Protein 7MC0 (pdb70)

Secondary structure (DSSP, 8-state):
-HHHHHHIIIIIHHHHHHHHHHHHHHHHHHHHHHHHHHHHHHHHHHHTBSSSS-B-HHHHHHHHHHHHHHHHS-HHHHHHHSHHHHHHHHS-SSSHHHHHHHHHHHHHHHHHHHHHHHHHTS-HHHHHHHHHTT--HHHHIIIIIHHHTHHHHHHHHHHHHHHHHHHHHHHHHHS--TTHHHHHHHTTSS--TTHHHHHHHHHHHHHHHHHHHHHHHHHHH-/-HHHHHHHHHHTHHHHHHHHHHHHHHHHHHHHHHHHHHHHHHHHHHHTTTTBSB--SHHHHHHHHHHHHHHHS-HHHHHHHTHHHHHHHHS-SSSHHHHHHHHHHHHHHHHHHHHHHHHTTS-HHHHHHHHHTT--HHHIIIIIHHHHHHHHHHHHHHHHHHHHHHHHHHHHHHH--THHHHHHTTTTSS--HHHHHHHHHHHHHHHHHHHHHHHHHHHHH-/-EEEEEEE-PPTTS--S---EEEEEEE--TT--EEEE-STTS-HHHHHHHHTTSSPPSEEEEEETTEEGGG--HHHHHHHHHTEEEE-SS----SSS-HHHHHHHHHHHTT--HHHHHHHHHHHHHHTT-STTSSS-TTSS-HHHHHHHHHHHHHTT--SEEEEE-GGGGS-HHHHHHHHHHHHHHHHHH----EEEES-HHHHHHH-SEEEEEETTEEEEEE--TTSS---SSHHHHHHH-/--EEEEEEE---TT--SSPPPEEEE--B--TT---EEE--SSSSHHHHHHHHHTSS--SEEEEEETTEEHHHH-STTHHHHTTSEEEE-SS----SSS-HHHHHHHHHHHHT--HHHHHHHHHHHHHTTT-GGGTT--GGG--HHHHHHHHHHHHHTT--SEEEEESTTSSS-HHHHHHHHHHHHHHTTSS-B---EEESSSHHHHHH-SEEEEEETTEEEEEEE--TT-----SHHHHHHHTT-

Organism: Neisseria meningitidis serogroup B (strain ATCC BAA-335 / MC58) (NCBI:txid122586)

Solvent-accessible surface area: 43498 Å² total; per-residue (Å²): 142,151,143,76,47,52,43,29,103,106,40,15,98,110,64,17,144,172,8,34,43,49,8,112,52,0,22,36,79,0,25,67,103,0,42,99,108,0,39,104,32,0,29,88,5,19,26,14,61,14,178,69,12,119,99,70,151,120,56,41,121,98,36,46,68,84,1,56,64,54,104,19,25,2,12,10,8,39,13,4,26,42,18,51,46,5,102,83,124,52,60,53,30,93,19,30,83,4,10,6,42,3,0,13,41,17,0,41,33,40,5,0,44,37,1,12,87,22,2,154,127,13,80,106,15,8,5,33,4,2,7,5,30,3,6,45,47,145,18,6,27,81,83,0,0,74,37,35,4,81,21,18,37,30,51,7,70,16,66,0,26,34,20,0,14,36,49,1,11,6,1,0,29,8,27,6,6,4,11,0,46,2,0,21,87,28,1,94,121,153,86,53,76,49,6,4,99,72,1,44,48,34,6,35,121,33,5,84,111,50,72,62,75,7,69,57,81,15,187,153,63,124,133,154,119,109,30,65,71,44,30,106,69,27,120,108,48,12,126,145,5,34,30,41,5,112,65,0,21,48,72,0,22,64,93,0,37,94,108,0,44,118,40,0,36,88,3,16,12,8,52,15,190,12,93,112,103,70,143,130,61,25,119,100,28,48,70,83,0,60,70,50,129,24,27,3,14,7,2,27,14,1,27,42,23,63,53,8,119,83,125,51,65,44,31,130,15,28,78,1,6,2,50,4,0,9,37,18,0,40,29,48,5,0,24,29,0,10,90,32,3,145,146,26,88,111,14,11,10,41,4,2,35,7,31,5,6,46,40,106,29,8,22,48,121,2,0,86,30,36,8,79,20,29,31,27,62,6,68,19,63,0,18,20,25,2,14,34,80,2,8,6,1,0,32,24,8,23,1,3,8,4,44,6,5,20,102,30,0,78,168,134,78,45,72,48,0,16,114,72,3,49,51,32,5,34,101,31,2,78,113,57,61,64,87,6,90,45,92,20,168,175,70,120,40,74,1,64,134,2,6,39,108,41,143,108,216,86,184,38,209,40,35,43,1,80,87,3,59,4,111,4,121,134,17,8,7,1,0,0,3,0,45,96,47,5,6,12,23,1,0,0,11,0,1,1,0,27,44,122,21,88,72,37,96,0,42,7,72,73,87,42,3,26,90,48,95,66,57,30,14,70,104,8,42,46,48,6,5,20,7,12,62,122,44,26,26,3,52,39,44,25,1,18,60,0,0,9,2,9,0,64,33,46,66,69,68,81,142,99,17,133,52,71,7,102,82,1,0,124,42,6,47,3,72,140,70,22,54,76,102,5,87,111,10,71,24,8,33,51,4,56,2,9,7,1,16,6,7,0,37,82,13,105,2,1,0,0,13,31,12,17,47,75,26,21,48,40,48,21,119,64,4,10,109,15,6,52,51,1,13,159,142,86,96,2,6,0,1,15,0,8,64,65,13,58,28,2,121,104,22,12,38,29,0,0,0,3,32,165,1,99,32,50,37,78,4,90,5,124,68,98,146,22,130,4,126,38,100,78,0,126,87,12,39,154,77,0,72,5,46,125,0,7,27,105,54,122,141,161,92,180,53,187,35,33,35,0,66,71,8,67,17,87,2,119,89,70,15,18,2,0,9,1,0,55,96,49,12,2,19,23,1,4,0,7,0,4,0,8,46,32,118,22,101,51,36,106,0,37,4,59,80,89,42,3,37,77,52,113,61,71,52,22,81,124,15,24,59,62,5,10,16,6,9,64,96,53,12,18,4,54,23,47,28,0,27,58,0,0,5,8,9,3,76,44,59,59,64,84,72,119,107,18,134,46,40,16,128,78,0,4,100,55,11,46,1,76,144,63,37,53,67,104,12,97,96,18,68,21,8,40,52,4,48,0,8,3,0,12,6,6,0,42,117,4,80,2,4,0,0,9,11,5,5,35,82,25,38,52,57,41,26,85,59,2,3,98,10,15,84,46,0,66,145,66,202,3,43,0,4,0,1,0,3,66,50,3,72,6,0,50,101,22,6,64,20,0,2,2,14,48,159,0,93,44,55,26,77,8,68,18,161,84,91,100,9,164,17,142,19,106,86,0,117,101,12,18,152,36,100

CATH classification: 1.10.3720.10

B-factor: mean 71.82, std 10.92, range [30.0, 122.57]

Foldseek 3Di:
DVVLVVVCPPPVVVVVVQQVVLLCLLLVVQLVLLVVQLLVLLVVLACCPLVPLHHDVVVNVVSVVVLVVLQPDPLLVVLVVCQVVLCVVVVHSAGSVSSSVSLNVSSNSVLNVQLNVLLVPQDSVQLVVCVVVPQHSVRCCPVPRCLVSVLSVLVSSLVSSVVSSVSSLSCCVVHHGHVNVVCCVCPVPVVDPSVVVVSVVVVVVVNVVSNVVSVVVSVVSD/DVCVLVVVVVVCVVQQVVLVVLQCLQLVVLLVLQQVQLLVLLVVLQCCVDPFPHVDDVVNVVSVVVLVVLQPDDLLVVLVVCQVVLCVVVVHRAASVSVSVSLNVSSSSLLSVQVNVLQVPPDVVQLVVVVVVPDHSVSCVPDVRCLVRVLVSLVSSLVSSVVSSVVLLSCCVPRVRRVNVVCCPCPPVHPDPSVVVVSVVVVVVVNVVSVVVSVVSSVVRD/DKFPWFWACDDPVVPDQAATAHTAIDDQDFLFEEEEEEARLLRSLVVLCCQLPPPPTPDGWHADPHDTQNVDDPVVSVVSNLLEFEQAQPLPFDFPAFLLVRLLVSVVVVVHDVVVSVVLSCVLCVLLVNNVRRGPTVVPDDLLVSRSSSVSSRPRSPHLAYEYHANCPPPDPVSVVSVLVSVVVCSVVRRNSYYYYDHACVVVLVHGQWYFYGDNNYTPDIFGCNVSQTDDPDDVSVVSND/DKWWFQFWDDDDPPPVDLAFTAGGDIDDFDLQFAEEEEDARHWHPVVVLCCLLPVPDTPDTFTADPNRRLVVVPDPVSVVVSLQEFEAEAQGPFDFPAFLLVSLLVSVVVVPDDVVVSVVLSCVLCCLLPNPVRRGDTPVPDDLLVSSSSRVSSRPSSVHQEYEYEQHCVPPDVVSSVSSVVSVVSVSVPNHGHHYHYHHACPSCLPGGQKYWYGDRNHTQDIFGRDPSATPDPGDVVVVSRVSD

Radius of gyration: 33.36 Å; Cα contacts (8 Å, |Δi|>4): 1500; chains: 4; bounding box: 63×76×93 Å

Structure (mmCIF, N/CA/C/O backbone):
data_7MC0
#
_entry.id   7MC0
#
_cell.length_a   1.00
_cell.length_b   1.00
_cell.length_c   1.00
_cell.angle_alpha   90.00
_cell.angle_beta   90.00
_cell.angle_gamma   90.00
#
_symmetry.space_group_name_H-M   'P 1'
#
loop_
_entity.id
_entity.type
_entity.pdbx_description
1 polymer 'ABC transporter, permease protein'
2 polymer 'ABC transporter, ATP-binding protein'
#
loop_
_atom_site.group_PDB
_atom_site.id
_atom_site.type_symbol
_atom_site.label_atom_id
_atom_site.label_alt_id
_atom_site.label_comp_id
_atom_site.label_asym_id
_atom_site.label_entity_id
_atom_site.label_seq_id
_atom_site.pdbx_PDB_ins_code
_atom_site.Cartn_x
_atom_site.Cartn_y
_atom_site.Cartn_z
_atom_site.occupancy
_atom_site.B_iso_or_equiv
_atom_site.auth_seq_id
_atom_site.auth_comp_id
_atom_site.auth_asym_id
_atom_site.auth_atom_id
_atom_site.pdbx_PDB_model_num
ATOM 1 N N . THR A 1 5 ? 186.644 142.827 119.051 1.00 98.83 5 THR A N 1
ATOM 2 C CA . THR A 1 5 ? 186.067 143.939 119.763 1.00 98.83 5 THR A CA 1
ATOM 3 C C . THR A 1 5 ? 186.197 145.242 118.981 1.00 98.83 5 THR A C 1
ATOM 4 O O . THR A 1 5 ? 185.360 146.136 119.117 1.00 98.83 5 THR A O 1
ATOM 8 N N . PHE A 1 6 ? 187.254 145.404 118.184 1.00 99.05 6 PHE A N 1
ATOM 9 C CA . PHE A 1 6 ? 187.523 146.660 117.490 1.00 99.05 6 PHE A CA 1
ATOM 10 C C . PHE A 1 6 ? 186.380 147.067 116.547 1.00 99.05 6 PHE A C 1
ATOM 11 O O . PHE A 1 6 ? 186.079 148.251 116.436 1.00 99.05 6 PHE A O 1
ATOM 19 N N . GLN A 1 7 ? 185.698 146.074 115.968 1.00 96.65 7 GLN A N 1
ATOM 20 C CA . GLN A 1 7 ? 184.470 146.214 115.187 1.00 96.65 7 GLN A CA 1
ATOM 21 C C . GLN A 1 7 ? 183.349 146.965 115.941 1.00 96.65 7 GLN A C 1
ATOM 22 O O . GLN A 1 7 ? 182.716 147.837 115.368 1.00 96.65 7 GLN A O 1
ATOM 28 N N . GLN A 1 8 ? 183.146 146.714 117.238 1.00 90.75 8 GLN A N 1
ATOM 29 C CA . GLN A 1 8 ? 182.210 147.473 118.080 1.00 90.75 8 GLN A CA 1
ATOM 30 C C . GLN A 1 8 ? 182.713 148.898 118.329 1.00 90.75 8 GLN A C 1
ATOM 31 O O . GLN A 1 8 ? 181.965 149.870 118.173 1.00 90.75 8 GLN A O 1
ATOM 37 N N . ALA A 1 9 ? 183.986 149.050 118.692 1.00 92.37 9 ALA A N 1
ATOM 38 C CA . ALA A 1 9 ? 184.524 150.353 119.057 1.00 92.37 9 ALA A CA 1
ATOM 39 C C . ALA A 1 9 ? 184.517 151.319 117.867 1.00 92.37 9 ALA A C 1
ATOM 40 O O . ALA A 1 9 ? 183.830 152.342 117.894 1.00 92.37 9 ALA A O 1
ATOM 42 N N . VAL A 1 10 ? 185.064 150.901 116.733 1.00 90.88 10 VAL A N 1
ATOM 43 C CA . VAL A 1 10 ? 185.138 151.698 115.514 1.00 90.88 10 VAL A CA 1
ATOM 44 C C . VAL A 1 10 ? 183.760 152.104 115.006 1.00 90.88 10 VAL A C 1
ATOM 45 O O . VAL A 1 10 ? 183.472 153.296 114.904 1.00 90.88 10 VAL A O 1
ATOM 49 N N . SER A 1 11 ? 182.848 151.134 114.898 1.00 86.45 11 SER A N 1
ATOM 50 C CA . SER A 1 11 ? 181.449 151.472 114.516 1.00 86.45 11 SER A CA 1
ATOM 51 C C . SER A 1 11 ? 180.887 152.542 115.459 1.00 86.45 11 SER A C 1
ATOM 52 O O . SER A 1 11 ? 180.448 153.588 114.952 1.00 86.45 11 SER A O 1
ATOM 55 N N . THR A 1 12 ? 180.903 152.288 116.774 1.00 84.87 12 THR A N 1
ATOM 56 C CA . THR A 1 12 ? 180.334 153.268 117.729 1.00 84.87 12 THR A CA 1
ATOM 57 C C . THR A 1 12 ? 180.986 154.627 117.562 1.00 84.87 12 THR A C 1
ATOM 58 O O . THR A 1 12 ? 180.282 155.540 117.171 1.00 84.87 12 THR A O 1
ATOM 62 N N . ILE A 1 13 ? 182.301 154.789 117.727 1.00 88.83 13 ILE A N 1
ATOM 63 C CA . ILE A 1 13 ? 182.901 156.118 117.745 1.00 88.83 13 ILE A CA 1
ATOM 64 C C . ILE A 1 13 ? 182.669 156.921 116.476 1.00 88.83 13 ILE A C 1
ATOM 65 O O . ILE A 1 13 ? 182.235 158.056 116.602 1.00 88.83 13 ILE A O 1
ATOM 70 N N . VAL A 1 14 ? 182.876 156.378 115.272 1.00 89.63 14 VAL A N 1
ATOM 71 C CA . VAL A 1 14 ? 182.884 157.297 114.129 1.00 89.63 14 VAL A CA 1
ATOM 72 C C . VAL A 1 14 ? 181.488 157.815 113.779 1.00 89.63 14 VAL A C 1
ATOM 73 O O . VAL A 1 14 ? 181.208 159.014 113.884 1.00 89.63 14 VAL A O 1
ATOM 77 N N . GLY A 1 15 ? 180.554 156.905 113.499 1.00 84.18 15 GLY A N 1
ATOM 78 C CA . GLY A 1 15 ? 179.242 157.349 113.035 1.00 84.18 15 GLY A CA 1
ATOM 79 C C . GLY A 1 15 ? 178.417 157.949 114.150 1.00 84.18 15 GLY A C 1
ATOM 80 O O . GLY A 1 15 ? 177.800 159.010 114.061 1.00 84.18 15 GLY A O 1
ATOM 81 N N . MET A 1 16 ? 178.423 157.229 115.265 1.00 77.66 16 MET A N 1
ATOM 82 C CA . MET A 1 16 ? 177.555 157.537 116.380 1.00 77.66 16 MET A CA 1
ATOM 83 C C . MET A 1 16 ? 178.067 158.721 117.203 1.00 77.66 16 MET A C 1
ATOM 84 O O . MET A 1 16 ? 177.241 159.334 117.855 1.00 77.66 16 MET A O 1
ATOM 89 N N . LYS A 1 17 ? 179.334 159.166 117.140 1.00 79.42 17 LYS A N 1
ATOM 90 C CA . LYS A 1 17 ? 179.691 160.470 117.730 1.00 79.42 17 LYS A CA 1
ATOM 91 C C . LYS A 1 17 ? 178.935 161.639 117.110 1.00 79.42 17 LYS A C 1
ATOM 92 O O . LYS A 1 17 ? 178.621 162.589 117.820 1.00 79.42 17 LYS A O 1
ATOM 98 N N . ASP A 1 18 ? 178.599 161.590 115.822 1.00 78.29 18 ASP A N 1
ATOM 99 C CA . ASP A 1 18 ? 177.707 162.627 115.276 1.00 78.29 18 ASP A CA 1
ATOM 100 C C . ASP A 1 18 ? 176.273 162.531 115.820 1.00 78.29 18 ASP A C 1
ATOM 101 O O . ASP A 1 18 ? 175.692 163.536 116.219 1.00 78.29 18 ASP A O 1
ATOM 106 N N . GLU A 1 19 ? 175.678 161.338 115.950 1.00 74.28 19 GLU A N 1
ATOM 107 C CA . GLU A 1 19 ? 174.273 161.200 116.406 1.00 74.28 19 GLU A CA 1
ATOM 108 C C . GLU A 1 19 ? 174.058 161.165 117.932 1.00 74.28 19 GLU A C 1
ATOM 109 O O . GLU A 1 19 ? 173.113 161.771 118.430 1.00 74.28 19 GLU A O 1
ATOM 115 N N . ILE A 1 20 ? 174.917 160.496 118.700 1.00 72.06 20 ILE A N 1
ATOM 116 C CA . ILE A 1 20 ? 174.820 160.374 120.166 1.00 72.06 20 ILE A CA 1
ATOM 117 C C . ILE A 1 20 ? 174.865 161.751 120.821 1.00 72.06 20 ILE A C 1
ATOM 118 O O . ILE A 1 20 ? 174.081 162.018 121.726 1.00 72.06 20 ILE A O 1
ATOM 123 N N . PHE A 1 21 ? 175.726 162.661 120.368 1.00 73.18 21 PHE A N 1
ATOM 124 C CA . PHE A 1 21 ? 175.815 163.974 121.008 1.00 73.18 21 PHE A CA 1
ATOM 125 C C . PHE A 1 21 ? 174.549 164.807 120.771 1.00 73.18 21 PHE A C 1
ATOM 126 O O . PHE A 1 21 ? 174.166 165.576 121.647 1.00 73.18 21 PHE A O 1
ATOM 134 N N . ARG A 1 22 ? 173.833 164.610 119.657 1.00 70.48 22 ARG A N 1
ATOM 135 C CA . ARG A 1 22 ? 172.508 165.198 119.447 1.00 70.48 22 ARG A CA 1
ATOM 136 C C . ARG A 1 22 ? 171.454 164.540 120.337 1.00 70.48 22 ARG A C 1
ATOM 137 O O . ARG A 1 22 ? 170.718 165.248 121.008 1.00 70.48 22 ARG A O 1
ATOM 145 N N . ALA A 1 23 ? 171.421 163.210 120.431 1.00 65.32 23 ALA A N 1
ATOM 146 C CA . ALA A 1 23 ? 170.444 162.463 121.235 1.00 65.32 23 ALA A CA 1
ATOM 147 C C . ALA A 1 23 ? 170.539 162.720 122.748 1.00 65.32 23 ALA A C 1
ATOM 148 O O . ALA A 1 23 ? 169.522 162.806 123.430 1.00 65.32 23 ALA A O 1
ATOM 150 N N . LEU A 1 24 ? 171.741 162.881 123.302 1.00 65.86 24 LEU A N 1
ATOM 151 C CA . LEU A 1 24 ? 171.917 163.287 124.702 1.00 65.86 24 LEU A CA 1
ATOM 152 C C . LEU A 1 24 ? 171.555 164.761 124.932 1.00 65.86 24 LEU A C 1
ATOM 153 O O . LEU A 1 24 ? 170.896 165.080 125.912 1.00 65.86 24 LEU A O 1
ATOM 158 N N . GLY A 1 25 ? 171.877 165.650 123.996 1.00 65.24 25 GLY A N 1
ATOM 159 C CA . GLY A 1 25 ? 171.431 167.039 124.023 1.00 65.24 25 GLY A CA 1
ATOM 160 C C . GLY A 1 25 ? 169.911 167.205 124.028 1.00 65.24 25 GLY A C 1
ATOM 161 O O . GLY A 1 25 ? 169.385 168.016 124.779 1.00 65.24 25 GLY A O 1
ATOM 162 N N . GLU A 1 26 ? 169.180 166.391 123.271 1.00 61.69 26 GLU A N 1
ATOM 163 C CA . GLU A 1 26 ? 167.710 166.360 123.283 1.00 61.69 26 GLU A CA 1
ATOM 164 C C . GLU A 1 26 ? 167.104 165.707 124.527 1.00 61.69 26 GLU A C 1
ATOM 165 O O . GLU A 1 26 ? 166.019 166.091 124.941 1.00 61.69 26 GLU A O 1
ATOM 171 N N . THR A 1 27 ? 167.761 164.737 125.156 1.00 60.30 27 THR A N 1
ATOM 172 C CA . THR A 1 27 ? 167.200 164.069 126.344 1.00 60.30 27 THR A CA 1
ATOM 173 C C . THR A 1 27 ? 167.348 164.929 127.600 1.00 60.30 27 THR A C 1
ATOM 174 O O . THR A 1 27 ? 166.407 165.045 128.373 1.00 60.30 27 THR A O 1
ATOM 178 N N . PHE A 1 28 ? 168.473 165.612 127.797 1.00 62.82 28 PHE A N 1
ATOM 179 C CA . PHE A 1 28 ? 168.656 166.494 128.951 1.00 62.82 28 PHE A CA 1
ATOM 180 C C . PHE A 1 28 ? 167.761 167.742 128.917 1.00 62.82 28 PHE A C 1
ATOM 181 O O . PHE A 1 28 ? 167.241 168.125 129.960 1.00 62.82 28 PHE A O 1
ATOM 189 N N . VAL A 1 29 ? 167.492 168.355 127.763 1.00 58.78 29 VAL A N 1
ATOM 190 C CA . VAL A 1 29 ? 166.535 169.475 127.690 1.00 58.78 29 VAL A CA 1
ATOM 191 C C . VAL A 1 29 ? 165.088 169.022 127.914 1.00 58.78 29 VAL A C 1
ATOM 192 O O . VAL A 1 29 ? 164.362 169.723 128.596 1.00 58.78 29 VAL A O 1
ATOM 196 N N . MET A 1 30 ? 164.737 167.840 127.397 1.00 59.12 30 MET A N 1
ATOM 197 C CA . MET A 1 30 ? 163.363 167.294 127.553 1.00 59.12 30 MET A CA 1
ATOM 198 C C . MET A 1 30 ? 163.089 167.040 129.038 1.00 59.12 30 MET A C 1
ATOM 199 O O . MET A 1 30 ? 161.942 167.263 129.469 1.00 59.12 30 MET A O 1
ATOM 204 N N . VAL A 1 31 ? 164.104 166.598 129.789 1.00 59.03 31 VAL A N 1
ATOM 205 C CA . VAL A 1 31 ? 163.887 166.250 131.226 1.00 59.03 31 VAL A CA 1
ATOM 206 C C . VAL A 1 31 ? 164.107 167.495 132.096 1.00 59.03 31 VAL A C 1
ATOM 207 O O . VAL A 1 31 ? 163.210 167.814 132.899 1.00 59.03 31 VAL A O 1
ATOM 211 N N . GLY A 1 32 ? 165.253 168.167 131.943 1.00 55.41 32 GLY A N 1
ATOM 212 C CA . GLY A 1 32 ? 165.531 169.369 132.750 1.00 55.41 32 GLY A CA 1
ATOM 213 C C . GLY A 1 32 ? 164.452 170.434 132.741 1.00 55.41 32 GLY A C 1
ATOM 214 O O . GLY A 1 32 ? 164.133 170.921 133.827 1.00 55.41 32 GLY A O 1
ATOM 215 N N . LEU A 1 33 ? 163.894 170.786 131.583 1.00 57.78 33 LEU A N 1
ATOM 216 C CA . LEU A 1 33 ? 162.923 171.916 131.520 1.00 57.78 33 LEU A CA 1
ATOM 217 C C . LEU A 1 33 ? 161.590 171.462 132.099 1.00 57.78 33 LEU A C 1
ATOM 218 O O . LEU A 1 33 ? 160.829 172.322 132.555 1.00 57.78 33 LEU A O 1
ATOM 223 N N . SER A 1 34 ? 161.315 170.156 132.065 1.00 57.83 34 SER A N 1
ATOM 224 C CA . SER A 1 34 ? 160.014 169.637 132.565 1.00 57.83 34 SER A CA 1
ATOM 225 C C . SER A 1 34 ? 160.061 169.502 134.091 1.00 57.83 34 SER A C 1
ATOM 226 O O . SER A 1 34 ? 159.085 169.915 134.742 1.00 57.83 34 SER A O 1
ATOM 229 N N . THR A 1 35 ? 161.156 168.956 134.630 1.00 59.20 35 THR A N 1
ATOM 230 C CA . THR A 1 35 ? 161.286 168.758 136.100 1.00 59.20 35 THR A CA 1
ATOM 231 C C . THR A 1 35 ? 161.142 170.104 136.814 1.00 59.20 35 THR A C 1
ATOM 232 O O . THR A 1 35 ? 160.413 170.150 137.820 1.00 59.20 35 THR A O 1
ATOM 236 N N . THR A 1 36 ? 161.793 171.168 136.336 1.00 60.57 36 THR A N 1
ATOM 237 C CA . THR A 1 36 ? 161.726 172.467 137.064 1.00 60.57 36 THR A CA 1
ATOM 238 C C . THR A 1 36 ? 160.259 172.867 137.235 1.00 60.57 36 THR A C 1
ATOM 239 O O . THR A 1 36 ? 159.859 173.128 138.379 1.00 60.57 36 THR A O 1
ATOM 243 N N . PHE A 1 37 ? 159.476 172.911 136.152 1.00 60.13 37 PHE A N 1
ATOM 244 C CA . PHE A 1 37 ? 158.054 173.343 136.251 1.00 60.13 37 PHE A CA 1
ATOM 245 C C . PHE A 1 37 ? 157.302 172.337 137.121 1.00 60.13 37 PHE A C 1
ATOM 246 O O . PHE A 1 37 ? 156.475 172.773 137.944 1.00 60.13 37 PHE A O 1
ATOM 254 N N . ALA A 1 38 ? 157.608 171.045 137.066 1.00 60.41 38 ALA A N 1
ATOM 255 C CA . ALA A 1 38 ? 156.842 170.127 137.940 1.00 60.41 38 ALA A CA 1
ATOM 256 C C . ALA A 1 38 ? 157.137 170.381 139.424 1.00 60.41 38 ALA A C 1
ATOM 257 O O . ALA A 1 38 ? 156.187 170.333 140.207 1.00 60.41 38 ALA A O 1
ATOM 259 N N . VAL A 1 39 ? 158.398 170.612 139.808 1.00 60.98 39 VAL A N 1
ATOM 260 C CA . VAL A 1 39 ? 158.745 170.932 141.230 1.00 60.98 39 VAL A CA 1
ATOM 261 C C . VAL A 1 39 ? 158.123 172.269 141.655 1.00 60.98 39 VAL A C 1
ATOM 262 O O . VAL A 1 39 ? 157.736 172.371 142.822 1.00 60.98 39 VAL A O 1
ATOM 266 N N . ILE A 1 40 ? 158.058 173.258 140.761 1.00 60.20 40 ILE A N 1
ATOM 267 C CA . ILE A 1 40 ? 157.513 174.605 141.102 1.00 60.20 40 ILE A CA 1
ATOM 268 C C . ILE A 1 40 ? 155.986 174.554 141.208 1.00 60.20 40 ILE A C 1
ATOM 269 O O . ILE A 1 40 ? 155.465 175.242 142.097 1.00 60.20 40 ILE A O 1
ATOM 274 N N . PHE A 1 41 ? 155.279 173.771 140.380 1.00 62.33 41 PHE A N 1
ATOM 275 C CA . PHE A 1 41 ? 153.822 173.810 140.532 1.00 62.33 41 PHE A CA 1
ATOM 276 C C . PHE A 1 41 ? 153.299 172.668 141.394 1.00 62.33 41 PHE A C 1
ATOM 277 O O . PHE A 1 41 ? 152.253 172.811 142.048 1.00 62.33 41 PHE A O 1
ATOM 285 N N . GLY A 1 42 ? 153.997 171.535 141.421 1.00 63.17 42 GLY A N 1
ATOM 286 C CA . GLY A 1 42 ? 153.583 170.452 142.282 1.00 63.17 42 GLY A CA 1
ATOM 287 C C . GLY A 1 42 ? 153.674 170.810 143.744 1.00 63.17 42 GLY A C 1
ATOM 288 O O . GLY A 1 42 ? 152.854 170.358 144.541 1.00 63.17 42 GLY A O 1
ATOM 289 N N . THR A 1 43 ? 154.661 171.622 144.124 1.00 63.91 43 THR A N 1
ATOM 290 C CA . THR A 1 43 ? 154.727 172.061 145.513 1.00 63.91 43 THR A CA 1
ATOM 291 C C . THR A 1 43 ? 153.452 172.794 145.911 1.00 63.91 43 THR A C 1
ATOM 292 O O . THR A 1 43 ? 152.824 172.471 146.929 1.00 63.91 43 THR A O 1
ATOM 296 N N . LEU A 1 44 ? 153.045 173.778 145.108 1.00 64.18 44 LEU A N 1
ATOM 297 C CA . LEU A 1 44 ? 151.846 174.541 145.427 1.00 64.18 44 LEU A CA 1
ATOM 298 C C . LEU A 1 44 ? 150.621 173.643 145.486 1.00 64.18 44 LEU A C 1
ATOM 299 O O . LEU A 1 44 ? 149.816 173.747 146.415 1.00 64.18 44 LEU A O 1
ATOM 304 N N . LEU A 1 45 ? 150.454 172.754 144.507 1.00 66.76 45 LEU A N 1
ATOM 305 C CA . LEU A 1 45 ? 149.260 171.912 144.524 1.00 66.76 45 LEU A CA 1
ATOM 306 C C . LEU A 1 45 ? 149.268 170.958 145.716 1.00 66.76 45 LEU A C 1
ATOM 307 O O . LEU A 1 45 ? 148.230 170.742 146.356 1.00 66.76 45 LEU A O 1
ATOM 312 N N . GLY A 1 46 ? 150.426 170.376 146.032 1.00 65.69 46 GLY A N 1
ATOM 313 C CA . GLY A 1 46 ? 150.502 169.456 147.149 1.00 65.69 46 GLY A CA 1
ATOM 314 C C . GLY A 1 46 ? 150.228 170.124 148.476 1.00 65.69 46 GLY A C 1
ATOM 315 O O . GLY A 1 46 ? 149.685 169.498 149.388 1.00 65.69 46 GLY A O 1
ATOM 316 N N . VAL A 1 47 ? 150.606 171.393 148.614 1.00 67.55 47 VAL A N 1
ATOM 317 C CA . VAL A 1 47 ? 150.268 172.110 149.839 1.00 67.55 47 VAL A CA 1
ATOM 318 C C . VAL A 1 47 ? 148.755 172.242 149.984 1.00 67.55 47 VAL A C 1
ATOM 319 O O . VAL A 1 47 ? 148.201 171.953 151.049 1.00 67.55 47 VAL A O 1
ATOM 323 N N . LEU A 1 48 ? 148.055 172.659 148.924 1.00 68.96 48 LEU A N 1
ATOM 324 C CA . LEU A 1 48 ? 146.600 172.772 149.010 1.00 68.96 48 LEU A CA 1
ATOM 325 C C . LEU A 1 48 ? 145.953 171.428 149.297 1.00 68.96 48 LEU A C 1
ATOM 326 O O . LEU A 1 48 ? 144.929 171.362 149.984 1.00 68.96 48 LEU A O 1
ATOM 331 N N . LEU A 1 49 ? 146.508 170.345 148.760 1.00 68.78 49 LEU A N 1
ATOM 332 C CA . LEU A 1 49 ? 145.965 169.034 149.097 1.00 68.78 49 LEU A CA 1
ATOM 333 C C . LEU A 1 49 ? 146.030 168.770 150.593 1.00 68.78 49 LEU A C 1
ATOM 334 O O . LEU A 1 49 ? 145.258 167.957 151.110 1.00 68.78 49 LEU A O 1
ATOM 339 N N . PHE A 1 50 ? 146.943 169.437 151.301 1.00 68.87 50 PHE A N 1
ATOM 340 C CA . PHE A 1 50 ? 147.200 169.112 152.700 1.00 68.87 50 PHE A CA 1
ATOM 341 C C . PHE A 1 50 ? 146.437 170.030 153.647 1.00 68.87 50 PHE A C 1
ATOM 342 O O . PHE A 1 50 ? 145.717 169.560 154.533 1.00 68.87 50 PHE A O 1
ATOM 350 N N . VAL A 1 51 ? 146.575 171.346 153.475 1.00 71.34 51 VAL A N 1
ATOM 351 C CA . VAL A 1 51 ? 145.966 172.271 154.426 1.00 71.34 51 VAL A CA 1
ATOM 352 C C . VAL A 1 51 ? 144.465 172.038 154.507 1.00 71.34 51 VAL A C 1
ATOM 353 O O . VAL A 1 51 ? 143.883 172.047 155.595 1.00 71.34 51 VAL A O 1
ATOM 357 N N . THR A 1 52 ? 143.816 171.792 153.369 1.00 74.20 52 THR A N 1
ATOM 358 C CA . THR A 1 52 ? 142.377 171.557 153.378 1.00 74.20 52 THR A CA 1
ATOM 359 C C . THR A 1 52 ? 142.006 170.198 153.955 1.00 74.20 52 THR A C 1
ATOM 360 O O . THR A 1 52 ? 140.851 169.785 153.819 1.00 74.20 52 THR A O 1
ATOM 364 N N . SER A 1 53 ? 142.952 169.486 154.565 1.00 76.30 53 SER A N 1
ATOM 365 C CA . SER A 1 53 ? 142.670 168.252 155.278 1.00 76.30 53 SER A CA 1
ATOM 366 C C . SER A 1 53 ? 143.181 168.258 156.708 1.00 76.30 53 SER A C 1
ATOM 367 O O . SER A 1 53 ? 143.113 167.221 157.373 1.00 76.30 53 SER A O 1
ATOM 370 N N . SER A 1 54 ? 143.650 169.412 157.194 1.00 76.06 54 SER A N 1
ATOM 371 C CA . SER A 1 54 ? 144.335 169.455 158.515 1.00 76.06 54 SER A CA 1
ATOM 372 C C . SER A 1 54 ? 143.425 169.723 159.717 1.00 76.06 54 SER A C 1
ATOM 373 O O . SER A 1 54 ? 143.835 169.289 160.807 1.00 76.06 54 SER A O 1
ATOM 376 N N . ARG A 1 55 ? 142.323 170.457 159.536 1.00 80.57 55 ARG A N 1
ATOM 377 C CA . ARG A 1 55 ? 141.446 170.883 160.666 1.00 80.57 55 ARG A CA 1
ATOM 378 C C . ARG A 1 55 ? 142.094 172.102 161.333 1.00 80.57 55 ARG A C 1
ATOM 379 O O . ARG A 1 55 ? 141.384 172.838 162.042 1.00 80.57 55 ARG A O 1
ATOM 387 N N . GLN A 1 56 ? 143.385 172.341 161.075 1.00 75.63 56 GLN A N 1
ATOM 388 C CA . GLN A 1 56 ? 144.033 173.474 161.799 1.00 75.63 56 GLN A CA 1
ATOM 389 C C . GLN A 1 56 ? 144.321 174.621 160.835 1.00 75.63 56 GLN A C 1
ATOM 390 O O . GLN A 1 56 ? 143.684 175.676 160.977 1.00 75.63 56 GLN A O 1
ATOM 396 N N . LEU A 1 57 ? 145.236 174.411 159.889 1.00 74.74 57 LEU A N 1
ATOM 397 C CA . LEU A 1 57 ? 145.620 175.515 158.980 1.00 74.74 57 LEU A CA 1
ATOM 398 C C . LEU A 1 57 ? 144.369 175.939 158.208 1.00 74.74 57 LEU A C 1
ATOM 399 O O . LEU A 1 57 ? 144.128 177.156 158.117 1.00 74.74 57 LEU A O 1
ATOM 404 N N . HIS A 1 58 ? 143.594 174.982 157.695 1.00 80.06 58 HIS A N 1
ATOM 405 C CA . HIS A 1 58 ? 142.306 175.306 157.028 1.00 80.06 58 HIS A CA 1
ATOM 406 C C . HIS A 1 58 ? 141.495 174.019 156.930 1.00 80.06 58 HIS A C 1
ATOM 407 O O . HIS A 1 58 ? 142.059 172.965 157.225 1.00 80.06 58 HIS A O 1
ATOM 414 N N . TYR A 1 59 ? 140.197 174.105 156.657 1.00 81.81 59 TYR A N 1
ATOM 415 C CA . TYR A 1 59 ? 139.433 172.857 156.421 1.00 81.81 59 TYR A CA 1
ATOM 416 C C . TYR A 1 59 ? 138.347 173.128 155.384 1.00 81.81 59 TYR A C 1
ATOM 417 O O . TYR A 1 59 ? 137.732 174.207 155.454 1.00 81.81 59 TYR A O 1
ATOM 426 N N . ASN A 1 60 ? 138.116 172.181 154.474 1.00 78.55 60 ASN A N 1
ATOM 427 C CA . ASN A 1 60 ? 137.073 172.304 153.425 1.00 78.55 60 ASN A CA 1
ATOM 428 C C . ASN A 1 60 ? 137.006 170.915 152.814 1.00 78.55 60 ASN A C 1
ATOM 429 O O . ASN A 1 60 ? 137.889 170.590 152.016 1.00 78.55 60 ASN A O 1
ATOM 434 N N . LYS A 1 61 ? 136.025 170.116 153.211 1.00 79.03 61 LYS A N 1
ATOM 435 C CA . LYS A 1 61 ? 135.980 168.725 152.769 1.00 79.03 61 LYS A CA 1
ATOM 436 C C . LYS A 1 61 ? 135.750 168.618 151.268 1.00 79.03 61 LYS A C 1
ATOM 437 O O . LYS A 1 61 ? 136.342 167.758 150.607 1.00 79.03 61 LYS A O 1
ATOM 443 N N . LEU A 1 62 ? 134.883 169.463 150.713 1.00 77.31 62 LEU A N 1
ATOM 444 C CA . LEU A 1 62 ? 134.549 169.347 149.298 1.00 77.31 62 LEU A CA 1
ATOM 445 C C . LEU A 1 62 ? 135.779 169.562 148.424 1.00 77.31 62 LEU A C 1
ATOM 446 O O . LEU A 1 62 ? 136.040 168.788 147.493 1.00 77.31 62 LEU A O 1
ATOM 451 N N . VAL A 1 63 ? 136.548 170.615 148.707 1.00 74.15 63 VAL A N 1
ATOM 452 C CA . VAL A 1 63 ? 137.736 170.900 147.910 1.00 74.15 63 VAL A CA 1
ATOM 453 C C . VAL A 1 63 ? 138.748 169.775 148.049 1.00 74.15 63 VAL A C 1
ATOM 454 O O . VAL A 1 63 ? 139.392 169.373 147.072 1.00 74.15 63 VAL A O 1
ATOM 458 N N . ASN A 1 64 ? 138.920 169.260 149.263 1.00 74.84 64 ASN A N 1
ATOM 459 C CA . ASN A 1 64 ? 139.847 168.155 149.461 1.00 74.84 64 ASN A CA 1
ATOM 460 C C . ASN A 1 64 ? 139.439 166.951 148.626 1.00 74.84 64 ASN A C 1
ATOM 461 O O . ASN A 1 64 ? 140.272 166.338 147.951 1.00 74.84 64 ASN A O 1
ATOM 466 N N . PHE A 1 65 ? 138.152 166.607 148.648 1.00 73.64 65 PHE A N 1
ATOM 467 C CA . PHE A 1 65 ? 137.669 165.466 147.876 1.00 73.64 65 PHE A CA 1
ATOM 468 C C . PHE A 1 65 ? 137.914 165.664 146.385 1.00 73.64 65 PHE A C 1
ATOM 469 O O . PHE A 1 65 ? 138.456 164.775 145.709 1.00 73.64 65 PHE A O 1
ATOM 477 N N . LEU A 1 66 ? 137.543 166.831 145.858 1.00 73.41 66 LEU A N 1
ATOM 478 C CA . LEU A 1 66 ? 137.720 167.084 144.433 1.00 73.41 66 LEU A CA 1
ATOM 479 C C . LEU A 1 66 ? 139.187 166.995 144.035 1.00 73.41 66 LEU A C 1
ATOM 480 O O . LEU A 1 66 ? 139.539 166.298 143.075 1.00 73.41 66 LEU A O 1
ATOM 485 N N . LEU A 1 67 ? 140.062 167.701 144.756 1.00 70.99 67 LEU A N 1
ATOM 486 C CA . LEU A 1 67 ? 141.474 167.715 144.390 1.00 70.99 67 LEU A CA 1
ATOM 487 C C . LEU A 1 67 ? 142.080 166.324 144.494 1.00 70.99 67 LEU A C 1
ATOM 488 O O . LEU A 1 67 ? 142.849 165.902 143.622 1.00 70.99 67 LEU A O 1
ATOM 493 N N . ASP A 1 68 ? 141.751 165.593 145.559 1.00 70.08 68 ASP A N 1
ATOM 494 C CA . ASP A 1 68 ? 142.324 164.268 145.735 1.00 70.08 68 ASP A CA 1
ATOM 495 C C . ASP A 1 68 ? 141.923 163.343 144.598 1.00 70.08 68 ASP A C 1
ATOM 496 O O . ASP A 1 68 ? 142.765 162.622 144.047 1.00 70.08 68 ASP A O 1
ATOM 501 N N . ASN A 1 69 ? 140.646 163.353 144.216 1.00 71.94 69 ASN A N 1
ATOM 502 C CA . ASN A 1 69 ? 140.234 162.461 143.140 1.00 71.94 69 ASN A CA 1
ATOM 503 C C . ASN A 1 69 ? 140.811 162.880 141.795 1.00 71.94 69 ASN A C 1
ATOM 504 O O . ASN A 1 69 ? 141.186 162.016 140.994 1.00 71.94 69 ASN A O 1
ATOM 509 N N . LEU A 1 70 ? 140.906 164.182 141.525 1.00 67.29 70 LEU A N 1
ATOM 510 C CA . LEU A 1 70 ? 141.521 164.618 140.276 1.00 67.29 70 LEU A CA 1
ATOM 511 C C . LEU A 1 70 ? 142.972 164.166 140.200 1.00 67.29 70 LEU A C 1
ATOM 512 O O . LEU A 1 70 ? 143.433 163.691 139.155 1.00 67.29 70 LEU A O 1
ATOM 517 N N . VAL A 1 71 ? 143.713 164.317 141.299 1.00 67.07 71 VAL A N 1
ATOM 518 C CA . VAL A 1 71 ? 145.113 163.902 141.308 1.00 67.07 71 VAL A CA 1
ATOM 519 C C . VAL A 1 71 ? 145.225 162.400 141.093 1.00 67.07 71 VAL A C 1
ATOM 520 O O . VAL A 1 71 ? 146.076 161.932 140.327 1.00 67.07 71 VAL A O 1
ATOM 524 N N . ASN A 1 72 ? 144.374 161.616 141.758 1.00 69.27 72 ASN A N 1
ATOM 525 C CA . ASN A 1 72 ? 144.417 160.173 141.541 1.00 69.27 72 ASN A CA 1
ATOM 526 C C . ASN A 1 72 ? 144.164 159.825 140.082 1.00 69.27 72 ASN A C 1
ATOM 527 O O . ASN A 1 72 ? 144.903 159.021 139.497 1.00 69.27 72 ASN A O 1
ATOM 532 N N . LEU A 1 73 ? 143.141 160.425 139.473 1.00 66.45 73 LEU A N 1
ATOM 533 C CA . LEU A 1 73 ? 142.847 160.135 138.075 1.00 66.45 73 LEU A CA 1
ATOM 534 C C . LEU A 1 73 ? 144.031 160.470 137.182 1.00 66.45 73 LEU A C 1
ATOM 535 O O . LEU A 1 73 ? 144.498 159.625 136.412 1.00 66.45 73 LEU A O 1
ATOM 540 N N . MET A 1 74 ? 144.543 161.695 137.279 1.00 65.57 74 MET A N 1
ATOM 541 C CA . MET A 1 74 ? 145.632 162.093 136.399 1.00 65.57 74 MET A CA 1
ATOM 542 C C . MET A 1 74 ? 146.910 161.318 136.671 1.00 65.57 74 MET A C 1
ATOM 543 O O . MET A 1 74 ? 147.786 161.278 135.804 1.00 65.57 74 MET A O 1
ATOM 548 N N . ARG A 1 75 ? 147.046 160.709 137.848 1.00 67.46 75 ARG A N 1
ATOM 549 C CA . ARG A 1 75 ? 148.212 159.871 138.097 1.00 67.46 75 ARG A CA 1
ATOM 550 C C . ARG A 1 75 ? 148.028 158.458 137.558 1.00 67.46 75 ARG A C 1
ATOM 551 O O . ARG A 1 75 ? 149.019 157.793 137.241 1.00 67.46 75 ARG A O 1
ATOM 559 N N . ALA A 1 76 ? 146.789 157.977 137.446 1.00 64.33 76 ALA A N 1
ATOM 560 C CA . ALA A 1 76 ? 146.564 156.607 136.996 1.00 64.33 76 ALA A CA 1
ATOM 561 C C . ALA A 1 76 ? 146.379 156.477 135.490 1.00 64.33 76 ALA A C 1
ATOM 562 O O . ALA A 1 76 ? 146.294 155.354 134.985 1.00 64.33 76 ALA A O 1
ATOM 564 N N . PHE A 1 77 ? 146.314 157.584 134.759 1.00 64.81 77 PHE A N 1
ATOM 565 C CA . PHE A 1 77 ? 146.002 157.522 133.336 1.00 64.81 77 PHE A CA 1
ATOM 566 C C . PHE A 1 77 ? 147.246 157.158 132.524 1.00 64.81 77 PHE A C 1
ATOM 567 O O . PHE A 1 77 ? 148.349 157.605 132.850 1.00 64.81 77 PHE A O 1
ATOM 575 N N . PRO A 1 78 ? 147.171 156.310 131.460 1.00 63.85 78 PRO A N 1
ATOM 576 C CA . PRO A 1 78 ? 148.351 156.048 130.620 1.00 63.85 78 PRO A CA 1
ATOM 577 C C . PRO A 1 78 ? 148.916 157.357 130.049 1.00 63.85 78 PRO A C 1
ATOM 578 O O . PRO A 1 78 ? 148.193 158.045 129.350 1.00 63.85 78 PRO A O 1
ATOM 582 N N . PHE A 1 79 ? 150.183 157.658 130.347 1.00 60.92 79 PHE A N 1
ATOM 583 C CA . PHE A 1 79 ? 150.813 158.921 129.875 1.00 60.92 79 PHE A CA 1
ATOM 584 C C . PHE A 1 79 ? 150.856 158.941 128.344 1.00 60.92 79 PHE A C 1
ATOM 585 O O . PHE A 1 79 ? 150.597 160.009 127.753 1.00 60.92 79 PHE A O 1
ATOM 593 N N . VAL A 1 80 ? 151.162 157.798 127.722 1.00 63.34 80 VAL A N 1
ATOM 594 C CA . VAL A 1 80 ? 151.307 157.752 126.236 1.00 63.34 80 VAL A CA 1
ATOM 595 C C . VAL A 1 80 ? 149.971 158.136 125.589 1.00 63.34 80 VAL A C 1
ATOM 596 O O . VAL A 1 80 ? 149.986 158.976 124.668 1.00 63.34 80 VAL A O 1
ATOM 600 N N . ILE A 1 81 ? 148.859 157.595 126.096 1.00 65.06 81 ILE A N 1
ATOM 601 C CA . ILE A 1 81 ? 147.524 157.872 125.486 1.00 65.06 81 ILE A CA 1
ATOM 602 C C . ILE A 1 81 ? 147.227 159.369 125.616 1.00 65.06 81 ILE A C 1
ATOM 603 O O . ILE A 1 81 ? 146.762 159.966 124.623 1.00 65.06 81 ILE A O 1
ATOM 608 N N . LEU A 1 82 ? 147.530 159.957 126.777 1.00 64.13 82 LEU A N 1
ATOM 609 C CA . LEU A 1 82 ? 147.225 161.393 127.013 1.00 64.13 82 LEU A CA 1
ATOM 610 C C . LEU A 1 82 ? 148.014 162.256 126.023 1.00 64.13 82 LEU A C 1
ATOM 611 O O . LEU A 1 82 ? 147.416 163.190 125.463 1.00 64.13 82 LEU A O 1
ATOM 616 N N . MET A 1 83 ? 149.292 161.938 125.799 1.00 63.15 83 MET A N 1
ATOM 617 C CA . MET A 1 83 ? 150.153 162.762 124.906 1.00 63.15 83 MET A CA 1
ATOM 618 C C . MET A 1 83 ? 149.613 162.730 123.470 1.00 63.15 83 MET A C 1
ATOM 619 O O . MET A 1 83 ? 149.586 163.799 122.829 1.00 63.15 83 MET A O 1
ATOM 624 N N . ILE A 1 84 ? 149.180 161.558 122.997 1.00 64.08 84 ILE A N 1
ATOM 625 C CA . ILE A 1 84 ? 148.688 161.409 121.592 1.00 64.08 84 ILE A CA 1
ATOM 626 C C . ILE A 1 84 ? 147.297 162.041 121.470 1.00 64.08 84 ILE A C 1
ATOM 627 O O . ILE A 1 84 ? 146.950 162.481 120.354 1.00 64.08 84 ILE A O 1
ATOM 632 N N . ALA A 1 85 ? 146.551 162.149 122.573 1.00 63.59 85 ALA A N 1
ATOM 633 C CA . ALA A 1 85 ? 145.271 162.842 122.505 1.00 63.59 85 ALA A CA 1
ATOM 634 C C . ALA A 1 85 ? 145.439 164.341 122.684 1.00 63.59 85 ALA A C 1
ATOM 635 O O . ALA A 1 85 ? 144.522 165.113 122.391 1.00 63.59 85 ALA A O 1
ATOM 637 N N . MET A 1 86 ? 146.604 164.755 123.196 1.00 62.58 86 MET A N 1
ATOM 638 C CA . MET A 1 86 ? 146.828 166.193 123.508 1.00 62.58 86 MET A CA 1
ATOM 639 C C . MET A 1 86 ? 147.663 166.848 122.403 1.00 62.58 86 MET A C 1
ATOM 640 O O . MET A 1 86 ? 148.118 167.985 122.613 1.00 62.58 86 MET A O 1
ATOM 645 N N . ILE A 1 87 ? 147.879 166.168 121.274 1.00 65.42 87 ILE A N 1
ATOM 646 C CA . ILE A 1 87 ? 148.769 166.763 120.229 1.00 65.42 87 ILE A CA 1
ATOM 647 C C . ILE A 1 87 ? 148.218 168.122 119.736 1.00 65.42 87 ILE A C 1
ATOM 648 O O . ILE A 1 87 ? 149.052 169.034 119.618 1.00 65.42 87 ILE A O 1
ATOM 653 N N . PRO A 1 88 ? 146.905 168.363 119.456 1.00 67.89 88 PRO A N 1
ATOM 654 C CA . PRO A 1 88 ? 146.451 169.697 119.036 1.00 67.89 88 PRO A CA 1
ATOM 655 C C . PRO A 1 88 ? 146.681 170.769 120.111 1.00 67.89 88 PRO A C 1
ATOM 656 O O . PRO A 1 88 ? 147.102 171.855 119.762 1.00 67.89 88 PRO A O 1
ATOM 660 N N . ALA A 1 89 ? 146.393 170.446 121.377 1.00 63.80 89 ALA A N 1
ATOM 661 C CA . ALA A 1 89 ? 146.614 171.410 122.481 1.00 63.80 89 ALA A CA 1
ATOM 662 C C . ALA A 1 89 ? 148.110 171.710 122.608 1.00 63.80 89 ALA A C 1
ATOM 663 O O . ALA A 1 89 ? 148.466 172.896 122.765 1.00 63.80 89 ALA A O 1
ATOM 665 N N . THR A 1 90 ? 148.951 170.674 122.516 1.00 64.45 90 THR A N 1
ATOM 666 C CA . THR A 1 90 ? 150.423 170.870 122.584 1.00 64.45 90 THR A CA 1
ATOM 667 C C . THR A 1 90 ? 150.850 171.722 121.387 1.00 64.45 90 THR A C 1
ATOM 668 O O . THR A 1 90 ? 151.660 172.649 121.579 1.00 64.45 90 THR A O 1
ATOM 672 N N . ARG A 1 91 ? 150.270 171.467 120.210 1.00 66.67 91 ARG A N 1
ATOM 673 C CA . ARG A 1 91 ? 150.662 172.203 118.977 1.00 66.67 91 ARG A CA 1
ATOM 674 C C . ARG A 1 91 ? 150.180 173.658 119.037 1.00 66.67 91 ARG A C 1
ATOM 675 O O . ARG A 1 91 ? 150.801 174.498 118.364 1.00 66.67 91 ARG A O 1
ATOM 683 N N . ALA A 1 92 ? 149.123 173.958 119.800 1.00 65.88 92 ALA A N 1
ATOM 684 C CA . ALA A 1 92 ? 148.719 175.375 119.928 1.00 65.88 92 ALA A CA 1
ATOM 685 C C . ALA A 1 92 ? 149.703 176.135 120.826 1.00 65.88 92 ALA A C 1
ATOM 686 O O . ALA A 1 92 ? 150.135 177.232 120.421 1.00 65.88 92 ALA A O 1
ATOM 688 N N . ILE A 1 93 ? 150.047 175.580 121.995 1.00 62.66 93 ILE A N 1
ATOM 689 C CA . ILE A 1 93 ? 150.927 176.332 122.943 1.00 62.66 93 ILE A CA 1
ATOM 690 C C . ILE A 1 93 ? 152.367 176.400 122.419 1.00 62.66 93 ILE A C 1
ATOM 691 O O . ILE A 1 93 ? 152.922 177.516 122.367 1.00 62.66 93 ILE A O 1
ATOM 696 N N . VAL A 1 94 ? 152.939 175.263 122.013 1.00 63.84 94 VAL A N 1
ATOM 697 C CA . VAL A 1 94 ? 154.355 175.237 121.534 1.00 63.84 94 VAL A CA 1
ATOM 698 C C . VAL A 1 94 ? 154.427 175.860 120.134 1.00 63.84 94 VAL A C 1
ATOM 699 O O . VAL A 1 94 ? 155.426 176.555 119.853 1.00 63.84 94 VAL A O 1
ATOM 703 N N . GLY A 1 95 ? 153.401 175.656 119.302 1.00 65.48 95 GLY A N 1
ATOM 704 C CA . GLY A 1 95 ? 153.444 176.147 117.910 1.00 65.48 95 GLY A CA 1
ATOM 705 C C . GLY A 1 95 ? 153.867 175.015 116.990 1.00 65.48 95 GLY A C 1
ATOM 706 O O . GLY A 1 95 ? 153.680 175.152 115.766 1.00 65.48 95 GLY A O 1
ATOM 707 N N . SER A 1 96 ? 154.387 173.918 117.559 1.00 64.57 96 SER A N 1
ATOM 708 C CA . SER A 1 96 ? 154.780 172.733 116.748 1.00 64.57 96 SER A CA 1
ATOM 709 C C . SER A 1 96 ? 154.592 171.400 117.481 1.00 64.57 96 SER A C 1
ATOM 710 O O . SER A 1 96 ? 154.895 171.346 118.685 1.00 64.57 96 SER A O 1
ATOM 713 N N . THR A 1 97 ? 154.099 170.373 116.782 1.00 64.93 97 THR A N 1
ATOM 714 C CA . THR A 1 97 ? 153.844 169.047 117.412 1.00 64.93 97 THR A CA 1
ATOM 715 C C . THR A 1 97 ? 155.137 168.253 117.718 1.00 64.93 97 THR A C 1
ATOM 716 O O . THR A 1 97 ? 155.123 167.374 118.603 1.00 64.93 97 THR A O 1
ATOM 720 N N . ILE A 1 98 ? 156.218 168.579 117.006 1.00 64.10 98 ILE A N 1
ATOM 721 C CA . ILE A 1 98 ? 157.489 167.807 117.160 1.00 64.10 98 ILE A CA 1
ATOM 722 C C . ILE A 1 98 ? 158.619 168.578 117.847 1.00 64.10 98 ILE A C 1
ATOM 723 O O . ILE A 1 98 ? 158.713 169.801 117.622 1.00 64.10 98 ILE A O 1
ATOM 728 N N . GLY A 1 99 ? 159.452 167.890 118.633 1.00 61.68 99 GLY A N 1
ATOM 729 C CA . GLY A 1 99 ? 160.612 168.549 119.263 1.00 61.68 99 GLY A CA 1
ATOM 730 C C . GLY A 1 99 ? 160.710 168.229 120.742 1.00 61.68 99 GLY A C 1
ATOM 731 O O . GLY A 1 99 ? 159.700 167.787 121.323 1.00 61.68 99 GLY A O 1
ATOM 732 N N . PRO A 1 100 ? 161.883 168.434 121.379 1.00 57.89 100 PRO A N 1
ATOM 733 C CA . PRO A 1 100 ? 162.041 168.190 122.813 1.00 57.89 100 PRO A CA 1
ATOM 734 C C . PRO A 1 100 ? 161.127 169.109 123.635 1.00 57.89 100 PRO A C 1
ATOM 735 O O . PRO A 1 100 ? 160.559 168.641 124.598 1.00 57.89 100 PRO A O 1
ATOM 739 N N . VAL A 1 101 ? 161.009 170.378 123.234 1.00 59.00 101 VAL A N 1
ATOM 740 C CA . VAL A 1 101 ? 160.167 171.356 123.985 1.00 59.00 101 VAL A CA 1
ATOM 741 C C . VAL A 1 101 ? 158.706 170.889 123.950 1.00 59.00 101 VAL A C 1
ATOM 742 O O . VAL A 1 101 ? 158.037 170.957 125.000 1.00 59.00 101 VAL A O 1
ATOM 746 N N . ALA A 1 102 ? 158.239 170.417 122.790 1.00 60.93 102 ALA A N 1
ATOM 747 C CA . ALA A 1 102 ? 156.838 169.951 122.669 1.00 60.93 102 ALA A CA 1
ATOM 748 C C . ALA A 1 102 ? 156.619 168.744 123.587 1.00 60.93 102 ALA A C 1
ATOM 749 O O . ALA A 1 102 ? 155.594 168.720 124.296 1.00 60.93 102 ALA A O 1
ATOM 751 N N . ALA A 1 103 ? 157.562 167.797 123.592 1.00 59.21 103 ALA A N 1
ATOM 752 C CA . ALA A 1 103 ? 157.456 166.613 124.475 1.00 59.21 103 ALA A CA 1
ATOM 753 C C . ALA A 1 103 ? 157.582 167.138 125.909 1.00 59.21 103 ALA A C 1
ATOM 754 O O . ALA A 1 103 ? 156.845 166.643 126.779 1.00 59.21 103 ALA A O 1
ATOM 756 N N . SER A 1 104 ? 158.301 168.256 126.079 1.00 58.54 104 SER A N 1
ATOM 757 C CA . SER A 1 104 ? 158.498 168.869 127.421 1.00 58.54 104 SER A CA 1
ATOM 758 C C . SER A 1 104 ? 157.190 169.425 128.009 1.00 58.54 104 SER A C 1
ATOM 759 O O . SER A 1 104 ? 156.992 169.298 129.220 1.00 58.54 104 SER A O 1
ATOM 762 N N . LEU A 1 105 ? 156.323 170.013 127.187 1.00 59.72 105 LEU A N 1
ATOM 763 C CA . LEU A 1 105 ? 155.020 170.449 127.748 1.00 59.72 105 LEU A CA 1
ATOM 764 C C . LEU A 1 105 ? 154.156 169.325 128.327 1.00 59.72 105 LEU A C 1
ATOM 765 O O . LEU A 1 105 ? 153.665 169.488 129.450 1.00 59.72 105 LEU A O 1
ATOM 770 N N . VAL A 1 106 ? 154.015 168.212 127.606 1.00 59.26 106 VAL A N 1
ATOM 771 C CA . VAL A 1 106 ? 153.176 167.075 128.082 1.00 59.26 106 VAL A CA 1
ATOM 772 C C . VAL A 1 106 ? 153.826 166.460 129.320 1.00 59.26 106 VAL A C 1
ATOM 773 O O . VAL A 1 106 ? 153.089 166.077 130.241 1.00 59.26 106 VAL A O 1
ATOM 777 N N . LEU A 1 107 ? 155.161 166.374 129.337 1.00 57.87 107 LEU A N 1
ATOM 778 C CA . LEU A 1 107 ? 155.893 165.754 130.476 1.00 57.87 107 LEU A CA 1
ATOM 779 C C . LEU A 1 107 ? 155.655 166.582 131.742 1.00 57.87 107 LEU A C 1
ATOM 780 O O . LEU A 1 107 ? 155.464 165.974 132.810 1.00 57.87 107 LEU A O 1
ATOM 785 N N . SER A 1 108 ? 155.683 167.912 131.623 1.00 57.43 108 SER A N 1
ATOM 786 C CA . SER A 1 108 ? 155.460 168.805 132.789 1.00 57.43 108 SER A CA 1
ATOM 787 C C . SER A 1 108 ? 154.043 168.639 133.341 1.00 57.43 108 SER A C 1
ATOM 788 O O . SER A 1 108 ? 153.911 168.612 134.561 1.00 57.43 108 SER A O 1
ATOM 791 N N . VAL A 1 109 ? 153.029 168.521 132.480 1.00 58.90 109 VAL A N 1
ATOM 792 C CA . VAL A 1 109 ? 151.617 168.318 132.930 1.00 58.90 109 VAL A CA 1
ATOM 793 C C . VAL A 1 109 ? 151.507 166.988 133.681 1.00 58.90 109 VAL A C 1
ATOM 794 O O . VAL A 1 109 ? 150.788 166.942 134.686 1.00 58.90 109 VAL A O 1
ATOM 798 N N . SER A 1 110 ? 152.200 165.947 133.215 1.00 59.09 110 SER A N 1
ATOM 799 C CA . SER A 1 110 ? 152.168 164.626 133.892 1.00 59.09 110 SER A CA 1
ATOM 800 C C . SER A 1 110 ? 153.020 164.659 135.160 1.00 59.09 110 SER A C 1
ATOM 801 O O . SER A 1 110 ? 152.627 163.983 136.117 1.00 59.09 110 SER A O 1
ATOM 804 N N . GLY A 1 111 ? 154.133 165.404 135.170 1.00 60.31 111 GLY A N 1
ATOM 805 C CA . GLY A 1 111 ? 154.908 165.483 136.397 1.00 60.31 111 GLY A CA 1
ATOM 806 C C . GLY A 1 111 ? 154.244 166.355 137.443 1.00 60.31 111 GLY A C 1
ATOM 807 O O . GLY A 1 111 ? 154.352 166.096 138.642 1.00 60.31 111 GLY A O 1
ATOM 808 N N . LEU A 1 112 ? 153.541 167.396 137.001 1.00 62.27 112 LEU A N 1
ATOM 809 C CA . LEU A 1 112 ? 152.856 168.296 137.919 1.00 62.27 112 LEU A CA 1
ATOM 810 C C . LEU A 1 112 ? 151.948 167.525 138.866 1.00 62.27 112 LEU A C 1
ATOM 811 O O . LEU A 1 112 ? 151.999 167.711 140.085 1.00 62.27 112 LEU A O 1
ATOM 816 N N . PHE A 1 113 ? 151.098 166.656 138.321 1.00 63.96 113 PHE A N 1
ATOM 817 C CA . PHE A 1 113 ? 150.251 165.830 139.173 1.00 63.96 113 PHE A CA 1
ATOM 818 C C . PHE A 1 113 ? 151.037 164.699 139.814 1.00 63.96 113 PHE A C 1
ATOM 819 O O . PHE A 1 113 ? 150.621 164.171 140.848 1.00 63.96 113 PHE A O 1
ATOM 827 N N . TYR A 1 114 ? 152.159 164.298 139.215 1.00 65.33 114 TYR A N 1
ATOM 828 C CA . TYR A 1 114 ? 152.949 163.225 139.810 1.00 65.33 114 TYR A CA 1
ATOM 829 C C . TYR A 1 114 ? 153.640 163.691 141.086 1.00 65.33 114 TYR A C 1
ATOM 830 O O . TYR A 1 114 ? 153.691 162.957 142.077 1.00 65.33 114 TYR A O 1
ATOM 839 N N . PHE A 1 115 ? 154.192 164.907 141.074 1.00 62.86 115 PHE A N 1
ATOM 840 C CA . PHE A 1 115 ? 154.912 165.414 142.240 1.00 62.86 115 PHE A CA 1
ATOM 841 C C . PHE A 1 115 ? 153.974 165.971 143.300 1.00 62.86 115 PHE A C 1
ATOM 842 O O . PHE A 1 115 ? 154.381 166.139 144.451 1.00 62.86 115 PHE A O 1
ATOM 850 N N . ALA A 1 116 ? 152.731 166.283 142.939 1.00 65.35 116 ALA A N 1
ATOM 851 C CA . ALA A 1 116 ? 151.795 166.812 143.924 1.00 65.35 116 ALA A CA 1
ATOM 852 C C . ALA A 1 116 ? 151.356 165.733 144.901 1.00 65.35 116 ALA A C 1
ATOM 853 O O . ALA A 1 116 ? 150.809 166.036 145.964 1.00 65.35 116 ALA A O 1
ATOM 855 N N . ARG A 1 117 ? 151.559 164.465 144.546 1.00 65.61 117 ARG A N 1
ATOM 856 C CA . ARG A 1 117 ? 151.224 163.380 145.460 1.00 65.61 117 ARG A CA 1
ATOM 857 C C . ARG A 1 117 ? 152.380 163.065 146.396 1.00 65.61 117 ARG A C 1
ATOM 858 O O . ARG A 1 117 ? 152.161 162.658 147.540 1.00 65.61 117 ARG A O 1
ATOM 866 N N . LEU A 1 118 ? 153.616 163.222 145.928 1.00 64.63 118 LEU A N 1
ATOM 867 C CA . LEU A 1 118 ? 154.762 162.904 146.770 1.00 64.63 118 LEU A CA 1
ATOM 868 C C . LEU A 1 118 ? 154.945 163.940 147.870 1.00 64.63 118 LEU A C 1
ATOM 869 O O . LEU A 1 118 ? 155.237 163.589 149.018 1.00 64.63 118 LEU A O 1
ATOM 874 N N . VAL A 1 119 ? 154.780 165.221 147.543 1.00 66.17 119 VAL A N 1
ATOM 875 C CA . VAL A 1 119 ? 154.935 166.273 148.545 1.00 66.17 119 VAL A CA 1
ATOM 876 C C . VAL A 1 119 ? 153.894 166.115 149.644 1.00 66.17 119 VAL A C 1
ATOM 877 O O . VAL A 1 119 ? 154.186 166.280 150.833 1.00 66.17 119 VAL A O 1
ATOM 881 N N . GLU A 1 120 ? 152.656 165.813 149.262 1.00 67.79 120 GLU A N 1
ATOM 882 C CA . GLU A 1 120 ? 151.610 165.612 150.256 1.00 67.79 120 GLU A CA 1
ATOM 883 C C . GLU A 1 120 ? 151.928 164.421 151.148 1.00 67.79 120 GLU A C 1
ATOM 884 O O . GLU A 1 120 ? 151.713 164.472 152.363 1.00 67.79 120 GLU A O 1
ATOM 890 N N . GLN A 1 121 ? 152.443 163.338 150.567 1.00 69.16 121 GLN A N 1
ATOM 891 C CA . GLN A 1 121 ? 152.829 162.188 151.375 1.00 69.16 121 GLN A CA 1
ATOM 892 C C . GLN A 1 121 ? 153.945 162.540 152.346 1.00 69.16 121 GLN A C 1
ATOM 893 O O . GLN A 1 121 ? 153.939 162.074 153.489 1.00 69.16 121 GLN A O 1
ATOM 899 N N . ASN A 1 122 ? 154.918 163.340 151.909 1.00 68.52 122 ASN A N 1
ATOM 900 C CA . ASN A 1 122 ? 155.988 163.758 152.810 1.00 68.52 122 ASN A CA 1
ATOM 901 C C . ASN A 1 122 ? 155.454 164.626 153.940 1.00 68.52 122 ASN A C 1
ATOM 902 O O . ASN A 1 122 ? 155.889 164.494 155.087 1.00 68.52 122 ASN A O 1
ATOM 907 N N . LEU A 1 123 ? 154.529 165.534 153.635 1.00 67.65 123 LEU A N 1
ATOM 908 C CA . LEU A 1 123 ? 153.969 166.381 154.683 1.00 67.65 123 LEU A CA 1
ATOM 909 C C . LEU A 1 123 ? 153.085 165.588 155.634 1.00 67.65 123 LEU A C 1
ATOM 910 O O . LEU A 1 123 ? 152.923 165.979 156.794 1.00 67.65 123 LEU A O 1
ATOM 915 N N . ARG A 1 124 ? 152.546 164.452 155.202 1.00 70.76 124 ARG A N 1
ATOM 916 C CA . ARG A 1 124 ? 151.604 163.716 156.086 1.00 70.76 124 ARG A CA 1
ATOM 917 C C . ARG A 1 124 ? 152.394 162.991 157.179 1.00 70.76 124 ARG A C 1
ATOM 918 O O . ARG A 1 124 ? 151.785 162.640 158.198 1.00 70.76 124 ARG A O 1
ATOM 926 N N . GLU A 1 125 ? 153.697 162.784 156.984 1.00 72.51 125 GLU A N 1
ATOM 927 C CA . GLU A 1 125 ? 154.511 162.015 157.966 1.00 72.51 125 GLU A CA 1
ATOM 928 C C . GLU A 1 125 ? 155.085 162.926 159.060 1.00 72.51 125 GLU A C 1
ATOM 929 O O . GLU A 1 125 ? 155.620 162.379 160.039 1.00 72.51 125 GLU A O 1
ATOM 935 N N . VAL A 1 126 ? 154.980 164.252 158.918 1.00 70.17 126 VAL A N 1
ATOM 936 C CA . VAL A 1 126 ? 155.438 165.176 159.999 1.00 70.17 126 VAL A CA 1
ATOM 937 C C . VAL A 1 126 ? 154.553 164.891 161.216 1.00 70.17 126 VAL A C 1
ATOM 938 O O . VAL A 1 126 ? 153.325 164.825 161.031 1.00 70.17 126 VAL A O 1
ATOM 942 N N . PRO A 1 127 ? 155.090 164.738 162.448 1.00 72.31 127 PRO A N 1
ATOM 943 C CA . PRO A 1 127 ? 154.264 164.358 163.597 1.00 72.31 127 PRO A CA 1
ATOM 944 C C . PRO A 1 127 ? 153.159 165.387 163.860 1.00 72.31 127 PRO A C 1
ATOM 945 O O . PRO A 1 127 ? 153.444 166.556 163.787 1.00 72.31 127 PRO A O 1
ATOM 949 N N . LYS A 1 128 ? 151.948 164.932 164.188 1.00 72.07 128 LYS A N 1
ATOM 950 C CA . LYS A 1 128 ? 150.792 165.847 164.389 1.00 72.07 128 LYS A CA 1
ATOM 951 C C . LYS A 1 128 ? 151.086 166.792 165.552 1.00 72.07 128 LYS A C 1
ATOM 952 O O . LYS A 1 128 ? 150.665 167.953 165.487 1.00 72.07 128 LYS A O 1
ATOM 958 N N . GLY A 1 129 ? 151.792 166.312 166.570 1.00 69.94 129 GLY A N 1
ATOM 959 C CA . GLY A 1 129 ? 152.051 167.139 167.758 1.00 69.94 129 GLY A CA 1
ATOM 960 C C . GLY A 1 129 ? 152.791 168.412 167.398 1.00 69.94 129 GLY A C 1
ATOM 961 O O . GLY A 1 129 ? 152.487 169.437 168.017 1.00 69.94 129 GLY A O 1
ATOM 962 N N . VAL A 1 130 ? 153.742 168.361 166.462 1.00 68.95 130 VAL A N 1
ATOM 963 C CA . VAL A 1 130 ? 154.556 169.570 166.145 1.00 68.95 130 VAL A CA 1
ATOM 964 C C . VAL A 1 130 ? 153.633 170.652 165.568 1.00 68.95 130 VAL A C 1
ATOM 965 O O . VAL A 1 130 ? 153.966 171.836 165.731 1.00 68.95 130 VAL A O 1
ATOM 969 N N . ILE A 1 131 ? 152.508 170.276 164.944 1.00 68.71 131 ILE A N 1
ATOM 970 C CA . ILE A 1 131 ? 151.507 171.265 164.437 1.00 68.71 131 ILE A CA 1
ATOM 971 C C . ILE A 1 131 ? 150.676 171.823 165.599 1.00 68.71 131 ILE A C 1
ATOM 972 O O . ILE A 1 131 ? 150.445 173.039 165.609 1.00 68.71 131 ILE A O 1
ATOM 977 N N . GLU A 1 132 ? 150.247 170.976 166.541 1.00 67.65 132 GLU A N 1
ATOM 978 C CA . GLU A 1 132 ? 149.479 171.430 167.736 1.00 67.65 132 GLU A CA 1
ATOM 979 C C . GLU A 1 132 ? 150.345 172.329 168.616 1.00 67.65 132 GLU A C 1
ATOM 980 O O . GLU A 1 132 ? 149.807 173.298 169.157 1.00 67.65 132 GLU A O 1
ATOM 986 N N . ALA A 1 133 ? 151.624 171.996 168.783 1.00 64.93 133 ALA A N 1
ATOM 987 C CA . ALA A 1 133 ? 152.558 172.810 169.595 1.00 64.93 133 ALA A CA 1
ATOM 988 C C . ALA A 1 133 ? 152.742 174.189 168.966 1.00 64.93 133 ALA A C 1
ATOM 989 O O . ALA A 1 133 ? 152.908 175.156 169.719 1.00 64.93 133 ALA A O 1
ATOM 991 N N . ALA A 1 134 ? 152.786 174.259 167.635 1.00 64.87 134 ALA A N 1
ATOM 992 C CA . ALA A 1 134 ? 152.942 175.551 166.932 1.00 64.87 134 ALA A CA 1
ATOM 993 C C . ALA A 1 134 ? 151.627 176.328 166.962 1.00 64.87 134 ALA A C 1
ATOM 994 O O . ALA A 1 134 ? 151.685 177.554 166.930 1.00 64.87 134 ALA A O 1
ATOM 996 N N . ALA A 1 135 ? 150.486 175.641 167.033 1.00 64.60 135 ALA A N 1
ATOM 997 C CA . ALA A 1 135 ? 149.207 176.384 167.147 1.00 64.60 135 ALA A CA 1
ATOM 998 C C . ALA A 1 135 ? 149.012 176.854 168.592 1.00 64.60 135 ALA A C 1
ATOM 999 O O . ALA A 1 135 ? 148.243 177.812 168.800 1.00 64.60 135 ALA A O 1
ATOM 1001 N N . ALA A 1 136 ? 149.691 176.209 169.545 1.00 63.13 136 ALA A N 1
ATOM 1002 C CA . ALA A 1 136 ? 149.582 176.581 170.977 1.00 63.13 136 ALA A CA 1
ATOM 1003 C C . ALA A 1 136 ? 150.106 178.003 171.196 1.00 63.13 136 ALA A C 1
ATOM 1004 O O . ALA A 1 136 ? 149.570 178.690 172.083 1.00 63.13 136 ALA A O 1
ATOM 1006 N N . MET A 1 137 ? 151.126 178.418 170.439 1.00 63.30 137 MET A N 1
ATOM 1007 C CA . MET A 1 137 ? 151.765 179.746 170.656 1.00 63.30 137 MET A CA 1
ATOM 1008 C C . MET A 1 137 ? 151.266 180.784 169.642 1.00 63.30 137 MET A C 1
ATOM 1009 O O . MET A 1 137 ? 152.032 181.724 169.352 1.00 63.30 137 MET A O 1
ATOM 1014 N N . GLY A 1 138 ? 150.050 180.615 169.108 1.00 63.72 138 GLY A N 1
ATOM 1015 C CA . GLY A 1 138 ? 149.488 181.623 168.185 1.00 63.72 138 GLY A CA 1
ATOM 1016 C C . GLY A 1 138 ? 150.388 181.849 166.989 1.00 63.72 138 GLY A C 1
ATOM 1017 O O . GLY A 1 138 ? 150.702 183.023 166.712 1.00 63.72 138 GLY A O 1
ATOM 1018 N N . ALA A 1 139 ? 150.777 180.779 166.291 1.00 64.49 139 ALA A N 1
ATOM 1019 C CA . ALA A 1 139 ? 151.481 180.911 165.022 1.00 64.49 139 ALA A CA 1
ATOM 1020 C C . ALA A 1 139 ? 150.472 180.988 163.880 1.00 64.49 139 ALA A C 1
ATOM 1021 O O . ALA A 1 139 ? 149.690 180.050 163.693 1.00 64.49 139 ALA A O 1
ATOM 1023 N N . PRO A 1 140 ? 150.459 182.061 163.093 1.00 67.62 140 PRO A N 1
ATOM 1024 C CA . PRO A 1 140 ? 149.468 182.177 162.018 1.00 67.62 140 PRO A CA 1
ATOM 1025 C C . PRO A 1 140 ? 149.610 181.043 161.021 1.00 67.62 140 PRO A C 1
ATOM 1026 O O . PRO A 1 140 ? 150.708 180.496 160.850 1.00 67.62 140 PRO A O 1
ATOM 1030 N N . PRO A 1 141 ? 148.527 180.656 160.339 1.00 69.87 141 PRO A N 1
ATOM 1031 C CA . PRO A 1 141 ? 148.631 179.519 159.411 1.00 69.87 141 PRO A CA 1
ATOM 1032 C C . PRO A 1 141 ? 149.714 179.672 158.360 1.00 69.87 141 PRO A C 1
ATOM 1033 O O . PRO A 1 141 ? 150.390 178.690 158.034 1.00 69.87 141 PRO A O 1
ATOM 1037 N N . ILE A 1 142 ? 149.905 180.871 157.809 1.00 69.50 142 ILE A N 1
ATOM 1038 C CA . ILE A 1 142 ? 150.954 181.046 156.815 1.00 69.50 142 ILE A CA 1
ATOM 1039 C C . ILE A 1 142 ? 152.335 180.972 157.445 1.00 69.50 142 ILE A C 1
ATOM 1040 O O . ILE A 1 142 ? 153.333 180.894 156.724 1.00 69.50 142 ILE A O 1
ATOM 1045 N N . ALA A 1 143 ? 152.425 181.009 158.774 1.00 67.30 143 ALA A N 1
ATOM 1046 C CA . ALA A 1 143 ? 153.699 180.831 159.454 1.00 67.30 143 ALA A CA 1
ATOM 1047 C C . ALA A 1 143 ? 153.885 179.420 159.976 1.00 67.30 143 ALA A C 1
ATOM 1048 O O . ALA A 1 143 ? 155.013 179.032 160.291 1.00 67.30 143 ALA A O 1
ATOM 1050 N N . ILE A 1 144 ? 152.807 178.647 160.096 1.00 69.23 144 ILE A N 1
ATOM 1051 C CA . ILE A 1 144 ? 152.953 177.230 160.414 1.00 69.23 144 ILE A CA 1
ATOM 1052 C C . ILE A 1 144 ? 153.531 176.489 159.219 1.00 69.23 144 ILE A C 1
ATOM 1053 O O . ILE A 1 144 ? 154.558 175.811 159.323 1.00 69.23 144 ILE A O 1
ATOM 1058 N N . VAL A 1 145 ? 152.900 176.638 158.054 1.00 69.98 145 VAL A N 1
ATOM 1059 C CA . VAL A 1 145 ? 153.295 175.856 156.887 1.00 69.98 145 VAL A CA 1
ATOM 1060 C C . VAL A 1 145 ? 154.714 176.202 156.460 1.00 69.98 145 VAL A C 1
ATOM 1061 O O . VAL A 1 145 ? 155.446 175.349 155.948 1.00 69.98 145 VAL A O 1
ATOM 1065 N N . CYS A 1 146 ? 155.131 177.447 156.673 1.00 70.19 146 CYS A N 1
ATOM 1066 C CA . CYS A 1 146 ? 156.412 177.895 156.141 1.00 70.19 146 CYS A CA 1
ATOM 1067 C C . CYS A 1 146 ? 157.566 177.561 157.081 1.00 70.19 146 CYS A C 1
ATOM 1068 O O . CYS A 1 146 ? 158.639 177.151 156.629 1.00 70.19 146 CYS A O 1
ATOM 1071 N N . LYS A 1 147 ? 157.369 177.729 158.389 1.00 69.37 147 LYS A N 1
ATOM 1072 C CA . LYS A 1 147 ? 158.447 177.540 159.353 1.00 69.37 147 LYS A CA 1
ATOM 1073 C C . LYS A 1 147 ? 158.452 176.164 160.001 1.00 69.37 147 LYS A C 1
ATOM 1074 O O . LYS A 1 147 ? 159.453 175.794 160.624 1.00 69.37 147 LYS A O 1
ATOM 1080 N N . VAL A 1 148 ? 157.367 175.401 159.893 1.00 69.87 148 VAL A N 1
ATOM 1081 C CA . VAL A 1 148 ? 157.286 174.105 160.554 1.00 69.87 148 VAL A CA 1
ATOM 1082 C C . VAL A 1 148 ? 157.285 172.989 159.518 1.00 69.87 148 VAL A C 1
ATOM 1083 O O . VAL A 1 148 ? 158.179 172.141 159.512 1.00 69.87 148 VAL A O 1
ATOM 1087 N N . LEU A 1 149 ? 156.284 172.973 158.637 1.00 69.10 149 LEU A N 1
ATOM 1088 C CA . LEU A 1 149 ? 156.120 171.836 157.737 1.00 69.10 149 LEU A CA 1
ATOM 1089 C C . LEU A 1 149 ? 157.231 171.776 156.693 1.00 69.10 149 LEU A C 1
ATOM 1090 O O . LEU A 1 149 ? 157.852 170.724 156.496 1.00 69.10 149 LEU A O 1
ATOM 1095 N N . LEU A 1 150 ? 157.503 172.892 156.015 1.00 70.49 150 LEU A N 1
ATOM 1096 C CA . LEU A 1 150 ? 158.542 172.898 154.990 1.00 70.49 150 LEU A CA 1
ATOM 1097 C C . LEU A 1 150 ? 159.949 172.913 155.563 1.00 70.49 150 LEU A C 1
ATOM 1098 O O . LEU A 1 150 ? 160.908 172.875 154.787 1.00 70.49 150 LEU A O 1
ATOM 1103 N N . ASN A 1 151 ? 160.105 172.984 156.880 1.00 70.44 151 ASN A N 1
ATOM 1104 C CA . ASN A 1 151 ? 161.407 172.807 157.509 1.00 70.44 151 ASN A CA 1
ATOM 1105 C C . ASN A 1 151 ? 161.585 171.414 158.090 1.00 70.44 151 ASN A C 1
ATOM 1106 O O . ASN A 1 151 ? 162.713 170.931 158.189 1.00 70.44 151 ASN A O 1
ATOM 1111 N N . GLU A 1 152 ? 160.494 170.760 158.485 1.00 70.81 152 GLU A N 1
ATOM 1112 C CA . GLU A 1 152 ? 160.573 169.384 158.959 1.00 70.81 152 GLU A CA 1
ATOM 1113 C C . GLU A 1 152 ? 160.653 168.389 157.813 1.00 70.81 152 GLU A C 1
ATOM 1114 O O . GLU A 1 152 ? 161.441 167.441 157.880 1.00 70.81 152 GLU A O 1
ATOM 1120 N N . ALA A 1 153 ? 159.855 168.578 156.763 1.00 67.76 153 ALA A N 1
ATOM 1121 C CA . ALA A 1 153 ? 159.902 167.697 155.605 1.00 67.76 153 ALA A CA 1
ATOM 1122 C C . ALA A 1 153 ? 161.063 168.014 154.675 1.00 67.76 153 ALA A C 1
ATOM 1123 O O . ALA A 1 153 ? 161.082 167.526 153.545 1.00 67.76 153 ALA A O 1
ATOM 1125 N N . ARG A 1 154 ? 162.033 168.802 155.134 1.00 69.85 154 ARG A N 1
ATOM 1126 C CA . ARG A 1 154 ? 163.148 169.221 154.295 1.00 69.85 154 ARG A CA 1
ATOM 1127 C C . ARG A 1 154 ? 163.911 168.035 153.724 1.00 69.85 154 ARG A C 1
ATOM 1128 O O . ARG A 1 154 ? 164.289 168.037 152.550 1.00 69.85 154 ARG A O 1
ATOM 1136 N N . ALA A 1 155 ? 164.166 167.018 154.544 1.00 70.69 155 ALA A N 1
ATOM 1137 C CA . ALA A 1 155 ? 164.933 165.872 154.073 1.00 70.69 155 ALA A CA 1
ATOM 1138 C C . ALA A 1 155 ? 164.089 164.934 153.225 1.00 70.69 155 ALA A C 1
ATOM 1139 O O . ALA A 1 155 ? 164.630 164.032 152.580 1.00 70.69 155 ALA A O 1
ATOM 1141 N N . GLY A 1 156 ? 162.767 165.106 153.236 1.00 66.95 156 GLY A N 1
ATOM 1142 C CA . GLY A 1 156 ? 161.908 164.215 152.479 1.00 66.95 156 GLY A CA 1
ATOM 1143 C C . GLY A 1 156 ? 161.597 164.712 151.084 1.00 66.95 156 GLY A C 1
ATOM 1144 O O . GLY A 1 156 ? 161.107 163.949 150.250 1.00 66.95 156 GLY A O 1
ATOM 1145 N N . MET A 1 157 ? 161.844 165.995 150.813 1.00 66.76 157 MET A N 1
ATOM 1146 C CA . MET A 1 157 ? 161.586 166.522 149.477 1.00 66.76 157 MET A CA 1
ATOM 1147 C C . MET A 1 157 ? 162.670 166.097 148.498 1.00 66.76 157 MET A C 1
ATOM 1148 O O . MET A 1 157 ? 162.385 165.809 147.332 1.00 66.76 157 MET A O 1
ATOM 1153 N N . VAL A 1 158 ? 163.925 166.070 148.944 1.00 66.16 158 VAL A N 1
ATOM 1154 C CA . VAL A 1 158 ? 165.019 165.802 148.016 1.00 66.16 158 VAL A CA 1
ATOM 1155 C C . VAL A 1 158 ? 164.903 164.398 147.439 1.00 66.16 158 VAL A C 1
ATOM 1156 O O . VAL A 1 158 ? 165.081 164.192 146.233 1.00 66.16 158 VAL A O 1
ATOM 1160 N N . SER A 1 159 ? 164.597 163.411 148.277 1.00 65.07 159 SER A N 1
ATOM 1161 C CA . SER A 1 159 ? 164.367 162.072 147.749 1.00 65.07 159 SER A CA 1
ATOM 1162 C C . SER A 1 159 ? 163.169 162.059 146.807 1.00 65.07 159 SER A C 1
ATOM 1163 O O . SER A 1 159 ? 163.143 161.310 145.819 1.00 65.07 159 SER A O 1
ATOM 1166 N N . SER A 1 160 ? 162.170 162.892 147.087 1.00 63.49 160 SER A N 1
ATOM 1167 C CA . SER A 1 160 ? 161.006 162.956 146.216 1.00 63.49 160 SER A CA 1
ATOM 1168 C C . SER A 1 160 ? 161.385 163.453 144.825 1.00 63.49 160 SER A C 1
ATOM 1169 O O . SER A 1 160 ? 160.940 162.896 143.815 1.00 63.49 160 SER A O 1
ATOM 1172 N N . ILE A 1 161 ? 162.209 164.500 144.741 1.00 62.03 161 ILE A N 1
ATOM 1173 C CA . ILE A 1 161 ? 162.611 164.964 143.419 1.00 62.03 161 ILE A CA 1
ATOM 1174 C C . ILE A 1 161 ? 163.560 163.970 142.769 1.00 62.03 161 ILE A C 1
ATOM 1175 O O . ILE A 1 161 ? 163.588 163.860 141.539 1.00 62.03 161 ILE A O 1
ATOM 1180 N N . THR A 1 162 ? 164.244 163.129 143.540 1.00 62.10 162 THR A N 1
ATOM 1181 C CA . THR A 1 162 ? 165.071 162.081 142.878 1.00 62.10 162 THR A CA 1
ATOM 1182 C C . THR A 1 162 ? 164.149 161.108 142.135 1.00 62.10 162 THR A C 1
ATOM 1183 O O . THR A 1 162 ? 164.463 160.790 140.982 1.00 62.10 162 THR A O 1
ATOM 1187 N N . VAL A 1 163 ? 163.053 160.665 142.762 1.00 61.96 163 VAL A N 1
ATOM 1188 C CA . VAL A 1 163 ? 162.086 159.725 142.113 1.00 61.96 163 VAL A CA 1
ATOM 1189 C C . VAL A 1 163 ? 161.343 160.369 140.931 1.00 61.96 163 VAL A C 1
ATOM 1190 O O . VAL A 1 163 ? 161.102 159.653 139.952 1.00 61.96 163 VAL A O 1
ATOM 1194 N N . LEU A 1 164 ? 160.980 161.651 141.010 1.00 59.72 164 LEU A N 1
ATOM 1195 C CA . LEU A 1 164 ? 160.329 162.343 139.864 1.00 59.72 164 LEU A CA 1
ATOM 1196 C C . LEU A 1 164 ? 161.288 162.363 138.675 1.00 59.72 164 LEU A C 1
ATOM 1197 O O . LEU A 1 164 ? 160.827 162.068 137.574 1.00 59.72 164 LEU A O 1
ATOM 1202 N N . ALA A 1 165 ? 162.570 162.672 138.885 1.00 57.66 165 ALA A N 1
ATOM 1203 C CA . ALA A 1 165 ? 163.526 162.779 137.760 1.00 57.66 165 ALA A CA 1
ATOM 1204 C C . ALA A 1 165 ? 163.710 161.423 137.087 1.00 57.66 165 ALA A C 1
ATOM 1205 O O . ALA A 1 165 ? 163.787 161.402 135.860 1.00 57.66 165 ALA A O 1
ATOM 1207 N N . ILE A 1 166 ? 163.799 160.342 137.862 1.00 59.82 166 ILE A N 1
ATOM 1208 C CA . ILE A 1 166 ? 163.891 158.968 137.275 1.00 59.82 166 ILE A CA 1
ATOM 1209 C C . ILE A 1 166 ? 162.588 158.654 136.534 1.00 59.82 166 ILE A C 1
ATOM 1210 O O . ILE A 1 166 ? 162.661 158.018 135.476 1.00 59.82 166 ILE A O 1
ATOM 1215 N N . GLY A 1 167 ? 161.440 159.068 137.067 1.00 57.45 167 GLY A N 1
ATOM 1216 C CA . GLY A 1 167 ? 160.166 158.877 136.349 1.00 57.45 167 GLY A CA 1
ATOM 1217 C C . GLY A 1 167 ? 160.057 159.616 135.030 1.00 57.45 167 GLY A C 1
ATOM 1218 O O . GLY A 1 167 ? 159.628 158.987 134.063 1.00 57.45 167 GLY A O 1
ATOM 1219 N N . LEU A 1 168 ? 160.461 160.888 134.965 1.00 58.05 168 LEU A N 1
ATOM 1220 C CA . LEU A 1 168 ? 160.282 161.700 133.731 1.00 58.05 168 LEU A CA 1
ATOM 1221 C C . LEU A 1 168 ? 161.367 161.342 132.712 1.00 58.05 168 LEU A C 1
ATOM 1222 O O . LEU A 1 168 ? 161.302 161.857 131.598 1.00 58.05 168 LEU A O 1
ATOM 1227 N N . LEU A 1 169 ? 162.336 160.513 133.087 1.00 58.79 169 LEU A N 1
ATOM 1228 C CA . LEU A 1 169 ? 163.351 160.002 132.125 1.00 58.79 169 LEU A CA 1
ATOM 1229 C C . LEU A 1 169 ? 162.706 158.834 131.369 1.00 58.79 169 LEU A C 1
ATOM 1230 O O . LEU A 1 169 ? 162.844 158.784 130.127 1.00 58.79 169 LEU A O 1
ATOM 1235 N N . SER A 1 170 ? 162.007 157.946 132.084 1.00 59.19 170 SER A N 1
ATOM 1236 C CA . SER A 1 170 ? 161.330 156.791 131.437 1.00 59.19 170 SER A CA 1
ATOM 1237 C C . SER A 1 170 ? 160.238 157.294 130.487 1.00 59.19 170 SER A C 1
ATOM 1238 O O . SER A 1 170 ? 160.113 156.733 129.381 1.00 59.19 170 SER A O 1
ATOM 1241 N N . TYR A 1 171 ? 159.483 158.314 130.907 1.00 60.17 171 TYR A N 1
ATOM 1242 C CA . TYR A 1 171 ? 158.408 158.892 130.057 1.00 60.17 171 TYR A CA 1
ATOM 1243 C C . TYR A 1 171 ? 159.021 159.510 128.795 1.00 60.17 171 TYR A C 1
ATOM 1244 O O . TYR A 1 171 ? 158.402 159.403 127.720 1.00 60.17 171 TYR A O 1
ATOM 1253 N N . SER A 1 172 ? 160.191 160.142 128.927 1.00 59.52 172 SER A N 1
ATOM 1254 C CA . SER A 1 172 ? 160.842 160.820 127.774 1.00 59.52 172 SER A CA 1
ATOM 1255 C C . SER A 1 172 ? 161.165 159.803 126.673 1.00 59.52 172 SER A C 1
ATOM 1256 O O . SER A 1 172 ? 161.006 160.151 125.487 1.00 59.52 172 SER A O 1
ATOM 1259 N N . ALA A 1 173 ? 161.611 158.601 127.053 1.00 60.14 173 ALA A N 1
ATOM 1260 C CA . ALA A 1 173 ? 161.964 157.563 126.054 1.00 60.14 173 ALA A CA 1
ATOM 1261 C C . ALA A 1 173 ? 160.724 157.183 125.235 1.00 60.14 173 ALA A C 1
ATOM 1262 O O . ALA A 1 173 ? 160.855 157.034 124.004 1.00 60.14 173 ALA A O 1
ATOM 1264 N N . ALA A 1 174 ? 159.567 157.040 125.891 1.00 60.59 174 ALA A N 1
ATOM 1265 C CA . ALA A 1 174 ? 158.308 156.706 125.182 1.00 60.59 174 ALA A CA 1
ATOM 1266 C C . ALA A 1 174 ? 157.928 157.841 124.224 1.00 60.59 174 ALA A C 1
ATOM 1267 O O . ALA A 1 174 ? 157.458 157.538 123.110 1.00 60.59 174 ALA A O 1
ATOM 1269 N N . ALA A 1 175 ? 158.115 159.095 124.645 1.00 60.17 175 ALA A N 1
ATOM 1270 C CA . ALA A 1 175 ? 157.739 160.262 123.811 1.00 60.17 175 ALA A CA 1
ATOM 1271 C C . ALA A 1 175 ? 158.559 160.282 122.517 1.00 60.17 175 ALA A C 1
ATOM 1272 O O . ALA A 1 175 ? 157.983 160.630 121.467 1.00 60.17 175 ALA A O 1
ATOM 1274 N N . GLY A 1 176 ? 159.849 159.941 122.593 1.00 62.83 176 GLY A N 1
ATOM 1275 C CA . GLY A 1 176 ? 160.733 160.001 121.411 1.00 62.83 176 GLY A CA 1
ATOM 1276 C C . GLY A 1 176 ? 160.186 159.263 120.204 1.00 62.83 176 GLY A C 1
ATOM 1277 O O . GLY A 1 176 ? 160.540 159.658 119.077 1.00 62.83 176 GLY A O 1
ATOM 1278 N N . MET A 1 177 ? 159.322 158.264 120.398 1.00 64.06 177 MET A N 1
ATOM 1279 C CA . MET A 1 177 ? 158.857 157.487 119.218 1.00 64.06 177 MET A CA 1
ATOM 1280 C C . MET A 1 177 ? 157.618 158.130 118.592 1.00 64.06 177 MET A C 1
ATOM 1281 O O . MET A 1 177 ? 157.612 158.295 117.365 1.00 64.06 177 MET A O 1
ATOM 1286 N N . ILE A 1 178 ? 156.618 158.487 119.398 1.00 63.82 178 ILE A N 1
ATOM 1287 C CA . ILE A 1 178 ? 155.402 159.170 118.873 1.00 63.82 178 ILE A CA 1
ATOM 1288 C C . ILE A 1 178 ? 155.804 160.517 118.280 1.00 63.82 178 ILE A C 1
ATOM 1289 O O . ILE A 1 178 ? 155.408 160.794 117.148 1.00 63.82 178 ILE A O 1
ATOM 1294 N N . GLY A 1 179 ? 156.617 161.292 118.991 1.00 63.43 179 GLY A N 1
ATOM 1295 C CA . GLY A 1 179 ? 156.960 162.644 118.519 1.00 63.43 179 GLY A CA 1
ATOM 1296 C C . GLY A 1 179 ? 158.419 162.767 118.158 1.00 63.43 179 GLY A C 1
ATOM 1297 O O . GLY A 1 179 ? 158.785 162.344 117.053 1.00 63.43 179 GLY A O 1
ATOM 1298 N N . GLY A 1 180 ? 159.224 163.357 119.043 1.00 62.49 180 GLY A N 1
ATOM 1299 C CA . GLY A 1 180 ? 160.622 163.559 118.637 1.00 62.49 180 GLY A CA 1
ATOM 1300 C C . GLY A 1 180 ? 161.636 163.681 119.752 1.00 62.49 180 GLY A C 1
ATOM 1301 O O . GLY A 1 180 ? 161.245 164.072 120.860 1.00 62.49 180 GLY A O 1
ATOM 1302 N N . GLY A 1 181 ? 162.896 163.348 119.457 1.00 62.92 181 GLY A N 1
ATOM 1303 C CA . GLY A 1 181 ? 163.998 163.562 120.407 1.00 62.92 181 GLY A CA 1
ATOM 1304 C C . GLY A 1 181 ? 164.306 162.402 121.316 1.00 62.92 181 GLY A C 1
ATOM 1305 O O . GLY A 1 181 ? 163.423 161.570 121.525 1.00 62.92 181 GLY A O 1
ATOM 1306 N N . GLY A 1 182 ? 165.528 162.354 121.845 1.00 63.64 182 GLY A N 1
ATOM 1307 C CA . GLY A 1 182 ? 165.854 161.362 122.884 1.00 63.64 182 GLY A CA 1
ATOM 1308 C C . GLY A 1 182 ? 166.549 160.108 122.432 1.00 63.64 182 GLY A C 1
ATOM 1309 O O . GLY A 1 182 ? 166.808 159.974 121.233 1.00 63.64 182 GLY A O 1
ATOM 1310 N N . LEU A 1 183 ? 166.885 159.251 123.395 1.00 61.83 183 LEU A N 1
ATOM 1311 C CA . LEU A 1 183 ? 167.481 157.941 123.064 1.00 61.83 183 LEU A CA 1
ATOM 1312 C C . LEU A 1 183 ? 166.319 157.061 122.623 1.00 61.83 183 LEU A C 1
ATOM 1313 O O . LEU A 1 183 ? 166.574 156.039 121.997 1.00 61.83 183 LEU A O 1
ATOM 1318 N N . GLY A 1 184 ? 165.086 157.449 122.947 1.00 62.21 184 GLY A N 1
ATOM 1319 C CA . GLY A 1 184 ? 163.948 156.689 122.418 1.00 62.21 184 GLY A CA 1
ATOM 1320 C C . GLY A 1 184 ? 163.787 156.783 120.895 1.00 62.21 184 GLY A C 1
ATOM 1321 O O . GLY A 1 184 ? 163.543 155.780 120.239 1.00 62.21 184 GLY A O 1
ATOM 1322 N N . ASP A 1 185 ? 164.010 157.957 120.312 1.00 65.05 185 ASP A N 1
ATOM 1323 C CA . ASP A 1 185 ? 163.998 158.197 118.859 1.00 65.05 185 ASP A CA 1
ATOM 1324 C C . ASP A 1 185 ? 165.227 157.602 118.144 1.00 65.05 185 ASP A C 1
ATOM 1325 O O . ASP A 1 185 ? 165.230 157.413 116.940 1.00 65.05 185 ASP A O 1
ATOM 1330 N N . LEU A 1 186 ? 166.293 157.303 118.886 1.00 64.32 186 LEU A N 1
ATOM 1331 C CA . LEU A 1 186 ? 167.470 156.571 118.424 1.00 64.32 186 LEU A CA 1
ATOM 1332 C C . LEU A 1 186 ? 167.256 155.054 118.504 1.00 64.32 186 LEU A C 1
ATOM 1333 O O . LEU A 1 186 ? 167.575 154.334 117.566 1.00 64.32 186 LEU A O 1
ATOM 1338 N N . ALA A 1 187 ? 166.667 154.547 119.583 1.00 63.29 187 ALA A N 1
ATOM 1339 C CA . ALA A 1 187 ? 166.521 153.116 119.807 1.00 63.29 187 ALA A CA 1
ATOM 1340 C C . ALA A 1 187 ? 165.597 152.447 118.783 1.00 63.29 187 ALA A C 1
ATOM 1341 O O . ALA A 1 187 ? 165.909 151.354 118.335 1.00 63.29 187 ALA A O 1
ATOM 1343 N N . ILE A 1 188 ? 164.527 153.126 118.360 1.00 63.76 188 ILE A N 1
ATOM 1344 C CA . ILE A 1 188 ? 163.607 152.547 117.333 1.00 63.76 188 ILE A CA 1
ATOM 1345 C C . ILE A 1 188 ? 164.356 152.403 116.008 1.00 63.76 188 ILE A C 1
ATOM 1346 O O . ILE A 1 188 ? 164.070 151.439 115.292 1.00 63.76 188 ILE A O 1
ATOM 1351 N N . ARG A 1 189 ? 165.265 153.326 115.697 1.00 66.22 189 ARG A N 1
ATOM 1352 C CA . ARG A 1 189 ? 166.009 153.295 114.410 1.00 66.22 189 ARG A CA 1
ATOM 1353 C C . ARG A 1 189 ? 166.945 152.087 114.332 1.00 66.22 189 ARG A C 1
ATOM 1354 O O . ARG A 1 189 ? 167.074 151.532 113.233 1.00 66.22 189 ARG A O 1
ATOM 1362 N N . TYR A 1 190 ? 167.605 151.728 115.433 1.00 64.67 190 TYR A N 1
ATOM 1363 C CA . TYR A 1 190 ? 168.581 150.605 115.436 1.00 64.67 190 TYR A CA 1
ATOM 1364 C C . TYR A 1 190 ? 168.024 149.363 116.151 1.00 64.67 190 TYR A C 1
ATOM 1365 O O . TYR A 1 190 ? 168.797 148.429 116.378 1.00 64.67 190 TYR A O 1
ATOM 1374 N N . GLY A 1 191 ? 166.743 149.364 116.531 1.00 62.34 191 GLY A N 1
ATOM 1375 C CA . GLY A 1 191 ? 166.118 148.213 117.203 1.00 62.34 191 GLY A CA 1
ATOM 1376 C C . GLY A 1 191 ? 164.876 147.742 116.475 1.00 62.34 191 GLY A C 1
ATOM 1377 O O . GLY A 1 191 ? 164.885 146.601 116.013 1.00 62.34 191 GLY A O 1
ATOM 1378 N N . TYR A 1 192 ? 163.835 148.574 116.385 1.00 64.63 192 TYR A N 1
ATOM 1379 C CA . TYR A 1 192 ? 162.558 148.144 115.750 1.00 64.63 192 TYR A CA 1
ATOM 1380 C C . TYR A 1 192 ? 162.789 147.866 114.265 1.00 64.63 192 TYR A C 1
ATOM 1381 O O . TYR A 1 192 ? 162.249 146.871 113.765 1.00 64.63 192 TYR A O 1
ATOM 1390 N N . TYR A 1 193 ? 163.557 148.707 113.575 1.00 67.56 193 TYR A N 1
ATOM 1391 C CA . TYR A 1 193 ? 163.936 148.403 112.174 1.00 67.56 193 TYR A CA 1
ATOM 1392 C C . TYR A 1 193 ? 165.434 148.129 112.246 1.00 67.56 193 TYR A C 1
ATOM 1393 O O . TYR A 1 193 ? 166.026 148.636 113.203 1.00 67.56 193 TYR A O 1
ATOM 1402 N N . ARG A 1 194 ? 166.019 147.354 111.334 1.00 66.37 194 ARG A N 1
ATOM 1403 C CA . ARG A 1 194 ? 167.497 147.163 111.350 1.00 66.37 194 ARG A CA 1
ATOM 1404 C C . ARG A 1 194 ? 167.930 146.811 112.768 1.00 66.37 194 ARG A C 1
ATOM 1405 O O . ARG A 1 194 ? 168.728 147.580 113.319 1.00 66.37 194 ARG A O 1
ATOM 1413 N N . TYR A 1 195 ? 167.427 145.720 113.348 1.00 62.67 195 TYR A N 1
ATOM 1414 C CA . TYR A 1 195 ? 167.924 145.405 114.715 1.00 62.67 195 TYR A CA 1
ATOM 1415 C C . TYR A 1 195 ? 169.447 145.315 114.703 1.00 62.67 195 TYR A C 1
ATOM 1416 O O . TYR A 1 195 ? 169.986 144.466 113.983 1.00 62.67 195 TYR A O 1
ATOM 1425 N N . GLN A 1 196 ? 170.108 146.154 115.497 1.00 67.53 196 GLN A N 1
ATOM 1426 C CA . GLN A 1 196 ? 171.595 146.131 115.435 1.00 67.53 196 GLN A CA 1
ATOM 1427 C C . GLN A 1 196 ? 172.244 146.140 116.824 1.00 67.53 196 GLN A C 1
ATOM 1428 O O . GLN A 1 196 ? 172.053 147.138 117.546 1.00 67.53 196 GLN A O 1
ATOM 1434 N N . THR A 1 197 ? 172.982 145.083 117.182 1.00 71.68 197 THR A N 1
ATOM 1435 C CA . THR A 1 197 ? 173.768 145.017 118.420 1.00 71.68 197 THR A CA 1
ATOM 1436 C C . THR A 1 197 ? 174.972 145.969 118.326 1.00 71.68 197 THR A C 1
ATOM 1437 O O . THR A 1 197 ? 175.071 146.737 117.381 1.00 71.68 197 THR A O 1
ATOM 1441 N N . GLU A 1 198 ? 175.886 146.016 119.291 1.00 75.59 198 GLU A N 1
ATOM 1442 C CA . GLU A 1 198 ? 176.890 147.090 119.464 1.00 75.59 198 GLU A CA 1
ATOM 1443 C C . GLU A 1 198 ? 176.257 148.412 119.932 1.00 75.59 198 GLU A C 1
ATOM 1444 O O . GLU A 1 198 ? 176.517 148.856 121.047 1.00 75.59 198 GLU A O 1
ATOM 1450 N N . VAL A 1 199 ? 175.390 149.030 119.124 1.00 69.54 199 VAL A N 1
ATOM 1451 C CA . VAL A 1 199 ? 174.712 150.297 119.466 1.00 69.54 199 VAL A CA 1
ATOM 1452 C C . VAL A 1 199 ? 173.683 150.088 120.568 1.00 69.54 199 VAL A C 1
ATOM 1453 O O . VAL A 1 199 ? 173.623 150.870 121.512 1.00 69.54 199 VAL A O 1
ATOM 1457 N N . ILE A 1 200 ? 172.901 149.009 120.512 1.00 65.45 200 ILE A N 1
ATOM 1458 C CA . ILE A 1 200 ? 171.906 148.727 121.557 1.00 65.45 200 ILE A CA 1
ATOM 1459 C C . ILE A 1 200 ? 172.579 148.441 122.902 1.00 65.45 200 ILE A C 1
ATOM 1460 O O . ILE A 1 200 ? 172.130 148.956 123.920 1.00 65.45 200 ILE A O 1
ATOM 1465 N N . ILE A 1 201 ? 173.714 147.741 122.922 1.00 69.74 201 ILE A N 1
ATOM 1466 C CA . ILE A 1 201 ? 174.502 147.535 124.146 1.00 69.74 201 ILE A CA 1
ATOM 1467 C C . ILE A 1 201 ? 175.005 148.869 124.710 1.00 69.74 201 ILE A C 1
ATOM 1468 O O . ILE A 1 201 ? 174.938 149.092 125.909 1.00 69.74 201 ILE A O 1
ATOM 1473 N N . PHE A 1 202 ? 175.469 149.792 123.869 1.00 66.04 202 PHE A N 1
ATOM 1474 C CA . PHE A 1 202 ? 175.880 151.116 124.326 1.00 66.04 202 PHE A CA 1
ATOM 1475 C C . PHE A 1 202 ? 174.719 151.918 124.933 1.00 66.04 202 PHE A C 1
ATOM 1476 O O . PHE A 1 202 ? 174.876 152.490 126.008 1.00 66.04 202 PHE A O 1
ATOM 1484 N N . ILE A 1 203 ? 173.540 151.933 124.301 1.00 62.90 203 ILE A N 1
ATOM 1485 C CA . ILE A 1 203 ? 172.354 152.630 124.829 1.00 62.90 203 ILE A CA 1
ATOM 1486 C C . ILE A 1 203 ? 171.948 152.067 126.191 1.00 62.90 203 ILE A C 1
ATOM 1487 O O . ILE A 1 203 ? 171.711 152.827 127.122 1.00 62.90 203 ILE A O 1
ATOM 1492 N N . VAL A 1 204 ? 171.925 150.740 126.335 1.00 62.58 204 VAL A N 1
ATOM 1493 C CA . VAL A 1 204 ? 171.663 150.065 127.615 1.00 62.58 204 VAL A CA 1
ATOM 1494 C C . VAL A 1 204 ? 172.703 150.423 128.677 1.00 62.58 204 VAL A C 1
ATOM 1495 O O . VAL A 1 204 ? 172.327 150.721 129.804 1.00 62.58 204 VAL A O 1
ATOM 1499 N N . ALA A 1 205 ? 173.996 150.427 128.347 1.00 61.85 205 ALA A N 1
ATOM 1500 C CA . ALA A 1 205 ? 175.058 150.756 129.290 1.00 61.85 205 ALA A CA 1
ATOM 1501 C C . ALA A 1 205 ? 174.972 152.216 129.759 1.00 61.85 205 ALA A C 1
ATOM 1502 O O . ALA A 1 205 ? 175.032 152.479 130.952 1.00 61.85 205 ALA A O 1
ATOM 1504 N N . LEU A 1 206 ? 174.790 153.177 128.856 1.00 61.62 206 LEU A N 1
ATOM 1505 C CA . LEU A 1 206 ? 174.706 154.594 129.216 1.00 61.62 206 LEU A CA 1
ATOM 1506 C C . LEU A 1 206 ? 173.564 154.891 130.200 1.00 61.62 206 LEU A C 1
ATOM 1507 O O . LEU A 1 206 ? 173.763 155.613 131.171 1.00 61.62 206 LEU A O 1
ATOM 1512 N N . LEU A 1 207 ? 172.391 154.311 129.947 1.00 61.04 207 LEU A N 1
ATOM 1513 C CA . LEU A 1 207 ? 171.218 154.533 130.832 1.00 61.04 207 LEU A CA 1
ATOM 1514 C C . LEU A 1 207 ? 171.548 154.040 132.244 1.00 61.04 207 LEU A C 1
ATOM 1515 O O . LEU A 1 207 ? 171.285 154.794 133.185 1.00 61.04 207 LEU A O 1
ATOM 1520 N N . VAL A 1 208 ? 172.093 152.831 132.395 1.00 60.88 208 VAL A N 1
ATOM 1521 C CA . VAL A 1 208 ? 172.349 152.314 133.776 1.00 60.88 208 VAL A CA 1
ATOM 1522 C C . VAL A 1 208 ? 173.246 153.306 134.519 1.00 60.88 208 VAL A C 1
ATOM 1523 O O . VAL A 1 208 ? 172.905 153.654 135.666 1.00 60.88 208 VAL A O 1
ATOM 1527 N N . LEU A 1 209 ? 174.319 153.769 133.872 1.00 61.28 209 LEU A N 1
ATOM 1528 C CA . LEU A 1 209 ? 175.299 154.671 134.534 1.00 61.28 209 LEU A CA 1
ATOM 1529 C C . LEU A 1 209 ? 174.632 155.994 134.895 1.00 61.28 209 LEU A C 1
ATOM 1530 O O . LEU A 1 209 ? 174.946 156.535 135.958 1.00 61.28 209 LEU A O 1
ATOM 1535 N N . LEU A 1 210 ? 173.772 156.508 134.023 1.00 61.51 210 LEU A N 1
ATOM 1536 C CA . LEU A 1 210 ? 173.140 157.824 134.319 1.00 61.51 210 LEU A CA 1
ATOM 1537 C C . LEU A 1 210 ? 172.100 157.667 135.436 1.00 61.51 210 LEU A C 1
ATOM 1538 O O . LEU A 1 210 ? 172.013 158.574 136.288 1.00 61.51 210 LEU A O 1
ATOM 1543 N N . VAL A 1 211 ? 171.376 156.544 135.457 1.00 60.78 211 VAL A N 1
ATOM 1544 C CA . VAL A 1 211 ? 170.380 156.294 136.542 1.00 60.78 211 VAL A CA 1
ATOM 1545 C C . VAL A 1 211 ? 171.122 156.202 137.880 1.00 60.78 211 VAL A C 1
ATOM 1546 O O . VAL A 1 211 ? 170.657 156.812 138.864 1.00 60.78 211 VAL A O 1
ATOM 1550 N N . ILE A 1 212 ? 172.259 155.501 137.898 1.00 60.30 212 ILE A N 1
ATOM 1551 C CA . ILE A 1 212 ? 173.044 155.345 139.157 1.00 60.30 212 ILE A CA 1
ATOM 1552 C C . ILE A 1 212 ? 173.522 156.728 139.609 1.00 60.30 212 ILE A C 1
ATOM 1553 O O . ILE A 1 212 ? 173.403 157.022 140.813 1.00 60.30 212 ILE A O 1
ATOM 1558 N N . LEU A 1 213 ? 173.994 157.559 138.674 1.00 60.38 213 LEU A N 1
ATOM 1559 C CA . LEU A 1 213 ? 174.561 158.877 139.062 1.00 60.38 213 LEU A CA 1
ATOM 1560 C C . LEU A 1 213 ? 173.480 159.744 139.718 1.00 60.38 213 LEU A C 1
ATOM 1561 O O . LEU A 1 213 ? 173.761 160.320 140.788 1.00 60.38 213 LEU A O 1
ATOM 1566 N N . ILE A 1 214 ? 172.286 159.810 139.120 1.00 60.59 214 ILE A N 1
ATOM 1567 C CA . ILE A 1 214 ? 171.218 160.696 139.675 1.00 60.59 214 ILE A CA 1
ATOM 1568 C C . ILE A 1 214 ? 170.779 160.163 141.045 1.00 60.59 214 ILE A C 1
ATOM 1569 O O . ILE A 1 214 ? 170.573 160.987 141.959 1.00 60.59 214 ILE A O 1
ATOM 1574 N N . GLN A 1 215 ? 170.659 158.838 141.181 1.00 64.55 215 GLN A N 1
ATOM 1575 C CA . GLN A 1 215 ? 170.243 158.225 142.471 1.00 64.55 215 GLN A CA 1
ATOM 1576 C C . GLN A 1 215 ? 171.300 158.525 143.539 1.00 64.55 215 GLN A C 1
ATOM 1577 O O . GLN A 1 215 ? 170.911 158.891 144.666 1.00 64.55 215 GLN A O 1
ATOM 1583 N N . SER A 1 216 ? 172.583 158.399 143.185 1.00 63.21 216 SER A N 1
ATOM 1584 C CA . SER A 1 216 ? 173.678 158.642 144.160 1.00 63.21 216 SER A CA 1
ATOM 1585 C C . SER A 1 216 ? 173.654 160.104 144.611 1.00 63.21 216 SER A C 1
ATOM 1586 O O . SER A 1 216 ? 173.817 160.351 145.822 1.00 63.21 216 SER A O 1
ATOM 1589 N N . THR A 1 217 ? 173.446 161.030 143.670 1.00 64.41 217 THR A N 1
ATOM 1590 C CA . THR A 1 217 ? 173.405 162.477 144.009 1.00 64.41 217 THR A CA 1
ATOM 1591 C C . THR A 1 217 ? 172.220 162.741 144.942 1.00 64.41 217 THR A C 1
ATOM 1592 O O . THR A 1 217 ? 172.403 163.464 145.935 1.00 64.41 217 THR A O 1
ATOM 1596 N N . GLY A 1 218 ? 171.064 162.138 144.655 1.00 65.41 218 GLY A N 1
ATOM 1597 C CA . GLY A 1 218 ? 169.860 162.394 145.467 1.00 65.41 218 GLY A CA 1
ATOM 1598 C C . GLY A 1 218 ? 170.025 161.915 146.897 1.00 65.41 218 GLY A C 1
ATOM 1599 O O . GLY A 1 218 ? 169.656 162.675 147.812 1.00 65.41 218 GLY A O 1
ATOM 1600 N N . ASN A 1 219 ? 170.565 160.708 147.087 1.00 68.42 219 ASN A N 1
ATOM 1601 C CA . ASN A 1 219 ? 170.698 160.144 148.425 1.00 68.42 219 ASN A CA 1
ATOM 1602 C C . ASN A 1 219 ? 171.730 160.904 149.244 1.00 68.42 219 ASN A C 1
ATOM 1603 O O . ASN A 1 219 ? 171.515 161.165 150.431 1.00 68.42 219 ASN A O 1
ATOM 1608 N N . ALA A 1 220 ? 172.865 161.255 148.637 1.00 68.69 220 ALA A N 1
ATOM 1609 C CA . ALA A 1 220 ? 173.877 161.990 149.390 1.00 68.69 220 ALA A CA 1
ATOM 1610 C C . ALA A 1 220 ? 173.330 163.317 149.903 1.00 68.69 220 ALA A C 1
ATOM 1611 O O . ALA A 1 220 ? 173.463 163.634 151.094 1.00 68.69 220 ALA A O 1
ATOM 1613 N N . LEU A 1 221 ? 172.696 164.102 149.027 1.00 68.34 221 LEU A N 1
ATOM 1614 C CA . LEU A 1 221 ? 172.152 165.384 149.474 1.00 68.34 221 LEU A CA 1
ATOM 1615 C C . LEU A 1 221 ? 171.060 165.205 150.519 1.00 68.34 221 LEU A C 1
ATOM 1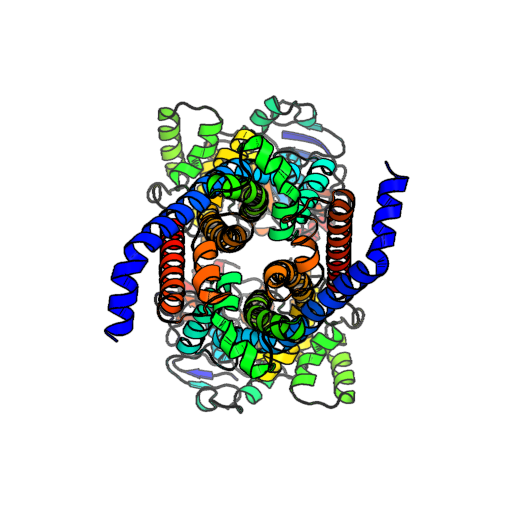616 O O . LEU A 1 221 ? 171.004 165.961 151.492 1.00 68.34 221 LEU A O 1
ATOM 1621 N N . ALA A 1 222 ? 170.173 164.225 150.340 1.00 68.81 222 ALA A N 1
ATOM 1622 C CA . ALA A 1 222 ? 169.125 164.013 151.332 1.00 68.81 222 ALA A CA 1
ATOM 1623 C C . ALA A 1 222 ? 169.720 163.662 152.686 1.00 68.81 222 ALA A C 1
ATOM 1624 O O . ALA A 1 222 ? 169.267 164.161 153.720 1.00 68.81 222 ALA A O 1
ATOM 1626 N N . ARG A 1 223 ? 170.742 162.805 152.700 1.00 75.01 223 ARG A N 1
ATOM 1627 C CA . ARG A 1 223 ? 171.380 162.425 153.955 1.00 75.01 223 ARG A CA 1
ATOM 1628 C C . ARG A 1 223 ? 172.056 163.608 154.630 1.00 75.01 223 ARG A C 1
ATOM 1629 O O . ARG A 1 223 ? 172.030 163.710 155.859 1.00 75.01 223 ARG A O 1
ATOM 1637 N N . LYS A 1 224 ? 172.683 164.497 153.859 1.00 72.43 224 LYS A N 1
ATOM 1638 C CA . LYS A 1 224 ? 173.332 165.650 154.478 1.00 72.43 224 LYS A CA 1
ATOM 1639 C C . LYS A 1 224 ? 172.330 166.507 155.244 1.00 72.43 224 LYS A C 1
ATOM 1640 O O . LYS A 1 224 ? 172.544 166.826 156.418 1.00 72.43 224 LYS A O 1
ATOM 1646 N N . LEU A 1 225 ? 171.228 166.891 154.596 1.00 71.18 225 LEU A N 1
ATOM 1647 C CA . LEU A 1 225 ? 170.267 167.800 155.214 1.00 71.18 225 LEU A CA 1
ATOM 1648 C C . LEU A 1 225 ? 169.562 167.188 156.414 1.00 71.18 225 LEU A C 1
ATOM 1649 O O . LEU A 1 225 ? 169.304 167.896 157.390 1.00 71.18 225 LEU A O 1
ATOM 1654 N N . ASP A 1 226 ? 169.228 165.906 156.354 1.00 72.33 226 ASP A N 1
ATOM 1655 C CA . ASP A 1 226 ? 168.491 165.241 157.418 1.00 72.33 226 ASP A CA 1
ATOM 1656 C C . ASP A 1 226 ? 169.109 165.505 158.780 1.00 72.33 226 ASP A C 1
ATOM 1657 O O . ASP A 1 226 ? 169.584 164.586 159.441 1.00 72.33 226 ASP A O 1
ATOM 1662 N N . THR B 1 5 ? 128.816 166.757 114.306 1.00 98.82 5 THR B N 1
ATOM 1663 C CA . THR B 1 5 ? 127.428 166.525 114.686 1.00 98.82 5 THR B CA 1
ATOM 1664 C C . THR B 1 5 ? 127.320 165.269 115.538 1.00 98.82 5 THR B C 1
ATOM 1665 O O . THR B 1 5 ? 128.135 164.357 115.414 1.00 98.82 5 THR B O 1
ATOM 1669 N N . PHE B 1 6 ? 126.308 165.224 116.405 1.00 99.70 6 PHE B N 1
ATOM 1670 C CA . PHE B 1 6 ? 126.196 164.122 117.355 1.00 99.70 6 PHE B CA 1
ATOM 1671 C C . PHE B 1 6 ? 125.883 162.810 116.648 1.00 99.70 6 PHE B C 1
ATOM 1672 O O . PHE B 1 6 ? 126.521 161.784 116.909 1.00 99.70 6 PHE B O 1
ATOM 1680 N N . GLN B 1 7 ? 124.890 162.817 115.757 1.00 98.78 7 GLN B N 1
ATOM 1681 C CA . GLN B 1 7 ? 124.524 161.589 115.058 1.00 98.78 7 GLN B CA 1
ATOM 1682 C C . GLN B 1 7 ? 125.614 161.160 114.087 1.00 98.78 7 GLN B C 1
ATOM 1683 O O . GLN B 1 7 ? 125.844 159.962 113.891 1.00 98.78 7 GLN B O 1
ATOM 1689 N N . GLN B 1 8 ? 126.289 162.123 113.458 1.00 97.58 8 GLN B N 1
ATOM 1690 C CA . GLN B 1 8 ? 127.417 161.781 112.600 1.00 97.58 8 GLN B CA 1
ATOM 1691 C C . GLN B 1 8 ? 128.535 161.133 113.404 1.00 97.58 8 GLN B C 1
ATOM 1692 O O . GLN B 1 8 ? 129.165 160.175 112.943 1.00 97.58 8 GLN B O 1
ATOM 1698 N N . ALA B 1 9 ? 128.799 161.644 114.607 1.00 92.94 9 ALA B N 1
ATOM 1699 C CA . ALA B 1 9 ? 129.824 161.045 115.454 1.00 92.94 9 ALA B CA 1
ATOM 1700 C C . ALA B 1 9 ? 129.436 159.632 115.877 1.00 92.94 9 ALA B C 1
ATOM 1701 O O . ALA B 1 9 ? 130.206 158.683 115.694 1.00 92.94 9 ALA B O 1
ATOM 1703 N N . VAL B 1 10 ? 128.236 159.467 116.433 1.00 92.93 10 VAL B N 1
ATOM 1704 C CA . VAL B 1 10 ? 127.830 158.154 116.921 1.00 92.93 10 VAL B CA 1
ATOM 1705 C C . VAL B 1 10 ? 127.715 157.167 115.770 1.00 92.93 10 VAL B C 1
ATOM 1706 O O . VAL B 1 10 ? 128.034 155.984 115.918 1.00 92.93 10 VAL B O 1
ATOM 1710 N N . SER B 1 11 ? 127.239 157.625 114.614 1.00 91.92 11 SER B N 1
ATOM 1711 C CA . SER B 1 11 ? 127.167 156.738 113.460 1.00 91.92 11 SER B CA 1
ATOM 1712 C C . SER B 1 11 ? 128.552 156.284 113.021 1.00 91.92 11 SER B C 1
ATOM 1713 O O . SER B 1 11 ? 128.711 155.155 112.545 1.00 91.92 11 SER B O 1
ATOM 1716 N N . THR B 1 12 ? 129.561 157.145 113.167 1.00 86.41 12 THR B N 1
ATOM 1717 C CA . THR B 1 12 ? 130.922 156.752 112.818 1.00 86.41 12 THR B CA 1
ATOM 1718 C C . THR B 1 12 ? 131.405 155.610 113.700 1.00 86.41 12 THR B C 1
ATOM 1719 O O . THR B 1 12 ? 131.972 154.628 113.210 1.00 86.41 12 THR B O 1
ATOM 1723 N N . ILE B 1 13 ? 131.170 155.714 115.008 1.00 82.52 13 ILE B N 1
ATOM 1724 C CA . ILE B 1 13 ? 131.716 154.734 115.942 1.00 82.52 13 ILE B CA 1
ATOM 1725 C C . ILE B 1 13 ? 131.189 153.345 115.618 1.00 82.52 13 ILE B C 1
ATOM 1726 O O . ILE B 1 13 ? 131.938 152.363 115.612 1.00 82.52 13 ILE B O 1
ATOM 1731 N N . VAL B 1 14 ? 129.889 153.240 115.338 1.00 86.04 14 VAL B N 1
ATOM 1732 C CA . VAL B 1 14 ? 129.309 151.935 115.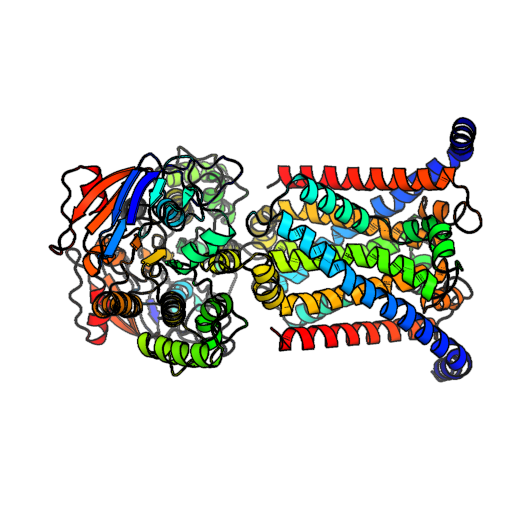041 1.00 86.04 14 VAL B CA 1
ATOM 1733 C C . VAL B 1 14 ? 129.876 151.383 113.742 1.00 86.04 14 VAL B C 1
ATOM 1734 O O . VAL B 1 14 ? 129.739 150.188 113.454 1.00 86.04 14 VAL B O 1
ATOM 1738 N N . GLY B 1 15 ? 130.513 152.234 112.935 1.00 84.43 15 GLY B N 1
ATOM 1739 C CA . GLY B 1 15 ? 131.225 151.749 111.766 1.00 84.43 15 GLY B CA 1
ATOM 1740 C C . GLY B 1 15 ? 132.492 150.991 112.098 1.00 84.43 15 GLY B C 1
ATOM 1741 O O . GLY B 1 15 ? 132.938 150.168 111.294 1.00 84.43 15 GLY B O 1
ATOM 1742 N N . MET B 1 16 ? 133.080 151.250 113.265 1.00 80.44 16 MET B N 1
ATOM 1743 C CA . MET B 1 16 ? 134.281 150.566 113.724 1.00 80.44 16 MET B CA 1
ATOM 1744 C C . MET B 1 16 ? 133.957 149.421 114.672 1.00 80.44 16 MET B C 1
ATOM 1745 O O . MET B 1 16 ? 134.843 148.954 115.390 1.00 80.44 16 MET B O 1
ATOM 1750 N N . LYS B 1 17 ? 132.709 148.959 114.689 1.00 79.92 17 LYS B N 1
ATOM 1751 C CA . LYS B 1 17 ? 132.269 148.035 115.725 1.00 79.92 17 LYS B CA 1
ATOM 1752 C C . LYS B 1 17 ? 133.211 146.849 115.856 1.00 79.92 17 LYS B C 1
ATOM 1753 O O . LYS B 1 17 ? 133.536 146.422 116.968 1.00 79.92 17 LYS B O 1
ATOM 1759 N N . ASP B 1 18 ? 133.660 146.299 114.730 1.00 80.27 18 ASP B N 1
ATOM 1760 C CA . ASP B 1 18 ? 134.444 145.069 114.786 1.00 80.27 18 ASP B CA 1
ATOM 1761 C C . ASP B 1 18 ? 135.866 145.343 115.264 1.00 80.27 18 ASP B C 1
ATOM 1762 O O . ASP B 1 18 ? 136.448 144.536 115.995 1.00 80.27 18 ASP B O 1
ATOM 1767 N N . GLU B 1 19 ? 136.439 146.478 114.868 1.00 75.79 19 GLU B N 1
ATOM 1768 C CA . GLU B 1 19 ? 1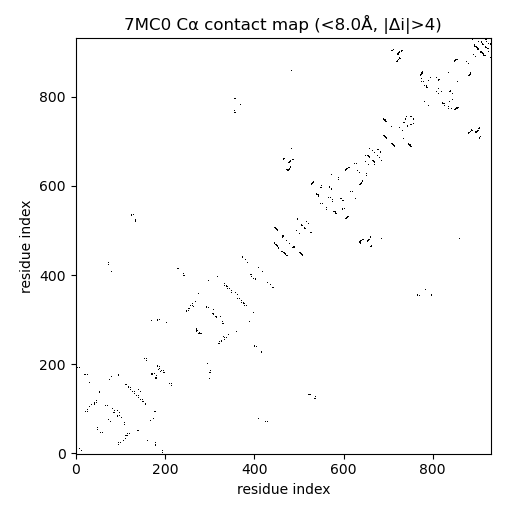37.816 146.777 115.243 1.00 75.79 19 GLU B CA 1
ATOM 1769 C C . GLU B 1 19 ? 137.937 147.109 116.725 1.00 75.79 19 GLU B C 1
ATOM 1770 O O . GLU B 1 19 ? 138.911 146.714 117.373 1.00 75.79 19 GLU B O 1
ATOM 1776 N N . ILE B 1 20 ? 136.967 147.838 117.280 1.00 74.83 20 ILE B N 1
ATOM 1777 C CA . ILE B 1 20 ? 137.021 148.203 118.696 1.00 74.83 20 ILE B CA 1
ATOM 1778 C C . ILE B 1 20 ? 136.955 146.959 119.568 1.00 74.83 20 ILE B C 1
ATOM 1779 O O . ILE B 1 20 ? 137.664 146.843 120.578 1.00 74.83 20 ILE B O 1
ATOM 1784 N N . PHE B 1 21 ? 136.075 146.024 119.216 1.00 74.97 21 PHE B N 1
ATOM 1785 C CA . PHE B 1 21 ? 135.987 144.791 119.982 1.00 74.97 21 PHE B CA 1
ATOM 1786 C C . PHE B 1 21 ? 137.299 144.032 119.940 1.00 74.97 21 PHE B C 1
ATOM 1787 O O . PHE B 1 21 ? 137.726 143.475 120.957 1.00 74.97 21 PHE B O 1
ATOM 1795 N N . ARG B 1 22 ? 137.948 144.015 118.781 1.00 75.36 22 ARG B N 1
ATOM 1796 C CA . ARG B 1 22 ? 139.276 143.356 118.697 1.00 75.36 22 ARG B CA 1
ATOM 1797 C C . ARG B 1 22 ? 140.264 144.090 119.607 1.00 75.36 22 ARG B C 1
ATOM 1798 O O . ARG B 1 22 ? 141.041 143.419 120.308 1.00 75.36 22 ARG B O 1
ATOM 1806 N N . ALA B 1 23 ? 140.224 145.415 119.606 1.00 71.93 23 ALA B N 1
ATOM 1807 C CA . ALA B 1 23 ? 141.196 146.173 120.427 1.00 71.93 23 ALA B CA 1
ATOM 1808 C C . ALA B 1 23 ? 141.002 145.806 121.907 1.00 71.93 23 ALA B C 1
ATOM 1809 O O . ALA B 1 23 ? 142.006 145.572 122.597 1.00 71.93 23 ALA B O 1
ATOM 1811 N N . LEU B 1 24 ? 139.759 145.763 122.378 1.00 70.66 24 LEU B N 1
ATOM 1812 C CA . LEU B 1 24 ? 139.527 145.431 123.808 1.00 70.66 24 LEU B CA 1
ATOM 1813 C C . LEU B 1 24 ? 139.916 143.978 124.091 1.00 70.66 24 LEU B C 1
ATOM 1814 O O . LEU B 1 24 ? 140.673 143.740 125.049 1.00 70.66 24 LEU B O 1
ATOM 1819 N N . GLY B 1 25 ? 139.467 143.053 123.255 1.00 70.18 25 GLY B N 1
ATOM 1820 C CA . GLY B 1 25 ? 139.746 141.622 123.506 1.00 70.18 25 GLY B CA 1
ATOM 1821 C C . GLY B 1 25 ? 141.227 141.340 123.422 1.00 70.18 25 GLY B C 1
ATOM 1822 O O . GLY B 1 25 ? 141.663 140.278 123.886 1.00 70.18 25 GLY B O 1
ATOM 1823 N N . GLU B 1 26 ? 141.964 142.205 122.756 1.00 69.22 26 GLU B N 1
ATOM 1824 C CA . GLU B 1 26 ? 143.431 142.044 122.607 1.00 69.22 26 GLU B CA 1
ATOM 1825 C C . GLU B 1 26 ? 144.163 142.754 123.730 1.00 69.22 26 GLU B C 1
ATOM 1826 O O . GLU B 1 26 ? 145.325 142.376 124.016 1.00 69.22 26 GLU B O 1
ATOM 1832 N N . THR B 1 27 ? 143.592 143.808 124.276 1.00 67.98 27 THR B N 1
ATOM 1833 C CA . THR B 1 27 ? 144.211 144.448 125.465 1.00 67.98 27 THR B CA 1
ATOM 1834 C C . THR B 1 27 ? 144.084 143.512 126.673 1.00 67.98 27 THR B C 1
ATOM 1835 O O . THR B 1 27 ? 145.041 143.408 127.457 1.00 67.98 27 THR B O 1
ATOM 1839 N N . PHE B 1 28 ? 142.935 142.870 126.833 1.00 70.11 28 PHE B N 1
ATOM 1840 C CA . PHE B 1 28 ? 142.734 142.023 128.040 1.00 70.11 28 PHE B CA 1
ATOM 1841 C C . PHE B 1 28 ? 143.719 140.852 128.036 1.00 70.11 28 PHE B C 1
ATOM 1842 O O . PHE B 1 28 ? 144.108 140.388 129.117 1.00 70.11 28 PHE B O 1
ATOM 1850 N N . VAL B 1 29 ? 144.045 140.341 126.859 1.00 66.24 29 VAL B N 1
ATOM 1851 C CA . VAL B 1 29 ? 144.963 139.162 126.769 1.00 66.24 29 VAL B CA 1
ATOM 1852 C C . VAL B 1 29 ? 146.371 139.553 127.239 1.00 66.24 29 VAL B C 1
ATOM 1853 O O . VAL B 1 29 ? 147.163 138.650 127.580 1.00 66.24 29 VAL B O 1
ATOM 1857 N N . MET B 1 30 ? 146.724 140.824 127.174 1.00 65.28 30 MET B N 1
ATOM 1858 C CA . MET B 1 30 ? 148.068 141.269 127.589 1.00 65.28 30 MET B CA 1
ATOM 1859 C C . MET B 1 30 ? 148.120 141.492 129.097 1.00 65.28 30 MET B C 1
ATOM 1860 O O . MET B 1 30 ? 149.149 141.142 129.722 1.00 65.28 30 MET B O 1
ATOM 1865 N N . VAL B 1 31 ? 147.086 142.095 129.662 1.00 63.85 31 VAL B N 1
ATOM 1866 C CA . VAL B 1 31 ? 147.081 142.379 131.092 1.00 63.85 31 VAL B CA 1
ATOM 1867 C C . VAL B 1 31 ? 146.678 141.140 131.880 1.00 63.85 31 VAL B C 1
ATOM 1868 O O . VAL B 1 31 ? 147.330 140.767 132.860 1.00 63.85 31 VAL B O 1
ATOM 1872 N N . GLY B 1 32 ? 145.601 140.478 131.462 1.00 63.97 32 GLY B N 1
ATOM 1873 C CA . GLY B 1 32 ? 145.075 139.375 132.248 1.00 63.97 32 GLY B CA 1
ATOM 1874 C C . GLY B 1 32 ? 146.011 138.184 132.310 1.00 63.97 32 GLY B C 1
ATOM 1875 O O . GLY B 1 32 ? 145.889 137.338 133.198 1.00 63.97 32 GLY B O 1
ATOM 1876 N N . LEU B 1 33 ? 146.946 138.089 131.366 1.00 64.10 33 LEU B N 1
ATOM 1877 C CA . LEU B 1 33 ? 147.788 136.900 131.279 1.00 64.10 33 LEU B CA 1
ATOM 1878 C C . LEU B 1 33 ? 149.135 137.126 131.955 1.00 64.10 33 LEU B C 1
ATOM 1879 O O . LEU B 1 33 ? 149.728 136.193 132.504 1.00 64.10 33 LEU B O 1
ATOM 1884 N N . SER B 1 34 ? 149.643 138.358 131.912 1.00 63.39 34 SER B N 1
ATOM 1885 C CA . SER B 1 34 ? 150.914 138.655 132.563 1.00 63.39 34 SER B CA 1
ATOM 1886 C C . SER B 1 34 ? 150.761 138.814 134.067 1.00 63.39 34 SER B C 1
ATOM 1887 O O . SER B 1 34 ? 151.711 138.557 134.813 1.00 63.39 34 SER B O 1
ATOM 1890 N N . THR B 1 35 ? 149.591 139.259 134.530 1.00 63.60 35 THR B N 1
ATOM 1891 C CA . THR B 1 35 ? 149.404 139.480 135.959 1.00 63.60 35 THR B CA 1
ATOM 1892 C C . THR B 1 35 ? 149.519 138.179 136.741 1.00 63.60 35 THR B C 1
ATOM 1893 O O . THR B 1 35 ? 150.034 138.169 137.863 1.00 63.60 35 THR B O 1
ATOM 1897 N N . THR B 1 36 ? 149.044 137.070 136.175 1.00 64.76 36 THR B N 1
ATOM 1898 C CA . THR B 1 36 ? 149.121 135.801 136.892 1.00 64.76 36 THR B CA 1
ATOM 1899 C C . THR B 1 36 ? 150.570 135.386 137.124 1.00 64.76 36 THR B C 1
ATOM 1900 O O . THR B 1 36 ? 150.951 135.026 138.244 1.00 64.76 36 THR B O 1
ATOM 1904 N N . PHE B 1 37 ? 151.397 135.429 136.078 1.00 65.53 37 PHE B N 1
ATOM 1905 C CA . PHE B 1 37 ? 152.808 135.098 136.251 1.00 65.53 37 PHE B CA 1
ATOM 1906 C C . PHE B 1 37 ? 153.502 136.088 137.173 1.00 65.53 37 PHE B C 1
ATOM 1907 O O . PHE B 1 37 ? 154.345 135.691 137.990 1.00 65.53 37 PHE B O 1
ATOM 1915 N N . ALA B 1 38 ? 153.161 137.372 137.070 1.00 63.19 38 ALA B N 1
ATOM 1916 C CA . ALA B 1 38 ? 153.745 138.351 137.975 1.00 63.19 38 ALA B CA 1
ATOM 1917 C C . ALA B 1 38 ? 153.447 137.996 139.424 1.00 63.19 38 ALA B C 1
ATOM 1918 O O . ALA B 1 38 ? 154.351 137.966 140.261 1.00 63.19 38 ALA B O 1
ATOM 1920 N N . VAL B 1 39 ? 152.186 137.709 139.744 1.00 64.57 39 VAL B N 1
ATOM 1921 C CA . VAL B 1 39 ? 151.852 137.436 141.138 1.00 64.57 39 VAL B CA 1
ATOM 1922 C C . VAL B 1 39 ? 152.416 136.098 141.590 1.00 64.57 39 VAL B C 1
ATOM 1923 O O . VAL B 1 39 ? 152.721 135.925 142.773 1.00 64.57 39 VAL B O 1
ATOM 1927 N N . ILE B 1 40 ? 152.554 135.126 140.690 1.00 64.74 40 ILE B N 1
ATOM 1928 C CA . ILE B 1 40 ? 153.072 133.822 141.095 1.00 64.74 40 ILE B CA 1
ATOM 1929 C C . ILE B 1 40 ? 154.558 133.908 141.424 1.00 64.74 40 ILE B C 1
ATOM 1930 O O . ILE B 1 40 ? 155.033 133.273 142.370 1.00 64.74 40 ILE B O 1
ATOM 1935 N N . PHE B 1 41 ? 155.323 134.675 140.642 1.00 64.46 41 PHE B N 1
ATOM 1936 C CA . PHE B 1 41 ? 156.771 134.677 140.849 1.00 64.46 41 PHE B CA 1
ATOM 1937 C C . PHE B 1 41 ? 157.249 135.816 141.748 1.00 64.46 41 PHE B C 1
ATOM 1938 O O . PHE B 1 41 ? 158.203 135.634 142.520 1.00 64.46 41 PHE B O 1
ATOM 1946 N N . GLY B 1 42 ? 156.626 136.992 141.668 1.00 64.07 42 GLY B N 1
ATOM 1947 C CA . GLY B 1 42 ? 157.016 138.080 142.538 1.00 64.07 42 GLY B CA 1
ATOM 1948 C C . GLY B 1 42 ? 156.779 137.775 143.999 1.00 64.07 42 GLY B C 1
ATOM 1949 O O . GLY B 1 42 ? 157.504 138.271 144.859 1.00 64.07 42 GLY B O 1
ATOM 1950 N N . THR B 1 43 ? 155.772 136.960 144.305 1.00 65.90 43 THR B N 1
ATOM 1951 C CA . THR B 1 43 ? 155.555 136.560 145.690 1.00 65.90 43 THR B CA 1
ATOM 1952 C C . THR B 1 43 ? 156.760 135.804 146.233 1.00 65.90 43 THR B C 1
ATOM 1953 O O . THR B 1 43 ? 157.262 136.110 147.322 1.00 65.90 43 THR B O 1
ATOM 1957 N N . LEU B 1 44 ? 157.240 134.810 145.486 1.00 65.51 44 LEU B N 1
ATOM 1958 C CA . LEU B 1 44 ? 158.412 134.063 145.925 1.00 65.51 44 LEU B CA 1
ATOM 1959 C C . LEU B 1 44 ? 159.622 134.975 146.045 1.00 65.51 44 LEU B C 1
ATOM 1960 O O . LEU B 1 44 ? 160.378 134.891 147.020 1.00 65.51 44 LEU B O 1
ATOM 1965 N N . LEU B 1 45 ? 159.805 135.858 145.059 1.00 64.77 45 LEU B N 1
ATOM 1966 C CA . LEU B 1 45 ? 160.983 136.768 145.058 1.00 64.77 45 LEU B CA 1
ATOM 1967 C C . LEU B 1 45 ? 160.927 137.683 146.288 1.00 64.77 45 LEU B C 1
ATOM 1968 O O . LEU B 1 45 ? 161.986 137.891 146.911 1.00 64.77 45 LEU B O 1
ATOM 1973 N N . GLY B 1 46 ? 159.741 138.204 146.623 1.00 65.00 46 GLY B N 1
ATOM 1974 C CA . GLY B 1 46 ? 159.606 139.098 147.762 1.00 65.00 46 GLY B CA 1
ATOM 1975 C C . GLY B 1 46 ? 159.787 138.389 149.088 1.00 65.00 46 GLY B C 1
ATOM 1976 O O . GLY B 1 46 ? 160.397 138.928 150.016 1.00 65.00 46 GLY B O 1
ATOM 1977 N N . VAL B 1 47 ? 159.260 137.170 149.202 1.00 68.02 47 VAL B N 1
ATOM 1978 C CA . VAL B 1 47 ? 159.499 136.390 150.410 1.00 68.02 47 VAL B CA 1
ATOM 1979 C C . VAL B 1 47 ? 160.989 136.137 150.586 1.00 68.02 47 VAL B C 1
ATOM 1980 O O . VAL B 1 47 ? 161.526 136.256 151.694 1.00 68.02 47 VAL B O 1
ATOM 1984 N N . LEU B 1 48 ? 161.685 135.788 149.503 1.00 66.94 48 LEU B N 1
ATOM 1985 C CA . LEU B 1 48 ? 163.122 135.564 149.601 1.00 66.94 48 LEU B CA 1
ATOM 1986 C C . LEU B 1 48 ? 163.851 136.834 150.013 1.00 66.94 48 LEU B C 1
ATOM 1987 O O . LEU B 1 48 ? 164.822 136.781 150.772 1.00 66.94 48 LEU B O 1
ATOM 1992 N N . LEU B 1 49 ? 163.419 137.986 149.503 1.00 68.26 49 LEU B N 1
ATOM 1993 C CA . LEU B 1 49 ? 164.017 139.239 149.947 1.00 68.26 49 LEU B CA 1
ATOM 1994 C C . LEU B 1 49 ? 163.807 139.447 151.436 1.00 68.26 49 LEU B C 1
ATOM 1995 O O . LEU B 1 49 ? 164.714 139.905 152.137 1.00 68.26 49 LEU B O 1
ATOM 2000 N N . PHE B 1 50 ? 162.597 139.149 151.922 1.00 69.91 50 PHE B N 1
ATOM 2001 C CA . PHE B 1 50 ? 162.250 139.444 153.340 1.00 69.91 50 PHE B CA 1
ATOM 2002 C C . PHE B 1 50 ? 162.964 138.512 154.324 1.00 69.91 50 PHE B C 1
ATOM 2003 O O . PHE B 1 50 ? 163.418 139.009 155.373 1.00 69.91 50 PHE B O 1
ATOM 2011 N N . VAL B 1 51 ? 163.044 137.213 154.026 1.00 71.04 51 VAL B N 1
ATOM 2012 C CA . VAL B 1 51 ? 163.620 136.283 154.995 1.00 71.04 51 VAL B CA 1
ATOM 2013 C C . VAL B 1 51 ? 165.095 136.591 155.210 1.00 71.04 51 VAL B C 1
ATOM 2014 O O . VAL B 1 51 ? 165.582 136.611 156.344 1.00 71.04 51 VAL B O 1
ATOM 2018 N N . THR B 1 52 ? 165.829 136.856 154.131 1.00 73.29 52 THR B N 1
ATOM 2019 C CA . THR B 1 52 ? 167.243 137.174 154.278 1.00 73.29 52 THR B CA 1
ATOM 2020 C C . THR B 1 52 ? 167.469 138.508 154.973 1.00 73.29 52 THR B C 1
ATOM 2021 O O . THR B 1 52 ? 168.614 138.820 155.314 1.00 73.29 52 THR B O 1
ATOM 2025 N N . SER B 1 53 ? 166.423 139.311 155.170 1.00 74.77 53 SER B N 1
ATOM 2026 C CA . SER B 1 53 ? 166.546 140.553 155.920 1.00 74.77 53 SER B CA 1
ATOM 2027 C C . SER B 1 53 ? 166.423 140.352 157.423 1.00 74.77 53 SER B C 1
ATOM 2028 O O . SER B 1 53 ? 166.795 141.254 158.180 1.00 74.77 53 SER B O 1
ATOM 2031 N N . SER B 1 54 ? 165.846 139.226 157.852 1.00 77.85 54 SER B N 1
ATOM 2032 C CA . SER B 1 54 ? 165.589 139.016 159.301 1.00 77.85 54 SER B CA 1
ATOM 2033 C C . SER B 1 54 ? 166.325 137.780 159.814 1.00 77.85 54 SER B C 1
ATOM 2034 O O . SER B 1 54 ? 167.242 137.314 159.127 1.00 77.85 54 SER B O 1
ATOM 2037 N N . ARG B 1 55 ? 165.979 137.339 161.028 1.00 82.08 55 ARG B N 1
ATOM 2038 C CA . ARG B 1 55 ? 166.584 136.113 161.611 1.00 82.08 55 ARG B CA 1
ATOM 2039 C C . ARG B 1 55 ? 165.616 134.951 161.370 1.00 82.08 55 ARG B C 1
ATOM 2040 O O . ARG B 1 55 ? 165.462 134.117 162.280 1.00 82.08 55 ARG B O 1
ATOM 2048 N N . GLN B 1 56 ? 165.012 134.891 160.172 1.00 76.23 56 GLN B N 1
ATOM 2049 C CA . GLN B 1 56 ? 164.045 133.817 159.816 1.00 76.23 56 GLN B CA 1
ATOM 2050 C C . GLN B 1 56 ? 164.581 133.020 158.633 1.00 76.23 56 GLN B C 1
ATOM 2051 O O . GLN B 1 56 ? 164.611 133.606 157.543 1.00 76.23 56 GLN B O 1
ATOM 2057 N N . LEU B 1 57 ? 164.907 131.740 158.840 1.00 76.02 57 LEU B N 1
ATOM 2058 C CA . LEU B 1 57 ? 165.433 130.838 157.773 1.00 76.02 57 LEU B CA 1
ATOM 2059 C C . LEU B 1 57 ? 166.886 131.203 157.498 1.00 76.02 57 LEU B C 1
ATOM 2060 O O . LEU B 1 57 ? 167.699 130.267 157.380 1.00 76.02 57 LEU B O 1
ATOM 2065 N N . HIS B 1 58 ? 167.191 132.497 157.386 1.00 81.18 58 HIS B N 1
ATOM 2066 C CA . HIS B 1 58 ? 168.607 132.899 157.272 1.00 81.18 58 HIS B CA 1
ATOM 2067 C C . HIS B 1 58 ? 168.760 134.399 157.436 1.00 81.18 58 HIS B C 1
ATOM 2068 O O . HIS B 1 58 ? 167.752 135.092 157.319 1.00 81.18 58 HIS B O 1
ATOM 2075 N N . TYR B 1 59 ? 169.969 134.862 157.733 1.00 84.09 59 TYR B N 1
ATOM 2076 C CA . TYR B 1 59 ? 170.229 136.319 157.766 1.00 84.09 59 TYR B CA 1
ATOM 2077 C C . TYR B 1 59 ? 171.372 136.587 156.789 1.00 84.09 59 TYR B C 1
ATOM 2078 O O . TYR B 1 59 ? 172.304 137.336 157.128 1.00 84.09 59 TYR B O 1
ATOM 2087 N N . ASN B 1 60 ? 171.335 135.944 155.617 1.00 77.99 60 ASN B N 1
ATOM 2088 C CA . ASN B 1 60 ? 172.343 136.246 154.609 1.00 77.99 60 ASN B CA 1
ATOM 2089 C C . ASN B 1 60 ? 172.389 137.748 154.381 1.00 77.99 60 ASN B C 1
ATOM 2090 O O . ASN B 1 60 ? 171.345 138.405 154.328 1.00 77.99 60 ASN B O 1
ATOM 2095 N N . LYS B 1 61 ? 173.598 138.294 154.270 1.00 79.43 61 LYS B N 1
ATOM 2096 C CA . LYS B 1 61 ? 173.738 139.710 153.959 1.00 79.43 61 LYS B CA 1
ATOM 2097 C C . LYS B 1 61 ? 174.121 139.910 152.499 1.00 79.43 61 LYS B C 1
ATOM 2098 O O . LYS B 1 61 ? 173.634 140.839 151.844 1.00 79.43 61 LYS B O 1
ATOM 2104 N N . LEU B 1 62 ? 174.986 139.045 151.972 1.00 76.09 62 LEU B N 1
ATOM 2105 C CA . LEU B 1 62 ? 175.394 139.160 150.577 1.00 76.09 62 LEU B CA 1
ATOM 2106 C C . LEU B 1 62 ? 174.216 138.929 149.640 1.00 76.09 62 LEU B C 1
ATOM 2107 O O . LEU B 1 62 ? 173.999 139.697 148.694 1.00 76.09 62 LEU B O 1
ATOM 2112 N N . VAL B 1 63 ? 173.451 137.864 149.881 1.00 72.90 63 VAL B N 1
ATOM 2113 C CA . VAL B 1 63 ? 172.309 137.568 149.025 1.00 72.90 63 VAL B CA 1
ATOM 2114 C C . VAL B 1 63 ? 171.304 138.704 149.076 1.00 72.90 63 VAL B C 1
ATOM 2115 O O . VAL B 1 63 ? 170.735 139.095 148.051 1.00 72.90 63 VAL B O 1
ATOM 2119 N N . ASN B 1 64 ? 171.058 139.248 150.266 1.00 72.89 64 ASN B N 1
ATOM 2120 C CA . ASN B 1 64 ? 170.111 140.350 150.371 1.00 72.89 64 ASN B CA 1
ATOM 2121 C C . ASN B 1 64 ? 170.612 141.578 149.628 1.00 72.89 64 ASN B C 1
ATOM 2122 O O . ASN B 1 64 ? 169.837 142.249 148.940 1.00 72.89 64 ASN B O 1
ATOM 2127 N N . PHE B 1 65 ? 171.902 141.889 149.746 1.00 73.61 65 PHE B N 1
ATOM 2128 C CA . PHE B 1 65 ? 172.450 143.030 149.020 1.00 73.61 65 PHE B CA 1
ATOM 2129 C C . PHE B 1 65 ? 172.260 142.865 147.517 1.00 73.61 65 PHE B C 1
ATOM 2130 O O . PHE B 1 65 ? 171.727 143.759 146.842 1.00 73.61 65 PHE B O 1
ATOM 2138 N N . LEU B 1 66 ? 172.674 141.716 146.978 1.00 71.68 66 LEU B N 1
ATOM 2139 C CA . LEU B 1 66 ? 172.528 141.469 145.547 1.00 71.68 66 LEU B CA 1
ATOM 2140 C C . LEU B 1 66 ? 171.073 141.573 145.110 1.00 71.68 66 LEU B C 1
ATOM 2141 O O . LEU B 1 66 ? 170.757 142.261 144.133 1.00 71.68 66 LEU B O 1
ATOM 2146 N N . LEU B 1 67 ? 170.171 140.883 145.809 1.00 69.45 67 LEU B N 1
ATOM 2147 C CA . LEU B 1 67 ? 168.775 140.875 145.389 1.00 69.45 67 LEU B CA 1
ATOM 2148 C C . LEU B 1 67 ? 168.166 142.266 145.455 1.00 69.45 67 LEU B C 1
ATOM 2149 O O . LEU B 1 67 ? 167.451 142.682 144.535 1.00 69.45 67 LEU B O 1
ATOM 2154 N N . ASP B 1 68 ? 168.429 143.002 146.533 1.00 68.29 68 ASP B N 1
ATOM 2155 C CA . ASP B 1 68 ? 167.844 144.326 146.669 1.00 68.29 68 ASP B CA 1
ATOM 2156 C C . ASP B 1 68 ? 168.322 145.248 145.558 1.00 68.29 68 ASP B C 1
ATOM 2157 O O . ASP B 1 68 ? 167.517 145.968 144.952 1.00 68.29 68 ASP B O 1
ATOM 2162 N N . ASN B 1 69 ? 169.620 145.195 145.251 1.00 69.85 69 ASN B N 1
ATOM 2163 C CA . ASN B 1 69 ? 170.158 146.005 144.124 1.00 69.85 69 ASN B CA 1
ATOM 2164 C C . ASN B 1 69 ? 169.489 145.589 142.810 1.00 69.85 69 ASN B C 1
ATOM 2165 O O . ASN B 1 69 ? 169.144 146.491 142.022 1.00 69.85 69 ASN B O 1
ATOM 2170 N N . LEU B 1 70 ? 169.386 144.275 142.568 1.00 65.45 70 LEU B N 1
ATOM 2171 C CA . LEU B 1 70 ? 168.828 143.731 141.297 1.00 65.45 70 LEU B CA 1
ATOM 2172 C C . LEU B 1 70 ? 167.419 144.261 141.034 1.00 65.45 70 LEU B C 1
ATOM 2173 O O . LEU B 1 70 ? 167.130 144.610 139.874 1.00 65.45 70 LEU B O 1
ATOM 2178 N N . VAL B 1 71 ? 166.587 144.349 142.072 1.00 65.86 71 VAL B N 1
ATOM 2179 C CA . VAL B 1 71 ? 165.162 144.724 141.838 1.00 65.86 71 VAL B CA 1
ATOM 2180 C C . VAL B 1 71 ? 165.087 146.239 141.638 1.00 65.86 71 VAL B C 1
ATOM 2181 O O . VAL B 1 71 ? 164.321 146.673 140.754 1.00 65.86 71 VAL B O 1
ATOM 2185 N N . ASN B 1 72 ? 165.878 147.010 142.390 1.00 66.62 72 ASN B N 1
ATOM 2186 C CA . ASN B 1 72 ? 165.901 148.483 142.188 1.00 66.62 72 ASN B CA 1
ATOM 2187 C C . ASN B 1 72 ? 166.355 148.798 140.761 1.00 66.62 72 ASN B C 1
ATOM 2188 O O . ASN B 1 72 ? 165.734 149.672 140.129 1.00 66.62 72 ASN B O 1
ATOM 2193 N N . LEU B 1 73 ? 167.389 148.103 140.276 1.00 62.59 73 LEU B N 1
ATOM 2194 C CA . LEU B 1 73 ? 167.933 148.389 138.921 1.00 62.59 73 LEU B CA 1
ATOM 2195 C C . LEU B 1 73 ? 166.875 148.073 137.859 1.00 62.59 73 LEU B C 1
ATOM 2196 O O . LEU B 1 73 ? 166.716 148.887 136.929 1.00 62.59 73 LEU B O 1
ATOM 2201 N N . MET B 1 74 ? 166.177 146.937 138.018 1.00 63.94 74 MET B N 1
ATOM 2202 C CA . MET B 1 74 ? 165.231 146.438 136.979 1.00 63.94 74 MET B CA 1
ATOM 2203 C C . MET B 1 74 ? 163.874 147.131 137.092 1.00 63.94 74 MET B C 1
ATOM 2204 O O . MET B 1 74 ? 162.937 146.698 136.394 1.00 63.94 74 MET B O 1
ATOM 2209 N N . ARG B 1 75 ? 163.773 148.163 137.927 1.00 68.31 75 ARG B N 1
ATOM 2210 C CA . ARG B 1 75 ? 162.512 148.943 137.991 1.00 68.31 75 ARG B CA 1
ATOM 2211 C C . ARG B 1 75 ? 162.912 150.335 137.523 1.00 68.31 75 ARG B C 1
ATOM 2212 O O . ARG B 1 75 ? 162.102 151.001 136.846 1.00 68.31 75 ARG B O 1
ATOM 2220 N N . ALA B 1 76 ? 164.140 150.728 137.862 1.00 61.82 76 ALA B N 1
ATOM 2221 C CA . ALA B 1 76 ? 164.684 152.012 137.357 1.00 61.82 76 ALA B CA 1
ATOM 2222 C C . ALA B 1 76 ? 164.842 151.973 135.833 1.00 61.82 76 ALA B C 1
ATOM 2223 O O . ALA B 1 76 ? 164.558 153.003 135.191 1.00 61.82 76 ALA B O 1
ATOM 2225 N N . PHE B 1 77 ? 165.288 150.839 135.279 1.00 60.19 77 PHE B N 1
ATOM 2226 C CA . PHE B 1 77 ? 165.557 150.755 133.818 1.00 60.19 77 PHE B CA 1
ATOM 2227 C C . PHE B 1 77 ? 164.312 151.162 133.005 1.00 60.19 77 PHE B C 1
ATOM 2228 O O . PHE B 1 77 ? 163.215 150.696 133.379 1.00 60.19 77 PHE B O 1
ATOM 2236 N N . PRO B 1 78 ? 164.393 151.980 131.916 1.00 60.31 78 PRO B N 1
ATOM 2237 C CA . PRO B 1 78 ? 163.199 152.285 131.111 1.00 60.31 78 PRO B CA 1
ATOM 2238 C C . PRO B 1 78 ? 162.499 151.039 130.555 1.00 60.31 78 PRO B C 1
ATOM 2239 O O . PRO B 1 78 ? 163.183 150.080 130.246 1.00 60.31 78 PRO B O 1
ATOM 2243 N N . PHE B 1 79 ? 161.178 151.101 130.357 1.00 60.09 79 PHE B N 1
ATOM 2244 C CA . PHE B 1 79 ? 160.414 149.918 129.872 1.00 60.09 79 PHE B CA 1
ATOM 2245 C C . PHE B 1 79 ? 160.517 149.798 128.345 1.00 60.09 79 PHE B C 1
ATOM 2246 O O . PHE B 1 79 ? 160.709 148.667 127.857 1.00 60.09 79 PHE B O 1
ATOM 2254 N N . VAL B 1 80 ? 160.392 150.911 127.615 1.00 59.83 80 VAL B N 1
ATOM 2255 C CA . VAL B 1 80 ? 160.374 150.857 126.125 1.00 59.83 80 VAL B CA 1
ATOM 2256 C C . VAL B 1 80 ? 161.725 150.347 125.612 1.00 59.83 80 VAL B C 1
ATOM 2257 O O . VAL B 1 80 ? 161.718 149.518 124.697 1.00 59.83 80 VAL B O 1
ATOM 2261 N N . ILE B 1 81 ? 162.837 150.791 126.203 1.00 60.80 81 ILE B N 1
ATOM 2262 C CA . ILE B 1 81 ? 164.189 150.337 125.769 1.00 60.80 81 ILE B CA 1
ATOM 2263 C C . ILE B 1 81 ? 164.314 148.831 126.006 1.00 60.80 81 ILE B C 1
ATOM 2264 O O . ILE B 1 81 ? 164.901 148.152 125.154 1.00 60.80 81 ILE B O 1
ATOM 2269 N N . LEU B 1 82 ? 163.829 148.356 127.158 1.00 59.05 82 LEU B N 1
ATOM 2270 C CA . LEU B 1 82 ? 163.962 146.918 127.515 1.00 59.05 82 LEU B CA 1
ATOM 2271 C C . LEU B 1 82 ? 163.286 146.056 126.446 1.00 59.05 82 LEU B C 1
ATOM 2272 O O . LEU B 1 82 ? 163.888 145.043 126.051 1.00 59.05 82 LEU B O 1
ATOM 2277 N N . MET B 1 83 ? 162.098 146.453 125.982 1.00 60.93 83 MET B N 1
ATOM 2278 C CA . MET B 1 83 ? 161.361 145.595 125.017 1.00 60.93 83 MET B CA 1
ATOM 2279 C C . MET B 1 83 ? 162.125 145.560 123.688 1.00 60.93 83 MET B C 1
ATOM 2280 O O . MET B 1 83 ? 162.319 144.450 123.151 1.00 60.93 83 MET B O 1
ATOM 2285 N N . ILE B 1 84 ? 162.543 146.726 123.184 1.00 61.04 84 ILE B N 1
ATOM 2286 C CA . ILE B 1 84 ? 163.307 146.789 121.901 1.00 61.04 84 ILE B CA 1
ATOM 2287 C C . ILE B 1 84 ? 164.554 145.903 122.001 1.00 61.04 84 ILE B C 1
ATOM 2288 O O . ILE B 1 84 ? 164.867 145.225 121.017 1.00 61.04 84 ILE B O 1
ATOM 2293 N N . ALA B 1 85 ? 165.237 145.902 123.146 1.00 59.97 85 ALA B N 1
ATOM 2294 C CA . ALA B 1 85 ? 166.486 145.121 123.300 1.00 59.97 85 ALA B CA 1
ATOM 2295 C C . ALA B 1 85 ? 166.162 143.634 123.457 1.00 59.97 85 ALA B C 1
ATOM 2296 O O . ALA B 1 85 ? 167.004 142.812 123.074 1.00 59.97 85 ALA B O 1
ATOM 2298 N N . MET B 1 86 ? 164.995 143.305 124.013 1.00 59.39 86 MET B N 1
ATOM 2299 C CA . MET B 1 86 ? 164.578 141.897 124.162 1.00 59.39 86 MET B CA 1
ATOM 2300 C C . MET B 1 86 ? 163.950 141.251 122.918 1.00 59.39 86 MET B C 1
ATOM 2301 O O . MET B 1 86 ? 163.470 140.122 122.995 1.00 59.39 86 MET B O 1
ATOM 2306 N N . ILE B 1 87 ? 163.929 141.986 121.800 1.00 60.55 87 ILE B N 1
ATOM 2307 C CA . ILE B 1 87 ? 163.273 141.473 120.556 1.00 60.55 87 ILE B CA 1
ATOM 2308 C C . ILE B 1 87 ? 163.724 140.038 120.241 1.00 60.55 87 ILE B C 1
ATOM 2309 O O . ILE B 1 87 ? 162.840 139.163 120.203 1.00 60.55 87 ILE B O 1
ATOM 2314 N N . PRO B 1 88 ? 165.026 139.718 120.037 1.00 59.43 88 PRO B N 1
ATOM 2315 C CA . PRO B 1 88 ? 165.415 138.358 119.640 1.00 59.43 88 PRO B CA 1
ATOM 2316 C C . PRO B 1 88 ? 165.047 137.300 120.691 1.00 59.43 88 PRO B C 1
ATOM 2317 O O . PRO B 1 88 ? 164.550 136.257 120.309 1.00 59.43 88 PRO B O 1
ATOM 2321 N N . ALA B 1 89 ? 165.289 137.592 121.973 1.00 57.46 89 ALA B N 1
ATOM 2322 C CA . ALA B 1 89 ? 165.000 136.607 123.042 1.00 57.46 89 ALA B CA 1
ATOM 2323 C C . ALA B 1 89 ? 163.495 136.330 123.101 1.00 57.46 89 ALA B C 1
ATOM 2324 O O . ALA B 1 89 ? 163.114 135.144 123.150 1.00 57.46 89 ALA B O 1
ATOM 2326 N N . THR B 1 90 ? 162.675 137.385 123.093 1.00 60.59 90 THR B N 1
ATOM 2327 C CA . THR B 1 90 ? 161.198 137.217 123.100 1.00 60.59 90 THR B CA 1
ATOM 2328 C C . THR B 1 90 ? 160.783 136.427 121.856 1.00 60.59 90 THR B C 1
ATOM 2329 O O . THR B 1 90 ? 159.970 135.493 121.999 1.00 60.59 90 THR B O 1
ATOM 2333 N N . ARG B 1 91 ? 161.339 136.774 120.688 1.00 61.81 91 ARG B N 1
ATOM 2334 C CA . ARG B 1 91 ? 160.933 136.118 119.420 1.00 61.81 91 ARG B CA 1
A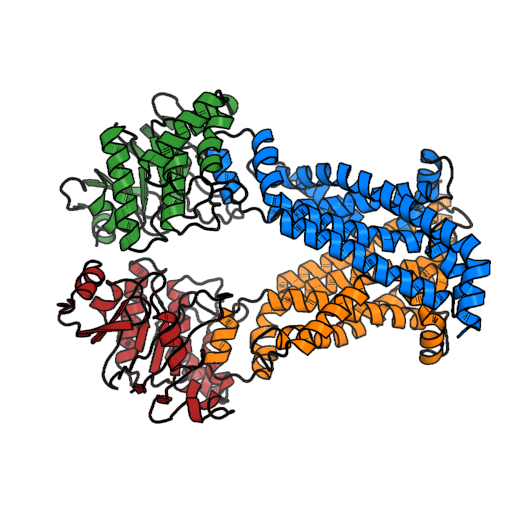TOM 2335 C C . ARG B 1 91 ? 161.210 134.618 119.530 1.00 61.81 91 ARG B C 1
ATOM 2336 O O . ARG B 1 91 ? 160.350 133.835 119.113 1.00 61.81 91 ARG B O 1
ATOM 2344 N N . ALA B 1 92 ? 162.366 134.241 120.081 1.00 62.75 92 ALA B N 1
ATOM 2345 C CA . ALA B 1 92 ? 162.725 132.807 120.161 1.00 62.75 92 ALA B CA 1
ATOM 2346 C C . ALA B 1 92 ? 161.744 132.056 121.069 1.00 62.75 92 ALA B C 1
ATOM 2347 O O . ALA B 1 92 ? 161.308 130.957 120.674 1.00 62.75 92 ALA B O 1
ATOM 2349 N N . ILE B 1 93 ? 161.408 132.623 122.233 1.00 60.43 93 ILE B N 1
ATOM 2350 C CA . ILE B 1 93 ? 160.539 131.891 123.206 1.00 60.43 93 ILE B CA 1
ATOM 2351 C C . ILE B 1 93 ? 159.123 131.692 122.649 1.00 60.43 93 ILE B C 1
ATOM 2352 O O . ILE B 1 93 ? 158.611 130.559 122.751 1.00 60.43 93 ILE B O 1
ATOM 2357 N N . VAL B 1 94 ? 158.519 132.737 122.073 1.00 62.50 94 VAL B N 1
ATOM 2358 C CA . VAL B 1 94 ? 157.100 132.644 121.607 1.00 62.50 94 VAL B CA 1
ATOM 2359 C C . VAL B 1 94 ? 157.056 132.204 120.137 1.00 62.50 94 VAL B C 1
ATOM 2360 O O . VAL B 1 94 ? 155.957 131.853 119.661 1.00 62.50 94 VAL B O 1
ATOM 2364 N N . GLY B 1 95 ? 158.200 132.199 119.447 1.00 62.93 95 GLY B N 1
ATOM 2365 C CA . GLY B 1 95 ? 158.213 131.869 118.007 1.00 62.93 95 GLY B CA 1
ATOM 2366 C C . GLY B 1 95 ? 157.805 133.084 117.193 1.00 62.93 95 GLY B C 1
ATOM 2367 O O . GLY B 1 95 ? 157.791 132.981 115.950 1.00 62.93 95 GLY B O 1
ATOM 2368 N N . SER B 1 96 ? 157.497 134.198 117.868 1.00 63.10 96 SER B N 1
ATOM 2369 C CA . SER B 1 96 ? 157.085 135.453 117.184 1.00 63.10 96 SER B CA 1
ATOM 2370 C C . SER B 1 96 ? 157.409 136.696 118.018 1.00 63.10 96 SER B C 1
ATOM 2371 O O . SER B 1 96 ? 157.482 136.566 119.256 1.00 63.10 96 SER B O 1
ATOM 2374 N N . THR B 1 97 ? 157.593 137.851 117.372 1.00 62.76 97 THR B N 1
ATOM 2375 C CA . THR B 1 97 ? 157.765 139.139 118.079 1.00 62.76 97 THR B CA 1
ATOM 2376 C C . THR B 1 97 ? 156.477 140.009 118.073 1.00 62.76 97 THR B C 1
ATOM 2377 O O . THR B 1 97 ? 156.140 140.648 119.090 1.00 62.76 97 THR B O 1
ATOM 2381 N N . ILE B 1 98 ? 155.774 139.967 116.937 1.00 64.15 98 ILE B N 1
ATOM 2382 C CA . ILE B 1 98 ? 154.522 140.714 116.785 1.00 64.15 98 ILE B CA 1
ATOM 2383 C C . ILE B 1 98 ? 153.234 140.000 117.186 1.00 64.15 98 ILE B C 1
ATOM 2384 O O . ILE B 1 98 ? 152.791 139.058 116.536 1.00 64.15 98 ILE B O 1
ATOM 2389 N N . GLY B 1 99 ? 152.645 140.443 118.302 1.00 62.76 99 GLY B N 1
ATOM 2390 C CA . GLY B 1 99 ? 151.397 139.826 118.794 1.00 62.76 99 GLY B CA 1
ATOM 2391 C C . GLY B 1 99 ? 151.202 140.077 120.279 1.00 62.76 99 GLY B C 1
ATOM 2392 O O . GLY B 1 99 ? 152.201 140.371 120.965 1.00 62.76 99 GLY B O 1
ATOM 2393 N N . PRO B 1 100 ? 149.964 139.976 120.813 1.00 64.47 100 PRO B N 1
ATOM 2394 C CA . PRO B 1 100 ? 149.700 140.261 122.227 1.00 64.47 100 PRO B CA 1
ATOM 2395 C C . PRO B 1 100 ? 150.419 139.294 123.179 1.00 64.47 100 PRO B C 1
ATOM 2396 O O . PRO B 1 100 ? 150.938 139.753 124.177 1.00 64.47 100 PRO B O 1
ATOM 2400 N N . VAL B 1 101 ? 150.433 137.997 122.851 1.00 64.51 101 VAL B N 1
ATOM 2401 C CA . VAL B 1 101 ? 151.060 136.974 123.742 1.00 64.51 101 VAL B CA 1
ATOM 2402 C C . VAL B 1 101 ? 152.568 137.240 123.856 1.00 64.51 101 VAL B C 1
ATOM 2403 O O . VAL B 1 101 ? 153.101 137.150 124.980 1.00 64.51 101 VAL B O 1
ATOM 2407 N N . ALA B 1 102 ? 153.225 137.571 122.740 1.00 62.40 102 ALA B N 1
ATOM 2408 C CA . ALA B 1 102 ? 154.681 137.845 122.762 1.00 62.40 102 ALA B CA 1
ATOM 2409 C C . ALA B 1 102 ? 154.953 139.076 123.630 1.00 62.40 102 ALA B C 1
ATOM 2410 O O . ALA B 1 102 ? 155.903 139.036 124.434 1.00 62.40 102 ALA B O 1
ATOM 2412 N N . ALA B 1 103 ? 154.139 140.123 123.476 1.00 62.73 103 ALA B N 1
ATOM 2413 C CA . ALA B 1 103 ? 154.300 141.354 124.285 1.00 62.73 103 ALA B CA 1
ATOM 2414 C C . ALA B 1 103 ? 154.019 141.063 125.764 1.00 62.73 103 ALA B C 1
ATOM 2415 O O . ALA B 1 103 ? 154.711 141.646 126.617 1.00 62.73 103 ALA B O 1
ATOM 2417 N N . SER B 1 104 ? 153.033 140.205 126.054 1.00 62.93 104 SER B N 1
ATOM 2418 C CA . SER B 1 104 ? 152.658 139.898 127.461 1.00 62.93 104 SER B CA 1
ATOM 2419 C C . SER B 1 104 ? 153.844 139.259 128.192 1.00 62.93 104 SER B C 1
ATOM 2420 O O . SER B 1 104 ? 154.010 139.543 129.389 1.00 62.93 104 SER B O 1
ATOM 2423 N N . LEU B 1 105 ? 154.609 138.398 127.513 1.00 61.57 105 LEU B N 1
ATOM 2424 C CA . LEU B 1 105 ? 155.827 137.810 128.132 1.00 61.57 105 LEU B CA 1
ATOM 2425 C C . LEU B 1 105 ? 156.696 138.943 128.693 1.00 61.57 105 LEU B C 1
ATOM 2426 O O . LEU B 1 105 ? 157.125 138.836 129.856 1.00 61.57 105 LEU B O 1
ATOM 2431 N N . VAL B 1 106 ? 156.940 139.985 127.894 1.00 60.09 106 VAL B N 1
ATOM 2432 C CA . VAL B 1 106 ? 157.771 141.146 128.337 1.00 60.09 106 VAL B CA 1
ATOM 2433 C C . VAL B 1 106 ? 157.088 141.814 129.537 1.00 60.09 106 VAL B C 1
ATOM 2434 O O . VAL B 1 106 ? 157.798 142.166 130.503 1.00 60.09 106 VAL B O 1
ATOM 2438 N N . LEU B 1 107 ? 155.759 141.958 129.486 1.00 61.57 107 LEU B N 1
ATOM 2439 C CA . LEU B 1 107 ? 155.009 142.616 130.590 1.00 61.57 107 LEU B CA 1
ATOM 2440 C C . LEU B 1 107 ? 155.174 141.801 131.877 1.00 61.57 107 LEU B C 1
ATOM 2441 O O . LEU B 1 107 ? 155.353 142.419 132.944 1.00 61.57 107 LEU B O 1
ATOM 2446 N N . SER B 1 108 ? 155.111 140.469 131.774 1.00 60.40 108 SER B N 1
ATOM 2447 C CA . SER B 1 108 ? 155.236 139.599 132.973 1.00 60.40 108 SER B CA 1
ATOM 2448 C C . SER B 1 108 ? 156.626 139.765 133.596 1.00 60.40 108 SER B C 1
ATOM 2449 O O . SER B 1 108 ? 156.705 139.829 134.833 1.00 60.40 108 SER B O 1
ATOM 2452 N N . VAL B 1 109 ? 157.671 139.851 132.765 1.00 59.56 109 VAL B N 1
ATOM 2453 C CA . VAL B 1 109 ? 159.069 140.014 133.273 1.00 59.56 109 VAL B CA 1
ATOM 2454 C C . VAL B 1 109 ? 159.121 141.240 134.190 1.00 59.56 109 VAL B C 1
ATOM 2455 O O . VAL B 1 109 ? 159.593 141.103 135.337 1.00 59.56 109 VAL B O 1
ATOM 2459 N N . SER B 1 110 ? 158.643 142.388 133.701 1.00 60.68 110 SER B N 1
ATOM 2460 C CA . SER B 1 110 ? 158.649 143.642 134.500 1.00 60.68 110 SER B CA 1
ATOM 2461 C C . SER B 1 110 ? 157.774 143.462 135.742 1.00 60.68 110 SER B C 1
ATOM 2462 O O . SER B 1 110 ? 158.149 143.988 136.809 1.00 60.68 110 SER B O 1
ATOM 2465 N N . GLY B 1 111 ? 156.657 142.742 135.606 1.00 62.70 111 GLY B N 1
ATOM 2466 C CA . GLY B 1 111 ? 155.715 142.565 136.728 1.00 62.70 111 GLY B CA 1
ATOM 2467 C C . GLY B 1 111 ? 156.342 141.868 137.923 1.00 62.70 111 GLY B C 1
ATOM 2468 O O . GLY B 1 111 ? 156.019 142.272 139.053 1.00 62.70 111 GLY B O 1
ATOM 2469 N N . LEU B 1 112 ? 157.196 140.860 137.705 1.00 63.09 112 LEU B N 1
ATOM 2470 C CA . LEU B 1 112 ? 157.733 140.093 138.864 1.00 63.09 112 LEU B CA 1
ATOM 2471 C C . LEU B 1 112 ? 158.518 141.043 139.772 1.00 63.09 112 LEU B C 1
ATOM 2472 O O . LEU B 1 112 ? 158.320 140.978 140.997 1.00 63.09 112 LEU B O 1
ATOM 2477 N N . PHE B 1 113 ? 159.369 141.893 139.187 1.00 63.43 113 PHE B N 1
ATOM 2478 C CA . PHE B 1 113 ? 160.210 142.813 139.999 1.00 63.43 113 PHE B CA 1
ATOM 2479 C C . PHE B 1 113 ? 159.327 143.821 140.742 1.00 63.43 113 PHE B C 1
ATOM 2480 O O . PHE B 1 113 ? 159.568 144.059 141.941 1.00 63.43 113 PHE B O 1
ATOM 2488 N N . TYR B 1 114 ? 158.336 144.390 140.049 1.00 64.71 114 TYR B N 1
ATOM 2489 C CA . TYR B 1 114 ? 157.452 145.403 140.681 1.00 64.71 114 TYR B CA 1
ATOM 2490 C C . TYR B 1 114 ? 156.643 144.750 141.807 1.00 64.71 114 TYR B C 1
ATOM 2491 O O . TYR B 1 114 ? 156.551 145.342 142.897 1.00 64.71 114 TYR B O 1
ATOM 2500 N N . PHE B 1 115 ? 156.103 143.553 141.555 1.00 64.21 115 PHE B N 1
ATOM 2501 C CA . PHE B 1 115 ? 155.282 142.851 142.577 1.00 64.21 115 PHE B CA 1
ATOM 2502 C C . PHE B 1 115 ? 156.149 142.494 143.787 1.00 64.21 115 PHE B C 1
ATOM 2503 O O . PHE B 1 115 ? 155.666 142.627 144.923 1.00 64.21 115 PHE B O 1
ATOM 2511 N N . ALA B 1 116 ? 157.388 142.054 143.545 1.00 64.74 116 ALA B N 1
ATOM 2512 C CA . ALA B 1 116 ? 158.299 141.678 144.651 1.00 64.74 116 ALA B CA 1
ATOM 2513 C C . ALA B 1 116 ? 158.576 142.906 145.521 1.00 64.74 116 ALA B C 1
ATOM 2514 O O . ALA B 1 116 ? 158.594 142.760 146.756 1.00 64.74 116 ALA B O 1
ATOM 2516 N N . ARG B 1 117 ? 158.780 144.067 144.892 1.00 67.19 117 ARG B N 1
ATOM 2517 C CA . ARG 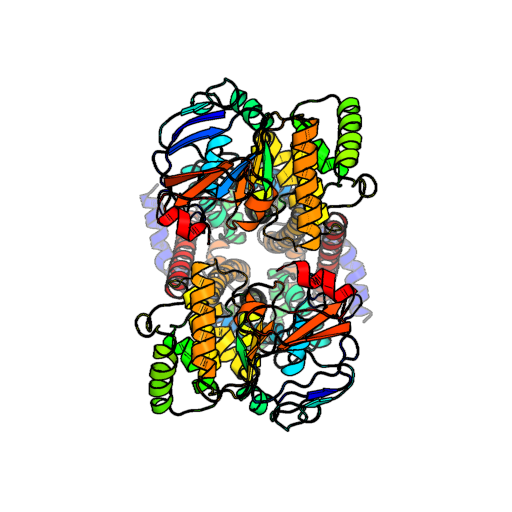B 1 117 ? 159.026 145.321 145.651 1.00 67.19 117 ARG B CA 1
ATOM 2518 C C . ARG B 1 117 ? 157.793 145.620 146.508 1.00 67.19 117 ARG B C 1
ATOM 2519 O O . ARG B 1 117 ? 157.971 146.000 147.682 1.00 67.19 117 ARG B O 1
ATOM 2527 N N . LEU B 1 118 ? 156.595 145.442 145.942 1.00 65.95 118 LEU B N 1
ATOM 2528 C CA . LEU B 1 118 ? 155.365 145.728 146.672 1.00 65.95 118 LEU B CA 1
ATOM 2529 C C . LEU B 1 118 ? 155.159 144.741 147.816 1.00 65.95 118 LEU B C 1
ATOM 2530 O O . LEU B 1 118 ? 154.803 145.138 148.932 1.00 65.95 118 LEU B O 1
ATOM 2535 N N . VAL B 1 119 ? 155.398 143.452 147.570 1.00 65.99 119 VAL B N 1
ATOM 2536 C CA . VAL B 1 119 ? 155.195 142.444 148.603 1.00 65.99 119 VAL B CA 1
ATOM 2537 C C . VAL B 1 119 ? 156.201 142.618 149.728 1.00 65.99 119 VAL B C 1
ATOM 2538 O O . VAL B 1 119 ? 155.873 142.428 150.904 1.00 65.99 119 VAL B O 1
ATOM 2542 N N . GLU B 1 120 ? 157.450 142.938 149.392 1.00 69.84 120 GLU B N 1
ATOM 2543 C CA . GLU B 1 120 ? 158.445 143.133 150.439 1.00 69.84 120 GLU B CA 1
ATOM 2544 C C . GLU B 1 120 ? 158.064 144.303 151.333 1.00 69.84 120 GLU B C 1
ATOM 2545 O O . GLU B 1 120 ? 158.162 144.215 152.562 1.00 69.84 120 GLU B O 1
ATOM 2551 N N . GLN B 1 121 ? 157.608 145.407 150.737 1.00 70.70 121 GLN B N 1
ATOM 2552 C CA . GLN B 1 121 ? 157.167 146.532 151.553 1.00 70.70 121 GLN B CA 1
ATOM 2553 C C . GLN B 1 121 ? 155.934 146.182 152.374 1.00 70.70 121 GLN B C 1
ATOM 2554 O O . GLN B 1 121 ? 155.754 146.720 153.470 1.00 70.70 121 GLN B O 1
ATOM 2560 N N . ASN B 1 122 ? 155.067 145.305 151.865 1.00 70.04 122 ASN B N 1
ATOM 2561 C CA . ASN B 1 122 ? 153.926 144.861 152.664 1.00 70.04 122 ASN B CA 1
ATOM 2562 C C . ASN B 1 122 ? 154.383 144.063 153.879 1.00 70.04 122 ASN B C 1
ATOM 2563 O O . ASN B 1 122 ? 153.962 144.336 155.007 1.00 70.04 122 ASN B O 1
ATOM 2568 N N . LEU B 1 123 ? 155.255 143.073 153.659 1.00 68.95 123 LEU B N 1
ATOM 2569 C CA . LEU B 1 123 ? 155.670 142.192 154.786 1.00 68.95 123 LEU B CA 1
ATOM 2570 C C . LEU B 1 123 ? 156.476 143.005 155.806 1.00 68.95 123 LEU B C 1
ATOM 2571 O O . LEU B 1 123 ? 156.397 142.673 157.004 1.00 68.95 123 LEU B O 1
ATOM 2576 N N . ARG B 1 124 ? 157.224 144.017 155.358 1.00 73.21 124 ARG B N 1
ATOM 2577 C CA . ARG B 1 124 ? 158.050 144.774 156.290 1.00 73.21 124 ARG B CA 1
ATOM 2578 C C . ARG B 1 124 ? 157.238 145.678 157.210 1.00 73.21 124 ARG B C 1
ATOM 2579 O O . ARG B 1 124 ? 157.833 146.420 157.995 1.00 73.21 124 ARG B O 1
ATOM 2587 N N . GLU B 1 125 ? 155.909 145.637 157.143 1.00 74.19 125 GLU B N 1
ATOM 2588 C CA . GLU B 1 125 ? 155.076 146.501 157.969 1.00 74.19 125 GLU B CA 1
ATOM 2589 C C . GLU B 1 125 ? 154.421 145.779 159.140 1.00 74.19 125 GLU B C 1
ATOM 2590 O O . GLU B 1 125 ? 153.890 146.447 160.031 1.00 74.19 125 GLU B O 1
ATOM 2596 N N . VAL B 1 126 ? 154.443 144.443 159.135 1.00 74.45 126 VAL B N 1
ATOM 2597 C CA . VAL B 1 126 ? 153.915 143.691 160.313 1.00 74.45 126 VAL B CA 1
ATOM 2598 C C . VAL B 1 126 ? 154.820 143.966 161.531 1.00 74.45 126 VAL B C 1
ATOM 2599 O O . VAL B 1 126 ? 156.057 143.963 161.346 1.00 74.45 126 VAL B O 1
ATOM 2603 N N . PRO B 1 127 ? 154.298 144.247 162.758 1.00 77.24 127 PRO B N 1
ATOM 2604 C CA . PRO B 1 127 ? 155.155 144.427 163.940 1.00 77.24 127 PRO B CA 1
ATOM 2605 C C . PRO B 1 127 ? 156.064 143.216 164.202 1.00 77.24 127 PRO B C 1
ATOM 2606 O O . PRO B 1 127 ? 155.594 142.096 164.098 1.00 77.24 127 PRO B O 1
ATOM 2610 N N . LYS B 1 128 ? 157.333 143.469 164.538 1.00 75.67 128 LYS B N 1
ATOM 2611 C CA . LYS B 1 128 ? 158.306 142.377 164.822 1.00 75.67 128 LYS B CA 1
ATOM 2612 C C . LYS B 1 128 ? 157.875 141.595 166.068 1.00 75.67 128 LYS B C 1
ATOM 2613 O O . LYS B 1 128 ? 158.173 140.392 166.128 1.00 75.67 128 LYS B O 1
ATOM 2619 N N . GLY B 1 129 ? 157.217 142.250 167.029 1.00 74.52 129 GLY B N 1
ATOM 2620 C CA . GLY B 1 129 ? 156.865 141.587 168.302 1.00 74.52 129 GLY B CA 1
ATOM 2621 C C . GLY B 1 129 ? 155.967 140.372 168.126 1.00 74.52 129 GLY B C 1
ATOM 2622 O O . GLY B 1 129 ? 156.170 139.387 168.862 1.00 74.52 129 GLY B O 1
ATOM 2623 N N . VAL B 1 130 ? 154.998 140.430 167.207 1.00 73.72 130 VAL B N 1
ATOM 2624 C CA . VAL B 1 130 ? 154.128 139.245 166.936 1.00 73.72 130 VAL B CA 1
ATOM 2625 C C . VAL B 1 130 ? 155.010 138.100 166.423 1.00 73.72 130 VAL B C 1
ATOM 2626 O O . VAL B 1 130 ? 154.825 136.958 166.892 1.00 73.72 130 VAL B O 1
ATOM 2630 N N . ILE B 1 131 ? 155.962 138.401 165.537 1.00 72.28 131 ILE B N 1
ATOM 2631 C CA . ILE B 1 131 ? 156.885 137.348 165.019 1.00 72.28 131 ILE B CA 1
ATOM 2632 C C . ILE B 1 131 ? 157.780 136.863 166.167 1.00 72.28 131 ILE B C 1
ATOM 2633 O O . ILE B 1 131 ? 158.118 135.663 166.181 1.00 72.28 131 ILE B O 1
ATOM 2638 N N . GLU B 1 132 ? 158.148 137.757 167.091 1.00 72.64 132 GLU B N 1
ATOM 2639 C CA . GLU B 1 132 ? 159.022 137.380 168.236 1.00 72.64 132 GLU B CA 1
ATOM 2640 C C . GLU B 1 132 ? 158.318 136.333 169.109 1.00 72.64 132 GLU B C 1
ATOM 2641 O O . GLU B 1 132 ? 159.001 135.400 169.571 1.00 72.64 132 GLU B O 1
ATOM 2647 N N . ALA B 1 133 ? 157.003 136.474 169.309 1.00 70.72 133 ALA B N 1
ATOM 2648 C CA . ALA B 1 133 ? 156.253 135.491 170.124 1.00 70.72 133 ALA B CA 1
ATOM 2649 C C . ALA B 1 133 ? 156.194 134.182 169.342 1.00 70.72 133 ALA B C 1
ATOM 2650 O O . ALA B 1 133 ? 156.314 133.121 169.974 1.00 70.72 133 ALA B O 1
ATOM 2652 N N . ALA B 1 134 ? 156.029 134.253 168.022 1.00 69.03 134 ALA B N 1
ATOM 2653 C CA . ALA B 1 134 ? 155.963 133.032 167.187 1.00 69.03 134 ALA B CA 1
ATOM 2654 C C . ALA B 1 134 ? 157.286 132.271 167.262 1.00 69.03 134 ALA B C 1
ATOM 2655 O O . ALA B 1 134 ? 157.266 131.064 167.005 1.00 69.03 134 ALA B O 1
ATOM 2657 N N . ALA B 1 135 ? 158.388 132.946 167.607 1.00 67.22 135 ALA B N 1
ATOM 2658 C CA . ALA B 1 135 ? 159.665 132.217 167.800 1.00 67.22 135 ALA B CA 1
ATOM 2659 C C . ALA B 1 135 ? 159.728 131.617 169.205 1.00 67.22 135 ALA B C 1
ATOM 2660 O O . ALA B 1 135 ? 160.322 130.542 169.347 1.00 67.22 135 ALA B O 1
ATOM 2662 N N . ALA B 1 136 ? 159.144 132.285 170.201 1.00 68.38 136 ALA B N 1
ATOM 2663 C CA . ALA B 1 136 ? 159.130 131.804 171.605 1.00 68.38 136 ALA B CA 1
ATOM 2664 C C . ALA B 1 136 ? 158.271 130.547 171.755 1.00 68.38 136 ALA B C 1
ATOM 2665 O O . ALA B 1 136 ? 158.444 129.856 172.769 1.00 68.38 136 ALA B O 1
ATOM 2667 N N . MET B 1 137 ? 157.351 130.292 170.821 1.00 71.41 137 MET B N 1
ATOM 2668 C CA . MET B 1 137 ? 156.418 129.135 170.904 1.00 71.41 137 MET B CA 1
ATOM 2669 C C . MET B 1 137 ? 156.959 127.961 170.084 1.00 71.41 137 MET B C 1
ATOM 2670 O O . MET B 1 137 ? 156.195 127.013 169.861 1.00 71.41 137 MET B O 1
ATOM 2675 N N . GLY B 1 138 ? 158.231 128.013 169.682 1.00 71.82 138 GLY B N 1
ATOM 2676 C CA . GLY B 1 138 ? 158.860 126.926 168.907 1.00 71.82 138 GLY B CA 1
ATOM 2677 C C . GLY B 1 138 ? 158.227 126.641 167.557 1.00 71.82 138 GLY B C 1
ATOM 2678 O O . GLY B 1 138 ? 157.875 125.473 167.324 1.00 71.82 138 GLY B O 1
ATOM 2679 N N . ALA B 1 139 ? 158.078 127.655 166.698 1.00 70.61 139 ALA B N 1
ATOM 2680 C CA . ALA B 1 139 ? 157.548 127.435 165.331 1.00 70.61 139 ALA B CA 1
ATOM 2681 C C . ALA B 1 139 ? 158.677 127.572 164.307 1.00 70.61 139 ALA B C 1
ATOM 2682 O O . ALA B 1 139 ? 159.334 128.622 164.301 1.00 70.61 139 ALA B O 1
ATOM 2684 N N . PRO B 1 140 ? 158.917 126.572 163.430 1.00 71.18 140 PRO B N 1
ATOM 2685 C CA . PRO B 1 140 ? 160.039 126.620 162.480 1.00 71.18 140 PRO B CA 1
ATOM 2686 C C . PRO B 1 140 ? 159.908 127.714 161.409 1.00 71.18 140 PRO B C 1
ATOM 2687 O O . PRO B 1 140 ? 158.807 128.016 161.046 1.00 71.18 140 PRO B O 1
ATOM 2691 N N . PRO B 1 141 ? 161.003 128.320 160.897 1.00 72.53 141 PRO B N 1
ATOM 2692 C CA . PRO B 1 141 ? 160.922 129.449 159.948 1.00 72.53 141 PRO B CA 1
ATOM 2693 C C . PRO B 1 141 ? 159.907 129.355 158.798 1.00 72.53 141 PRO B C 1
ATOM 2694 O O . PRO B 1 141 ? 159.459 130.390 158.368 1.00 72.53 141 PRO B O 1
ATOM 2698 N N . ILE B 1 142 ? 159.622 128.159 158.291 1.00 72.11 142 ILE B N 1
ATOM 2699 C CA . ILE B 1 142 ? 158.598 127.911 157.232 1.00 72.11 142 ILE B CA 1
ATOM 2700 C C . ILE B 1 142 ? 157.208 128.119 157.849 1.00 72.11 142 ILE B C 1
ATOM 2701 O O . ILE B 1 142 ? 156.357 128.749 157.190 1.00 72.11 142 ILE B O 1
ATOM 2706 N N . ALA B 1 143 ? 156.997 127.656 159.084 1.00 70.46 143 ALA B N 1
ATOM 2707 C CA . ALA B 1 143 ? 155.704 127.888 159.767 1.00 70.46 143 ALA B CA 1
ATOM 2708 C C . ALA B 1 143 ? 155.492 129.392 159.973 1.00 70.46 143 ALA B C 1
ATOM 2709 O O . ALA B 1 143 ? 154.350 129.848 159.798 1.00 70.46 143 ALA B O 1
ATOM 2711 N N . ILE B 1 144 ? 156.577 130.138 160.220 1.00 70.83 144 ILE B N 1
ATOM 2712 C CA . ILE B 1 144 ? 156.526 131.623 160.407 1.00 70.83 144 ILE B CA 1
ATOM 2713 C C . ILE B 1 144 ? 156.039 132.313 159.126 1.00 70.83 144 ILE B C 1
ATOM 2714 O O . ILE B 1 144 ? 155.208 133.231 159.244 1.00 70.83 144 ILE B O 1
ATOM 2719 N N . VAL B 1 145 ? 156.488 131.862 157.949 1.00 70.98 145 VAL B N 1
ATOM 2720 C CA . VAL B 1 145 ? 156.165 132.575 156.671 1.00 70.98 145 VAL B CA 1
ATOM 2721 C C . VAL B 1 145 ? 154.825 132.058 156.135 1.00 70.98 145 VAL B C 1
ATOM 2722 O O . VAL B 1 145 ? 154.306 132.631 155.156 1.00 70.98 145 VAL B O 1
ATOM 2726 N N . CYS B 1 146 ? 154.280 131.035 156.793 1.00 73.31 146 CYS B N 1
ATOM 2727 C CA . CYS B 1 146 ? 152.940 130.521 156.399 1.00 73.31 146 CYS B CA 1
ATOM 2728 C C . CYS B 1 146 ? 151.861 130.998 157.375 1.00 73.31 146 CYS B C 1
ATOM 2729 O O . CYS B 1 146 ? 150.967 131.747 156.930 1.00 73.31 146 CYS B O 1
ATOM 2732 N N . LYS B 1 147 ? 151.952 130.702 158.674 1.00 73.90 147 LYS B N 1
ATOM 2733 C CA . LYS B 1 147 ? 150.751 131.091 159.462 1.00 73.90 147 LYS B CA 1
ATOM 2734 C C . LYS B 1 147 ? 150.928 132.490 160.062 1.00 73.90 147 LYS B C 1
ATOM 2735 O O . LYS B 1 147 ? 150.007 133.311 159.875 1.00 73.90 147 LYS B O 1
ATOM 2741 N N . VAL B 1 148 ? 152.038 132.770 160.744 1.00 73.14 148 VAL B N 1
ATOM 2742 C CA . VAL B 1 148 ? 152.151 134.104 161.407 1.00 73.14 148 VAL B CA 1
ATOM 2743 C C . VAL B 1 148 ? 152.207 135.238 160.372 1.00 73.14 148 VAL B C 1
ATOM 2744 O O . VAL B 1 148 ? 151.451 136.215 160.541 1.00 73.14 148 VAL B O 1
ATOM 2748 N N . LEU B 1 149 ? 153.056 135.120 159.344 1.00 72.37 149 LEU B N 1
ATOM 2749 C CA . LEU B 1 149 ? 153.245 136.238 158.370 1.00 72.37 149 LEU B CA 1
ATOM 2750 C C . LEU B 1 149 ? 152.056 136.451 157.425 1.00 72.37 149 LEU B C 1
ATOM 2751 O O . LEU B 1 149 ? 151.648 137.619 157.264 1.00 72.37 149 LEU B O 1
ATOM 2756 N N . LEU B 1 150 ? 151.519 135.383 156.826 1.00 73.42 150 LEU B N 1
ATOM 2757 C CA . LEU B 1 150 ? 150.460 135.552 155.787 1.00 73.42 150 LEU B CA 1
ATOM 2758 C C . LEU B 1 150 ? 149.161 136.131 156.353 1.00 73.42 150 LEU B C 1
ATOM 2759 O O . LEU B 1 150 ? 148.573 136.999 155.680 1.00 73.42 150 LEU B O 1
ATOM 2764 N N . ASN B 1 151 ? 148.733 135.682 157.534 1.00 75.89 151 ASN B N 1
ATOM 2765 C CA . ASN B 1 151 ? 147.416 136.123 158.067 1.00 75.89 151 ASN B CA 1
ATOM 2766 C C . ASN B 1 151 ? 147.424 137.640 158.276 1.00 75.89 151 ASN B C 1
ATOM 2767 O O . ASN B 1 151 ? 146.433 138.290 157.894 1.00 75.89 151 ASN B O 1
ATOM 2772 N N . GLU B 1 152 ? 148.502 138.177 158.849 1.00 77.16 152 GLU B N 1
ATOM 2773 C CA . GLU B 1 152 ? 148.579 139.632 159.157 1.00 77.16 152 GLU B CA 1
ATOM 2774 C C . GLU B 1 152 ? 148.630 140.502 157.895 1.00 77.16 152 GLU B C 1
ATOM 2775 O O . GLU B 1 152 ? 147.992 141.573 157.911 1.00 77.16 152 GLU B O 1
ATOM 2781 N N . ALA B 1 153 ? 149.348 140.080 156.848 1.00 73.07 153 ALA B N 1
ATOM 2782 C CA . ALA B 1 153 ? 149.548 140.971 155.675 1.00 73.07 153 ALA B CA 1
ATOM 2783 C C . ALA B 1 153 ? 148.608 140.676 154.496 1.00 73.07 153 ALA B C 1
ATOM 2784 O O . ALA B 1 153 ? 148.761 141.363 153.468 1.00 73.07 153 ALA B O 1
ATOM 2786 N N . ARG B 1 154 ? 147.678 139.723 154.615 1.00 75.97 154 ARG B N 1
ATOM 2787 C CA . ARG B 1 154 ? 146.844 139.392 153.464 1.00 75.97 154 ARG B CA 1
ATOM 2788 C C . ARG B 1 154 ? 145.913 140.535 153.095 1.00 75.97 154 ARG B C 1
ATOM 2789 O O . ARG B 1 154 ? 145.499 140.646 151.938 1.00 75.97 154 ARG B O 1
ATOM 2797 N N . ALA B 1 155 ? 145.556 141.384 154.055 1.00 76.56 155 ALA B N 1
ATOM 2798 C CA . ALA B 1 155 ? 144.688 142.512 153.738 1.00 76.56 155 ALA B CA 1
ATOM 2799 C C . ALA B 1 155 ? 145.389 143.531 152.855 1.00 76.56 155 ALA B C 1
ATOM 2800 O O . ALA B 1 155 ? 144.725 144.305 152.161 1.00 76.56 155 ALA B O 1
ATOM 2802 N N . GLY B 1 156 ? 146.722 143.566 152.887 1.00 72.04 156 GLY B N 1
ATOM 2803 C CA . GLY B 1 156 ? 147.463 144.518 152.083 1.00 72.04 156 GLY B CA 1
ATOM 2804 C C . GLY B 1 156 ? 147.944 143.981 150.755 1.00 72.04 156 GLY B C 1
ATOM 2805 O O . GLY B 1 156 ? 148.378 144.765 149.909 1.00 72.04 156 GLY B O 1
ATOM 2806 N N . MET B 1 157 ? 147.896 142.663 150.554 1.00 71.59 157 MET B N 1
ATOM 2807 C CA . MET B 1 157 ? 148.309 142.102 149.272 1.00 71.59 157 MET B CA 1
ATOM 2808 C C . MET B 1 157 ? 147.312 142.448 148.176 1.00 71.59 157 MET B C 1
ATOM 2809 O O . MET B 1 157 ? 147.697 142.658 147.022 1.00 71.59 157 MET B O 1
ATOM 2814 N N . VAL B 1 158 ? 146.023 142.494 148.511 1.00 72.00 158 VAL B N 1
ATOM 2815 C CA . VAL B 1 158 ? 145.023 142.806 147.499 1.00 72.00 158 VAL B CA 1
ATOM 2816 C C . VAL B 1 158 ? 145.210 144.223 146.982 1.00 72.00 158 VAL B C 1
ATOM 2817 O O . VAL B 1 158 ? 145.019 144.486 145.790 1.00 72.00 158 VAL B O 1
ATOM 2821 N N . SER B 1 159 ? 145.583 145.160 147.849 1.00 69.52 159 SER B N 1
ATOM 2822 C CA . SER B 1 159 ? 145.887 146.503 147.373 1.00 69.52 159 SER B CA 1
ATOM 2823 C C . SER B 1 159 ? 147.084 146.490 146.432 1.00 69.52 159 SER B C 1
ATOM 2824 O O . SER B 1 159 ? 147.110 147.221 145.433 1.00 69.52 159 SER B O 1
ATOM 2827 N N . SER B 1 160 ? 148.088 145.669 146.736 1.00 66.15 160 SER B N 1
ATOM 2828 C CA . SER B 1 160 ? 149.239 145.558 145.851 1.00 66.15 160 SER B CA 1
ATOM 2829 C C . SER B 1 160 ? 148.834 145.022 144.485 1.00 66.15 160 SER B C 1
ATOM 2830 O O . SER B 1 160 ? 149.310 145.507 143.456 1.00 66.15 160 SER B O 1
ATOM 2833 N N . ILE B 1 161 ? 147.956 144.019 144.451 1.00 64.70 161 ILE B N 1
ATOM 2834 C CA . ILE B 1 161 ? 147.488 143.509 143.167 1.00 64.70 161 ILE B CA 1
ATOM 2835 C C . ILE B 1 161 ? 146.693 144.571 142.425 1.00 64.70 161 ILE B C 1
ATOM 2836 O O . ILE B 1 161 ? 146.795 144.690 141.197 1.00 64.70 161 ILE B O 1
ATOM 2841 N N . THR B 1 162 ? 145.881 145.348 143.141 1.00 65.90 162 THR B N 1
ATOM 2842 C CA . THR B 1 162 ? 145.109 146.397 142.487 1.00 65.90 162 THR B CA 1
ATOM 2843 C C . THR B 1 162 ? 146.017 147.433 141.842 1.00 65.90 162 THR B C 1
ATOM 2844 O O . THR B 1 162 ? 145.759 147.877 140.720 1.00 65.90 162 THR B O 1
ATOM 2848 N N . VAL B 1 163 ? 147.078 147.846 142.537 1.00 64.37 163 VAL B N 1
ATOM 2849 C CA . VAL B 1 163 ? 147.982 148.823 141.934 1.00 64.37 163 VAL B CA 1
ATOM 2850 C C . VAL B 1 163 ? 148.780 148.196 140.798 1.00 64.37 163 VAL B C 1
ATOM 2851 O O . VAL B 1 163 ? 149.067 148.858 139.793 1.00 64.37 163 VAL B O 1
ATOM 2855 N N . LEU B 1 164 ? 149.155 146.924 140.927 1.00 63.04 164 LEU B N 1
ATOM 2856 C CA . LEU B 1 164 ? 149.913 146.263 139.870 1.00 63.04 164 LEU B CA 1
ATOM 2857 C C . LEU B 1 164 ? 149.105 146.170 138.584 1.00 63.04 164 LEU B C 1
ATOM 2858 O O . LEU B 1 164 ? 149.644 146.341 137.484 1.00 63.04 164 LEU B O 1
ATOM 2863 N N . ALA B 1 165 ? 147.813 145.859 138.693 1.00 61.74 165 ALA B N 1
ATOM 2864 C CA . ALA B 1 165 ? 147.008 145.710 137.487 1.00 61.74 165 ALA B CA 1
ATOM 2865 C C . ALA B 1 165 ? 146.972 147.007 136.695 1.00 61.74 165 ALA B C 1
ATOM 2866 O O . ALA B 1 165 ? 147.122 146.999 135.470 1.00 61.74 165 ALA B O 1
ATOM 2868 N N . ILE B 1 166 ? 146.795 148.139 137.380 1.00 63.21 166 ILE B N 1
ATOM 2869 C CA . ILE B 1 166 ? 146.817 149.429 136.697 1.00 63.21 166 ILE B CA 1
ATOM 2870 C C . ILE B 1 166 ? 148.206 149.727 136.152 1.00 63.21 166 ILE B C 1
ATOM 2871 O O . ILE B 1 166 ? 148.345 150.258 135.042 1.00 63.21 166 ILE B O 1
ATOM 2876 N N . GLY B 1 167 ? 149.254 149.404 136.910 1.00 60.78 167 GLY B N 1
ATOM 2877 C CA . GLY B 1 167 ? 150.599 149.628 136.409 1.00 60.78 167 GLY B CA 1
ATOM 2878 C C . GLY B 1 167 ? 150.839 148.930 135.086 1.00 60.78 167 GLY B C 1
ATOM 2879 O O . GLY B 1 167 ? 151.401 149.511 134.159 1.00 60.78 167 GLY B O 1
ATOM 2880 N N . LEU B 1 168 ? 150.338 147.708 134.929 1.00 62.07 168 LEU B N 1
ATOM 2881 C CA . LEU B 1 168 ? 150.610 146.941 133.683 1.00 62.07 168 LEU B CA 1
ATOM 2882 C C . LEU B 1 168 ? 149.725 147.451 132.536 1.00 62.07 168 LEU B C 1
ATOM 2883 O O . LEU B 1 168 ? 150.095 147.231 131.378 1.00 62.07 168 LEU B O 1
ATOM 2888 N N . LEU B 1 169 ? 148.600 148.101 132.835 1.00 63.23 169 LEU B N 1
ATOM 2889 C CA . LEU B 1 169 ? 147.728 148.681 131.776 1.00 63.23 169 LEU B CA 1
ATOM 2890 C C . LEU B 1 169 ? 148.456 149.813 131.051 1.00 63.23 169 LEU B C 1
ATOM 2891 O O . LEU B 1 169 ? 148.324 149.890 129.827 1.00 63.23 169 LEU B O 1
ATOM 2896 N N . SER B 1 170 ? 149.174 150.666 131.784 1.00 62.87 170 SER B N 1
ATOM 2897 C CA . SER B 1 170 ? 149.912 151.805 131.176 1.00 62.87 170 SER B CA 1
ATOM 2898 C C . SER B 1 170 ? 151.012 151.291 130.252 1.00 62.87 170 SER B C 1
ATOM 2899 O O . SER B 1 170 ? 151.230 151.918 129.209 1.00 62.87 170 SER B O 1
ATOM 2902 N N . TYR B 1 171 ? 151.704 150.226 130.652 1.00 61.03 171 TYR B N 1
ATOM 2903 C CA . TYR B 1 171 ? 152.775 149.609 129.832 1.00 61.03 171 TYR B CA 1
ATOM 2904 C C . TYR B 1 171 ? 152.195 149.019 128.546 1.00 61.03 171 TYR B C 1
ATOM 2905 O O . TYR B 1 171 ? 152.872 149.070 127.522 1.00 61.03 171 TYR B O 1
ATOM 2914 N N . SER B 1 172 ? 150.984 148.468 128.599 1.00 62.34 172 SER B N 1
ATOM 2915 C CA . SER B 1 172 ? 150.364 147.838 127.405 1.00 62.34 172 SER B CA 1
ATOM 2916 C C . SER B 1 172 ? 150.238 148.850 126.263 1.00 62.34 172 SER B C 1
ATOM 2917 O O . SER B 1 172 ? 150.377 148.441 125.103 1.00 62.34 172 SER B O 1
ATOM 2920 N N . ALA B 1 173 ? 149.945 150.111 126.574 1.00 62.88 173 ALA B N 1
ATOM 2921 C CA . ALA B 1 173 ? 149.823 151.161 125.538 1.00 62.88 173 ALA B CA 1
ATOM 2922 C C . ALA B 1 173 ? 151.169 151.385 124.845 1.00 62.88 173 ALA B C 1
ATOM 2923 O O . ALA B 1 173 ? 151.174 151.523 123.616 1.00 62.88 173 ALA B O 1
ATOM 2925 N N . ALA B 1 174 ? 152.269 151.404 125.598 1.00 60.69 174 ALA B N 1
ATOM 2926 C CA . ALA B 1 174 ? 153.613 151.574 125.003 1.00 60.69 174 ALA B CA 1
ATOM 2927 C C . ALA B 1 174 ? 153.932 150.401 124.078 1.00 60.69 174 ALA B C 1
ATOM 2928 O O . ALA B 1 174 ? 154.539 150.643 123.035 1.00 60.69 174 ALA B O 1
ATOM 2930 N N . ALA B 1 175 ? 153.569 149.177 124.464 1.00 61.23 175 ALA B N 1
ATOM 2931 C CA . ALA B 1 175 ? 153.804 147.976 123.627 1.00 61.23 175 ALA B CA 1
ATOM 2932 C C . ALA B 1 175 ? 152.822 147.965 122.461 1.00 61.23 175 ALA B C 1
ATOM 2933 O O . ALA B 1 175 ? 153.019 147.176 121.549 1.00 61.23 175 ALA B O 1
ATOM 2935 N N . GLY B 1 176 ? 151.782 148.786 122.527 1.00 62.26 176 GLY B N 1
ATOM 2936 C CA . GLY B 1 176 ? 150.787 148.859 121.448 1.00 62.26 176 GLY B CA 1
ATOM 2937 C C . GLY B 1 176 ? 151.412 149.334 120.159 1.00 62.26 176 GLY B C 1
ATOM 2938 O O . GLY B 1 176 ? 150.994 148.873 119.095 1.00 62.26 176 GLY B O 1
ATOM 2939 N N . MET B 1 177 ? 152.350 150.268 120.247 1.00 63.31 177 MET B N 1
ATOM 2940 C CA . MET B 1 177 ? 152.970 150.839 119.027 1.00 63.31 177 MET B CA 1
ATOM 2941 C C . MET B 1 177 ? 153.706 149.739 118.267 1.00 63.31 177 MET B C 1
ATOM 2942 O O . MET B 1 177 ? 153.653 149.758 117.028 1.00 63.31 177 MET B O 1
ATOM 2947 N N . ILE B 1 178 ? 154.358 148.821 118.981 1.00 63.59 178 ILE B N 1
ATOM 2948 C CA . ILE B 1 178 ? 155.194 147.764 118.338 1.00 63.59 178 ILE B CA 1
ATOM 2949 C C . ILE B 1 178 ? 154.452 146.418 118.296 1.00 63.59 178 ILE B C 1
ATOM 2950 O O . ILE B 1 178 ? 154.530 145.743 117.257 1.00 63.59 178 ILE B O 1
ATOM 2955 N N . GLY B 1 179 ? 153.730 146.052 119.359 1.00 64.39 179 GLY B N 1
ATOM 2956 C CA . GLY B 1 179 ? 153.088 144.725 119.438 1.00 64.39 179 GLY B CA 1
ATOM 2957 C C . GLY B 1 179 ? 151.655 144.762 118.943 1.00 64.39 179 GLY B C 1
ATOM 2958 O O . GLY B 1 179 ? 150.992 143.707 118.997 1.00 64.39 179 GLY B O 1
ATOM 2959 N N . GLY B 1 180 ? 151.208 145.912 118.426 1.00 64.26 180 GLY B N 1
ATOM 2960 C CA . GLY B 1 180 ? 149.789 146.049 118.045 1.00 64.26 180 GLY B CA 1
ATOM 2961 C C . GLY B 1 180 ? 148.939 145.576 119.204 1.00 64.26 180 GLY B C 1
ATOM 2962 O O . GLY B 1 180 ? 148.111 144.666 119.000 1.00 64.26 180 GLY B O 1
ATOM 2963 N N . GLY B 1 181 ? 149.124 146.187 120.378 1.00 64.50 181 GLY B N 1
ATOM 2964 C CA . GLY B 1 181 ? 148.422 145.718 121.587 1.00 64.50 181 GLY B CA 1
ATOM 2965 C C . GLY B 1 181 ? 147.055 146.335 121.789 1.00 64.50 181 GLY B C 1
ATOM 2966 O O . GLY B 1 181 ? 146.920 147.155 122.719 1.00 64.50 181 GLY B O 1
ATOM 2967 N N . GLY B 1 182 ? 146.071 145.962 120.967 1.00 68.22 182 GLY B N 1
ATOM 2968 C CA . GLY B 1 182 ? 144.699 146.436 121.223 1.00 68.22 182 GLY B CA 1
ATOM 2969 C C . GLY B 1 182 ? 144.565 147.947 121.223 1.00 68.22 182 GLY B C 1
ATOM 2970 O O . GLY B 1 182 ? 144.843 148.560 120.176 1.00 68.22 182 GLY B O 1
ATOM 2971 N N . LEU B 1 183 ? 144.140 148.525 122.351 1.00 67.09 183 LEU B N 1
ATOM 2972 C CA . LEU B 1 183 ? 143.877 149.988 122.437 1.00 67.09 183 LEU B CA 1
ATOM 2973 C C . LEU B 1 183 ? 145.137 150.805 122.117 1.00 67.09 183 LEU B C 1
ATOM 2974 O O . LEU B 1 183 ? 144.982 151.887 121.531 1.00 67.09 183 LEU B O 1
ATOM 2979 N N . GLY B 1 184 ? 146.323 150.336 122.515 1.00 65.59 184 GLY B N 1
ATOM 2980 C CA . GLY B 1 184 ? 147.558 151.067 122.172 1.00 65.59 184 GLY B CA 1
ATOM 2981 C C . GLY B 1 184 ? 147.751 151.175 120.668 1.00 65.59 184 GLY B C 1
ATOM 2982 O O . GLY B 1 184 ? 148.093 152.281 120.201 1.00 65.59 184 GLY B O 1
ATOM 2983 N N . ASP B 1 185 ? 147.526 150.086 119.925 1.00 66.78 185 ASP B N 1
ATOM 2984 C CA . ASP B 1 185 ? 147.599 150.147 118.439 1.00 66.78 185 ASP B CA 1
ATOM 2985 C C . ASP B 1 185 ? 146.483 151.061 117.925 1.00 66.78 185 ASP B C 1
ATOM 2986 O O . ASP B 1 185 ? 146.738 151.840 116.983 1.00 66.78 185 ASP B O 1
ATOM 2991 N N . LEU B 1 186 ? 145.295 150.965 118.528 1.00 67.78 186 LEU B N 1
ATOM 2992 C CA . LEU B 1 186 ? 144.136 151.789 118.094 1.00 67.78 186 LEU B CA 1
ATOM 2993 C C . LEU B 1 186 ? 144.477 153.267 118.296 1.00 67.78 186 LEU B C 1
ATOM 2994 O O . LEU B 1 186 ? 144.056 154.072 117.457 1.00 67.78 186 LEU B O 1
ATOM 2999 N N . ALA B 1 187 ? 145.170 153.606 119.389 1.00 64.75 187 ALA B N 1
ATOM 3000 C CA . ALA B 1 187 ? 145.589 155.005 119.653 1.00 64.75 187 ALA B CA 1
ATOM 3001 C C . ALA B 1 187 ? 146.578 155.486 118.584 1.00 64.75 187 ALA B C 1
ATOM 3002 O O . ALA B 1 187 ? 146.489 156.666 118.193 1.00 64.75 187 ALA B O 1
ATOM 3004 N N . ILE B 1 188 ? 147.500 154.617 118.154 1.00 64.82 188 ILE B N 1
ATOM 3005 C CA . ILE B 1 188 ? 148.536 155.022 117.154 1.00 64.82 188 ILE B CA 1
ATOM 3006 C C . ILE B 1 188 ? 147.832 155.426 115.856 1.00 64.82 188 ILE B C 1
ATOM 3007 O O . ILE B 1 188 ? 148.217 156.462 115.273 1.00 64.82 188 ILE B O 1
ATOM 3012 N N . ARG B 1 189 ? 146.905 154.630 115.329 1.00 69.35 189 ARG B N 1
ATOM 3013 C CA . ARG B 1 189 ? 146.147 155.060 114.123 1.00 69.35 189 ARG B CA 1
ATOM 3014 C C . ARG B 1 189 ? 145.024 155.969 114.616 1.00 69.35 189 ARG B C 1
ATOM 3015 O O . ARG B 1 189 ? 144.869 156.055 115.836 1.00 69.35 189 ARG B O 1
ATOM 3023 N N . TYR B 1 190 ? 144.338 156.697 113.742 1.00 70.08 190 TYR B N 1
ATOM 3024 C CA . TYR B 1 190 ? 143.169 157.490 114.206 1.00 70.08 190 TYR B CA 1
ATOM 3025 C C . TYR B 1 190 ? 143.557 158.403 115.371 1.00 70.08 190 TYR B C 1
ATOM 3026 O O . TYR B 1 190 ? 142.712 158.566 116.254 1.00 70.08 190 TYR B O 1
ATOM 3035 N N . GLY B 1 191 ? 144.752 158.992 115.374 1.00 65.48 191 GLY B N 1
ATOM 3036 C CA . GLY B 1 191 ? 145.201 159.797 116.527 1.00 65.48 191 GLY B CA 1
ATOM 3037 C C . GLY B 1 191 ? 146.542 160.429 116.236 1.00 65.48 191 GLY B C 1
ATOM 3038 O O . GLY B 1 191 ? 146.784 161.530 116.724 1.00 65.48 191 GLY B O 1
ATOM 3039 N N . TYR B 1 192 ? 147.383 159.744 115.470 1.00 65.17 192 TYR B N 1
ATOM 3040 C CA . TYR B 1 192 ? 148.676 160.335 115.031 1.00 65.17 192 TYR B CA 1
ATOM 3041 C C . TYR B 1 192 ? 148.646 160.483 113.511 1.00 65.17 192 TYR B C 1
ATOM 3042 O O . TYR B 1 192 ? 148.504 161.632 113.046 1.00 65.17 192 TYR B O 1
ATOM 3051 N N . TYR B 1 193 ? 148.818 159.389 112.770 1.00 66.53 193 TYR B N 1
ATOM 3052 C CA . TYR B 1 193 ? 148.733 159.444 111.290 1.00 66.53 193 TYR B CA 1
ATOM 3053 C C . TYR B 1 193 ? 147.514 160.281 110.890 1.00 66.53 193 TYR B C 1
ATOM 3054 O O . TYR B 1 193 ? 147.612 161.009 109.892 1.00 66.53 193 TYR B O 1
ATOM 3063 N N . ARG B 1 194 ? 146.417 160.191 111.647 1.00 71.26 194 ARG B N 1
ATOM 3064 C CA . ARG B 1 194 ? 145.193 160.928 111.378 1.00 71.26 194 ARG B CA 1
ATOM 3065 C C . ARG B 1 194 ? 144.709 161.505 112.700 1.00 71.26 194 ARG B C 1
ATOM 3066 O O . ARG B 1 194 ? 145.343 161.316 113.741 1.00 71.26 194 ARG B O 1
ATOM 3074 N N . TYR B 1 195 ? 143.574 162.209 112.671 1.00 67.76 195 TYR B N 1
ATOM 3075 C CA . TYR B 1 195 ? 142.947 162.663 113.916 1.00 67.76 195 TYR B CA 1
ATOM 3076 C C . TYR B 1 195 ? 141.430 162.547 113.772 1.00 67.76 195 TYR B C 1
ATOM 3077 O O . TYR B 1 195 ? 140.738 163.446 113.314 1.00 67.76 195 TYR B O 1
ATOM 3086 N N . GLN B 1 196 ? 140.897 161.405 114.190 1.00 73.14 196 GLN B N 1
ATOM 3087 C CA . GLN B 1 196 ? 139.455 161.188 114.223 1.00 73.14 196 GLN B CA 1
ATOM 3088 C C . GLN B 1 196 ? 138.979 161.536 115.625 1.00 73.14 196 GLN B C 1
ATOM 3089 O O . GLN B 1 196 ? 139.052 160.729 116.550 1.00 73.14 196 GLN B O 1
ATOM 3095 N N . THR B 1 197 ? 138.481 162.761 115.791 1.00 73.88 197 THR B N 1
ATOM 3096 C CA . THR B 1 197 ? 138.141 163.240 117.123 1.00 73.88 197 THR B CA 1
ATOM 3097 C C . THR B 1 197 ? 137.153 162.320 117.821 1.00 73.88 197 THR B C 1
ATOM 3098 O O . THR B 1 197 ? 137.343 161.965 118.986 1.00 73.88 197 THR B O 1
ATOM 3102 N N . GLU B 1 198 ? 136.091 161.913 117.125 1.00 78.92 198 GLU B N 1
ATOM 3103 C CA . GLU B 1 198 ? 135.018 161.197 117.806 1.00 78.92 198 GLU B CA 1
ATOM 3104 C C . GLU B 1 198 ? 135.467 159.836 118.318 1.00 78.92 198 GLU B C 1
ATOM 3105 O O . GLU B 1 198 ? 134.806 159.263 119.189 1.00 78.92 198 GLU B O 1
ATOM 3111 N N . VAL B 1 199 ? 136.569 159.296 117.800 1.00 74.81 199 VAL B N 1
ATOM 3112 C CA . VAL B 1 199 ? 137.051 158.012 118.296 1.00 74.81 199 VAL B CA 1
ATOM 3113 C C . VAL B 1 199 ? 138.198 158.187 119.287 1.00 74.81 199 VAL B C 1
ATOM 3114 O O . VAL B 1 199 ? 138.718 157.196 119.805 1.00 74.81 199 VAL B O 1
ATOM 3118 N N . ILE B 1 200 ? 138.621 159.424 119.547 1.00 69.55 200 ILE B N 1
ATOM 3119 C CA . ILE B 1 200 ? 139.585 159.666 120.616 1.00 69.55 200 ILE B CA 1
ATOM 3120 C C . ILE B 1 200 ? 138.868 159.821 121.948 1.00 69.55 200 ILE B C 1
ATOM 3121 O O . ILE B 1 200 ? 139.264 159.229 122.957 1.00 69.55 200 ILE B O 1
ATOM 3126 N N . ILE B 1 201 ? 137.800 160.618 121.971 1.00 70.78 201 ILE B N 1
ATOM 3127 C CA . ILE B 1 201 ? 137.037 160.794 123.199 1.00 70.78 201 ILE B CA 1
ATOM 3128 C C . ILE B 1 201 ? 136.518 159.454 123.685 1.00 70.78 201 ILE B C 1
ATOM 3129 O O . ILE B 1 201 ? 136.481 159.188 124.894 1.00 70.78 201 ILE B O 1
ATOM 3134 N N . PHE B 1 202 ? 136.124 158.586 122.761 1.00 72.62 202 PHE B N 1
ATOM 3135 C CA . PHE B 1 202 ? 135.636 157.269 123.141 1.00 72.62 202 PHE B CA 1
ATOM 3136 C C . PHE B 1 202 ? 136.712 156.476 123.875 1.00 72.62 202 PHE B C 1
ATOM 3137 O O . PHE B 1 202 ? 136.440 155.848 124.906 1.00 72.62 202 PHE B O 1
ATOM 3145 N N . ILE B 1 203 ? 137.948 156.502 123.369 1.00 69.22 203 ILE B N 1
ATOM 3146 C CA . ILE B 1 203 ? 139.025 155.750 124.009 1.00 69.22 203 ILE B CA 1
ATOM 3147 C C . ILE B 1 203 ? 139.286 156.278 125.410 1.00 69.22 203 ILE B C 1
ATOM 3148 O O . ILE B 1 203 ? 139.478 155.505 126.358 1.00 69.22 203 ILE B O 1
ATOM 3153 N N . VAL B 1 204 ? 139.318 157.602 125.564 1.00 67.21 204 VAL B N 1
ATOM 3154 C CA . VAL B 1 204 ? 139.588 158.193 126.871 1.00 67.21 204 VAL B CA 1
ATOM 3155 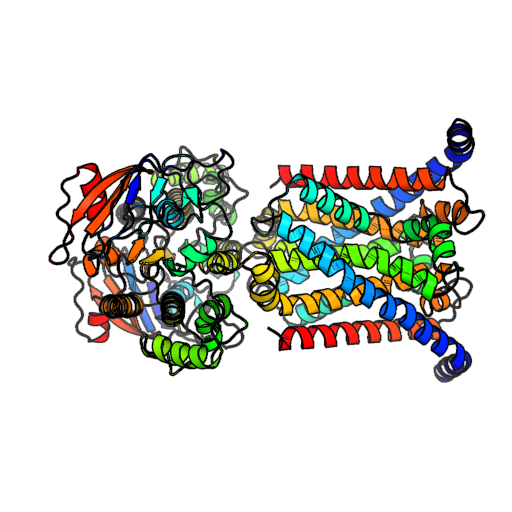C C . VAL B 1 204 ? 138.498 157.808 127.862 1.00 67.21 204 VAL B C 1
ATOM 3156 O O . VAL B 1 204 ? 138.777 157.424 129.006 1.00 67.21 204 VAL B O 1
ATOM 3160 N N . ALA B 1 205 ? 137.236 157.904 127.441 1.00 68.56 205 ALA B N 1
ATOM 3161 C CA . ALA B 1 205 ? 136.149 157.523 128.333 1.00 68.56 205 ALA B CA 1
ATOM 3162 C C . ALA B 1 205 ? 136.260 156.059 128.731 1.00 68.56 205 ALA B C 1
ATOM 3163 O O . ALA B 1 205 ? 136.086 155.709 129.906 1.00 68.56 205 ALA B O 1
ATOM 3165 N N . LEU B 1 206 ? 136.561 155.188 127.770 1.00 67.75 206 LEU B N 1
ATOM 3166 C CA . LEU B 1 206 ? 136.635 153.765 128.073 1.00 67.75 206 LEU B CA 1
ATOM 3167 C C . LEU B 1 206 ? 137.753 153.468 129.066 1.00 67.75 206 LEU B C 1
ATOM 3168 O O . LEU B 1 206 ? 137.577 152.672 130.000 1.00 67.75 206 LEU B O 1
ATOM 3173 N N . LEU B 1 207 ? 138.912 154.100 128.886 1.00 65.43 207 LEU B N 1
ATOM 3174 C CA . LEU B 1 207 ? 140.011 153.881 129.820 1.00 65.43 207 LEU B CA 1
ATOM 3175 C C . LEU B 1 207 ? 139.677 154.402 131.212 1.00 65.43 207 LEU B C 1
ATOM 3176 O O . LEU B 1 207 ? 140.024 153.766 132.216 1.00 65.43 207 LEU B O 1
ATOM 3181 N N . VAL B 1 208 ? 139.011 155.555 131.298 1.00 67.30 208 VAL B N 1
ATOM 3182 C CA . VAL B 1 208 ? 138.608 156.059 132.607 1.00 67.30 208 VAL B CA 1
ATOM 3183 C C . VAL B 1 208 ? 137.685 155.061 133.295 1.00 67.30 208 VAL B C 1
ATOM 3184 O O . VAL B 1 208 ? 137.823 154.784 134.496 1.00 67.30 208 VAL B O 1
ATOM 3188 N N . LEU B 1 209 ? 136.733 154.501 132.549 1.00 67.49 209 LEU B N 1
ATOM 3189 C CA . LEU B 1 209 ? 135.831 153.520 133.142 1.00 67.49 209 LEU B CA 1
ATOM 3190 C C . LEU B 1 209 ? 136.603 152.314 133.661 1.00 67.49 209 LEU B C 1
ATOM 3191 O O . LEU B 1 209 ? 136.343 151.827 134.768 1.00 67.49 209 LEU B O 1
ATOM 3196 N N . LEU B 1 210 ? 137.554 151.809 132.872 1.00 67.65 210 LEU B N 1
ATOM 3197 C CA . LEU B 1 210 ? 138.306 150.637 133.317 1.00 67.65 210 LEU B CA 1
ATOM 3198 C C . LEU B 1 210 ? 139.084 150.931 134.593 1.00 67.65 210 LEU B C 1
ATOM 3199 O O . LEU B 1 210 ? 139.098 150.116 135.529 1.00 67.65 210 LEU B O 1
ATOM 3204 N N . VAL B 1 211 ? 139.742 152.090 134.650 1.00 65.83 211 VAL B N 1
ATOM 3205 C CA . VAL B 1 211 ? 140.518 152.439 135.837 1.00 65.83 211 VAL B CA 1
ATOM 3206 C C . VAL B 1 211 ? 139.612 152.503 137.059 1.00 65.83 211 VAL B C 1
ATOM 3207 O O . VAL B 1 211 ? 139.939 151.976 138.133 1.00 65.83 211 VAL B O 1
ATOM 3211 N N . ILE B 1 212 ? 138.456 153.154 136.914 1.00 67.01 212 ILE B N 1
ATOM 3212 C CA . ILE B 1 212 ? 137.545 153.290 138.045 1.00 67.01 212 ILE B CA 1
ATOM 3213 C C . ILE B 1 212 ? 137.084 151.923 138.526 1.00 67.01 212 ILE B C 1
ATOM 3214 O O . ILE B 1 212 ? 137.045 151.656 139.732 1.00 67.01 212 ILE B O 1
ATOM 3219 N N . LEU B 1 213 ? 136.718 151.036 137.598 1.00 67.11 213 LEU B N 1
ATOM 3220 C CA . LEU B 1 213 ? 136.233 149.723 138.009 1.00 67.11 213 LEU B CA 1
ATOM 3221 C C . LEU B 1 213 ? 137.305 148.947 138.761 1.00 67.11 213 LEU B C 1
ATOM 3222 O O . LEU B 1 213 ? 137.023 148.337 139.802 1.00 67.11 213 LEU B O 1
ATOM 3227 N N . ILE B 1 214 ? 138.542 148.956 138.258 1.00 66.75 214 ILE B N 1
ATOM 3228 C CA . ILE B 1 214 ? 139.595 148.202 138.936 1.00 66.75 214 ILE B CA 1
ATOM 3229 C C . ILE B 1 214 ? 139.836 148.757 140.337 1.00 66.75 214 ILE B C 1
ATOM 3230 O O . ILE B 1 214 ? 139.903 147.999 141.316 1.00 66.75 214 ILE B O 1
ATOM 3235 N N . GLN B 1 215 ? 139.959 150.082 140.465 1.00 70.42 215 GLN B N 1
ATOM 3236 C CA . GLN B 1 215 ? 140.207 150.659 141.784 1.00 70.42 215 GLN B CA 1
ATOM 3237 C C . GLN B 1 215 ? 139.075 150.325 142.748 1.00 70.42 215 GLN B C 1
ATOM 3238 O O . GLN B 1 215 ? 139.315 149.955 143.906 1.00 70.42 215 GLN B O 1
ATOM 3244 N N . SER B 1 216 ? 137.828 150.460 142.291 1.00 71.73 216 SER B N 1
ATOM 3245 C CA . SER B 1 216 ? 136.692 150.249 143.181 1.00 71.73 216 SER B CA 1
ATOM 3246 C C . SER B 1 216 ? 136.607 148.804 143.646 1.00 71.73 216 SER B C 1
ATOM 3247 O O . SER B 1 216 ? 136.334 148.547 144.822 1.00 71.73 216 SER B O 1
ATOM 3250 N N . THR B 1 217 ? 136.821 147.841 142.748 1.00 72.45 217 THR B N 1
ATOM 3251 C CA . THR B 1 217 ? 136.787 146.449 143.186 1.00 72.45 217 THR B CA 1
ATOM 3252 C C . THR B 1 217 ? 137.916 146.150 144.167 1.00 72.45 217 THR B C 1
ATOM 3253 O O . THR B 1 217 ? 137.705 145.470 145.187 1.00 72.45 217 THR B O 1
ATOM 3257 N N . GLY B 1 218 ? 139.122 146.643 143.877 1.00 73.15 218 GLY B N 1
ATOM 3258 C CA . GLY B 1 218 ? 140.240 146.376 144.765 1.00 73.15 218 GLY B CA 1
ATOM 3259 C C . GLY B 1 218 ? 140.016 146.920 146.161 1.00 73.15 218 GLY B C 1
ATOM 3260 O O . GLY B 1 218 ? 140.301 146.245 147.153 1.00 73.15 218 GLY B O 1
ATOM 3261 N N . ASN B 1 219 ? 139.507 148.150 146.259 1.00 77.79 219 ASN B N 1
ATOM 3262 C CA . ASN B 1 219 ? 139.287 148.741 147.575 1.00 77.79 219 ASN B CA 1
ATOM 3263 C C . ASN B 1 219 ? 138.302 147.917 148.392 1.00 77.79 219 ASN B C 1
ATOM 3264 O O . ASN B 1 219 ? 138.526 147.668 149.582 1.00 77.79 219 ASN B O 1
ATOM 3269 N N . ALA B 1 220 ? 137.201 147.489 147.774 1.00 77.22 220 ALA B N 1
ATOM 3270 C CA . ALA B 1 220 ? 136.200 146.720 148.501 1.00 77.22 220 ALA B CA 1
ATOM 3271 C C . ALA B 1 220 ? 136.776 145.401 148.991 1.00 77.22 220 ALA B C 1
ATOM 3272 O O . ALA B 1 220 ? 136.600 145.028 150.159 1.00 77.22 220 ALA B O 1
ATOM 3274 N N . LEU B 1 221 ? 137.481 144.678 148.118 1.00 77.07 221 LEU B N 1
ATOM 3275 C CA . LEU B 1 221 ? 138.051 143.409 148.565 1.00 77.07 221 LEU B CA 1
ATOM 3276 C C . LEU B 1 221 ? 139.063 143.615 149.683 1.00 77.07 221 LEU B C 1
ATOM 3277 O O . LEU B 1 221 ? 139.087 142.846 150.648 1.00 77.07 221 LEU B O 1
ATOM 3282 N N . ALA B 1 222 ? 139.909 144.640 149.579 1.00 77.27 222 ALA B N 1
ATOM 3283 C CA . ALA B 1 222 ? 140.874 144.885 150.644 1.00 77.27 222 ALA B CA 1
ATOM 3284 C C . ALA B 1 222 ? 140.168 145.198 151.954 1.00 77.27 222 ALA B C 1
ATOM 3285 O O . ALA B 1 222 ? 140.580 144.726 153.017 1.00 77.27 222 ALA B O 1
ATOM 3287 N N . ARG B 1 223 ? 139.097 145.990 151.898 1.00 80.98 223 ARG B N 1
ATOM 3288 C CA . ARG B 1 223 ? 138.381 146.344 153.118 1.00 80.98 223 ARG B CA 1
ATOM 3289 C C . ARG B 1 223 ? 137.727 145.132 153.765 1.00 80.98 223 ARG B C 1
ATOM 3290 O O . ARG B 1 223 ? 137.728 145.019 154.995 1.00 80.98 223 ARG B O 1
ATOM 3298 N N . LYS B 1 224 ? 137.153 144.226 152.971 1.00 81.18 224 LYS B N 1
ATOM 3299 C CA . LYS B 1 224 ? 136.424 143.109 153.568 1.00 81.18 224 LYS B CA 1
ATOM 3300 C C . LYS B 1 224 ? 137.346 142.116 154.266 1.00 81.18 224 LYS B C 1
ATOM 3301 O O . LYS B 1 224 ? 136.877 141.317 155.082 1.00 81.18 224 LYS B O 1
ATOM 3307 N N . LEU B 1 225 ? 138.647 142.138 153.969 1.00 77.03 225 LEU B N 1
ATOM 3308 C CA . LEU B 1 225 ? 139.522 141.081 154.470 1.00 77.03 225 LEU B CA 1
ATOM 3309 C C . LEU B 1 225 ? 140.145 141.423 155.819 1.00 77.03 225 LEU B C 1
ATOM 3310 O O . LEU B 1 225 ? 140.385 140.524 156.630 1.00 77.03 225 LEU B O 1
ATOM 3315 N N . ASP B 1 226 ? 140.435 142.692 156.081 1.00 79.64 226 ASP B N 1
ATOM 3316 C CA . ASP B 1 226 ? 141.111 143.044 157.327 1.00 79.64 226 ASP B CA 1
ATOM 3317 C C . ASP B 1 226 ? 140.128 143.097 158.499 1.00 79.64 226 ASP B C 1
ATOM 3318 O O . ASP B 1 226 ? 140.469 142.760 159.636 1.00 79.64 226 ASP B O 1
ATOM 3323 N N . ILE C 2 25 ? 141.355 182.636 186.771 1.00 53.60 2 ILE C N 1
ATOM 3324 C CA . ILE C 2 25 ? 141.190 181.637 185.676 1.00 53.60 2 ILE C CA 1
ATOM 3325 C C . ILE C 2 25 ? 139.931 180.826 185.967 1.00 53.60 2 ILE C C 1
ATOM 3326 O O . ILE C 2 25 ? 139.986 179.976 186.845 1.00 53.60 2 ILE C O 1
ATOM 3331 N N . ILE C 2 26 ? 138.784 181.105 185.342 1.00 59.91 3 ILE C N 1
ATOM 3332 C CA . ILE C 2 26 ? 137.525 180.417 185.678 1.00 59.91 3 ILE C CA 1
ATOM 3333 C C . ILE C 2 26 ? 136.836 179.852 184.449 1.00 59.91 3 ILE C C 1
ATOM 3334 O O . ILE C 2 26 ? 136.824 180.466 183.390 1.00 59.91 3 ILE C O 1
ATOM 3339 N N . LEU C 2 27 ? 136.216 178.694 184.608 1.00 67.83 4 LEU C N 1
ATOM 3340 C CA . LEU C 2 27 ? 135.268 178.138 183.656 1.00 67.83 4 LEU C CA 1
ATOM 3341 C C . LEU C 2 27 ? 133.888 178.369 184.257 1.00 67.83 4 LEU C C 1
ATOM 3342 O O . LEU C 2 27 ? 133.552 177.765 185.271 1.00 67.83 4 LEU C O 1
ATOM 3347 N N . ASP C 2 28 ? 133.081 179.239 183.655 1.00 75.81 5 ASP C N 1
ATOM 3348 C CA . ASP C 2 28 ? 131.722 179.534 184.133 1.00 75.81 5 ASP C CA 1
ATOM 3349 C C . ASP C 2 28 ? 130.867 178.263 184.082 1.00 75.81 5 ASP C C 1
ATOM 3350 O O . ASP C 2 28 ? 130.435 177.749 185.109 1.00 75.81 5 ASP C O 1
ATOM 3355 N N . LYS C 2 29 ? 130.752 177.696 182.881 1.00 79.19 6 LYS C N 1
ATOM 3356 C CA . LYS C 2 29 ? 130.373 176.315 182.563 1.00 79.19 6 LYS C CA 1
ATOM 3357 C C . LYS C 2 29 ? 131.074 175.957 181.250 1.00 79.19 6 LYS C C 1
ATOM 3358 O O . LYS C 2 29 ? 131.387 176.862 180.482 1.00 79.19 6 LYS C O 1
ATOM 3364 N N . VAL C 2 30 ? 131.270 174.678 180.954 1.00 76.93 7 VAL C N 1
ATOM 3365 C CA . VAL C 2 30 ? 131.719 174.170 179.644 1.00 76.93 7 VAL C CA 1
ATOM 3366 C C . VAL C 2 30 ? 131.140 172.782 179.385 1.00 76.93 7 VAL C C 1
ATOM 3367 O O . VAL C 2 30 ? 130.704 172.110 180.311 1.00 76.93 7 VAL C O 1
ATOM 3371 N N . SER C 2 31 ? 131.154 172.311 178.143 1.00 81.10 8 SER C N 1
ATOM 3372 C CA . SER C 2 31 ? 130.989 170.896 177.784 1.00 81.10 8 SER C CA 1
ATOM 3373 C C . SER C 2 31 ? 131.581 170.613 176.417 1.00 81.10 8 SER C C 1
ATOM 3374 O O . SER C 2 31 ? 131.640 171.520 175.595 1.00 81.10 8 SER C O 1
ATOM 3377 N N . LYS C 2 32 ? 131.951 169.369 176.122 1.00 82.56 9 LYS C N 1
ATOM 3378 C CA . LYS C 2 32 ? 132.140 168.919 174.735 1.00 82.56 9 LYS C CA 1
ATOM 3379 C C . LYS C 2 32 ? 131.834 167.439 174.564 1.00 82.56 9 LYS C C 1
ATOM 3380 O O . LYS C 2 32 ? 132.357 166.610 175.300 1.00 82.56 9 LYS C O 1
ATOM 3386 N N . HIS C 2 33 ? 131.038 167.122 173.550 1.00 88.42 10 HIS C N 1
ATOM 3387 C CA . HIS C 2 33 ? 130.716 165.760 173.141 1.00 88.42 10 HIS C CA 1
ATOM 3388 C C . HIS C 2 33 ? 131.294 165.509 171.738 1.00 88.42 10 HIS C C 1
ATOM 3389 O O . HIS C 2 33 ? 130.870 166.128 170.763 1.00 88.42 10 HIS C O 1
ATOM 3396 N N . TYR C 2 34 ? 132.281 164.616 171.623 1.00 94.04 11 TYR C N 1
ATOM 3397 C CA . TYR C 2 34 ? 132.915 164.310 170.345 1.00 94.04 11 TYR C CA 1
ATOM 3398 C C . TYR C 2 34 ? 131.954 163.508 169.488 1.00 94.04 11 TYR C C 1
ATOM 3399 O O . TYR C 2 34 ? 131.476 162.459 169.914 1.00 94.04 11 TYR C O 1
ATOM 3408 N N . GLN C 2 35 ? 131.672 163.971 168.276 1.00 112.51 12 GLN C N 1
ATOM 3409 C CA . GLN C 2 35 ? 130.910 163.182 167.321 1.00 112.51 12 GLN C CA 1
ATOM 3410 C C . GLN C 2 35 ? 131.713 161.930 166.933 1.00 112.51 12 GLN C C 1
ATOM 3411 O O . GLN C 2 35 ? 132.947 161.932 166.906 1.00 112.51 12 GLN C O 1
ATOM 3417 N N . THR C 2 36 ? 130.988 160.853 166.617 1.00 119.06 13 THR C N 1
ATOM 3418 C CA . THR C 2 36 ? 131.659 159.607 166.164 1.00 119.06 13 THR C CA 1
ATOM 3419 C C . THR C 2 36 ? 132.238 159.847 164.769 1.00 119.06 13 THR C C 1
ATOM 3420 O O . THR C 2 36 ? 131.899 160.898 164.185 1.00 119.06 13 THR C O 1
ATOM 3424 N N . ARG C 2 37 ? 133.102 158.946 164.288 1.00 122.51 14 ARG C N 1
ATOM 3425 C CA . ARG C 2 37 ? 133.772 159.082 162.961 1.00 122.51 14 ARG C CA 1
ATOM 3426 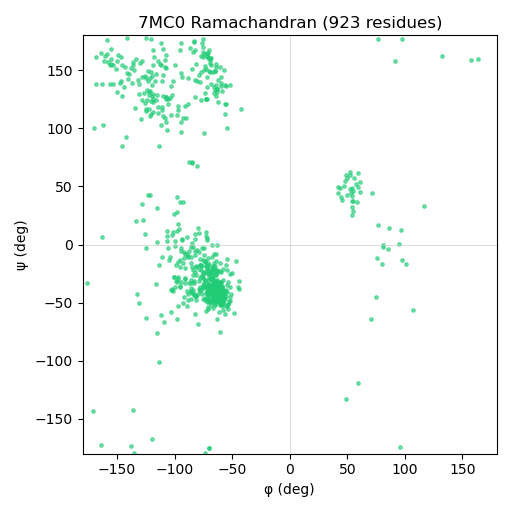C C . ARG C 2 37 ? 134.959 160.031 163.140 1.00 122.51 14 ARG C C 1
ATOM 3427 O O . ARG C 2 37 ? 135.705 160.237 162.164 1.00 122.51 14 ARG C O 1
ATOM 3435 N N . ASP C 2 38 ? 135.139 160.562 164.351 1.00 119.17 15 ASP C N 1
ATOM 3436 C CA . ASP C 2 38 ? 136.329 161.401 164.650 1.00 119.17 15 ASP C CA 1
ATOM 3437 C C . ASP C 2 38 ? 137.294 160.454 165.356 1.00 119.17 15 ASP C C 1
ATOM 3438 O O . ASP C 2 38 ? 138.519 160.639 165.203 1.00 119.17 15 ASP C O 1
ATOM 3443 N N . LYS C 2 39 ? 136.746 159.475 166.088 1.00 118.85 16 LYS C N 1
ATOM 3444 C CA . LYS C 2 39 ? 137.591 158.424 166.734 1.00 118.85 16 LYS C CA 1
ATOM 3445 C C . LYS C 2 39 ? 138.827 159.042 167.405 1.00 118.85 16 LYS C C 1
ATOM 3446 O O . LYS C 2 39 ? 139.912 158.433 167.323 1.00 118.85 16 LYS C O 1
ATOM 3452 N N . THR C 2 40 ? 138.660 160.193 168.064 1.00 107.21 17 THR C N 1
ATOM 3453 C CA . THR C 2 40 ? 139.789 160.841 168.787 1.00 107.21 17 THR C CA 1
ATOM 3454 C C . THR C 2 40 ? 140.111 160.052 170.061 1.00 107.21 17 THR C C 1
ATOM 3455 O O . THR C 2 40 ? 139.186 159.424 170.616 1.00 107.21 17 THR C O 1
ATOM 3459 N N . ARG C 2 41 ? 141.373 160.078 170.501 1.00 100.90 18 ARG C N 1
ATOM 3460 C CA . ARG C 2 41 ? 141.762 159.393 171.763 1.00 100.90 18 ARG C CA 1
ATOM 3461 C C . ARG C 2 41 ? 141.048 160.078 172.930 1.00 100.90 18 ARG C C 1
ATOM 3462 O O . ARG C 2 41 ? 140.881 159.428 173.981 1.00 100.90 18 ARG C O 1
ATOM 3470 N N . PHE C 2 42 ? 140.643 161.339 172.748 1.00 94.15 19 PHE C N 1
ATOM 3471 C CA . PHE C 2 42 ? 139.962 162.086 173.803 1.00 94.15 19 PHE C CA 1
ATOM 3472 C C . PHE C 2 42 ? 138.546 161.574 174.112 1.00 94.15 19 PHE C C 1
ATOM 3473 O O . PHE C 2 42 ? 137.871 161.013 173.251 1.00 94.15 19 PHE C O 1
ATOM 3481 N N . ALA C 2 43 ? 138.076 161.851 175.337 1.00 88.85 20 ALA C N 1
ATOM 3482 C CA . ALA C 2 43 ? 136.709 161.442 175.749 1.00 88.85 20 ALA C CA 1
ATOM 3483 C C . ALA C 2 43 ? 135.842 162.685 175.996 1.00 88.85 20 ALA C C 1
ATOM 3484 O O . ALA C 2 43 ? 136.420 163.753 176.271 1.00 88.85 20 ALA C O 1
ATOM 3486 N N . ALA C 2 44 ? 134.513 162.546 175.928 1.00 85.73 21 ALA C N 1
ATOM 3487 C CA . ALA C 2 44 ? 133.587 163.700 176.078 1.00 85.73 21 ALA C CA 1
ATOM 3488 C C . ALA C 2 44 ? 133.563 164.231 177.519 1.00 85.73 21 ALA C C 1
ATOM 3489 O O . ALA C 2 44 ? 133.758 163.422 178.449 1.00 85.73 21 ALA C O 1
ATOM 3491 N N . VAL C 2 45 ? 133.322 165.539 177.694 1.00 80.24 22 VAL C N 1
ATOM 3492 C CA . VAL C 2 45 ? 133.212 166.125 179.066 1.00 80.24 22 VAL C CA 1
ATOM 3493 C C . VAL C 2 45 ? 131.807 166.713 179.277 1.00 80.24 22 VAL C C 1
ATOM 3494 O O . VAL C 2 45 ? 131.125 166.949 178.257 1.00 80.24 22 VAL C O 1
ATOM 3498 N N . GLU C 2 46 ? 131.374 166.932 180.531 1.00 83.71 23 GLU C N 1
ATOM 3499 C CA . GLU C 2 46 ? 130.000 167.366 180.803 1.00 83.71 23 GLU C CA 1
ATOM 3500 C C . GLU C 2 46 ? 129.973 168.667 181.640 1.00 83.71 23 GLU C C 1
ATOM 3501 O O . GLU C 2 46 ? 131.047 169.161 181.987 1.00 83.71 23 GLU C O 1
ATOM 3507 N N . PRO C 2 47 ? 128.806 169.266 181.963 1.00 81.27 24 PRO C N 1
ATOM 3508 C CA . PRO C 2 47 ? 128.721 170.595 182.569 1.00 81.27 24 PRO C CA 1
ATOM 3509 C C . PRO C 2 47 ? 129.527 170.762 183.860 1.00 81.27 24 PRO C C 1
ATOM 3510 O O . PRO C 2 47 ? 129.128 170.347 184.944 1.00 81.27 24 PRO C O 1
ATOM 3514 N N . THR C 2 48 ? 130.692 171.380 183.722 1.00 76.97 25 THR C N 1
ATOM 3515 C CA . THR C 2 48 ? 131.732 171.519 184.748 1.00 76.97 25 THR C CA 1
ATOM 3516 C C . THR C 2 48 ? 132.098 172.983 184.925 1.00 76.97 25 THR C C 1
ATOM 3517 O O . THR C 2 48 ? 132.102 173.753 183.975 1.00 76.97 25 THR C O 1
ATOM 3521 N N . SER C 2 49 ? 132.407 173.377 186.156 1.00 71.17 26 SER C N 1
ATOM 3522 C CA . SER C 2 49 ? 132.867 174.720 186.500 1.00 71.17 26 SER C CA 1
ATOM 3523 C C . SER C 2 49 ? 134.029 174.634 187.477 1.00 71.17 26 SER C C 1
ATOM 3524 O O . SER C 2 49 ? 134.014 173.796 188.371 1.00 71.17 26 SER C O 1
ATOM 3527 N N . LEU C 2 50 ? 135.047 175.472 187.293 1.00 64.62 27 LEU C N 1
ATOM 3528 C CA . LEU C 2 50 ? 136.326 175.410 188.003 1.00 64.62 27 LEU C CA 1
ATOM 3529 C C . LEU C 2 50 ? 136.877 176.820 188.221 1.00 64.62 27 LEU C C 1
ATOM 3530 O O . LEU C 2 50 ? 136.591 177.720 187.440 1.00 64.62 27 LEU C O 1
ATOM 3535 N N . GLU C 2 51 ? 137.707 176.992 189.245 1.00 59.93 28 GLU C N 1
ATOM 3536 C CA . GLU C 2 51 ? 138.286 178.280 189.631 1.00 59.93 28 GLU C CA 1
ATOM 3537 C C . GLU C 2 51 ? 139.707 178.103 190.175 1.00 59.93 28 GLU C C 1
ATOM 3538 O O . GLU C 2 51 ? 139.918 177.977 191.380 1.00 59.93 28 GLU C O 1
ATOM 3544 N N . ILE C 2 52 ? 140.694 178.054 189.287 1.00 53.81 29 ILE C N 1
ATOM 3545 C CA . ILE C 2 52 ? 142.107 177.969 189.654 1.00 53.81 29 ILE C CA 1
ATOM 3546 C C . ILE C 2 52 ? 142.536 179.338 190.193 1.00 53.81 29 ILE C C 1
ATOM 3547 O O . ILE C 2 52 ? 142.316 180.350 189.535 1.00 53.81 29 ILE C O 1
ATOM 3552 N N . ARG C 2 53 ? 143.091 179.405 191.392 1.00 56.28 30 ARG C N 1
ATOM 3553 C CA . ARG C 2 53 ? 143.368 180.740 191.971 1.00 56.28 30 ARG C CA 1
ATOM 3554 C C . ARG C 2 53 ? 144.691 181.313 191.474 1.00 56.28 30 ARG C C 1
ATOM 3555 O O . ARG C 2 53 ? 145.381 180.615 190.727 1.00 56.28 30 ARG C O 1
ATOM 3563 N N . ASP C 2 54 ? 144.998 182.554 191.842 1.00 56.67 31 ASP C N 1
ATOM 3564 C CA . ASP C 2 54 ? 146.267 183.216 191.528 1.00 56.67 31 ASP C CA 1
ATOM 3565 C C . ASP C 2 54 ? 147.451 182.531 192.245 1.00 56.67 31 ASP C C 1
ATOM 3566 O O . ASP C 2 54 ? 147.378 182.276 193.434 1.00 56.67 31 ASP C O 1
ATOM 3571 N N . GLY C 2 55 ? 148.534 182.200 191.545 1.00 55.51 32 GLY C N 1
ATOM 3572 C CA . GLY C 2 55 ? 149.719 181.527 192.104 1.00 55.51 32 GLY C CA 1
ATOM 3573 C C . GLY C 2 55 ? 149.595 180.023 192.401 1.00 55.51 32 GLY C C 1
ATOM 3574 O O . GLY C 2 55 ? 150.604 179.362 192.625 1.00 55.51 32 GLY C O 1
ATOM 3575 N N . GLU C 2 56 ? 148.398 179.450 192.379 1.00 54.93 33 GLU C N 1
ATOM 3576 C CA . GLU C 2 56 ? 148.121 178.063 192.769 1.00 54.93 33 GLU C CA 1
ATOM 3577 C C . GLU C 2 56 ? 148.623 177.010 191.776 1.00 54.93 33 GLU C C 1
ATOM 3578 O O . GLU C 2 56 ? 148.477 177.219 190.586 1.00 54.93 33 GLU C O 1
ATOM 3584 N N . ILE C 2 57 ? 149.099 175.853 192.246 1.00 54.40 34 ILE C N 1
ATOM 3585 C CA . ILE C 2 57 ? 149.263 174.648 191.416 1.00 54.40 34 ILE C CA 1
ATOM 3586 C C . ILE C 2 57 ? 148.048 173.737 191.604 1.00 54.40 34 ILE C C 1
ATOM 3587 O O . ILE C 2 57 ? 147.848 173.202 192.691 1.00 54.40 34 ILE C O 1
ATOM 3592 N N . PHE C 2 58 ? 147.250 173.507 190.563 1.00 54.32 35 PHE C N 1
ATOM 3593 C CA . PHE C 2 58 ? 145.979 172.774 190.645 1.00 54.32 35 PHE C CA 1
ATOM 3594 C C . PHE C 2 58 ? 146.006 171.513 189.779 1.00 54.32 35 PHE C C 1
ATOM 3595 O O . PHE C 2 58 ? 146.249 171.604 188.584 1.00 54.32 35 PHE C O 1
ATOM 3603 N N . GLY C 2 59 ? 145.785 170.325 190.341 1.00 57.42 36 GLY C N 1
ATOM 3604 C CA . GLY C 2 59 ? 145.942 169.052 189.622 1.00 57.42 36 GLY C CA 1
ATOM 3605 C C . GLY C 2 59 ? 144.630 168.408 189.174 1.00 57.42 36 GLY C C 1
ATOM 3606 O O . GLY C 2 59 ? 143.745 168.179 189.980 1.00 57.42 36 GLY C O 1
ATOM 3607 N N . LEU C 2 60 ? 144.504 168.047 187.907 1.00 62.14 37 LEU C N 1
ATOM 3608 C CA . LEU C 2 60 ? 143.401 167.259 187.361 1.00 62.14 37 LEU C CA 1
ATOM 3609 C C . LEU C 2 60 ? 143.776 165.775 187.425 1.00 62.14 37 LEU C C 1
ATOM 3610 O O . LEU C 2 60 ? 144.784 165.360 186.868 1.00 62.14 37 LEU C O 1
ATOM 3615 N N . MET C 2 61 ? 142.969 165.005 188.165 1.00 71.60 38 MET C N 1
ATOM 3616 C CA . MET C 2 61 ? 143.285 163.570 188.401 1.00 71.60 38 MET C CA 1
ATOM 3617 C C . MET C 2 61 ? 142.121 162.691 187.935 1.00 71.60 38 MET C C 1
ATOM 3618 O O . MET C 2 61 ? 140.972 163.165 187.989 1.00 71.60 38 MET C O 1
ATOM 3623 N N . GLY C 2 62 ? 142.412 161.467 187.487 1.00 72.53 39 GLY C N 1
ATOM 3624 C CA . GLY C 2 62 ? 141.385 160.510 187.031 1.00 72.53 39 GLY C CA 1
ATOM 3625 C C . GLY C 2 62 ? 141.986 159.384 186.213 1.00 72.53 39 GLY C C 1
ATOM 3626 O O . GLY C 2 62 ? 143.106 159.564 185.703 1.00 72.53 39 GLY C O 1
ATOM 3627 N N . TYR C 2 63 ? 141.276 158.258 186.098 1.00 75.45 40 TYR C N 1
ATOM 3628 C CA . TYR C 2 63 ? 141.748 157.130 185.252 1.00 75.45 40 TYR C CA 1
ATOM 3629 C C . TYR C 2 63 ? 141.518 157.491 183.781 1.00 75.45 40 TYR C C 1
ATOM 3630 O O . TYR C 2 63 ? 140.781 158.456 183.517 1.00 75.45 40 TYR C O 1
ATOM 3639 N N . SER C 2 64 ? 142.128 156.751 182.852 1.00 78.91 41 SER C N 1
ATOM 3640 C CA . SER C 2 64 ? 142.019 157.122 181.415 1.00 78.91 41 SER C CA 1
ATOM 3641 C C . SER C 2 64 ? 140.549 157.136 180.982 1.00 78.91 41 SER C C 1
ATOM 3642 O O . SER C 2 64 ? 139.804 156.220 181.386 1.00 78.91 41 SER C O 1
ATOM 3645 N N . GLY C 2 65 ? 140.092 158.196 180.299 1.00 79.84 42 GLY C N 1
ATOM 3646 C CA . GLY C 2 65 ? 138.631 158.289 180.081 1.00 79.84 42 GLY C CA 1
ATOM 3647 C C . GLY C 2 65 ? 137.966 159.251 181.048 1.00 79.84 42 GLY C C 1
ATOM 3648 O O . GLY C 2 65 ? 136.820 159.655 180.766 1.00 79.84 42 GLY C O 1
ATOM 3649 N N . ALA C 2 66 ? 138.639 159.615 182.142 1.00 76.82 43 ALA C N 1
ATOM 3650 C CA . ALA C 2 66 ? 138.090 160.639 183.064 1.00 76.82 43 ALA C CA 1
ATOM 3651 C C . ALA C 2 66 ? 137.853 161.949 182.298 1.00 76.82 43 ALA C C 1
ATOM 3652 O O . ALA C 2 66 ? 136.941 162.697 182.696 1.00 76.82 43 ALA C O 1
ATOM 3654 N N . GLY C 2 67 ? 138.652 162.229 181.260 1.00 78.14 44 GLY C N 1
ATOM 3655 C CA . GLY C 2 67 ? 138.434 163.441 180.444 1.00 78.14 44 GLY C CA 1
ATOM 3656 C C . GLY C 2 67 ? 139.311 164.604 180.872 1.00 78.14 44 GLY C C 1
ATOM 3657 O O . GLY C 2 67 ? 139.039 165.737 180.431 1.00 78.14 44 GLY C O 1
ATOM 3658 N N . LYS C 2 68 ? 140.318 164.340 181.709 1.00 72.02 45 LYS C N 1
ATOM 3659 C CA . LYS C 2 68 ? 141.224 165.409 182.209 1.00 72.02 45 LYS C CA 1
ATOM 3660 C C . LYS C 2 68 ? 141.951 166.077 181.035 1.00 72.02 45 LYS C C 1
ATOM 3661 O O . LYS C 2 68 ? 142.065 167.318 181.048 1.00 72.02 45 LYS C O 1
ATOM 3667 N N . SER C 2 69 ? 142.420 165.288 180.062 1.00 72.95 46 SER C N 1
ATOM 3668 C CA . SER C 2 69 ? 143.145 165.843 178.888 1.00 72.95 46 SER C CA 1
ATOM 3669 C C . SER C 2 69 ? 142.212 166.746 178.072 1.00 72.95 46 SER C C 1
ATOM 3670 O O . SER C 2 69 ? 142.672 167.814 177.624 1.00 72.95 46 SER C O 1
ATOM 3673 N N . THR C 2 70 ? 140.955 166.329 177.892 1.00 77.07 47 THR C N 1
ATOM 3674 C CA . THR C 2 70 ? 139.966 167.152 177.145 1.00 77.07 47 THR C CA 1
ATOM 3675 C C . THR C 2 70 ? 139.739 168.467 177.896 1.00 77.07 47 THR C C 1
ATOM 3676 O O . THR C 2 70 ? 139.714 169.526 177.238 1.00 77.07 47 THR C O 1
ATOM 3680 N N . LEU C 2 71 ? 139.623 168.401 179.226 1.00 69.40 48 LEU C N 1
ATOM 3681 C CA . LEU C 2 71 ? 139.342 169.618 180.032 1.00 69.40 48 LEU C CA 1
ATOM 3682 C C . LEU C 2 71 ? 140.510 170.600 179.886 1.00 69.40 48 LEU C C 1
ATOM 3683 O O . LEU C 2 71 ? 140.249 171.818 179.829 1.00 69.40 48 LEU C O 1
ATOM 3688 N N . LEU C 2 72 ? 141.744 170.087 179.819 1.00 62.49 49 LEU C N 1
ATOM 3689 C CA . LEU C 2 72 ? 142.909 170.957 179.680 1.00 62.49 49 LEU C CA 1
ATOM 3690 C C . LEU C 2 72 ? 142.886 171.736 178.351 1.00 62.49 49 LEU C C 1
ATOM 3691 O O . LEU C 2 72 ? 143.091 172.946 178.347 1.00 62.49 49 LEU C O 1
ATOM 3696 N N . ARG C 2 73 ? 142.569 171.073 177.234 1.00 69.60 50 ARG C N 1
ATOM 3697 C CA . ARG C 2 73 ? 142.544 171.755 175.904 1.00 69.60 50 ARG C CA 1
ATOM 3698 C C . ARG C 2 73 ? 141.527 172.904 175.906 1.00 69.60 50 ARG C C 1
ATOM 3699 O O . ARG C 2 73 ? 141.863 173.973 175.367 1.00 69.60 50 ARG C O 1
ATOM 3707 N N . LEU C 2 74 ? 140.331 172.688 176.459 1.00 71.05 51 LEU C N 1
ATOM 3708 C CA . LEU C 2 74 ? 139.256 173.685 176.523 1.00 71.05 51 LEU C CA 1
ATOM 3709 C C . LEU C 2 74 ? 139.706 175.008 177.146 1.00 71.05 51 LEU C C 1
ATOM 3710 O O . LEU C 2 74 ? 139.224 176.046 176.722 1.00 71.05 51 LEU C O 1
ATOM 3715 N N . ILE C 2 75 ? 140.645 175.013 178.109 1.00 61.26 52 ILE C N 1
ATOM 3716 C CA . ILE C 2 75 ? 141.177 176.233 178.764 1.00 61.26 52 ILE C CA 1
ATOM 3717 C C . ILE C 2 75 ? 141.920 177.120 177.752 1.00 61.26 52 ILE C C 1
ATOM 3718 O O . ILE C 2 75 ? 141.848 178.341 177.791 1.00 61.26 52 ILE C O 1
ATOM 3723 N N . ASN C 2 76 ? 142.766 176.490 176.926 1.00 61.38 53 ASN C N 1
ATOM 3724 C CA . ASN C 2 76 ? 143.565 177.259 175.931 1.00 61.38 53 ASN C CA 1
ATOM 3725 C C . ASN C 2 76 ? 142.550 177.353 174.790 1.00 61.38 53 ASN C C 1
ATOM 3726 O O . ASN C 2 76 ? 142.906 177.907 173.729 1.00 61.38 53 ASN C O 1
ATOM 3731 N N . LEU C 2 77 ? 141.347 176.811 175.000 1.00 65.88 54 LEU C N 1
ATOM 3732 C CA . LEU C 2 77 ? 140.316 176.789 173.916 1.00 65.88 54 LEU C CA 1
ATOM 3733 C C . LEU C 2 77 ? 140.900 176.372 172.507 1.00 65.88 54 LEU C C 1
ATOM 3734 O O . LEU C 2 77 ? 140.875 177.132 171.520 1.00 65.88 54 LEU C O 1
ATOM 3739 N N . LEU C 2 78 ? 141.655 175.265 172.517 1.00 65.10 55 LEU C N 1
ATOM 3740 C CA . LEU C 2 78 ? 142.122 174.674 171.234 1.00 65.10 55 LEU C CA 1
ATOM 3741 C C . LEU C 2 78 ? 140.884 173.883 170.867 1.00 65.10 55 LEU C C 1
ATOM 3742 O O . LEU C 2 78 ? 140.302 174.155 169.808 1.00 65.10 55 LEU C O 1
ATOM 3747 N N . GLU C 2 79 ? 140.491 172.940 171.725 1.00 74.63 56 GLU C N 1
ATOM 3748 C CA . GLU C 2 79 ? 139.190 172.344 171.514 1.00 74.63 56 GLU C CA 1
ATOM 3749 C C . GLU C 2 79 ? 138.181 173.415 171.921 1.00 74.63 56 GLU C C 1
ATOM 3750 O O . GLU C 2 79 ? 138.216 173.878 173.059 1.00 74.63 56 GLU C O 1
ATOM 3756 N N . ARG C 2 80 ? 137.272 173.728 170.998 1.00 75.44 57 ARG C N 1
ATOM 3757 C CA . ARG C 2 80 ? 136.178 174.700 171.246 1.00 75.44 57 ARG C CA 1
ATOM 3758 C C . ARG C 2 80 ? 135.027 173.983 171.972 1.00 75.44 57 ARG C C 1
ATOM 3759 O O . ARG C 2 80 ? 134.595 172.945 171.442 1.00 75.44 57 ARG C O 1
ATOM 3767 N N . PRO C 2 81 ? 134.494 174.441 173.136 1.00 75.64 58 PRO C N 1
ATOM 3768 C CA . PRO C 2 81 ? 133.408 173.727 173.792 1.00 75.64 58 PRO C CA 1
ATOM 3769 C C . PRO C 2 81 ? 132.099 173.813 172.995 1.00 75.64 58 PRO C C 1
ATOM 3770 O O . PRO C 2 81 ? 131.902 174.732 172.208 1.00 75.64 58 PRO C O 1
ATOM 3774 N N . ASP C 2 82 ? 131.163 172.896 173.219 1.00 81.41 59 ASP C N 1
ATOM 3775 C CA . ASP C 2 82 ? 129.816 172.970 172.637 1.00 81.41 59 ASP C CA 1
ATOM 3776 C C . ASP C 2 82 ? 129.024 174.185 173.155 1.00 81.41 59 ASP C C 1
ATOM 3777 O O . ASP C 2 82 ? 128.266 174.795 172.406 1.00 81.41 59 ASP C O 1
ATOM 3782 N N . SER C 2 83 ? 129.198 174.551 174.422 1.00 81.10 60 SER C N 1
ATOM 3783 C CA . SER C 2 83 ? 128.475 175.633 175.096 1.00 81.10 60 SER C CA 1
ATOM 3784 C C . SER C 2 83 ? 129.231 176.133 176.328 1.00 81.10 60 SER C C 1
ATOM 3785 O O . SER C 2 83 ? 130.137 175.460 176.818 1.00 81.10 60 SER C O 1
ATOM 3788 N N . GLY C 2 84 ? 128.868 177.308 176.842 1.00 78.51 61 GLY C N 1
ATOM 3789 C CA . GLY C 2 84 ? 129.462 177.900 178.040 1.00 78.51 61 GLY C CA 1
ATOM 3790 C C . GLY C 2 84 ? 130.587 178.903 177.785 1.00 78.51 61 GLY C C 1
ATOM 3791 O O . GLY C 2 84 ? 130.836 179.275 176.644 1.00 78.51 61 GLY C O 1
ATOM 3792 N N . LYS C 2 85 ? 131.250 179.382 178.840 1.00 74.35 62 LYS C N 1
ATOM 3793 C CA . LYS C 2 85 ? 132.207 180.506 178.796 1.00 74.35 62 LYS C CA 1
ATOM 3794 C C . LYS C 2 85 ? 133.529 180.207 179.505 1.00 74.35 62 LYS C C 1
ATOM 3795 O O . LYS C 2 85 ? 133.546 179.585 180.562 1.00 74.35 62 LYS C O 1
ATOM 3801 N N . VAL C 2 86 ? 134.626 180.681 178.931 1.00 66.36 63 VAL C N 1
ATOM 3802 C CA . VAL C 2 86 ? 135.999 180.487 179.409 1.00 66.36 63 VAL C CA 1
ATOM 3803 C C . VAL C 2 86 ? 136.618 181.856 179.670 1.00 66.36 63 VAL C C 1
ATOM 3804 O O . VAL C 2 86 ? 136.898 182.593 178.731 1.00 66.36 63 VAL C O 1
ATOM 3808 N N . ASN C 2 87 ? 136.861 182.212 180.924 1.00 63.70 64 ASN C N 1
ATOM 3809 C CA . ASN C 2 87 ? 137.429 183.499 181.298 1.00 63.70 64 ASN C CA 1
ATOM 3810 C C . ASN C 2 87 ? 138.871 183.286 181.750 1.00 63.70 64 ASN C C 1
ATOM 3811 O O . ASN C 2 87 ? 139.104 182.810 182.855 1.00 63.70 64 ASN C O 1
ATOM 3816 N N . VAL C 2 88 ? 139.859 183.654 180.942 1.00 57.79 65 VAL C N 1
ATOM 3817 C CA . VAL C 2 88 ? 141.266 183.533 181.329 1.00 57.79 65 VAL C CA 1
ATOM 3818 C C . VAL C 2 88 ? 141.825 184.929 181.517 1.00 57.79 65 VAL C C 1
ATOM 3819 O O . VAL C 2 88 ? 141.856 185.725 180.588 1.00 57.79 65 VAL C O 1
ATOM 3823 N N . CYS C 2 89 ? 142.261 185.232 182.736 1.00 60.34 66 CYS C N 1
ATOM 3824 C CA . CYS C 2 89 ? 142.969 186.456 183.093 1.00 60.34 66 CYS C CA 1
ATOM 3825 C C . CYS C 2 89 ? 142.220 187.752 182.706 1.00 60.34 66 CYS C C 1
ATOM 3826 O O . CYS C 2 89 ? 142.816 188.687 182.172 1.00 60.34 66 CYS C O 1
ATOM 3829 N N . GLY C 2 90 ? 140.894 187.747 182.843 1.00 63.01 67 GLY C N 1
ATOM 3830 C CA . GLY C 2 90 ? 140.088 188.931 182.478 1.00 63.01 67 GLY C CA 1
ATOM 3831 C C . GLY C 2 90 ? 139.292 188.737 181.198 1.00 63.01 67 GLY C C 1
ATOM 3832 O O . GLY C 2 90 ? 138.056 188.873 181.257 1.00 63.01 67 GLY C O 1
ATOM 3833 N N . GLN C 2 91 ? 139.955 188.412 180.085 1.00 63.49 68 GLN C N 1
ATOM 3834 C CA . GLN C 2 91 ? 139.284 188.303 178.762 1.00 63.49 68 GLN C CA 1
ATOM 3835 C C . GLN C 2 91 ? 138.347 187.104 178.697 1.00 63.49 68 GLN C C 1
ATOM 3836 O O . GLN C 2 91 ? 138.654 186.104 179.346 1.00 63.49 68 GLN C O 1
ATOM 3842 N N . GLU C 2 92 ? 137.258 187.201 177.932 1.00 65.55 69 GLU C N 1
ATOM 3843 C CA . GLU C 2 92 ? 136.378 186.023 177.715 1.00 65.55 69 GLU C CA 1
ATOM 3844 C C . GLU C 2 92 ? 136.857 185.392 176.413 1.00 65.55 69 GLU C C 1
ATOM 3845 O O . GLU C 2 92 ? 136.559 185.954 175.357 1.00 65.55 69 GLU C O 1
ATOM 3851 N N . LEU C 2 93 ? 137.564 184.270 176.486 1.00 62.57 70 LEU C N 1
ATOM 3852 C CA . LEU C 2 93 ? 138.185 183.683 175.274 1.00 62.57 70 LEU C CA 1
ATOM 3853 C C . LEU C 2 93 ? 137.160 183.214 174.240 1.00 62.57 70 LEU C C 1
ATOM 3854 O O . LEU C 2 93 ? 137.460 183.365 173.050 1.00 62.57 70 LEU C O 1
ATOM 3859 N N . THR C 2 94 ? 136.003 182.682 174.642 1.00 65.91 71 THR C N 1
ATOM 3860 C CA . THR C 2 94 ? 135.064 182.067 173.656 1.00 65.91 71 THR C CA 1
ATOM 3861 C C . THR C 2 94 ? 134.583 183.059 172.586 1.00 65.91 71 THR C C 1
ATOM 3862 O O . THR C 2 94 ? 134.468 182.628 171.429 1.00 65.91 71 THR C O 1
ATOM 3866 N N . ALA C 2 95 ? 134.334 184.325 172.926 1.00 65.13 72 ALA C N 1
ATOM 3867 C CA . ALA C 2 95 ? 133.762 185.296 171.959 1.00 65.13 72 ALA C CA 1
ATOM 3868 C C . ALA C 2 95 ? 134.834 185.944 171.079 1.00 65.13 72 ALA C C 1
ATOM 3869 O O . ALA C 2 95 ? 134.452 186.786 170.252 1.00 65.13 72 ALA C O 1
ATOM 3871 N N . LEU C 2 96 ? 136.122 185.638 171.275 1.00 64.87 73 LEU C N 1
ATOM 3872 C CA . LEU C 2 96 ? 137.213 186.392 170.580 1.00 64.87 73 LEU C CA 1
ATOM 3873 C C . LEU C 2 96 ? 137.410 186.002 169.113 1.00 64.87 73 LEU C C 1
ATOM 3874 O O . LEU C 2 96 ? 137.171 184.827 168.778 1.00 64.87 73 LEU C O 1
ATOM 3879 N N . ASP C 2 97 ? 137.835 186.963 168.282 1.00 67.12 74 ASP C N 1
ATOM 3880 C CA . ASP C 2 97 ? 138.133 186.695 166.849 1.00 67.12 74 ASP C CA 1
ATOM 3881 C C . ASP C 2 97 ? 139.488 185.996 166.761 1.00 67.12 74 ASP C C 1
ATOM 3882 O O . ASP C 2 97 ? 140.252 186.103 167.732 1.00 67.12 74 ASP C O 1
ATOM 3887 N N . ALA C 2 98 ? 139.794 185.348 165.638 1.00 65.27 75 ALA C N 1
ATOM 3888 C CA . ALA C 2 98 ? 141.035 184.545 165.558 1.00 65.27 75 ALA C CA 1
ATOM 3889 C C . ALA C 2 98 ? 142.281 185.405 165.768 1.00 65.27 75 ALA C C 1
ATOM 3890 O O . ALA C 2 98 ? 143.193 184.915 166.435 1.00 65.27 75 ALA C O 1
ATOM 3892 N N . ALA C 2 99 ? 142.342 186.613 165.215 1.00 67.00 76 ALA C N 1
ATOM 3893 C CA . ALA C 2 99 ? 143.586 187.407 165.343 1.00 67.00 76 ALA C CA 1
ATOM 3894 C C . ALA C 2 99 ? 143.867 187.753 166.806 1.00 67.00 76 ALA C C 1
ATOM 3895 O O . ALA C 2 99 ? 145.041 187.700 167.186 1.00 67.00 76 ALA C O 1
ATOM 3897 N N . ALA C 2 100 ? 142.849 188.146 167.575 1.00 65.31 77 ALA C N 1
ATOM 3898 C CA . ALA C 2 100 ? 143.019 188.433 169.020 1.00 65.31 77 ALA C CA 1
ATOM 3899 C C . ALA C 2 100 ? 143.332 187.160 169.811 1.00 65.31 77 ALA C C 1
ATOM 3900 O O . ALA C 2 100 ? 144.118 187.247 170.760 1.00 65.31 77 ALA C O 1
ATOM 3902 N N . LEU C 2 101 ? 142.723 186.029 169.449 1.00 62.48 78 LEU C N 1
ATOM 3903 C CA . LEU C 2 101 ? 142.946 184.760 170.189 1.00 62.48 78 LEU C CA 1
ATOM 3904 C C . LEU C 2 101 ? 144.427 184.399 170.088 1.00 62.48 78 LEU C C 1
ATOM 3905 O O . LEU C 2 101 ? 144.963 183.883 171.064 1.00 62.48 78 LEU C O 1
ATOM 3910 N N . ARG C 2 102 ? 145.054 184.644 168.943 1.00 64.62 79 ARG C N 1
ATOM 3911 C CA . ARG C 2 102 ? 146.487 184.314 168.767 1.00 64.62 79 ARG C CA 1
ATOM 3912 C C . ARG C 2 102 ? 147.328 184.961 169.865 1.00 64.62 79 ARG C C 1
ATOM 3913 O O . ARG C 2 102 ? 148.400 184.446 170.078 1.00 64.62 79 ARG C O 1
ATOM 3921 N N . GLN C 2 103 ? 146.869 186.022 170.531 1.00 64.00 80 GLN C N 1
ATOM 3922 C CA . GLN C 2 103 ? 147.586 186.638 171.680 1.00 64.00 80 GLN C CA 1
ATOM 3923 C C . GLN C 2 103 ? 147.231 185.883 172.964 1.00 64.00 80 GLN C C 1
ATOM 3924 O O . GLN C 2 103 ? 148.130 185.698 173.805 1.00 64.00 80 GLN C O 1
ATOM 3930 N N . ALA C 2 104 ? 145.965 185.480 173.110 1.00 60.64 81 ALA C N 1
ATOM 3931 C CA . ALA C 2 104 ? 145.534 184.726 174.310 1.00 60.64 81 ALA C CA 1
ATOM 3932 C C . ALA C 2 104 ? 146.291 183.395 174.377 1.00 60.64 81 ALA C C 1
ATOM 3933 O O . ALA C 2 104 ? 146.713 183.016 175.483 1.00 60.64 81 ALA C O 1
ATOM 3935 N N . ARG C 2 105 ? 146.456 182.720 173.235 1.00 58.69 82 ARG C N 1
ATOM 3936 C CA . ARG C 2 105 ? 147.217 181.440 173.194 1.00 58.69 82 ARG C CA 1
ATOM 3937 C C . ARG C 2 105 ? 148.682 181.694 173.573 1.00 58.69 82 ARG C C 1
ATOM 3938 O O . ARG C 2 105 ? 149.249 180.857 174.300 1.00 58.69 82 ARG C O 1
ATOM 3946 N N . GLN C 2 106 ? 149.263 182.803 173.105 1.00 58.35 83 GLN C N 1
ATOM 3947 C CA . GLN C 2 106 ? 150.670 183.161 173.444 1.00 58.35 83 GLN C CA 1
ATOM 3948 C C . GLN C 2 106 ? 150.784 183.379 174.956 1.00 58.35 83 GLN C C 1
ATOM 3949 O O . GLN C 2 106 ? 151.829 183.008 175.525 1.00 58.35 83 GLN C O 1
ATOM 3955 N N . ASN C 2 107 ? 149.751 183.956 175.577 1.00 53.04 84 ASN C N 1
ATOM 3956 C CA . ASN C 2 107 ? 149.772 184.264 177.034 1.00 53.04 84 ASN C CA 1
ATOM 3957 C C . ASN C 2 107 ? 149.847 182.970 177.856 1.00 53.04 84 ASN C C 1
ATOM 3958 O O . ASN C 2 107 ? 150.124 183.067 179.062 1.00 53.04 84 ASN C O 1
ATOM 3963 N N . ILE C 2 108 ? 149.512 181.820 177.263 1.00 50.90 85 ILE C N 1
ATOM 3964 C CA . ILE C 2 108 ? 149.482 180.546 178.043 1.00 50.90 85 ILE C CA 1
ATOM 3965 C C . ILE C 2 108 ? 150.615 179.615 177.592 1.00 50.90 85 ILE C C 1
ATOM 3966 O O . ILE C 2 108 ? 150.574 179.181 176.423 1.00 50.90 85 ILE C O 1
ATOM 3971 N N . GLY C 2 109 ? 151.582 179.309 178.470 1.00 49.78 86 GLY C N 1
ATOM 3972 C CA . GLY C 2 109 ? 152.618 178.315 178.120 1.00 49.78 86 GLY C CA 1
ATOM 3973 C C . GLY C 2 109 ? 152.045 176.907 178.174 1.00 49.78 86 GLY C C 1
ATOM 3974 O O . GLY C 2 109 ? 151.108 176.690 178.963 1.00 49.78 86 GLY C O 1
ATOM 3975 N N . MET C 2 110 ? 152.563 175.983 177.358 1.00 56.64 87 MET C N 1
ATOM 3976 C CA . MET C 2 110 ? 152.086 174.575 177.430 1.00 56.64 87 MET C CA 1
ATOM 3977 C C . MET C 2 110 ? 153.246 173.587 177.254 1.00 56.64 87 MET C C 1
ATOM 3978 O O . MET C 2 110 ? 154.189 173.920 176.509 1.00 56.64 87 MET C O 1
ATOM 3983 N N . VAL C 2 111 ? 153.172 172.419 177.904 1.00 57.59 88 VAL C N 1
ATOM 3984 C CA . VAL C 2 111 ? 154.205 171.349 177.734 1.00 57.59 88 VAL C CA 1
ATOM 3985 C C . VAL C 2 111 ? 153.448 170.051 177.438 1.00 57.59 88 VAL C C 1
ATOM 3986 O O . VAL C 2 111 ? 152.259 169.979 177.811 1.00 57.59 88 VAL C O 1
ATOM 3990 N N . PHE C 2 112 ? 154.085 169.073 176.784 1.00 63.42 89 PHE C N 1
ATOM 3991 C CA . PHE C 2 112 ? 153.318 167.866 176.372 1.00 63.42 89 PHE C CA 1
ATOM 3992 C C . PHE C 2 112 ? 153.965 166.552 176.819 1.00 63.42 89 PHE C C 1
ATOM 3993 O O . PHE C 2 112 ? 155.186 166.541 177.070 1.00 63.42 89 PHE C O 1
ATOM 4001 N N . GLN C 2 113 ? 153.166 165.483 176.908 1.00 66.71 90 GLN C N 1
ATOM 4002 C CA . GLN C 2 113 ? 153.641 164.142 177.266 1.00 66.71 90 GLN C CA 1
ATOM 4003 C C . GLN C 2 113 ? 154.717 163.651 176.288 1.00 66.71 90 GLN C C 1
ATOM 4004 O O . GLN C 2 113 ? 155.827 163.335 176.698 1.00 66.71 90 GLN C O 1
ATOM 4010 N N . GLN C 2 114 ? 154.396 163.615 174.989 1.00 70.33 91 GLN C N 1
ATOM 4011 C CA . GLN C 2 114 ? 155.353 163.491 173.895 1.00 70.33 91 GLN C CA 1
ATOM 4012 C C . GLN C 2 114 ? 156.006 164.849 173.699 1.00 70.33 91 GLN C C 1
ATOM 4013 O O . GLN C 2 114 ? 155.308 165.854 173.688 1.00 70.33 91 GLN C O 1
ATOM 4019 N N . PHE C 2 115 ? 157.334 164.902 173.768 1.00 66.62 92 PHE C N 1
ATOM 4020 C CA . PHE C 2 115 ? 158.058 166.202 173.807 1.00 66.62 92 PHE C CA 1
ATOM 4021 C C . PHE C 2 115 ? 157.552 167.254 172.812 1.00 66.62 92 PHE C C 1
ATOM 4022 O O . PHE C 2 115 ? 157.532 168.430 173.207 1.00 66.62 92 PHE C O 1
ATOM 4030 N N . ASN C 2 116 ? 157.169 166.862 171.594 1.00 67.02 93 ASN C N 1
ATOM 4031 C CA . ASN C 2 116 ? 156.625 167.808 170.580 1.00 67.02 93 ASN C CA 1
ATOM 4032 C C . ASN C 2 116 ? 157.580 168.986 170.358 1.00 67.02 93 ASN C C 1
ATOM 4033 O O . ASN C 2 116 ? 157.105 170.131 170.389 1.00 67.02 93 ASN C O 1
ATOM 4038 N N . LEU C 2 117 ? 158.872 168.715 170.147 1.00 66.63 94 LEU C N 1
ATOM 4039 C CA . LEU C 2 117 ? 159.872 169.786 169.890 1.00 66.63 94 LEU C CA 1
ATOM 4040 C C . LEU C 2 117 ? 160.469 169.611 168.487 1.00 66.63 94 LEU C C 1
ATOM 4041 O O . LEU C 2 117 ? 160.658 168.456 168.081 1.00 66.63 94 LEU C O 1
ATOM 4046 N N . LEU C 2 118 ? 160.696 170.708 167.752 1.00 68.67 95 LEU C N 1
ATOM 4047 C CA . LEU C 2 118 ? 161.180 170.634 166.343 1.00 68.67 95 LEU C CA 1
ATOM 4048 C C . LEU C 2 118 ? 162.565 169.991 166.318 1.00 68.67 95 LEU C C 1
ATOM 4049 O O . LEU C 2 118 ? 163.413 170.427 167.105 1.00 68.67 95 LEU C O 1
ATOM 4054 N N . SER C 2 119 ? 162.799 169.034 165.418 1.00 68.04 96 SER C N 1
ATOM 4055 C CA . SER C 2 119 ? 164.069 168.263 165.444 1.00 68.04 96 SER C CA 1
ATOM 4056 C C . SER C 2 119 ? 165.181 168.873 164.593 1.00 68.04 96 SER C C 1
ATOM 4057 O O . SER C 2 119 ? 166.349 168.544 164.856 1.00 68.04 96 SER C O 1
ATOM 4060 N N . ASN C 2 120 ? 164.853 169.735 163.633 1.00 71.59 97 ASN C N 1
ATOM 4061 C CA . ASN C 2 120 ? 165.891 170.241 162.694 1.00 71.59 97 ASN C CA 1
ATOM 4062 C C . ASN C 2 120 ? 166.500 171.559 163.179 1.00 71.59 97 ASN C C 1
ATOM 4063 O O . ASN C 2 120 ? 167.363 172.089 162.465 1.00 71.59 97 ASN C O 1
ATOM 4068 N N . ARG C 2 121 ? 166.113 172.032 164.370 1.00 70.64 98 ARG C N 1
ATOM 4069 C CA . ARG C 2 121 ? 166.720 173.265 164.943 1.00 70.64 98 ARG C CA 1
ATOM 4070 C C . ARG C 2 121 ? 167.420 172.953 166.269 1.00 70.64 98 ARG C C 1
ATOM 4071 O O . ARG C 2 121 ? 167.011 171.990 166.923 1.00 70.64 98 ARG C O 1
ATOM 4079 N N . THR C 2 122 ? 168.420 173.750 166.656 1.00 71.71 99 THR C N 1
ATOM 4080 C CA . THR C 2 122 ? 169.227 173.484 167.878 1.00 71.71 99 THR C CA 1
ATOM 4081 C C . THR C 2 122 ? 168.508 173.805 169.187 1.00 71.71 99 THR C C 1
ATOM 4082 O O . THR C 2 122 ? 167.438 174.418 169.111 1.00 71.71 99 THR C O 1
ATOM 4086 N N . VAL C 2 123 ? 169.059 173.412 170.339 1.00 69.79 100 VAL C N 1
ATOM 4087 C CA . VAL C 2 123 ? 168.311 173.625 171.614 1.00 69.79 100 VAL C CA 1
ATOM 4088 C C . VAL C 2 123 ? 167.945 175.114 171.765 1.00 69.79 100 VAL C C 1
ATOM 4089 O O . VAL C 2 123 ? 166.775 175.406 172.034 1.00 69.79 100 VAL C O 1
ATOM 4093 N N . ALA C 2 124 ? 168.892 176.012 171.474 1.00 69.40 101 ALA C N 1
ATOM 4094 C CA . ALA C 2 124 ? 168.611 177.467 171.515 1.00 69.40 101 ALA C CA 1
ATOM 4095 C C . ALA C 2 124 ? 167.459 177.924 170.612 1.00 69.40 101 ALA C C 1
ATOM 4096 O O . ALA C 2 124 ? 166.622 178.723 171.083 1.00 69.40 101 ALA C O 1
ATOM 4098 N N . ASP C 2 125 ? 167.407 177.421 169.375 1.00 69.89 102 ASP C N 1
ATOM 4099 C CA . ASP C 2 125 ? 166.364 177.850 168.402 1.00 69.89 102 ASP C CA 1
ATOM 4100 C C . ASP C 2 125 ? 164.966 177.476 168.906 1.00 69.89 102 ASP C C 1
ATOM 4101 O O . ASP C 2 125 ? 164.037 178.275 168.689 1.00 69.89 102 ASP C O 1
ATOM 4106 N N . ASN C 2 126 ? 164.815 176.301 169.524 1.00 66.63 103 ASN C N 1
ATOM 4107 C CA . ASN C 2 126 ? 163.469 175.846 169.966 1.00 66.63 103 ASN C CA 1
ATOM 4108 C C . ASN C 2 126 ? 162.911 176.835 170.995 1.00 66.63 103 ASN C C 1
ATOM 4109 O O . ASN C 2 126 ? 161.726 177.196 170.875 1.00 66.63 103 ASN C O 1
ATOM 4114 N N . VAL C 2 127 ? 163.740 177.274 171.948 1.00 65.38 104 VAL C N 1
ATOM 4115 C CA . VAL C 2 127 ? 163.302 178.277 172.966 1.00 65.38 104 VAL C CA 1
ATOM 4116 C C . VAL C 2 127 ? 162.985 179.597 172.254 1.00 65.38 104 VAL C C 1
ATOM 4117 O O . VAL C 2 127 ? 162.021 180.269 172.665 1.00 65.38 104 VAL C O 1
ATOM 4121 N N . ALA C 2 128 ? 163.781 179.963 171.245 1.00 66.00 105 ALA C N 1
ATOM 4122 C CA . ALA C 2 128 ? 163.598 181.244 170.517 1.00 66.00 105 ALA C CA 1
ATOM 4123 C C . ALA C 2 128 ? 162.341 181.250 169.637 1.00 66.00 105 ALA C C 1
ATOM 4124 O O . ALA C 2 128 ? 161.877 182.358 169.317 1.00 66.00 105 ALA C O 1
ATOM 4126 N N . PHE C 2 129 ? 161.795 180.085 169.271 1.00 65.34 106 PHE C N 1
ATOM 4127 C CA . PHE C 2 129 ? 160.670 180.046 168.291 1.00 65.34 106 PHE C CA 1
ATOM 4128 C C . PHE C 2 129 ? 159.430 180.836 168.746 1.00 65.34 106 PHE C C 1
ATOM 4129 O O . PHE C 2 129 ? 158.914 181.597 167.902 1.00 65.34 106 PHE C O 1
ATOM 4137 N N . PRO C 2 130 ? 158.919 180.747 169.997 1.00 63.19 107 PRO C N 1
ATOM 4138 C CA . PRO C 2 130 ? 157.789 181.590 170.422 1.00 63.19 107 PRO C CA 1
ATOM 4139 C C . PRO C 2 130 ? 158.141 183.084 170.386 1.00 63.19 107 PRO C C 1
ATOM 4140 O O . PRO C 2 130 ? 157.292 183.868 170.002 1.00 63.19 107 PRO C O 1
ATOM 4144 N N . LEU C 2 131 ? 159.376 183.437 170.748 1.00 64.75 108 LEU C N 1
ATOM 4145 C CA . LEU C 2 131 ? 159.774 184.870 170.803 1.00 64.75 108 LEU C CA 1
ATOM 4146 C C . LEU C 2 131 ? 159.792 185.455 169.386 1.00 64.75 108 LEU C C 1
ATOM 4147 O O . LEU C 2 131 ? 159.549 186.669 169.254 1.00 64.75 108 LEU C O 1
ATOM 4152 N N . GLU C 2 132 ? 160.049 184.626 168.367 1.00 68.22 109 GLU C N 1
ATOM 4153 C CA . GLU C 2 132 ? 160.168 185.148 166.978 1.00 68.22 109 GLU C CA 1
ATOM 4154 C C . GLU C 2 132 ? 158.762 185.411 166.434 1.00 68.22 109 GLU C C 1
ATOM 4155 O O . GLU C 2 132 ? 158.599 186.402 165.695 1.00 68.22 109 GLU C O 1
ATOM 4161 N N . ILE C 2 133 ? 157.788 184.568 166.789 1.00 63.35 110 ILE C N 1
ATOM 4162 C CA . ILE C 2 133 ? 156.407 184.802 166.388 1.00 63.35 110 ILE C CA 1
ATOM 4163 C C . ILE C 2 133 ? 155.887 186.096 166.995 1.00 63.35 110 ILE C C 1
ATOM 4164 O O . ILE C 2 133 ? 155.126 186.833 166.362 1.00 63.35 110 ILE C O 1
ATOM 4169 N N . ALA C 2 134 ? 156.321 186.386 168.227 1.00 66.03 111 ALA C N 1
ATOM 4170 C CA . ALA C 2 134 ? 155.843 187.597 168.936 1.00 66.03 111 ALA C CA 1
ATOM 4171 C C . ALA C 2 134 ? 156.473 188.852 168.322 1.00 66.03 111 ALA C C 1
ATOM 4172 O O . ALA C 2 134 ? 156.282 189.943 168.893 1.00 66.03 111 ALA C O 1
ATOM 4174 N N . GLY C 2 135 ? 157.193 188.700 167.206 1.00 66.93 112 GLY C N 1
ATOM 4175 C CA . GLY C 2 135 ? 157.828 189.851 166.531 1.00 66.93 112 GLY C CA 1
ATOM 4176 C C . GLY C 2 135 ? 158.794 190.583 167.445 1.00 66.93 112 GLY C C 1
ATOM 4177 O O . GLY C 2 135 ? 158.868 191.824 167.350 1.00 66.93 112 GLY C O 1
ATOM 4178 N N . TRP C 2 136 ? 159.509 189.847 168.300 1.00 70.63 113 TRP C N 1
ATOM 4179 C CA . TRP C 2 136 ? 160.486 190.460 169.240 1.00 70.63 113 TRP C CA 1
ATOM 4180 C C . TRP C 2 136 ? 161.735 190.919 168.483 1.00 70.63 113 TRP C C 1
ATOM 4181 O O . TRP C 2 136 ? 162.030 190.329 167.424 1.00 70.63 113 TRP C O 1
ATOM 4192 N N . PRO C 2 137 ? 162.490 191.928 168.975 1.00 75.13 114 PRO C N 1
ATOM 4193 C CA . PRO C 2 137 ? 163.759 192.319 168.349 1.00 75.13 114 PRO C CA 1
ATOM 4194 C C . PRO C 2 137 ? 164.697 191.114 168.482 1.00 75.13 114 PRO C C 1
ATOM 4195 O O . PRO C 2 137 ? 164.549 190.374 169.436 1.00 75.13 114 PRO C O 1
ATOM 4199 N N . SER C 2 138 ? 165.667 190.966 167.577 1.00 76.43 115 SER C N 1
ATOM 4200 C CA . SER C 2 138 ? 166.487 189.726 167.603 1.00 76.43 115 SER C CA 1
ATOM 4201 C C . SER C 2 138 ? 167.552 189.812 168.697 1.00 76.43 115 SER C C 1
ATOM 4202 O O . SER C 2 138 ? 167.880 188.748 169.256 1.00 76.43 115 SER C O 1
ATOM 4205 N N . GLU C 2 139 ? 168.059 191.005 169.019 1.00 78.37 116 GLU C N 1
ATOM 4206 C CA . GLU C 2 139 ? 168.986 191.104 170.140 1.00 78.37 116 GLU C CA 1
ATOM 4207 C C . GLU C 2 139 ? 168.299 190.744 171.452 1.00 78.37 116 GLU C C 1
ATOM 4208 O O . GLU C 2 139 ? 168.889 190.074 172.310 1.00 78.37 116 GLU C O 1
ATOM 4214 N N . LYS C 2 140 ? 167.026 191.123 171.600 1.00 74.19 117 LYS C N 1
ATOM 4215 C CA . LYS C 2 140 ? 166.262 190.784 172.829 1.00 74.19 117 LYS C CA 1
ATOM 4216 C C . LYS C 2 140 ? 166.037 189.271 172.882 1.00 74.19 117 LYS C C 1
ATOM 4217 O O . LYS C 2 140 ? 166.180 188.702 173.970 1.00 74.19 117 LYS C O 1
ATOM 4223 N N . ILE C 2 141 ? 165.751 188.642 171.742 1.00 70.66 118 ILE C N 1
ATOM 4224 C CA . ILE C 2 141 ? 165.486 187.176 171.705 1.00 70.66 118 ILE C CA 1
ATOM 4225 C C . ILE C 2 141 ? 166.741 186.460 172.203 1.00 70.66 118 ILE C C 1
ATOM 4226 O O . ILE C 2 141 ? 166.603 185.508 172.982 1.00 70.66 118 ILE C O 1
ATOM 4231 N N . LYS C 2 142 ? 167.921 186.940 171.818 1.00 74.36 119 LYS C N 1
ATOM 4232 C CA . LYS C 2 142 ? 169.196 186.323 172.263 1.00 74.36 119 LYS C CA 1
ATOM 4233 C C . LYS C 2 142 ? 169.330 186.430 173.783 1.00 74.36 119 LYS C C 1
ATOM 4234 O O . LYS C 2 142 ? 169.806 185.465 174.387 1.00 74.36 119 LYS C O 1
ATOM 4240 N N . ALA C 2 143 ? 168.976 187.573 174.371 1.00 72.81 120 ALA C N 1
ATOM 4241 C CA . ALA C 2 143 ? 169.152 187.749 175.830 1.00 72.81 120 ALA C CA 1
ATOM 4242 C C . ALA C 2 143 ? 168.243 186.798 176.604 1.00 72.81 120 ALA C C 1
ATOM 4243 O O . ALA C 2 143 ? 168.734 186.168 177.550 1.00 72.81 120 ALA C O 1
ATOM 4245 N N . ARG C 2 144 ? 166.972 186.696 176.215 1.00 71.92 121 ARG C N 1
ATOM 4246 C CA . ARG C 2 144 ? 166.016 185.867 176.995 1.00 71.92 121 ARG C CA 1
ATOM 4247 C C . ARG C 2 144 ? 166.397 184.389 176.918 1.00 71.92 121 ARG C C 1
ATOM 4248 O O . ARG C 2 144 ? 166.335 183.722 177.951 1.00 71.92 121 ARG C O 1
ATOM 4256 N N . VAL C 2 145 ? 166.795 183.899 175.749 1.00 69.92 122 VAL C N 1
ATOM 4257 C CA . VAL C 2 145 ? 167.047 182.437 175.626 1.00 69.92 122 VAL C CA 1
ATOM 4258 C C . VAL C 2 145 ? 168.196 182.022 176.547 1.00 69.92 122 VAL C C 1
ATOM 4259 O O . VAL C 2 145 ? 168.098 180.932 177.115 1.00 69.92 122 VAL C O 1
ATOM 4263 N N . LYS C 2 146 ? 169.251 182.827 176.683 1.00 72.66 123 LYS C N 1
ATOM 4264 C CA . LYS C 2 146 ? 170.417 182.387 177.497 1.00 72.66 123 LYS C CA 1
ATOM 4265 C C . LYS C 2 146 ? 169.915 182.320 178.931 1.00 72.66 123 LYS C C 1
ATOM 4266 O O . LYS C 2 146 ? 170.351 181.425 179.670 1.00 72.66 123 LYS C O 1
ATOM 4272 N N . GLU C 2 147 ? 169.018 183.231 179.289 1.00 71.62 124 GLU C N 1
ATOM 4273 C CA . GLU C 2 147 ? 168.408 183.268 180.646 1.00 71.62 124 GLU C CA 1
ATOM 4274 C C . GLU C 2 147 ? 167.542 182.014 180.849 1.00 71.62 124 GLU C C 1
ATOM 4275 O O . GLU C 2 147 ? 167.658 181.386 181.916 1.00 71.62 124 GLU C O 1
ATOM 4281 N N . CYS C 2 148 ? 166.729 181.655 179.848 1.00 68.73 125 CYS C N 1
ATOM 4282 C CA . CYS C 2 148 ? 165.851 180.457 179.953 1.00 68.73 125 CYS C CA 1
ATOM 4283 C C . CYS C 2 148 ? 166.662 179.165 180.100 1.00 68.73 125 CYS C C 1
ATOM 4284 O O . CYS C 2 148 ? 166.254 178.304 180.903 1.00 68.73 125 CYS C O 1
ATOM 4287 N N . LEU C 2 149 ? 167.765 179.042 179.355 1.00 69.96 126 LEU C N 1
ATOM 4288 C CA . LEU C 2 149 ? 168.640 177.841 179.454 1.00 69.96 126 LEU C CA 1
ATOM 4289 C C . LEU C 2 149 ? 169.235 177.932 180.862 1.00 69.96 126 LEU C C 1
ATOM 4290 O O . LEU C 2 149 ? 169.410 176.877 181.493 1.00 69.96 126 LEU C O 1
ATOM 4295 N N . GLU C 2 150 ? 169.538 179.149 181.324 1.00 73.24 127 GLU C N 1
ATOM 4296 C CA . GLU C 2 150 ? 170.091 179.345 182.695 1.00 73.24 127 GLU C CA 1
ATOM 4297 C C . GLU C 2 150 ? 169.166 178.683 183.752 1.00 73.24 127 GLU C C 1
ATOM 4298 O O . GLU C 2 150 ? 169.634 177.848 184.550 1.00 73.24 127 GLU C O 1
ATOM 4304 N N . ILE C 2 151 ? 167.871 179.012 183.678 1.00 67.90 128 ILE C N 1
ATOM 4305 C CA . ILE C 2 151 ? 166.862 178.431 184.614 1.00 67.90 128 ILE C CA 1
ATOM 4306 C C . ILE C 2 151 ? 166.725 176.902 184.624 1.00 67.90 128 ILE C C 1
ATOM 4307 O O . ILE C 2 151 ? 166.587 176.333 185.726 1.00 67.90 128 ILE C O 1
ATOM 4312 N N . VAL C 2 152 ? 166.797 176.260 183.453 1.00 65.33 129 VAL C N 1
ATOM 4313 C CA . VAL C 2 152 ? 166.591 174.781 183.385 1.00 65.33 129 VAL C CA 1
ATOM 4314 C C . VAL C 2 152 ? 167.952 174.087 183.360 1.00 65.33 129 VAL C C 1
ATOM 4315 O O . VAL C 2 152 ? 167.972 172.866 183.111 1.00 65.33 129 VAL C O 1
ATOM 4319 N N . GLY C 2 153 ? 169.027 174.826 183.640 1.00 69.13 130 GLY C N 1
ATOM 4320 C CA . GLY C 2 153 ? 170.377 174.233 183.717 1.00 69.13 130 GLY C CA 1
ATOM 4321 C C . GLY C 2 153 ? 170.771 173.454 182.479 1.00 69.13 130 GLY C C 1
ATOM 4322 O O . GLY C 2 153 ? 171.354 172.375 182.643 1.00 69.13 130 GLY C O 1
ATOM 4323 N N . LEU C 2 154 ? 170.469 173.969 181.285 1.00 69.32 131 LEU C N 1
ATOM 4324 C CA . LEU C 2 154 ? 170.933 173.291 180.041 1.00 69.32 131 LEU C CA 1
ATOM 4325 C C . LEU C 2 154 ? 171.660 174.289 179.133 1.00 69.32 131 LEU C C 1
ATOM 4326 O O . LEU C 2 154 ? 171.537 174.156 177.899 1.00 69.32 131 LEU C O 1
ATOM 4331 N N . THR C 2 155 ? 172.389 175.242 179.720 1.00 75.00 132 THR C N 1
ATOM 4332 C CA . THR C 2 155 ? 173.163 176.237 178.928 1.00 75.00 132 THR C CA 1
ATOM 4333 C C . THR C 2 155 ? 174.254 175.522 178.122 1.00 75.00 132 THR C C 1
ATOM 4334 O O . THR C 2 155 ? 174.507 175.943 176.979 1.00 75.00 132 THR C O 1
ATOM 4338 N N . GLU C 2 156 ? 174.875 174.486 178.695 1.00 77.04 133 GLU C N 1
ATOM 4339 C CA . GLU C 2 156 ? 176.001 173.773 178.028 1.00 77.04 133 GLU C CA 1
ATOM 4340 C C . GLU C 2 156 ? 175.555 173.133 176.708 1.00 77.04 133 GLU C C 1
ATOM 4341 O O . GLU C 2 156 ? 176.364 173.141 175.759 1.00 77.04 133 GLU C O 1
ATOM 4347 N N . ARG C 2 157 ? 174.322 172.625 176.660 1.00 74.06 134 ARG C N 1
ATOM 4348 C CA . ARG C 2 157 ? 173.820 171.927 175.452 1.00 74.06 134 ARG C CA 1
ATOM 4349 C C . ARG C 2 157 ? 173.032 172.908 174.592 1.00 74.06 134 ARG C C 1
ATOM 4350 O O . ARG C 2 157 ? 172.049 172.479 173.997 1.00 74.06 134 ARG C O 1
ATOM 4358 N N . ALA C 2 158 ? 173.464 174.167 174.529 1.00 71.25 135 ALA C N 1
ATOM 4359 C CA . ALA C 2 158 ? 172.792 175.176 173.679 1.00 71.25 135 ALA C CA 1
ATOM 4360 C C . ALA C 2 158 ? 172.898 174.813 172.196 1.00 71.25 135 ALA C C 1
ATOM 4361 O O . ALA C 2 158 ? 171.931 175.082 171.473 1.00 71.25 135 ALA C O 1
ATOM 4363 N N . GLY C 2 159 ? 174.039 174.287 171.748 1.00 73.37 136 GLY C N 1
ATOM 4364 C CA . GLY C 2 159 ? 174.242 173.999 170.315 1.00 73.37 136 GLY C CA 1
ATOM 4365 C C . GLY C 2 159 ? 173.910 172.575 169.904 1.00 73.37 136 GLY C C 1
ATOM 4366 O O . GLY C 2 159 ? 173.939 172.297 168.698 1.00 73.37 136 GLY C O 1
ATOM 4367 N N . HIS C 2 160 ? 173.589 171.706 170.858 1.00 74.79 137 HIS C N 1
ATOM 4368 C CA . HIS C 2 160 ? 173.239 170.297 170.545 1.00 74.79 137 HIS C CA 1
ATOM 4369 C C . HIS C 2 160 ? 171.860 170.253 169.888 1.00 74.79 137 HIS C C 1
ATOM 4370 O O . HIS C 2 160 ? 171.135 171.247 169.980 1.00 74.79 137 HIS C O 1
ATOM 4377 N N . TYR C 2 161 ? 171.533 169.157 169.211 1.00 73.37 138 TYR C N 1
ATOM 4378 C CA . TYR C 2 161 ? 170.240 169.055 168.492 1.00 73.37 138 TYR C CA 1
ATOM 4379 C C . TYR C 2 161 ? 169.339 168.100 169.269 1.00 73.37 138 TYR C C 1
ATOM 4380 O O . TYR C 2 161 ? 169.877 167.253 169.991 1.00 73.37 138 TYR C O 1
ATOM 4389 N N . PRO C 2 162 ? 167.984 168.246 169.206 1.00 70.21 139 PRO C N 1
ATOM 4390 C CA . PRO C 2 162 ? 167.066 167.444 170.014 1.00 70.21 139 PRO C CA 1
ATOM 4391 C C . PRO C 2 162 ? 167.059 165.932 169.773 1.00 70.21 139 PRO C C 1
ATOM 4392 O O . PRO C 2 162 ? 166.302 165.264 170.429 1.00 70.21 139 PRO C O 1
ATOM 4396 N N . ALA C 2 163 ? 167.868 165.430 168.849 1.00 73.15 140 ALA C N 1
ATOM 4397 C CA . ALA C 2 163 ? 167.939 163.963 168.677 1.00 73.15 140 ALA C CA 1
ATOM 4398 C C . ALA C 2 163 ? 169.102 163.422 169.501 1.00 73.15 140 ALA C C 1
ATOM 4399 O O . ALA C 2 163 ? 169.292 162.199 169.529 1.00 73.15 140 ALA C O 1
ATOM 4401 N N . GLN C 2 164 ? 169.850 164.315 170.142 1.00 74.54 141 GLN C N 1
ATOM 4402 C CA . GLN C 2 164 ? 171.027 163.887 170.935 1.00 74.54 141 GLN C CA 1
ATOM 4403 C C . GLN C 2 164 ? 170.702 163.984 172.430 1.00 74.54 141 GLN C C 1
ATOM 4404 O O . GLN C 2 164 ? 171.581 163.619 173.230 1.00 74.54 141 GLN C O 1
ATOM 4410 N N . LEU C 2 165 ? 169.508 164.469 172.805 1.00 71.15 142 LEU C N 1
ATOM 4411 C CA . LEU C 2 165 ? 169.258 164.639 174.266 1.00 71.15 142 LEU C CA 1
ATOM 4412 C C . LEU C 2 165 ? 168.440 163.494 174.873 1.00 71.15 142 LEU C C 1
ATOM 4413 O O . LEU C 2 165 ? 167.728 162.810 174.116 1.00 71.15 142 LEU C O 1
ATOM 4418 N N . SER C 2 166 ? 168.604 163.265 176.181 1.00 72.06 143 SER C N 1
ATOM 4419 C CA . SER C 2 166 ? 167.867 162.194 176.899 1.00 72.06 143 SER C CA 1
ATOM 4420 C C . SER C 2 166 ? 166.427 162.644 177.149 1.00 72.06 143 SER C C 1
ATOM 4421 O O . SER C 2 166 ? 166.133 163.818 176.901 1.00 72.06 143 SER C O 1
ATOM 4424 N N . GLY C 2 167 ? 165.571 161.758 177.658 1.00 68.57 144 GLY C N 1
ATOM 4425 C CA . GLY C 2 167 ? 164.156 162.120 177.851 1.00 68.57 144 GLY C CA 1
ATOM 4426 C C . GLY C 2 167 ? 164.012 163.277 178.820 1.00 68.57 144 GLY C C 1
ATOM 4427 O O . GLY C 2 167 ? 163.213 164.182 178.545 1.00 68.57 144 GLY C O 1
ATOM 4428 N N . GLY C 2 168 ? 164.777 163.261 179.907 1.00 68.29 145 GLY C N 1
ATOM 4429 C CA . GLY C 2 168 ? 164.712 164.346 180.897 1.00 68.29 145 GLY C CA 1
ATOM 4430 C C . GLY C 2 168 ? 165.151 165.671 180.315 1.00 68.29 145 GLY C C 1
ATOM 4431 O O . GLY C 2 168 ? 164.475 166.671 180.580 1.00 68.29 145 GLY C O 1
ATOM 4432 N N . GLN C 2 169 ? 166.238 165.684 179.545 1.00 69.43 146 GLN C N 1
ATOM 4433 C CA . GLN C 2 169 ? 166.770 166.949 178.978 1.00 69.43 146 GLN C CA 1
ATOM 4434 C C . GLN C 2 169 ? 165.768 167.524 177.981 1.00 69.43 146 GLN C C 1
ATOM 4435 O O . GLN C 2 169 ? 165.641 168.748 177.929 1.00 69.43 146 GLN C O 1
ATOM 4441 N N . LYS C 2 170 ? 165.098 166.670 177.210 1.00 68.62 147 LYS C N 1
ATOM 4442 C CA . LYS C 2 170 ? 164.073 167.148 176.249 1.00 68.62 147 LYS C CA 1
ATOM 4443 C C . LYS C 2 170 ? 162.921 167.821 176.997 1.00 68.62 147 LYS C C 1
ATOM 4444 O O . LYS C 2 170 ? 162.433 168.837 176.491 1.00 68.62 147 LYS C O 1
ATOM 4450 N N . GLN C 2 171 ? 162.475 167.267 178.128 1.00 65.60 148 GLN C N 1
ATOM 4451 C CA . GLN C 2 171 ? 161.416 167.935 178.937 1.00 65.60 148 GLN C CA 1
ATOM 4452 C C . GLN C 2 171 ? 161.923 169.262 179.505 1.00 65.60 148 GLN C C 1
ATOM 4453 O O . GLN C 2 171 ? 161.123 170.197 179.560 1.00 65.60 148 GLN C O 1
ATOM 4459 N N . ARG C 2 172 ? 163.176 169.331 179.950 1.00 64.33 149 ARG C N 1
ATOM 4460 C CA . ARG C 2 172 ? 163.662 170.585 180.574 1.00 64.33 149 ARG C CA 1
ATOM 4461 C C . ARG C 2 172 ? 163.827 171.651 179.489 1.00 64.33 149 ARG C C 1
ATOM 4462 O O . ARG C 2 172 ? 163.927 172.821 179.854 1.00 64.33 149 ARG C O 1
ATOM 4470 N N . VAL C 2 173 ? 163.909 171.269 178.213 1.00 64.23 150 VAL C N 1
ATOM 4471 C CA . VAL C 2 173 ? 163.873 172.259 177.088 1.00 64.23 150 VAL C CA 1
ATOM 4472 C C . VAL C 2 173 ? 162.423 172.705 176.862 1.00 64.23 150 VAL C C 1
ATOM 4473 O O . VAL C 2 173 ? 162.209 173.901 176.624 1.00 64.23 150 VAL C O 1
ATOM 4477 N N . GLY C 2 174 ? 161.462 171.784 176.964 1.00 59.31 151 GLY C N 1
ATOM 4478 C CA . GLY C 2 174 ? 160.039 172.114 176.775 1.00 59.31 151 GLY C CA 1
ATOM 4479 C C . GLY C 2 174 ? 159.566 173.120 177.800 1.00 59.31 151 GLY C C 1
ATOM 4480 O O . GLY C 2 174 ? 158.790 173.999 177.424 1.00 59.31 151 GLY C O 1
ATOM 4481 N N . ILE C 2 175 ? 159.999 172.988 179.054 1.00 59.11 152 ILE C N 1
ATOM 4482 C CA . ILE C 2 175 ? 159.629 173.962 180.124 1.00 59.11 152 ILE C CA 1
ATOM 4483 C C . ILE C 2 175 ? 160.221 175.332 179.785 1.00 59.11 152 ILE C C 1
ATOM 4484 O O . ILE C 2 175 ? 159.534 176.326 180.009 1.00 59.11 152 ILE C O 1
ATOM 4489 N N . ALA C 2 176 ? 161.453 175.380 179.280 1.00 60.35 153 ALA C N 1
ATOM 4490 C CA . ALA C 2 176 ? 162.113 176.659 178.933 1.00 60.35 153 ALA C CA 1
ATOM 4491 C C . ALA C 2 176 ? 161.406 177.364 177.777 1.00 60.35 153 ALA C C 1
ATOM 4492 O O . ALA C 2 176 ? 161.345 178.591 177.819 1.00 60.35 153 ALA C O 1
ATOM 4494 N N . ARG C 2 177 ? 160.945 176.628 176.762 1.00 61.73 154 ARG C N 1
ATOM 4495 C CA . ARG C 2 177 ? 160.181 177.231 175.635 1.00 61.73 154 ARG C CA 1
ATOM 4496 C C . ARG C 2 177 ? 158.827 177.676 176.173 1.00 61.73 154 ARG C C 1
ATOM 4497 O O . ARG C 2 177 ? 158.349 178.739 175.754 1.00 61.73 154 ARG C O 1
ATOM 4505 N N . ALA C 2 178 ? 158.261 177.037 177.195 1.00 55.36 155 ALA C N 1
ATOM 4506 C CA . ALA C 2 178 ? 156.984 177.521 177.775 1.00 55.36 155 ALA C CA 1
ATOM 4507 C C . ALA C 2 178 ? 157.145 178.823 178.564 1.00 55.36 155 ALA C C 1
ATOM 4508 O O . ALA C 2 178 ? 156.193 179.598 178.568 1.00 55.36 155 ALA C O 1
ATOM 4510 N N . LEU C 2 179 ? 158.271 179.034 179.247 1.00 58.73 156 LEU C N 1
ATOM 4511 C CA . LEU C 2 179 ? 158.474 180.234 180.108 1.00 58.73 156 LEU C CA 1
ATOM 4512 C C . LEU C 2 179 ? 159.077 181.389 179.301 1.00 58.73 156 LEU C C 1
ATOM 4513 O O . LEU C 2 179 ? 159.122 182.507 179.830 1.00 58.73 156 LEU C O 1
ATOM 4518 N N . ALA C 2 180 ? 159.486 181.156 178.054 1.00 59.40 157 ALA C N 1
ATOM 4519 C CA . ALA C 2 180 ? 160.185 182.198 177.263 1.00 59.40 157 ALA C CA 1
ATOM 4520 C C . ALA C 2 180 ? 159.332 183.440 176.990 1.00 59.40 157 ALA C C 1
ATOM 4521 O O . ALA C 2 180 ? 159.874 184.535 177.170 1.00 59.40 157 ALA C O 1
ATOM 4523 N N . PRO C 2 181 ? 158.034 183.377 176.625 1.00 56.43 158 PRO C N 1
ATOM 4524 C CA . PRO C 2 181 ? 157.284 184.587 176.307 1.00 56.43 158 PRO C CA 1
ATOM 4525 C C . PRO C 2 181 ? 156.845 185.292 177.593 1.00 56.43 158 PRO C C 1
ATOM 4526 O O . PRO C 2 181 ? 156.063 186.205 177.478 1.00 56.43 158 PRO C O 1
ATOM 4530 N N . LYS C 2 182 ? 157.349 184.867 178.761 1.00 61.88 159 LYS C N 1
ATOM 4531 C CA . LYS C 2 182 ? 156.923 185.400 180.097 1.00 61.88 159 LYS C CA 1
ATOM 4532 C C . LYS C 2 182 ? 155.420 185.196 180.320 1.00 61.88 159 LYS C C 1
ATOM 4533 O O . LYS C 2 182 ? 154.693 186.194 180.463 1.00 61.88 159 LYS C O 1
ATOM 4539 N N . PRO C 2 183 ? 154.933 183.938 180.347 1.00 53.26 160 PRO C N 1
ATOM 4540 C CA . PRO C 2 183 ? 153.514 183.672 180.459 1.00 53.26 160 PRO C CA 1
ATOM 4541 C C . PRO C 2 183 ? 152.974 183.903 181.873 1.00 53.26 160 PRO C C 1
ATOM 4542 O O . PRO C 2 183 ? 153.769 183.986 182.776 1.00 53.26 160 PRO C O 1
ATOM 4546 N N . GLN C 2 184 ? 151.653 184.061 182.022 1.00 52.34 161 GLN C N 1
ATOM 4547 C CA . GLN C 2 184 ? 151.019 184.207 183.361 1.00 52.34 161 GLN C CA 1
ATOM 4548 C C . GLN C 2 184 ? 150.339 182.888 183.704 1.00 52.34 161 GLN C C 1
ATOM 4549 O O . GLN C 2 184 ? 149.891 182.767 184.841 1.00 52.34 161 GLN C O 1
ATOM 4555 N N . VAL C 2 185 ? 150.215 181.974 182.746 1.00 49.71 162 VAL C N 1
ATOM 4556 C CA . VAL C 2 185 ? 149.715 180.625 183.022 1.00 49.71 162 VAL C CA 1
ATOM 4557 C C . VAL C 2 185 ? 150.589 179.607 182.303 1.00 49.71 162 VAL C C 1
ATOM 4558 O O . VAL C 2 185 ? 151.082 179.885 181.216 1.00 49.71 162 VAL C O 1
ATOM 4562 N N . ILE C 2 186 ? 150.732 178.403 182.844 1.00 49.02 163 ILE C N 1
ATOM 4563 C CA . ILE C 2 186 ? 151.228 177.217 182.134 1.00 49.02 163 ILE C CA 1
ATOM 4564 C C . ILE C 2 186 ? 150.205 176.093 182.270 1.00 49.02 163 ILE C C 1
ATOM 4565 O O . ILE C 2 186 ? 149.614 175.923 183.325 1.00 49.02 163 ILE C O 1
ATOM 4570 N N . LEU C 2 187 ? 150.019 175.290 181.232 1.00 53.26 164 LEU C N 1
ATOM 4571 C CA . LEU C 2 187 ? 149.251 174.047 181.256 1.00 53.26 164 LEU C CA 1
ATOM 4572 C C . LEU C 2 187 ? 150.225 172.873 181.087 1.00 53.26 164 LEU C C 1
ATOM 4573 O O . LEU C 2 187 ? 151.133 172.980 180.284 1.00 53.26 164 LEU C O 1
ATOM 4578 N N . ALA C 2 188 ? 150.073 171.755 181.776 1.00 56.30 165 ALA C N 1
ATOM 4579 C CA . ALA C 2 188 ? 150.991 170.626 181.680 1.00 56.30 165 ALA C CA 1
ATOM 4580 C C . ALA C 2 188 ? 150.261 169.308 181.415 1.00 56.30 165 ALA C C 1
ATOM 4581 O O . ALA C 2 188 ? 149.593 168.748 182.277 1.00 56.30 165 ALA C O 1
ATOM 4583 N N . ASP C 2 189 ? 150.388 168.788 180.207 1.00 62.37 166 ASP C N 1
ATOM 4584 C CA . ASP C 2 189 ? 149.737 167.569 179.739 1.00 62.37 166 ASP C CA 1
ATOM 4585 C C . ASP C 2 189 ? 150.546 166.320 180.132 1.00 62.37 166 ASP C C 1
ATOM 4586 O O . ASP C 2 189 ? 151.209 165.720 179.300 1.00 62.37 166 ASP C O 1
ATOM 4591 N N . GLU C 2 190 ? 150.572 165.978 181.424 1.00 63.22 167 GLU C N 1
ATOM 4592 C CA . GLU C 2 190 ? 151.258 164.818 182.028 1.00 63.22 167 GLU C CA 1
ATOM 4593 C C . GLU C 2 190 ? 152.721 164.610 181.597 1.00 63.22 167 GLU C C 1
ATOM 4594 O O . GLU C 2 190 ? 153.093 163.522 181.159 1.00 63.22 167 GLU C O 1
ATOM 4600 N N . PRO C 2 191 ? 153.601 165.618 181.738 1.00 61.98 168 PRO C N 1
ATOM 4601 C CA . PRO C 2 191 ? 154.938 165.586 181.153 1.00 61.98 168 PRO C CA 1
ATOM 4602 C C . PRO C 2 191 ? 155.813 164.434 181.648 1.00 61.98 168 PRO C C 1
ATOM 4603 O O . PRO C 2 191 ? 156.624 163.901 180.899 1.00 61.98 168 PRO C O 1
ATOM 4607 N N . THR C 2 192 ? 155.653 164.015 182.901 1.00 65.12 169 THR C N 1
ATOM 4608 C CA . THR C 2 192 ? 156.505 162.998 183.534 1.00 65.12 169 THR C CA 1
ATOM 4609 C C . THR C 2 192 ? 156.030 161.562 183.364 1.00 65.12 169 THR C C 1
ATOM 4610 O O . THR C 2 192 ? 156.634 160.663 183.931 1.00 65.12 169 THR C O 1
ATOM 4614 N N . SER C 2 193 ? 154.990 161.300 182.575 1.00 65.67 170 SER C N 1
ATOM 4615 C CA . SER C 2 193 ? 154.458 159.947 182.381 1.00 65.67 170 SER C CA 1
ATOM 4616 C C . SER C 2 193 ? 155.504 158.970 181.823 1.00 65.67 170 SER C C 1
ATOM 4617 O O . SER C 2 193 ? 155.524 157.808 182.212 1.00 65.67 170 SER C O 1
ATOM 4620 N N . ALA C 2 194 ? 156.393 159.438 180.943 1.00 67.08 171 ALA C N 1
ATOM 4621 C CA . ALA C 2 194 ? 157.427 158.639 180.277 1.00 67.08 171 ALA C CA 1
ATOM 4622 C C . ALA C 2 194 ? 158.760 158.522 181.046 1.00 67.08 171 ALA C C 1
ATOM 4623 O O . ALA C 2 194 ? 159.637 157.759 180.644 1.00 67.08 171 ALA C O 1
ATOM 4625 N N . LEU C 2 195 ? 158.955 159.298 182.111 1.00 67.70 172 LEU C N 1
ATOM 4626 C CA . LEU C 2 195 ? 160.226 159.437 182.824 1.00 67.70 172 LEU C CA 1
ATOM 4627 C C . LEU C 2 195 ? 160.337 158.473 184.010 1.00 67.70 172 LEU C C 1
ATOM 4628 O O . LEU C 2 195 ? 159.365 158.207 184.705 1.00 67.70 172 LEU C O 1
ATOM 4633 N N . ASP C 2 196 ? 161.536 157.963 184.276 1.00 72.62 173 ASP C N 1
ATOM 4634 C CA . ASP C 2 196 ? 161.834 157.162 185.466 1.00 72.62 173 ASP C CA 1
ATOM 4635 C C . ASP C 2 196 ? 161.863 158.022 186.751 1.00 72.62 173 ASP C C 1
ATOM 4636 O O . ASP C 2 196 ? 161.982 159.246 186.676 1.00 72.62 173 ASP C O 1
ATOM 4641 N N . PRO C 2 197 ? 161.768 157.438 187.958 1.00 71.14 174 PRO C N 1
ATOM 4642 C CA . PRO C 2 197 ? 161.711 158.213 189.193 1.00 71.14 174 PRO C CA 1
ATOM 4643 C C . PRO C 2 197 ? 162.933 159.090 189.454 1.00 71.14 174 PRO C C 1
ATOM 4644 O O . PRO C 2 197 ? 162.787 160.188 189.972 1.00 71.14 174 PRO C O 1
ATOM 4648 N N . ALA C 2 198 ? 164.127 158.679 189.048 1.00 71.02 175 ALA C N 1
ATOM 4649 C CA . ALA C 2 198 ? 165.338 159.465 189.249 1.00 71.02 175 ALA C CA 1
ATOM 4650 C C . ALA C 2 198 ? 165.367 160.764 188.427 1.00 71.02 175 ALA C C 1
ATOM 4651 O O . ALA C 2 198 ? 165.791 161.787 188.949 1.00 71.02 175 ALA C O 1
ATOM 4653 N N . THR C 2 199 ? 164.888 160.775 187.181 1.00 70.19 176 THR C N 1
ATOM 4654 C CA . THR C 2 199 ? 164.736 162.019 186.406 1.00 70.19 176 THR C CA 1
ATOM 4655 C C . THR C 2 199 ? 163.441 162.756 186.735 1.00 70.19 176 THR C C 1
ATOM 4656 O O . THR C 2 199 ? 163.421 163.981 186.746 1.00 70.19 176 THR C O 1
ATOM 4660 N N . THR C 2 200 ? 162.368 162.054 187.085 1.00 68.04 177 THR C N 1
ATOM 4661 C CA . THR C 2 200 ? 161.098 162.678 187.479 1.00 68.04 177 THR C CA 1
ATOM 4662 C C . THR C 2 200 ? 161.260 163.625 188.656 1.00 68.04 177 THR C C 1
ATOM 4663 O O . THR C 2 200 ? 160.742 164.735 188.616 1.00 68.04 177 THR C O 1
ATOM 4667 N N . ARG C 2 201 ? 162.041 163.261 189.676 1.00 73.52 178 ARG C N 1
ATOM 4668 C CA . ARG C 2 201 ? 162.306 164.140 190.822 1.00 73.52 178 ARG C CA 1
ATOM 4669 C C . ARG C 2 201 ? 163.033 165.424 190.428 1.00 73.52 178 ARG C C 1
ATOM 4670 O O . ARG C 2 201 ? 162.765 166.462 191.021 1.00 73.52 178 ARG C O 1
ATOM 4678 N N . SER C 2 202 ? 163.893 165.409 189.411 1.00 70.01 179 SER C N 1
ATOM 4679 C CA . SER C 2 202 ? 164.641 166.600 188.992 1.00 70.01 179 SER C CA 1
ATOM 4680 C C . SER C 2 202 ? 163.859 167.548 188.079 1.00 70.01 179 SER C C 1
ATOM 4681 O O . SER C 2 202 ? 164.169 168.728 188.080 1.00 70.01 179 SER C O 1
ATOM 4684 N N . VAL C 2 203 ? 162.829 167.106 187.350 1.00 66.07 180 VAL C N 1
ATOM 4685 C CA . VAL C 2 203 ? 161.932 168.016 186.605 1.00 66.07 180 VAL C CA 1
ATOM 4686 C C . VAL C 2 203 ? 160.789 168.568 187.463 1.00 66.07 180 VAL C C 1
ATOM 4687 O O . VAL C 2 203 ? 160.433 169.726 187.308 1.00 66.07 180 VAL C O 1
ATOM 4691 N N . LEU C 2 204 ? 160.242 167.836 188.438 1.00 64.47 181 LEU C N 1
ATOM 4692 C CA . LEU C 2 204 ? 159.221 168.395 189.342 1.00 64.47 181 LEU C CA 1
ATOM 4693 C C . LEU C 2 204 ? 159.771 169.536 190.205 1.00 64.47 181 LEU C C 1
ATOM 4694 O O . LEU C 2 204 ? 159.094 170.533 190.403 1.00 64.47 181 LEU C O 1
ATOM 4699 N N . GLU C 2 205 ? 161.019 169.469 190.647 1.00 68.05 182 GLU C N 1
ATOM 4700 C CA . GLU C 2 205 ? 161.681 170.579 191.345 1.00 68.05 182 GLU C CA 1
ATOM 4701 C C . GLU C 2 205 ? 161.852 171.843 190.477 1.00 68.05 182 GLU C C 1
ATOM 4702 O O . GLU C 2 205 ? 161.910 172.954 191.000 1.00 68.05 182 GLU C O 1
ATOM 4708 N N . CYS C 2 206 ? 161.878 171.716 189.146 1.00 65.08 183 CYS C N 1
ATOM 4709 C CA . CYS C 2 206 ? 161.894 172.860 188.238 1.00 65.08 183 CYS C CA 1
ATOM 4710 C C . CYS C 2 206 ? 160.546 173.596 188.230 1.00 65.08 183 CYS C C 1
ATOM 4711 O O . CYS C 2 206 ? 160.517 174.817 188.323 1.00 65.08 183 CYS C O 1
ATOM 4714 N N . LEU C 2 207 ? 159.418 172.877 188.194 1.00 61.55 184 LEU C N 1
ATOM 4715 C CA . LEU C 2 207 ? 158.088 173.482 188.307 1.00 61.55 184 LEU C CA 1
ATOM 4716 C C . LEU C 2 207 ? 157.868 174.135 189.682 1.00 61.55 184 LEU C C 1
ATOM 4717 O O . LEU C 2 207 ? 157.252 175.194 189.757 1.00 61.55 184 LEU C O 1
ATOM 4722 N N . GLU C 2 208 ? 158.415 173.582 190.766 1.00 63.71 185 GLU C N 1
ATOM 4723 C CA . GLU C 2 208 ? 158.423 174.258 192.068 1.00 63.71 185 GLU C CA 1
ATOM 4724 C C . GLU C 2 208 ? 159.195 175.585 192.048 1.00 63.71 185 GLU C C 1
ATOM 4725 O O . GLU C 2 208 ? 158.676 176.588 192.524 1.00 63.71 185 GLU C O 1
ATOM 4731 N N . ASP C 2 209 ? 160.407 175.632 191.495 1.00 65.08 186 ASP C N 1
ATOM 4732 C CA . ASP C 2 209 ? 161.215 176.852 191.419 1.00 65.08 186 ASP C CA 1
ATOM 4733 C C . ASP C 2 209 ? 160.558 177.945 190.554 1.00 65.08 186 ASP C C 1
ATOM 4734 O O . ASP C 2 209 ? 160.469 179.105 190.954 1.00 65.08 186 ASP C O 1
ATOM 4739 N N . ILE C 2 210 ? 160.021 177.572 189.390 1.00 60.22 187 ILE C N 1
ATOM 4740 C CA . ILE C 2 210 ? 159.277 178.488 188.521 1.00 60.22 187 ILE C CA 1
ATOM 4741 C C . ILE C 2 210 ? 158.061 179.063 189.242 1.00 60.22 187 ILE C C 1
ATOM 4742 O O . ILE C 2 210 ? 157.857 180.271 189.202 1.00 60.22 187 ILE C O 1
ATOM 4747 N N . ASN C 2 211 ? 157.263 178.266 189.953 1.00 56.82 188 ASN C N 1
ATOM 4748 C CA . ASN C 2 211 ? 156.137 178.815 190.703 1.00 56.82 188 ASN C CA 1
ATOM 4749 C C . ASN C 2 211 ? 156.600 179.728 191.846 1.00 56.82 188 ASN C C 1
ATOM 4750 O O . ASN C 2 211 ? 156.093 180.838 191.962 1.00 56.82 188 ASN C O 1
ATOM 4755 N N . LYS C 2 212 ? 157.589 179.325 192.652 1.00 63.04 189 LYS C N 1
ATOM 4756 C CA . LYS C 2 212 ? 158.044 180.127 193.798 1.00 63.04 189 LYS C CA 1
ATOM 4757 C C . LYS C 2 212 ? 158.657 181.462 193.385 1.00 63.04 189 LYS C C 1
ATOM 4758 O O . LYS C 2 212 ? 158.395 182.455 194.061 1.00 63.04 189 LYS C O 1
ATOM 4764 N N . ARG C 2 213 ? 159.442 181.524 192.302 1.00 66.38 190 ARG C N 1
ATOM 4765 C CA . ARG C 2 213 ? 160.082 182.773 191.851 1.00 66.38 190 ARG C CA 1
ATOM 4766 C C . ARG C 2 213 ? 159.203 183.637 190.950 1.00 66.38 190 ARG C C 1
ATOM 4767 O O . ARG C 2 213 ? 159.315 184.853 191.025 1.00 66.38 190 ARG C O 1
ATOM 4775 N N . PHE C 2 214 ? 158.299 183.017 190.168 1.00 63.06 191 PHE C N 1
ATOM 4776 C CA . PHE C 2 214 ? 157.511 183.788 189.160 1.00 63.06 191 PHE C CA 1
ATOM 4777 C C . PHE C 2 214 ? 155.972 183.729 189.191 1.00 63.06 191 PHE C C 1
ATOM 4778 O O . PHE C 2 214 ? 155.378 184.436 188.353 1.00 63.06 191 PHE C O 1
ATOM 4786 N N . ASN C 2 215 ? 155.343 182.941 190.075 1.00 59.89 192 ASN C N 1
ATOM 4787 C CA . ASN C 2 215 ? 153.846 182.930 190.181 1.00 59.89 192 ASN C CA 1
ATOM 4788 C C . ASN C 2 215 ? 153.094 182.540 188.888 1.00 59.89 192 ASN C C 1
ATOM 4789 O O . ASN C 2 215 ? 152.191 183.298 188.483 1.00 59.89 192 ASN C O 1
ATOM 4794 N N . VAL C 2 216 ? 153.475 181.429 188.243 1.00 54.27 193 VAL C N 1
ATOM 4795 C CA . VAL C 2 216 ? 152.919 181.082 186.894 1.00 54.27 193 VAL C CA 1
ATOM 4796 C C . VAL C 2 216 ? 151.586 180.308 186.929 1.00 54.27 193 VAL C C 1
ATOM 4797 O O . VAL C 2 216 ? 151.077 180.001 185.837 1.00 54.27 193 VAL C O 1
ATOM 4801 N N . THR C 2 217 ? 151.043 179.966 188.106 1.00 51.46 194 THR C N 1
ATOM 4802 C CA . THR C 2 217 ? 149.685 179.335 188.196 1.00 51.46 194 THR C CA 1
ATOM 4803 C C . THR C 2 217 ? 149.558 178.065 187.337 1.00 51.46 194 THR C C 1
ATOM 4804 O O . THR C 2 217 ? 148.529 177.928 186.645 1.00 51.46 194 THR C O 1
ATOM 4808 N N . ILE C 2 218 ? 150.532 177.154 187.394 1.00 50.84 195 ILE C N 1
ATOM 4809 C CA . ILE C 2 218 ? 150.530 175.938 186.520 1.00 50.84 195 ILE C CA 1
ATOM 4810 C C . ILE C 2 218 ? 149.354 174.980 186.777 1.00 50.84 195 ILE C C 1
ATOM 4811 O O . ILE C 2 218 ? 149.047 174.742 187.960 1.00 50.84 195 ILE C O 1
ATOM 4816 N N . VAL C 2 219 ? 148.723 174.447 185.717 1.00 52.87 196 VAL C N 1
ATOM 4817 C CA . VAL C 2 219 ? 147.664 173.392 185.858 1.00 52.87 196 VAL C CA 1
ATOM 4818 C C . VAL C 2 219 ? 148.257 172.069 185.363 1.00 52.87 196 VAL C C 1
ATOM 4819 O O . VAL C 2 219 ? 149.155 172.151 184.500 1.00 52.87 196 VAL C O 1
ATOM 4823 N N . ILE C 2 220 ? 147.799 170.900 185.843 1.00 56.96 197 ILE C N 1
ATOM 4824 C CA . ILE C 2 220 ? 148.523 169.649 185.550 1.00 56.96 197 ILE C CA 1
ATOM 4825 C C . ILE C 2 220 ? 147.542 168.499 185.397 1.00 56.96 197 ILE C C 1
ATOM 4826 O O . ILE C 2 220 ? 146.786 168.269 186.326 1.00 56.96 197 ILE C O 1
ATOM 4831 N N . VAL C 2 221 ? 147.584 167.719 184.318 1.00 61.50 198 VAL C N 1
ATOM 4832 C CA . VAL C 2 221 ? 146.846 166.445 184.251 1.00 61.50 198 VAL C CA 1
ATOM 4833 C C . VAL C 2 221 ? 147.748 165.288 184.657 1.00 61.50 198 VAL C C 1
ATOM 4834 O O . VAL C 2 221 ? 148.949 165.326 184.424 1.00 61.50 198 VAL C O 1
ATOM 4838 N N . THR C 2 222 ? 147.182 164.259 185.277 1.00 65.65 199 THR C N 1
ATOM 4839 C CA . THR C 2 222 ? 147.886 163.044 185.704 1.00 65.65 199 THR C CA 1
ATOM 4840 C C . THR C 2 222 ? 146.893 161.905 185.941 1.00 65.65 199 THR C C 1
ATOM 4841 O O . THR C 2 222 ? 145.702 162.151 186.117 1.00 65.65 199 THR C O 1
ATOM 4845 N N . HIS C 2 223 ? 147.406 160.672 185.968 1.00 69.09 200 HIS C N 1
ATOM 4846 C CA . HIS C 2 223 ? 146.554 159.488 186.253 1.00 69.09 200 HIS C CA 1
ATOM 4847 C C . HIS C 2 223 ? 147.022 158.873 187.575 1.00 69.09 200 HIS C C 1
ATOM 4848 O O . HIS C 2 223 ? 146.462 157.830 187.967 1.00 69.09 200 HIS C O 1
ATOM 4855 N N . GLU C 2 224 ? 148.015 159.490 188.227 1.00 65.86 201 GLU C N 1
ATOM 4856 C CA . GLU C 2 224 ? 148.593 158.906 189.470 1.00 65.86 201 GLU C CA 1
ATOM 4857 C C . GLU C 2 224 ? 148.511 159.898 190.636 1.00 65.86 201 GLU C C 1
ATOM 4858 O O . GLU C 2 224 ? 148.855 161.078 190.433 1.00 65.86 201 GLU C O 1
ATOM 4864 N N . MET C 2 225 ? 148.053 159.436 191.804 1.00 69.35 202 MET C N 1
ATOM 4865 C CA . MET C 2 225 ? 147.956 160.292 193.020 1.00 69.35 202 MET C CA 1
ATOM 4866 C C . MET C 2 225 ? 149.353 160.635 193.555 1.00 69.35 202 MET C C 1
ATOM 4867 O O . MET C 2 225 ? 149.480 161.679 194.220 1.00 69.35 202 MET C O 1
ATOM 4872 N N . SER C 2 226 ? 150.367 159.809 193.272 1.00 68.41 203 SER C N 1
ATOM 4873 C CA . SER C 2 226 ? 151.713 160.013 193.878 1.00 68.41 203 SER C CA 1
ATOM 4874 C C . SER C 2 226 ? 152.320 161.376 193.518 1.00 68.41 203 SER C C 1
ATOM 4875 O O . SER C 2 226 ? 152.891 162.016 194.423 1.00 68.41 203 SER C O 1
ATOM 4878 N N . VAL C 2 227 ? 152.204 161.802 192.258 1.00 66.04 204 VAL C N 1
ATOM 4879 C CA . VAL C 2 227 ? 152.766 163.118 191.824 1.00 66.04 204 VAL C CA 1
ATOM 4880 C C . VAL C 2 227 ? 152.042 164.247 192.569 1.00 66.04 204 VAL C C 1
ATOM 4881 O O . VAL C 2 227 ? 152.700 165.254 192.889 1.00 66.04 204 VAL C O 1
ATOM 4885 N N . ILE C 2 228 ? 150.735 164.097 192.800 1.00 66.40 205 ILE C N 1
ATOM 4886 C CA . ILE C 2 228 ? 149.935 165.134 193.519 1.00 66.40 205 ILE C CA 1
ATOM 4887 C C . ILE C 2 228 ? 150.475 165.285 194.947 1.00 66.40 205 ILE C C 1
ATOM 4888 O O . ILE C 2 228 ? 150.581 166.437 195.415 1.00 66.40 205 ILE C O 1
ATOM 4893 N N . ARG C 2 229 ? 150.817 164.173 195.608 1.00 69.08 206 ARG C N 1
ATOM 4894 C CA . ARG C 2 229 ? 151.354 164.223 196.997 1.00 69.08 206 ARG C CA 1
ATOM 4895 C C . ARG C 2 229 ? 152.698 164.957 196.995 1.00 69.08 206 ARG C C 1
ATOM 4896 O O . ARG C 2 229 ? 153.171 165.320 198.088 1.00 69.08 206 ARG C O 1
ATOM 4904 N N . ARG C 2 230 ? 153.288 165.161 195.815 1.00 64.83 207 ARG C N 1
ATOM 4905 C CA . ARG C 2 230 ? 154.617 165.787 195.725 1.00 64.83 207 ARG C CA 1
ATOM 4906 C C . ARG C 2 230 ? 154.552 167.281 195.432 1.00 64.83 207 ARG C C 1
ATOM 4907 O O . ARG C 2 230 ? 155.452 167.995 195.861 1.00 64.83 207 ARG C O 1
ATOM 4915 N N . LEU C 2 231 ? 153.513 167.742 194.731 1.00 60.95 208 LEU C N 1
ATOM 4916 C CA . LEU C 2 231 ? 153.497 169.041 194.050 1.00 60.95 208 LEU C CA 1
ATOM 4917 C C . LEU C 2 231 ? 152.260 169.926 194.311 1.00 60.95 208 LEU C C 1
ATOM 4918 O O . LEU C 2 231 ? 152.434 171.098 194.616 1.00 60.95 208 LEU C O 1
ATOM 4923 N N . CYS C 2 232 ? 151.030 169.429 194.169 1.00 59.20 209 CYS C N 1
ATOM 4924 C CA . CYS C 2 232 ? 149.818 170.253 194.089 1.00 59.20 209 CYS C CA 1
ATOM 4925 C C . CYS C 2 232 ? 149.421 170.982 195.387 1.00 59.20 209 CYS C C 1
ATOM 4926 O O . CYS C 2 232 ? 149.788 170.566 196.478 1.00 59.20 209 CYS C O 1
ATOM 4929 N N . ASP C 2 233 ? 148.597 172.029 195.269 1.00 57.38 210 ASP C N 1
ATOM 4930 C CA . ASP C 2 233 ? 147.918 172.728 196.376 1.00 57.38 210 ASP C CA 1
ATOM 4931 C C . ASP C 2 233 ? 146.451 172.288 196.555 1.00 57.38 210 ASP C C 1
ATOM 4932 O O . ASP C 2 233 ? 145.986 172.129 197.677 1.00 57.38 210 ASP C O 1
ATOM 4937 N N . ARG C 2 234 ? 145.780 172.017 195.437 1.00 59.24 211 ARG C N 1
ATOM 4938 C CA . ARG C 2 234 ? 144.418 171.431 195.493 1.00 59.24 211 ARG C CA 1
ATOM 4939 C C . ARG C 2 234 ? 144.368 170.424 194.352 1.00 59.24 211 ARG C C 1
ATOM 4940 O O . ARG C 2 234 ? 145.366 170.333 193.638 1.00 59.24 211 ARG C O 1
ATOM 4948 N N . ALA C 2 235 ? 143.267 169.702 194.192 1.00 62.33 212 ALA C N 1
ATOM 4949 C CA . ALA C 2 235 ? 143.163 168.785 193.040 1.00 62.33 212 ALA C CA 1
ATOM 4950 C C . ALA C 2 235 ? 141.700 168.549 192.698 1.00 62.33 212 ALA C C 1
ATOM 4951 O O . ALA C 2 235 ? 140.866 168.792 193.563 1.00 62.33 212 ALA C O 1
ATOM 4953 N N . ALA C 2 236 ? 141.416 168.100 191.479 1.00 66.25 213 ALA C N 1
ATOM 4954 C CA . ALA C 2 236 ? 140.028 167.781 191.087 1.00 66.25 213 ALA C CA 1
ATOM 4955 C C . ALA C 2 236 ? 139.980 166.325 190.646 1.00 66.25 213 ALA C C 1
ATOM 4956 O O . ALA C 2 236 ? 140.787 165.955 189.794 1.00 66.25 213 ALA C O 1
ATOM 4958 N N . LEU C 2 237 ? 139.062 165.536 191.195 1.00 72.91 214 LEU C N 1
ATOM 4959 C CA . LEU C 2 237 ? 139.033 164.097 190.850 1.00 72.91 214 LEU C CA 1
ATOM 4960 C C . LEU C 2 237 ? 137.986 163.878 189.762 1.00 72.91 214 LEU C C 1
ATOM 4961 O O . LEU C 2 237 ? 136.815 164.164 190.024 1.00 72.91 214 LEU C O 1
ATOM 4966 N N . LEU C 2 238 ? 138.393 163.378 188.595 1.00 73.04 215 LEU C N 1
ATOM 4967 C CA . LEU C 2 238 ? 137.452 163.263 187.453 1.00 73.04 215 LEU C CA 1
ATOM 4968 C C . LEU C 2 238 ? 136.962 161.846 187.185 1.00 73.04 215 LEU C C 1
ATOM 4969 O O . LEU C 2 238 ? 137.811 160.955 187.063 1.00 73.04 215 LEU C O 1
ATOM 4974 N N . ASP C 2 239 ? 135.645 161.647 187.131 1.00 80.46 216 ASP C N 1
ATOM 4975 C CA . ASP C 2 239 ? 135.071 160.316 186.798 1.00 80.46 216 ASP C CA 1
ATOM 4976 C C . ASP C 2 239 ? 134.084 160.465 185.641 1.00 80.46 216 ASP C C 1
ATOM 4977 O O . ASP C 2 239 ? 133.228 161.363 185.720 1.00 80.46 216 ASP C O 1
ATOM 4982 N N . LYS C 2 240 ? 134.210 159.627 184.612 1.00 82.53 217 LYS C N 1
ATOM 4983 C CA . LYS C 2 240 ? 133.296 159.672 183.441 1.00 82.53 217 LYS C CA 1
ATOM 4984 C C . LYS C 2 240 ? 132.996 161.108 182.997 1.00 82.53 217 LYS C C 1
ATOM 4985 O O . LYS C 2 240 ? 131.813 161.389 182.743 1.00 82.53 217 LYS C O 1
ATOM 4991 N N . GLY C 2 241 ? 133.999 161.988 182.914 1.00 80.44 218 GLY C N 1
ATOM 4992 C CA . GLY C 2 241 ? 133.746 163.318 182.352 1.00 80.44 218 GLY C CA 1
ATOM 4993 C C . GLY C 2 241 ? 133.016 164.318 183.256 1.00 80.44 218 GLY C C 1
ATOM 4994 O O . GLY C 2 241 ? 132.547 165.330 182.749 1.00 80.44 218 GLY C O 1
ATOM 4995 N N . LYS C 2 242 ? 132.939 164.093 184.570 1.00 78.47 219 LYS C N 1
ATOM 4996 C CA . LYS C 2 242 ? 132.438 165.060 185.566 1.00 78.47 219 LYS C CA 1
ATOM 4997 C C . LYS C 2 242 ? 133.306 165.025 186.834 1.00 78.47 219 LYS C C 1
ATOM 4998 O O . LYS C 2 242 ? 133.826 163.973 187.196 1.00 78.47 219 LYS C O 1
ATOM 5004 N N . VAL C 2 243 ? 133.494 166.160 187.516 1.00 75.07 220 VAL C N 1
ATOM 5005 C CA . VAL C 2 243 ? 134.214 166.208 188.804 1.00 75.07 220 VAL C CA 1
ATOM 5006 C C . VAL C 2 243 ? 133.358 165.612 189.923 1.00 75.07 220 VAL C C 1
ATOM 5007 O O . VAL C 2 243 ? 132.225 166.028 190.128 1.00 75.07 220 VAL C O 1
ATOM 5011 N N . VAL C 2 244 ? 133.959 164.705 190.692 1.00 76.22 221 VAL C N 1
ATOM 5012 C CA . VAL C 2 244 ? 133.246 164.144 191.873 1.00 76.22 221 VAL C CA 1
ATOM 5013 C C . VAL C 2 244 ? 133.552 165.035 193.084 1.00 76.22 221 VAL C C 1
ATOM 5014 O O . VAL C 2 244 ? 132.623 165.263 193.873 1.00 76.22 221 VAL C O 1
ATOM 5018 N N . GLU C 2 245 ? 134.795 165.516 193.227 1.00 74.19 222 GLU C N 1
ATOM 5019 C CA . GLU C 2 245 ? 135.154 166.322 194.422 1.00 74.19 222 GLU C CA 1
ATOM 5020 C C . GLU C 2 245 ? 136.419 167.145 194.186 1.00 74.19 222 GLU C C 1
ATOM 5021 O O . GLU C 2 245 ? 137.202 166.756 193.310 1.00 74.19 222 GLU C O 1
ATOM 5027 N N . ILE C 2 246 ? 136.611 168.230 194.948 1.00 68.37 223 ILE C N 1
ATOM 5028 C CA . ILE C 2 246 ? 137.877 169.017 194.880 1.00 68.37 223 ILE C CA 1
ATOM 5029 C C . ILE C 2 246 ? 138.592 168.808 196.217 1.00 68.37 223 ILE C C 1
ATOM 5030 O O . ILE C 2 246 ? 138.189 169.447 197.201 1.00 68.37 223 ILE C O 1
ATOM 5035 N N . VAL C 2 247 ? 139.619 167.959 196.242 1.00 71.10 224 VAL C N 1
ATOM 5036 C CA . VAL C 2 247 ? 140.344 167.603 197.497 1.00 71.10 224 VAL C CA 1
ATOM 5037 C C . VAL C 2 247 ? 141.404 168.659 197.806 1.00 71.10 224 VAL C C 1
ATOM 5038 O O . VAL C 2 247 ? 141.676 169.478 196.915 1.00 71.10 224 VAL C O 1
ATOM 5042 N N . GLU C 2 248 ? 141.947 168.677 199.028 1.00 69.32 225 GLU C N 1
ATOM 5043 C CA . GLU C 2 248 ? 143.083 169.587 199.327 1.00 69.32 225 GLU C CA 1
ATOM 5044 C C . GLU C 2 248 ? 144.301 168.722 199.631 1.00 69.32 225 GLU C C 1
ATOM 5045 O O . GLU C 2 248 ? 144.246 167.980 200.616 1.00 69.32 225 GLU C O 1
ATOM 5051 N N . VAL C 2 249 ? 145.359 168.846 198.833 1.00 69.18 226 VAL C N 1
ATOM 5052 C CA . VAL C 2 249 ? 146.589 168.021 198.991 1.00 69.18 226 VAL C CA 1
ATOM 5053 C C . VAL C 2 249 ? 147.657 168.869 199.682 1.00 69.18 226 VAL C C 1
ATOM 5054 O O . VAL C 2 249 ? 148.822 168.452 199.733 1.00 69.18 226 VAL C O 1
ATOM 5058 N N . ARG C 2 250 ? 147.274 170.053 200.151 1.00 73.28 227 ARG C N 1
ATOM 5059 C CA . ARG C 2 250 ? 148.249 170.966 200.798 1.00 73.28 227 ARG C CA 1
ATOM 5060 C C . ARG C 2 250 ? 148.659 170.315 202.108 1.00 73.28 227 ARG C C 1
ATOM 5061 O O . ARG C 2 250 ? 149.872 170.228 202.368 1.00 73.28 227 ARG C O 1
ATOM 5069 N N . GLY C 2 251 ? 147.671 169.932 202.915 1.00 75.91 228 GLY C N 1
ATOM 5070 C CA . GLY C 2 251 ? 147.993 169.203 204.159 1.00 75.91 228 GLY C CA 1
ATOM 5071 C C . GLY C 2 251 ? 148.984 168.082 203.901 1.00 75.91 228 GLY C C 1
ATOM 5072 O O . GLY C 2 251 ? 149.593 167.632 204.893 1.00 75.91 228 GLY C O 1
ATOM 5073 N N . ASN C 2 252 ? 149.207 167.698 202.638 1.00 77.96 229 ASN C N 1
ATOM 5074 C CA . ASN C 2 252 ? 150.153 166.603 202.251 1.00 77.96 229 ASN C CA 1
ATOM 5075 C C . ASN C 2 252 ? 149.439 165.250 202.336 1.00 77.96 229 ASN C C 1
ATOM 5076 O O . ASN C 2 252 ? 150.059 164.235 201.981 1.00 77.96 229 ASN C O 1
ATOM 5081 N N . GLN C 2 253 ? 148.187 165.242 202.794 1.00 82.00 230 GLN C N 1
ATOM 5082 C CA . GLN C 2 253 ? 147.389 163.990 202.803 1.00 82.00 230 GLN C CA 1
ATOM 5083 C C . GLN C 2 253 ? 146.084 164.258 202.054 1.00 82.00 230 GLN C C 1
ATOM 5084 O O . GLN C 2 253 ? 145.324 165.135 202.499 1.00 82.00 230 GLN C O 1
ATOM 5090 N N . ILE C 2 254 ? 145.814 163.500 200.993 1.00 74.09 231 ILE C N 1
ATOM 5091 C CA . ILE C 2 254 ? 144.524 163.655 200.266 1.00 74.09 231 ILE C CA 1
ATOM 5092 C C . ILE C 2 254 ? 143.436 163.069 201.162 1.00 74.09 231 ILE C C 1
ATOM 5093 O O . ILE C 2 254 ? 143.677 161.996 201.730 1.00 74.09 231 ILE C O 1
ATOM 5098 N N . HIS C 2 255 ? 142.303 163.757 201.310 1.00 78.15 232 HIS C N 1
ATOM 5099 C CA . HIS C 2 255 ? 141.160 163.210 202.090 1.00 78.15 232 HIS C CA 1
ATOM 5100 C C . HIS C 2 255 ? 139.884 163.352 201.257 1.00 78.15 232 HIS C C 1
ATOM 5101 O O . HIS C 2 255 ? 139.629 164.470 200.790 1.00 78.15 232 HIS C O 1
ATOM 5108 N N . ALA C 2 256 ? 139.102 162.280 201.096 1.00 80.59 233 ALA C N 1
ATOM 5109 C CA . ALA C 2 256 ? 137.912 162.354 200.215 1.00 80.59 233 ALA C CA 1
ATOM 5110 C C . ALA C 2 256 ? 136.626 161.966 200.948 1.00 80.59 233 ALA C C 1
ATOM 5111 O O . ALA C 2 256 ? 136.582 160.865 201.516 1.00 80.59 233 ALA C O 1
ATOM 5113 N N . GLN C 2 257 ? 135.626 162.849 200.948 1.00 85.39 234 GLN C N 1
ATOM 5114 C CA . GLN C 2 257 ? 134.303 162.538 201.555 1.00 85.39 234 GLN C CA 1
ATOM 5115 C C . GLN C 2 257 ? 133.518 161.506 200.731 1.00 85.39 234 GLN C C 1
ATOM 5116 O O . GLN C 2 257 ? 132.887 160.634 201.355 1.00 85.39 234 GLN C O 1
ATOM 5122 N N . SER C 2 258 ? 133.544 161.590 199.396 1.00 84.71 235 SER C N 1
ATOM 5123 C CA . SER C 2 258 ? 132.698 160.701 198.548 1.00 84.71 235 SER C CA 1
ATOM 5124 C C . SER C 2 258 ? 133.231 159.266 198.520 1.00 84.71 235 SER C C 1
ATOM 5125 O O . SER C 2 258 ? 134.255 159.006 199.173 1.00 84.71 235 SER C O 1
ATOM 5128 N N . ASP C 2 259 ? 132.566 158.372 197.774 1.00 85.59 236 ASP C N 1
ATOM 5129 C CA . ASP C 2 259 ? 133.089 156.984 197.655 1.00 85.59 236 ASP C CA 1
ATOM 5130 C C . ASP C 2 259 ? 134.007 156.882 196.435 1.00 85.59 236 ASP C C 1
ATOM 5131 O O . ASP C 2 259 ? 135.061 156.242 196.553 1.00 85.59 236 ASP C O 1
ATOM 5136 N N . ILE C 2 260 ? 133.590 157.430 195.296 1.00 81.88 237 ILE C N 1
ATOM 5137 C CA . ILE C 2 260 ? 134.461 157.400 194.087 1.00 81.88 237 ILE C CA 1
ATOM 5138 C C . ILE C 2 260 ? 135.787 158.093 194.428 1.00 81.88 237 ILE C C 1
ATOM 5139 O O . ILE C 2 260 ? 136.839 157.520 194.112 1.00 81.88 237 ILE C O 1
ATOM 5144 N N . GLY C 2 261 ? 135.726 159.268 195.054 1.00 80.74 238 GLY C N 1
ATOM 5145 C CA . GLY C 2 261 ? 136.951 160.004 195.403 1.00 80.74 238 GLY C CA 1
ATOM 5146 C C . GLY C 2 261 ? 137.901 159.115 196.171 1.00 80.74 238 GLY C C 1
ATOM 5147 O O . GLY C 2 261 ? 139.073 159.042 195.784 1.00 80.74 238 GLY C O 1
ATOM 5148 N N . ARG C 2 262 ? 137.409 158.409 197.202 1.00 83.70 239 ARG C N 1
ATOM 5149 C CA . ARG C 2 262 ? 138.258 157.544 198.078 1.00 83.70 239 ARG C CA 1
ATOM 5150 C C . ARG C 2 262 ? 138.798 156.335 197.317 1.00 83.70 239 ARG C C 1
ATOM 5151 O O . ARG C 2 262 ? 139.837 155.802 197.732 1.00 83.70 239 ARG C O 1
ATOM 5159 N N . GLU C 2 263 ? 138.166 155.934 196.211 1.00 83.90 240 GLU C N 1
ATOM 5160 C CA . GLU C 2 263 ? 138.723 154.824 195.388 1.00 83.90 240 GLU C CA 1
ATOM 5161 C C . GLU C 2 263 ? 139.923 155.329 194.582 1.00 83.90 240 GLU C C 1
ATOM 5162 O O . GLU C 2 263 ? 140.952 154.641 194.584 1.00 83.90 240 GLU C O 1
ATOM 5168 N N . LEU C 2 264 ? 139.795 156.485 193.926 1.00 77.53 241 LEU C N 1
ATOM 5169 C CA . LEU C 2 264 ? 140.891 157.042 193.086 1.00 77.53 241 LEU C CA 1
ATOM 5170 C C . LEU C 2 264 ? 142.103 157.332 193.972 1.00 77.53 241 LEU C C 1
ATOM 5171 O O . LEU C 2 264 ? 143.226 157.093 193.514 1.00 77.53 241 LEU C O 1
ATOM 5176 N N . ILE C 2 265 ? 141.878 157.814 195.193 1.00 78.36 242 ILE C N 1
ATOM 5177 C CA . ILE C 2 265 ? 142.993 158.167 196.118 1.00 78.36 242 ILE C CA 1
ATOM 5178 C C . ILE C 2 265 ? 143.826 156.917 196.415 1.00 78.36 242 ILE C C 1
ATOM 5179 O O . ILE C 2 265 ? 145.059 157.049 196.486 1.00 78.36 242 ILE C O 1
ATOM 5184 N N . ARG C 2 266 ? 143.191 155.753 196.576 1.00 82.62 243 ARG C N 1
ATOM 5185 C CA . ARG C 2 266 ? 143.924 154.508 196.938 1.00 82.62 243 ARG C CA 1
ATOM 5186 C C . ARG C 2 266 ? 144.996 154.210 195.888 1.00 82.62 243 ARG C C 1
ATOM 5187 O O . ARG C 2 266 ? 144.625 154.138 194.706 1.00 82.62 243 ARG C O 1
ATOM 5195 N N . MET D 2 24 ? 163.867 125.430 187.526 1.00 64.44 1 MET D N 1
ATOM 5196 C CA . MET D 2 24 ? 164.988 125.928 188.365 1.00 64.44 1 MET D CA 1
ATOM 5197 C C . MET D 2 24 ? 166.108 126.448 187.467 1.00 64.44 1 MET D C 1
ATOM 5198 O O . MET D 2 24 ? 167.143 125.785 187.380 1.00 64.44 1 MET D O 1
ATOM 5203 N N . ILE D 2 25 ? 165.907 127.605 186.850 1.00 65.30 2 ILE D N 1
ATOM 5204 C CA . ILE D 2 25 ? 166.920 128.166 185.919 1.00 65.30 2 ILE D CA 1
ATOM 5205 C C . ILE D 2 25 ? 168.194 128.477 186.693 1.00 65.30 2 ILE D C 1
ATOM 5206 O O . ILE D 2 25 ? 168.097 129.185 187.692 1.00 65.30 2 ILE D O 1
ATOM 5211 N N . ILE D 2 26 ? 169.347 127.993 186.236 1.00 66.71 3 ILE D N 1
ATOM 5212 C CA . ILE D 2 26 ? 170.649 128.362 186.860 1.00 66.71 3 ILE D CA 1
ATOM 5213 C C . ILE D 2 26 ? 171.509 128.921 185.733 1.00 66.71 3 ILE D C 1
ATOM 5214 O O . ILE D 2 26 ? 171.861 128.149 184.839 1.00 66.71 3 ILE D O 1
ATOM 5219 N N . LEU D 2 27 ? 171.863 130.199 185.798 1.00 71.95 4 LEU D N 1
ATOM 5220 C CA . LEU D 2 27 ? 172.761 130.793 184.780 1.00 71.95 4 LEU D CA 1
ATOM 5221 C C . LEU D 2 27 ? 174.175 130.731 185.351 1.00 71.95 4 LEU D C 1
ATOM 5222 O O . LEU D 2 27 ? 174.295 130.473 186.557 1.00 71.95 4 LEU D O 1
ATOM 5227 N N . ASP D 2 28 ? 175.198 130.962 184.534 1.00 78.48 5 ASP D N 1
ATOM 5228 C CA . ASP D 2 28 ? 176.584 130.812 184.989 1.00 78.48 5 ASP D CA 1
ATOM 5229 C C . ASP D 2 28 ? 177.574 131.531 184.051 1.00 78.48 5 ASP D C 1
ATOM 5230 O O . ASP D 2 28 ? 177.849 131.049 182.957 1.00 78.48 5 ASP D O 1
ATOM 5235 N N . LYS D 2 29 ? 178.070 132.713 184.453 1.00 80.45 6 LYS D N 1
ATOM 5236 C CA . LYS D 2 29 ? 178.959 133.631 183.688 1.00 80.45 6 LYS D CA 1
ATOM 5237 C C . LYS D 2 29 ? 178.416 134.033 182.300 1.00 80.45 6 LYS D C 1
ATOM 5238 O O . LYS D 2 29 ? 179.174 134.273 181.360 1.00 80.45 6 LYS D O 1
ATOM 5244 N N . VAL D 2 30 ? 177.099 134.137 182.170 1.00 79.82 7 VAL D N 1
ATOM 5245 C CA . VAL D 2 30 ? 176.394 134.658 180.986 1.00 79.82 7 VAL D CA 1
ATOM 5246 C C . VAL D 2 30 ? 176.799 136.110 180.695 1.00 79.82 7 VAL D C 1
ATOM 5247 O O . VAL D 2 30 ? 177.030 136.875 181.622 1.00 79.82 7 VAL D O 1
ATOM 5251 N N . SER D 2 31 ? 176.895 136.529 179.430 1.00 82.80 8 SER D N 1
ATOM 5252 C CA . SER D 2 31 ? 177.101 137.935 179.035 1.00 82.80 8 SER D CA 1
ATOM 5253 C C . SER D 2 31 ? 176.609 138.262 177.628 1.00 82.80 8 SER D C 1
ATOM 5254 O O . SER D 2 31 ? 176.572 137.393 176.763 1.00 82.80 8 SER D O 1
ATOM 5257 N N . LYS D 2 32 ? 176.288 139.534 177.387 1.00 85.00 9 LYS D N 1
ATOM 5258 C CA . LYS D 2 32 ? 176.005 140.121 176.074 1.00 85.00 9 LYS D CA 1
ATOM 5259 C C . LYS D 2 32 ? 176.622 141.507 175.992 1.00 85.00 9 LYS D C 1
ATOM 5260 O O . LYS D 2 32 ? 176.505 142.299 176.921 1.00 85.00 9 LYS D O 1
ATOM 5266 N N . HIS D 2 33 ? 177.137 141.833 174.823 1.00 92.98 10 HIS D N 1
ATOM 5267 C CA . HIS D 2 33 ? 177.475 143.179 174.389 1.00 92.98 10 HIS D CA 1
ATOM 5268 C C . HIS D 2 33 ? 177.025 143.360 172.938 1.00 92.98 10 HIS D C 1
ATOM 5269 O O . HIS D 2 33 ? 176.890 142.393 172.190 1.00 92.98 10 HIS D O 1
ATOM 5276 N N . TYR D 2 34 ? 176.716 144.602 172.582 1.00 97.75 11 TYR D N 1
ATOM 5277 C CA . TYR D 2 34 ? 176.218 144.865 171.212 1.00 97.75 11 TYR D CA 1
ATOM 5278 C C . TYR D 2 34 ? 177.290 145.635 170.442 1.00 97.75 11 TYR D C 1
ATOM 5279 O O . TYR D 2 34 ? 178.250 146.118 171.069 1.00 97.75 11 TYR D O 1
ATOM 5288 N N . GLN D 2 35 ? 177.119 145.754 169.125 1.00 114.87 12 GLN D N 1
ATOM 5289 C CA . GLN D 2 35 ? 178.101 146.484 168.284 1.00 114.87 12 GLN D CA 1
ATOM 5290 C C . GLN D 2 35 ? 177.976 147.976 168.590 1.00 114.87 12 GLN D C 1
ATOM 5291 O O . GLN D 2 35 ? 176.956 148.372 169.178 1.00 114.87 12 GLN D O 1
ATOM 5297 N N . THR D 2 36 ? 178.965 148.773 168.181 1.00 122.15 13 THR D N 1
ATOM 5298 C CA . THR D 2 36 ? 178.948 150.236 168.445 1.00 122.15 13 THR D CA 1
ATOM 5299 C C . THR D 2 36 ? 177.715 150.838 167.768 1.00 122.15 13 THR D C 1
ATOM 5300 O O . THR D 2 36 ? 177.281 151.923 168.198 1.00 122.15 13 THR D O 1
ATOM 5304 N N . ARG D 2 37 ? 177.178 150.159 166.751 1.00 119.04 14 ARG D N 1
ATOM 5305 C CA . ARG D 2 37 ? 175.946 150.633 166.072 1.00 119.04 14 ARG D CA 1
ATOM 5306 C C . ARG D 2 37 ? 174.833 150.734 167.120 1.00 119.04 14 ARG D C 1
ATOM 5307 O O . ARG D 2 37 ? 174.088 151.734 167.070 1.00 119.04 14 ARG D O 1
ATOM 5315 N N . ASP D 2 38 ? 174.723 149.754 168.028 1.00 122.57 15 ASP D N 1
ATOM 5316 C CA . ASP D 2 38 ? 173.732 149.829 169.141 1.00 122.57 15 ASP D CA 1
ATOM 5317 C C . ASP D 2 38 ? 172.335 150.087 168.573 1.00 122.57 15 ASP D C 1
ATOM 5318 O O . ASP D 2 38 ? 171.618 150.936 169.135 1.00 122.57 15 ASP D O 1
ATOM 5323 N N . LYS D 2 39 ? 171.968 149.381 167.503 1.00 118.72 16 LYS D N 1
ATOM 5324 C CA . LYS D 2 39 ? 170.661 149.613 166.834 1.00 118.72 16 LYS D CA 1
ATOM 5325 C C . LYS D 2 39 ? 169.502 149.301 167.786 1.00 118.72 16 LYS D C 1
ATOM 5326 O O . LYS D 2 39 ? 168.499 150.040 167.739 1.00 118.72 16 LYS D O 1
ATOM 5332 N N . THR D 2 40 ? 169.637 148.245 168.602 1.00 106.86 17 THR D N 1
ATOM 5333 C CA . THR D 2 40 ? 168.521 147.786 169.475 1.00 106.86 17 THR D CA 1
ATOM 5334 C C . THR D 2 40 ? 168.473 148.552 170.796 1.00 106.86 17 THR D C 1
ATOM 5335 O O . THR D 2 40 ? 169.539 149.007 171.254 1.00 106.86 17 THR D O 1
ATOM 5339 N N . ARG D 2 41 ? 167.276 148.691 171.374 1.00 101.83 18 ARG D N 1
ATOM 5340 C CA . ARG D 2 41 ? 167.094 149.383 172.679 1.00 101.83 18 ARG D CA 1
ATOM 5341 C C . ARG D 2 41 ? 167.731 148.585 173.823 1.00 101.83 18 ARG D C 1
ATOM 5342 O O . ARG D 2 41 ? 168.123 149.219 174.819 1.00 101.83 18 ARG D O 1
ATOM 5350 N N . PHE D 2 42 ? 167.816 147.257 173.706 1.00 96.89 19 PHE D N 1
ATOM 5351 C CA . PHE D 2 42 ? 168.298 146.423 174.839 1.00 96.89 19 PHE D CA 1
ATOM 5352 C C . PHE D 2 42 ? 169.723 146.809 175.241 1.00 96.89 19 PHE D C 1
ATOM 5353 O O . PHE D 2 42 ? 170.560 147.010 174.345 1.00 96.89 19 PHE D O 1
ATOM 5361 N N . ALA D 2 43 ? 169.979 146.908 176.550 1.00 92.53 20 ALA D N 1
ATOM 5362 C CA . ALA D 2 43 ? 171.328 147.247 177.067 1.00 92.53 20 ALA D CA 1
ATOM 5363 C C . ALA D 2 43 ? 172.188 145.988 177.217 1.00 92.53 20 ALA D C 1
ATOM 5364 O O . ALA D 2 43 ? 171.647 144.885 177.068 1.00 92.53 20 ALA D O 1
ATOM 5366 N N . ALA D 2 44 ? 173.489 146.157 177.458 1.00 90.04 21 ALA D N 1
ATOM 5367 C CA . ALA D 2 44 ? 174.414 145.011 177.612 1.00 90.04 21 ALA D CA 1
ATOM 5368 C C . ALA D 2 44 ? 174.336 144.428 179.021 1.00 90.04 21 ALA D C 1
ATOM 5369 O O . ALA D 2 44 ? 173.981 145.180 179.938 1.00 90.04 21 ALA D O 1
ATOM 5371 N N . VAL D 2 45 ? 174.688 143.150 179.182 1.00 86.36 22 VAL D N 1
ATOM 5372 C CA . VAL D 2 45 ? 174.721 142.511 180.532 1.00 86.36 22 VAL D CA 1
ATOM 5373 C C . VAL D 2 45 ? 176.156 142.040 180.779 1.00 86.36 22 VAL D C 1
ATOM 5374 O O . VAL D 2 45 ? 176.831 141.678 179.804 1.00 86.36 22 VAL D O 1
ATOM 5378 N N . GLU D 2 46 ? 176.623 142.113 182.025 1.00 88.91 23 GLU D N 1
ATOM 5379 C CA . GLU D 2 46 ? 178.010 141.704 182.357 1.00 88.91 23 GLU D CA 1
ATOM 5380 C C . GLU D 2 46 ? 177.982 140.373 183.136 1.00 88.91 23 GLU D C 1
ATOM 5381 O O . GLU D 2 46 ? 176.893 140.031 183.622 1.00 88.91 23 GLU D O 1
ATOM 5387 N N . PRO D 2 47 ? 179.085 139.588 183.272 1.00 85.59 24 PRO D N 1
ATOM 5388 C CA . PRO D 2 47 ? 179.082 138.282 183.926 1.00 85.59 24 PRO D CA 1
ATOM 5389 C C . PRO D 2 47 ? 178.266 138.245 185.217 1.00 85.59 24 PRO D C 1
ATOM 5390 O O . PRO D 2 47 ? 178.480 139.025 186.138 1.00 85.59 24 PRO D O 1
ATOM 5394 N N . THR D 2 48 ? 177.213 137.420 185.190 1.00 82.77 25 THR D N 1
ATOM 5395 C CA . THR D 2 48 ? 176.273 137.340 186.335 1.00 82.77 25 THR D CA 1
ATOM 5396 C C . THR D 2 48 ? 175.789 135.899 186.507 1.00 82.77 25 THR D C 1
ATOM 5397 O O . THR D 2 48 ? 175.452 135.274 185.491 1.00 82.77 25 THR D O 1
ATOM 5401 N N . SER D 2 49 ? 175.748 135.402 187.745 1.00 76.92 26 SER D N 1
ATOM 5402 C CA . SER D 2 49 ? 175.202 134.049 188.014 1.00 76.92 26 SER D CA 1
ATOM 5403 C C . SER D 2 49 ? 173.957 134.190 188.893 1.00 76.92 26 SER D C 1
ATOM 5404 O O . SER D 2 49 ? 174.079 134.807 189.963 1.00 76.92 26 SER D O 1
ATOM 5407 N N . LEU D 2 50 ? 172.810 133.656 188.458 1.00 73.46 27 LEU D N 1
ATOM 5408 C CA . LEU D 2 50 ? 171.560 133.717 189.265 1.00 73.46 27 LEU D CA 1
ATOM 5409 C C . LEU D 2 50 ? 170.937 132.326 189.330 1.00 73.46 27 LEU D C 1
ATOM 5410 O O . LEU D 2 50 ? 170.940 131.649 188.296 1.00 73.46 27 LEU D O 1
ATOM 5415 N N . GLU D 2 51 ? 170.436 131.910 190.493 1.00 70.24 28 GLU D N 1
ATOM 5416 C CA . GLU D 2 51 ? 169.699 130.624 190.568 1.00 70.24 28 GLU D CA 1
ATOM 5417 C C . GLU D 2 51 ? 168.291 130.928 191.069 1.00 70.24 28 GLU D C 1
ATOM 5418 O O . GLU D 2 51 ? 168.176 131.485 192.165 1.00 70.24 28 GLU D O 1
ATOM 5424 N N . ILE D 2 52 ? 167.270 130.547 190.309 1.00 64.39 29 ILE D N 1
ATOM 5425 C CA . ILE D 2 52 ? 165.865 130.768 190.739 1.00 64.39 29 ILE D CA 1
ATOM 5426 C C . ILE D 2 52 ? 165.313 129.412 191.176 1.00 64.39 29 ILE D C 1
ATOM 5427 O O . ILE D 2 52 ? 165.384 128.482 190.382 1.00 64.39 29 ILE D O 1
ATOM 5432 N N . ARG D 2 53 ? 164.788 129.302 192.394 1.00 71.09 30 ARG D N 1
ATOM 5433 C CA . ARG D 2 53 ? 164.349 127.986 192.931 1.00 71.09 30 ARG D CA 1
ATOM 5434 C C . ARG D 2 53 ? 163.041 127.535 192.285 1.00 71.09 30 ARG D C 1
ATOM 5435 O O . ARG D 2 53 ? 162.381 128.369 191.656 1.00 71.09 30 ARG D O 1
ATOM 5443 N N . ASP D 2 54 ? 162.694 126.255 192.421 1.00 64.93 31 ASP D N 1
ATOM 5444 C CA . ASP D 2 54 ? 161.502 125.706 191.727 1.00 64.93 31 ASP D CA 1
ATOM 5445 C C . ASP D 2 54 ? 160.237 126.001 192.508 1.00 64.93 31 ASP D C 1
ATOM 5446 O O . ASP D 2 54 ? 159.173 125.657 192.039 1.00 64.93 31 ASP D O 1
ATOM 5451 N N . GLY D 2 55 ? 160.376 126.513 193.717 1.00 64.81 32 GLY D N 1
ATOM 5452 C CA . GLY D 2 55 ? 159.190 126.793 194.551 1.00 64.81 32 GLY D CA 1
ATOM 5453 C C . GLY D 2 55 ? 158.832 128.265 194.697 1.00 64.81 32 GLY D C 1
ATOM 5454 O O . GLY D 2 55 ? 157.874 128.543 195.446 1.00 64.81 32 GLY D O 1
ATOM 5455 N N . GLU D 2 56 ? 159.542 129.186 194.035 1.00 66.61 33 GLU D N 1
ATOM 5456 C CA . GLU D 2 56 ? 159.264 130.631 194.290 1.00 66.61 33 GLU D CA 1
ATOM 5457 C C . GLU D 2 56 ? 159.184 131.576 193.084 1.00 66.61 33 GLU D C 1
ATOM 5458 O O . GLU D 2 56 ? 159.749 131.235 192.026 1.00 66.61 33 GLU D O 1
ATOM 5464 N N . ILE D 2 57 ? 158.501 132.717 193.247 1.00 73.04 34 ILE D N 1
ATOM 5465 C CA . ILE D 2 57 ? 158.448 133.763 192.171 1.00 73.04 34 ILE D CA 1
ATOM 5466 C C . ILE D 2 57 ? 159.601 134.764 192.250 1.00 73.04 34 ILE D C 1
ATOM 5467 O O . ILE D 2 57 ? 159.994 135.083 193.391 1.00 73.04 34 ILE D O 1
ATOM 5472 N N . PHE D 2 58 ? 160.139 135.231 191.116 1.00 76.89 35 PHE D N 1
ATOM 5473 C CA . PHE D 2 58 ? 161.357 136.087 191.154 1.00 76.89 35 PHE D CA 1
ATOM 5474 C C . PHE D 2 58 ? 161.011 137.425 190.507 1.00 76.89 35 PHE D C 1
ATOM 5475 O O . PHE D 2 58 ? 159.886 137.546 190.017 1.00 76.89 35 PHE D O 1
ATOM 5483 N N . GLY D 2 59 ? 161.943 138.385 190.496 1.00 81.48 36 GLY D N 1
ATOM 5484 C CA . GLY D 2 59 ? 161.691 139.722 189.924 1.00 81.48 36 GLY D CA 1
ATOM 5485 C C . GLY D 2 59 ? 162.979 140.477 189.660 1.00 81.48 36 GLY D C 1
ATOM 5486 O O . GLY D 2 59 ? 163.923 140.263 190.414 1.00 81.48 36 GLY D O 1
ATOM 5487 N N . LEU D 2 60 ? 163.077 141.161 188.523 1.00 85.81 37 LEU D N 1
ATOM 5488 C CA . LEU D 2 60 ? 164.360 141.804 188.146 1.00 85.81 37 LEU D CA 1
ATOM 5489 C C . LEU D 2 60 ? 164.221 143.321 188.157 1.00 85.81 37 LEU D C 1
ATOM 5490 O O . LEU D 2 60 ? 164.058 143.902 187.080 1.00 85.81 37 LEU D O 1
ATOM 5495 N N . MET D 2 61 ? 164.379 143.947 189.321 1.00 87.56 38 MET D N 1
ATOM 5496 C CA . MET D 2 61 ? 164.270 145.426 189.414 1.00 87.56 38 MET D CA 1
ATOM 5497 C C . MET D 2 61 ? 165.416 146.129 188.698 1.00 87.56 38 MET D C 1
ATOM 5498 O O . MET D 2 61 ? 166.540 145.611 188.763 1.00 87.56 38 MET D O 1
ATOM 5503 N N . GLY D 2 62 ? 165.110 147.207 187.968 1.00 93.33 39 GLY D N 1
ATOM 5504 C CA . GLY D 2 62 ? 166.109 148.221 187.580 1.00 93.33 39 GLY D CA 1
ATOM 5505 C C . GLY D 2 62 ? 165.443 149.428 186.944 1.00 93.33 39 GLY D C 1
ATOM 5506 O O . GLY D 2 62 ? 164.403 149.872 187.470 1.00 93.33 39 GLY D O 1
ATOM 5507 N N . TYR D 2 63 ? 166.081 150.033 185.929 1.00 93.03 40 TYR D N 1
ATOM 5508 C CA . TYR D 2 63 ? 165.831 151.450 185.532 1.00 93.03 40 TYR D CA 1
ATOM 5509 C C . TYR D 2 63 ? 165.721 151.586 184.006 1.00 93.03 40 TYR D C 1
ATOM 5510 O O . TYR D 2 63 ? 165.137 150.693 183.375 1.00 93.03 40 TYR D O 1
ATOM 5519 N N . SER D 2 64 ? 166.238 152.680 183.430 1.00 95.08 41 SER D N 1
ATOM 5520 C CA . SER D 2 64 ? 165.866 153.077 182.047 1.00 95.08 41 SER D CA 1
ATOM 5521 C C . SER D 2 64 ? 166.700 152.278 181.039 1.00 95.08 41 SER D C 1
ATOM 5522 O O . SER D 2 64 ? 166.123 151.791 180.047 1.00 95.08 41 SER D O 1
ATOM 5525 N N . GLY D 2 65 ? 168.006 152.151 181.297 1.00 93.16 42 GLY D N 1
ATOM 5526 C CA . GLY D 2 65 ? 168.874 151.225 180.545 1.00 93.16 42 GLY D CA 1
ATOM 5527 C C . GLY D 2 65 ? 169.061 149.923 181.294 1.00 93.16 42 GLY D C 1
ATOM 5528 O O . GLY D 2 65 ? 168.626 148.880 180.764 1.00 93.16 42 GLY D O 1
ATOM 5529 N N . ALA D 2 66 ? 169.687 149.977 182.470 1.00 93.97 43 ALA D N 1
ATOM 5530 C CA . ALA D 2 66 ? 169.880 148.775 183.313 1.00 93.97 43 ALA D CA 1
ATOM 5531 C C . ALA D 2 66 ? 170.446 147.625 182.485 1.00 93.97 43 ALA D C 1
ATOM 5532 O O . ALA D 2 66 ? 171.427 147.851 181.763 1.00 93.97 43 ALA D O 1
ATOM 5534 N N . GLY D 2 67 ? 169.872 146.427 182.624 1.00 90.68 44 GLY D N 1
ATOM 5535 C CA . GLY D 2 67 ? 170.251 145.267 181.791 1.00 90.68 44 GLY D CA 1
ATOM 5536 C C . GLY D 2 67 ? 169.170 144.209 181.889 1.00 90.68 44 GLY D C 1
ATOM 5537 O O . GLY D 2 67 ? 169.386 143.115 181.364 1.00 90.68 44 GLY D O 1
ATOM 5538 N N . LYS D 2 68 ? 168.049 144.514 182.547 1.00 84.08 45 LYS D N 1
ATOM 5539 C CA . LYS D 2 68 ? 166.997 143.506 182.846 1.00 84.08 45 LYS D CA 1
ATOM 5540 C C . LYS D 2 68 ? 166.327 142.889 181.620 1.00 84.08 45 LYS D C 1
ATOM 5541 O O . LYS D 2 68 ? 166.132 141.672 181.639 1.00 84.08 45 LYS D O 1
ATOM 5547 N N . SER D 2 69 ? 165.962 143.670 180.608 1.00 81.16 46 SER D N 1
ATOM 5548 C CA . SER D 2 69 ? 165.193 143.084 179.478 1.00 81.16 46 SER D CA 1
ATOM 5549 C C . SER D 2 69 ? 166.023 142.045 178.724 1.00 81.16 46 SER D C 1
ATOM 5550 O O . SER D 2 69 ? 165.452 141.015 178.349 1.00 81.16 46 SER D O 1
ATOM 5553 N N . THR D 2 70 ? 167.312 142.316 178.506 1.00 84.47 47 THR D N 1
ATOM 5554 C CA . THR D 2 70 ? 168.197 141.345 177.815 1.00 84.47 47 THR D CA 1
ATOM 5555 C C . THR D 2 70 ? 168.402 140.111 178.698 1.00 84.47 47 THR D C 1
ATOM 5556 O O . THR D 2 70 ? 168.585 139.035 178.127 1.00 84.47 47 THR D O 1
ATOM 5560 N N . LEU D 2 71 ? 168.357 140.249 180.026 1.00 78.17 48 LEU D N 1
ATOM 5561 C CA . LEU D 2 71 ? 168.618 139.095 180.885 1.00 78.17 48 LEU D CA 1
ATOM 5562 C C . LEU D 2 71 ? 167.462 138.088 180.836 1.00 78.17 48 LEU D C 1
ATOM 5563 O O . LEU D 2 71 ? 167.691 136.883 180.775 1.00 78.17 48 LEU D O 1
ATOM 5568 N N . LEU D 2 72 ? 166.224 138.576 180.743 1.00 73.48 49 LEU D N 1
ATOM 5569 C CA . LEU D 2 72 ? 165.050 137.732 180.499 1.00 73.48 49 LEU D CA 1
ATOM 5570 C C . LEU D 2 72 ? 165.124 137.015 179.134 1.00 73.48 49 LEU D C 1
ATOM 5571 O O . LEU D 2 72 ? 164.869 135.818 179.067 1.00 73.48 49 LEU D O 1
ATOM 5576 N N . ARG D 2 73 ? 165.608 137.683 178.084 1.00 76.69 50 ARG D N 1
ATOM 5577 C CA . ARG D 2 73 ? 165.704 137.019 176.754 1.00 76.69 50 ARG D CA 1
ATOM 5578 C C . ARG D 2 73 ? 166.801 135.949 176.780 1.00 76.69 50 ARG D C 1
ATOM 5579 O O . ARG D 2 73 ? 166.624 134.930 176.113 1.00 76.69 50 ARG D O 1
ATOM 5587 N N . LEU D 2 74 ? 167.890 136.175 177.518 1.00 77.36 51 LEU D N 1
ATOM 5588 C CA . LEU D 2 74 ? 168.969 135.196 177.674 1.00 77.36 51 LEU D CA 1
ATOM 5589 C C . LEU D 2 74 ? 168.538 133.898 178.365 1.00 77.36 51 LEU D C 1
ATOM 5590 O O . LEU D 2 74 ? 169.169 132.879 178.141 1.00 77.36 51 LEU D O 1
ATOM 5595 N N . ILE D 2 75 ? 167.456 133.874 179.144 1.00 70.20 52 ILE D N 1
ATOM 5596 C CA . ILE D 2 75 ? 166.903 132.613 179.677 1.00 70.20 52 ILE D CA 1
ATOM 5597 C C . ILE D 2 75 ? 166.341 131.769 178.529 1.00 70.20 52 ILE D C 1
ATOM 5598 O O . ILE D 2 75 ? 166.487 130.556 178.510 1.00 70.20 52 ILE D O 1
ATOM 5603 N N . ASN D 2 76 ? 165.723 132.415 177.541 1.00 70.45 53 ASN D N 1
ATOM 5604 C CA . ASN D 2 76 ? 165.044 131.776 176.415 1.00 70.45 53 ASN D CA 1
ATOM 5605 C C . ASN D 2 76 ? 165.949 131.547 175.187 1.00 70.45 53 ASN D C 1
ATOM 5606 O O . ASN D 2 76 ? 165.523 130.950 174.201 1.00 70.45 53 ASN D O 1
ATOM 5611 N N . LEU D 2 77 ? 167.177 132.082 175.195 1.00 73.91 54 LEU D N 1
ATOM 5612 C CA . LEU D 2 77 ? 168.085 132.191 174.042 1.00 73.91 54 LEU D CA 1
ATOM 5613 C C . LEU D 2 77 ? 167.478 132.918 172.831 1.00 73.91 54 LEU D C 1
ATOM 5614 O O . LEU D 2 77 ? 167.877 132.670 171.704 1.00 73.91 54 LEU D O 1
ATOM 5619 N N . LEU D 2 78 ? 166.546 133.848 173.052 1.00 72.18 55 LEU D N 1
ATOM 5620 C CA . LEU D 2 78 ? 166.149 134.852 172.043 1.00 72.18 55 LEU D CA 1
ATOM 5621 C C . LEU D 2 78 ? 167.214 135.949 171.849 1.00 72.18 55 LEU D C 1
ATOM 5622 O O . LEU D 2 78 ? 167.193 136.673 170.862 1.00 72.18 55 LEU D O 1
ATOM 5627 N N . GLU D 2 79 ? 168.155 136.048 172.777 1.00 80.00 56 GLU D N 1
ATOM 5628 C CA . GLU D 2 79 ? 169.475 136.650 172.616 1.00 80.00 56 GLU D CA 1
ATOM 5629 C C . GLU D 2 79 ? 170.491 135.572 172.989 1.00 80.00 56 GLU D C 1
ATOM 5630 O O . GLU D 2 79 ? 170.255 134.847 173.952 1.00 80.00 56 GLU D O 1
ATOM 5636 N N . ARG D 2 80 ? 171.622 135.441 172.293 1.00 77.94 57 ARG D N 1
ATOM 5637 C CA . ARG D 2 80 ? 172.591 134.361 172.578 1.00 77.94 57 ARG D CA 1
ATOM 5638 C C . ARG D 2 80 ? 173.854 134.892 173.260 1.00 77.94 57 ARG D C 1
ATOM 5639 O O . ARG D 2 80 ? 174.446 135.831 172.733 1.00 77.94 57 ARG D O 1
ATOM 5647 N N . PRO D 2 81 ? 174.279 134.343 174.409 1.00 78.31 58 PRO D N 1
ATOM 5648 C CA . PRO D 2 81 ? 175.393 134.901 175.159 1.00 78.31 58 PRO D CA 1
ATOM 5649 C C . PRO D 2 81 ? 176.744 134.755 174.440 1.00 78.31 58 PRO D C 1
ATOM 5650 O O . PRO D 2 81 ? 176.941 133.815 173.671 1.00 78.31 58 PRO D O 1
ATOM 5654 N N . ASP D 2 82 ? 177.705 135.633 174.739 1.00 81.92 59 ASP D N 1
ATOM 5655 C CA . ASP D 2 82 ? 179.104 135.509 174.313 1.00 81.92 59 ASP D CA 1
ATOM 5656 C C . ASP D 2 82 ? 179.910 134.487 175.140 1.00 81.92 59 ASP D C 1
ATOM 5657 O O . ASP D 2 82 ? 180.987 134.066 174.727 1.00 81.92 59 ASP D O 1
ATOM 5662 N N . SER D 2 83 ? 179.427 134.098 176.320 1.00 81.50 60 SER D N 1
ATOM 5663 C CA . SER D 2 83 ? 180.133 133.279 177.315 1.00 81.50 60 SER D CA 1
ATOM 5664 C C . SER D 2 83 ? 179.164 132.535 178.224 1.00 81.50 60 SER D C 1
ATOM 5665 O O . SER D 2 83 ? 177.989 132.877 178.300 1.00 81.50 60 SER D O 1
ATOM 5668 N N . GLY D 2 84 ? 179.695 131.578 178.991 1.00 80.05 61 GLY D N 1
ATOM 5669 C CA . GLY D 2 84 ? 178.868 130.909 180.014 1.00 80.05 61 GLY D CA 1
ATOM 5670 C C . GLY D 2 84 ? 177.890 129.882 179.486 1.00 80.05 61 GLY D C 1
ATOM 5671 O O . GLY D 2 84 ? 177.810 129.702 178.254 1.00 80.05 61 GLY D O 1
ATOM 5672 N N . LYS D 2 85 ? 177.177 129.224 180.402 1.00 76.80 62 LYS D N 1
ATOM 5673 C CA . LYS D 2 85 ? 176.195 128.182 180.016 1.00 76.80 62 LYS D CA 1
ATOM 5674 C C . LYS D 2 85 ? 174.822 128.576 180.566 1.00 76.80 62 LYS D C 1
ATOM 5675 O O . LYS D 2 85 ? 174.749 128.916 181.764 1.00 76.80 62 LYS D O 1
ATOM 5681 N N . VAL D 2 86 ? 173.777 128.532 179.734 1.00 72.71 63 VAL D N 1
ATOM 5682 C CA . VAL D 2 86 ? 172.402 128.809 180.246 1.00 72.71 63 VAL D CA 1
ATOM 5683 C C . VAL D 2 86 ? 171.733 127.459 180.514 1.00 72.71 63 VAL D C 1
ATOM 5684 O O . VAL D 2 86 ? 171.426 126.750 179.535 1.00 72.71 63 VAL D O 1
ATOM 5688 N N . ASN D 2 87 ? 171.491 127.133 181.786 1.00 70.60 64 ASN D N 1
ATOM 5689 C CA . ASN D 2 87 ? 170.912 125.807 182.128 1.00 70.60 64 ASN D CA 1
ATOM 5690 C C . ASN D 2 87 ? 169.444 126.008 182.504 1.00 70.60 64 ASN D C 1
ATOM 5691 O O . ASN D 2 87 ? 169.178 126.763 183.460 1.00 70.60 64 ASN D O 1
ATOM 5696 N N . VAL D 2 88 ? 168.533 125.352 181.782 1.00 67.73 65 VAL D N 1
ATOM 5697 C CA . VAL D 2 88 ? 167.076 125.544 182.042 1.00 67.73 65 VAL D CA 1
ATOM 5698 C C . VAL D 2 88 ? 166.413 124.177 182.219 1.00 67.73 65 VAL D C 1
ATOM 5699 O O . VAL D 2 88 ? 166.555 123.335 181.309 1.00 67.73 65 VAL D O 1
ATOM 5703 N N . CYS D 2 89 ? 165.731 123.969 183.349 1.00 69.31 66 CYS D N 1
ATOM 5704 C CA . CYS D 2 89 ? 165.040 122.707 183.634 1.00 69.31 66 CYS D CA 1
ATOM 5705 C C . CYS D 2 89 ? 165.896 121.419 183.546 1.00 69.31 66 CYS D C 1
ATOM 5706 O O . CYS D 2 89 ? 165.387 120.328 183.321 1.00 69.31 66 CYS D O 1
ATOM 5709 N N . GLY D 2 90 ? 167.213 121.517 183.731 1.00 73.33 67 GLY D N 1
ATOM 5710 C CA . GLY D 2 90 ? 168.132 120.380 183.609 1.00 73.33 67 GLY D CA 1
ATOM 5711 C C . GLY D 2 90 ? 168.635 120.088 182.192 1.00 73.33 67 GLY D C 1
ATOM 5712 O O . GLY D 2 90 ? 169.194 119.024 181.967 1.00 73.33 67 GLY D O 1
ATOM 5713 N N . GLN D 2 91 ? 168.462 120.997 181.237 1.00 73.73 68 GLN D N 1
ATOM 5714 C CA . GLN D 2 91 ? 169.056 120.917 179.901 1.00 73.73 68 GLN D CA 1
ATOM 5715 C C . GLN D 2 91 ? 169.984 122.109 179.670 1.00 73.73 68 GLN D C 1
ATOM 5716 O O . GLN D 2 91 ? 169.567 123.247 179.821 1.00 73.73 68 GLN D O 1
ATOM 5722 N N . GLU D 2 92 ? 171.249 121.901 179.309 1.00 74.62 69 GLU D N 1
ATOM 5723 C CA . GLU D 2 92 ? 172.139 123.019 178.983 1.00 74.62 69 GLU D CA 1
ATOM 5724 C C . GLU D 2 92 ? 171.776 123.587 177.608 1.00 74.62 69 GLU D C 1
ATOM 5725 O O . GLU D 2 92 ? 172.194 123.050 176.588 1.00 74.62 69 GLU D O 1
ATOM 5731 N N . LEU D 2 93 ? 170.970 124.649 177.560 1.00 72.25 70 LEU D N 1
ATOM 5732 C CA . LEU D 2 93 ? 170.366 125.086 176.307 1.00 72.25 70 LEU D CA 1
ATOM 5733 C C . LEU D 2 93 ? 171.365 125.587 175.256 1.00 72.25 70 LEU D C 1
ATOM 5734 O O . LEU D 2 93 ? 171.085 125.455 174.072 1.00 72.25 70 LEU D O 1
ATOM 5739 N N . THR D 2 94 ? 172.542 126.103 175.613 1.00 74.43 71 THR D N 1
ATOM 5740 C CA . THR D 2 94 ? 173.526 126.535 174.608 1.00 74.43 71 THR D CA 1
ATOM 5741 C C . THR D 2 94 ? 174.188 125.352 173.892 1.00 74.43 71 THR D C 1
ATOM 5742 O O . THR D 2 94 ? 174.685 125.513 172.783 1.00 74.43 71 THR D O 1
ATOM 5746 N N . ALA D 2 95 ? 174.154 124.148 174.468 1.00 75.64 72 ALA D N 1
ATOM 5747 C CA . ALA D 2 95 ? 174.630 122.935 173.813 1.00 75.64 72 ALA D CA 1
ATOM 5748 C C . ALA D 2 95 ? 173.618 122.303 172.838 1.00 75.64 72 ALA D C 1
ATOM 5749 O O . ALA D 2 95 ? 174.037 121.507 172.000 1.00 75.64 72 ALA D O 1
ATOM 5751 N N . LEU D 2 96 ? 172.313 122.615 172.923 1.00 75.24 73 LEU D N 1
ATOM 5752 C CA . LEU D 2 96 ? 171.310 121.974 172.067 1.00 75.24 73 LEU D CA 1
ATOM 5753 C C . LEU D 2 96 ? 171.497 122.367 170.605 1.00 75.24 73 LEU D C 1
ATOM 5754 O O . LEU D 2 96 ? 171.672 121.490 169.777 1.00 75.24 73 LEU D O 1
ATOM 5759 N N . ASP D 2 97 ? 171.517 123.668 170.305 1.00 81.37 74 ASP D N 1
ATOM 5760 C CA . ASP D 2 97 ? 171.983 124.222 169.021 1.00 81.37 74 ASP D CA 1
ATOM 5761 C C . ASP D 2 97 ? 171.376 123.540 167.761 1.00 81.37 74 ASP D C 1
ATOM 5762 O O . ASP D 2 97 ? 172.078 123.200 166.815 1.00 81.37 74 ASP D O 1
ATOM 5767 N N . ALA D 2 98 ? 170.069 123.264 167.778 1.00 76.26 75 ALA D N 1
ATOM 5768 C CA . ALA D 2 98 ? 169.381 122.413 166.804 1.00 76.26 75 ALA D CA 1
ATOM 5769 C C . ALA D 2 98 ? 167.846 122.586 166.822 1.00 76.26 75 ALA D C 1
ATOM 5770 O O . ALA D 2 98 ? 167.293 123.386 167.568 1.00 76.26 75 ALA D O 1
ATOM 5772 N N . ALA D 2 99 ? 167.133 121.741 166.078 1.00 75.56 76 ALA D N 1
ATOM 5773 C CA . ALA D 2 99 ? 165.687 121.517 166.199 1.00 75.56 76 ALA D CA 1
ATOM 5774 C C . ALA D 2 99 ? 165.236 120.993 167.583 1.00 75.56 76 ALA D C 1
ATOM 5775 O O . ALA D 2 99 ? 164.056 121.075 167.913 1.00 75.56 76 ALA D O 1
ATOM 5777 N N . ALA D 2 100 ? 166.157 120.488 168.413 1.00 75.50 77 ALA D N 1
ATOM 5778 C CA . ALA D 2 100 ? 165.925 120.165 169.823 1.00 75.50 77 ALA D CA 1
ATOM 5779 C C . ALA D 2 100 ? 165.648 121.410 170.684 1.00 75.50 77 ALA D C 1
ATOM 5780 O O . ALA D 2 100 ? 164.766 121.377 171.541 1.00 75.50 77 ALA D O 1
ATOM 5782 N N . LEU D 2 101 ? 166.327 122.541 170.434 1.00 72.69 78 LEU D N 1
ATOM 5783 C CA . LEU D 2 101 ? 166.081 123.784 171.166 1.00 72.69 78 LEU D CA 1
ATOM 5784 C C . LEU D 2 101 ? 164.639 124.246 170.978 1.00 72.69 78 LEU D C 1
ATOM 5785 O O . LEU D 2 101 ? 163.974 124.516 171.964 1.00 72.69 78 LEU D O 1
ATOM 5790 N N . ARG D 2 102 ? 164.082 124.138 169.778 1.00 73.53 79 ARG D N 1
ATOM 5791 C CA . ARG D 2 102 ? 162.681 124.586 169.547 1.00 73.53 79 ARG D CA 1
ATOM 5792 C C . ARG D 2 102 ? 161.666 123.606 170.145 1.00 73.53 79 ARG D C 1
ATOM 5793 O O . ARG D 2 102 ? 160.468 123.896 170.048 1.00 73.53 79 ARG D O 1
ATOM 5801 N N . GLN D 2 103 ? 162.111 122.489 170.720 1.00 74.69 80 GLN D N 1
ATOM 5802 C CA . GLN D 2 103 ? 161.205 121.632 171.534 1.00 74.69 80 GLN D CA 1
ATOM 5803 C C . GLN D 2 103 ? 161.343 122.034 173.008 1.00 74.69 80 GLN D C 1
ATOM 5804 O O . GLN D 2 103 ? 160.346 121.919 173.740 1.00 74.69 80 GLN D O 1
ATOM 5810 N N . ALA D 2 104 ? 162.530 122.476 173.436 1.00 71.89 81 ALA D N 1
ATOM 5811 C CA . ALA D 2 104 ? 162.708 122.987 174.816 1.00 71.89 81 ALA D CA 1
ATOM 5812 C C . ALA D 2 104 ? 161.890 124.262 175.034 1.00 71.89 81 ALA D C 1
ATOM 5813 O O . ALA D 2 104 ? 161.287 124.374 176.100 1.00 71.89 81 ALA D O 1
ATOM 5815 N N . ARG D 2 105 ? 161.835 125.167 174.055 1.00 68.97 82 ARG D N 1
ATOM 5816 C CA . ARG D 2 105 ? 161.141 126.473 174.217 1.00 68.97 82 ARG D CA 1
ATOM 5817 C C . ARG D 2 105 ? 159.642 126.256 174.383 1.00 68.97 82 ARG D C 1
ATOM 5818 O O . ARG D 2 105 ? 158.959 127.223 174.717 1.00 68.97 82 ARG D O 1
ATOM 5826 N N . GLN D 2 106 ? 159.159 125.026 174.192 1.00 70.02 83 GLN D N 1
ATOM 5827 C CA . GLN D 2 106 ? 157.718 124.737 174.423 1.00 70.02 83 GLN D CA 1
ATOM 5828 C C . GLN D 2 106 ? 157.427 124.778 175.928 1.00 70.02 83 GLN D C 1
ATOM 5829 O O . GLN D 2 106 ? 156.313 125.198 176.298 1.00 70.02 83 GLN D O 1
ATOM 5835 N N . ASN D 2 107 ? 158.388 124.362 176.761 1.00 66.98 84 ASN D N 1
ATOM 5836 C CA . ASN D 2 107 ? 158.143 124.294 178.228 1.00 66.98 84 ASN D CA 1
ATOM 5837 C C . ASN D 2 107 ? 158.413 125.653 178.883 1.00 66.98 84 ASN D C 1
ATOM 5838 O O . ASN D 2 107 ? 158.067 125.797 180.069 1.00 66.98 84 ASN D O 1
ATOM 5843 N N . ILE D 2 108 ? 159.019 126.607 178.172 1.00 62.72 85 ILE D N 1
ATOM 5844 C CA . ILE D 2 108 ? 159.183 127.968 178.766 1.00 62.72 85 ILE D CA 1
ATOM 5845 C C . ILE D 2 108 ? 158.236 128.932 178.048 1.00 62.72 85 ILE D C 1
ATOM 5846 O O . ILE D 2 108 ? 158.504 129.237 176.887 1.00 62.72 85 ILE D O 1
ATOM 5851 N N . GLY D 2 109 ? 157.169 129.395 178.720 1.00 61.91 86 GLY D N 1
ATOM 5852 C CA . GLY D 2 109 ? 156.175 130.326 178.132 1.00 61.91 86 GLY D CA 1
ATOM 5853 C C . GLY D 2 109 ? 156.619 131.782 178.201 1.00 61.91 86 GLY D C 1
ATOM 5854 O O . GLY D 2 109 ? 157.655 132.034 178.853 1.00 61.91 86 GLY D O 1
ATOM 5855 N N . MET D 2 110 ? 155.862 132.716 177.595 1.00 67.00 87 MET D N 1
ATOM 5856 C CA . MET D 2 110 ? 156.215 134.129 177.714 1.00 67.00 87 MET D CA 1
ATOM 5857 C C . MET D 2 110 ? 155.025 135.060 177.494 1.00 67.00 87 MET D C 1
ATOM 5858 O O . MET D 2 110 ? 154.243 134.848 176.576 1.00 67.00 87 MET D O 1
ATOM 5863 N N . VAL D 2 111 ? 154.908 136.108 178.305 1.00 67.86 88 VAL D N 1
ATOM 5864 C CA . VAL D 2 111 ? 153.937 137.196 178.154 1.00 67.86 88 VAL D CA 1
ATOM 5865 C C . VAL D 2 111 ? 154.687 138.516 177.990 1.00 67.86 88 VAL D C 1
ATOM 5866 O O . VAL D 2 111 ? 155.690 138.759 178.653 1.00 67.86 88 VAL D O 1
ATOM 5870 N N . PHE D 2 112 ? 154.235 139.360 177.074 1.00 71.19 89 PHE D N 1
ATOM 5871 C CA . PHE D 2 112 ? 154.935 140.559 176.614 1.00 71.19 89 PHE D CA 1
ATOM 5872 C C . PHE D 2 112 ? 154.267 141.846 177.110 1.00 71.19 89 PHE D C 1
ATOM 5873 O O . PHE D 2 112 ? 153.082 141.861 177.422 1.00 71.19 89 PHE D O 1
ATOM 5881 N N . GLN D 2 113 ? 155.035 142.946 177.131 1.00 73.88 90 GLN D N 1
ATOM 5882 C CA . GLN D 2 113 ? 154.450 144.271 177.487 1.00 73.88 90 GLN D CA 1
ATOM 5883 C C . GLN D 2 113 ? 153.336 144.724 176.542 1.00 73.88 90 GLN D C 1
ATOM 5884 O O . GLN D 2 113 ? 152.158 144.647 176.952 1.00 73.88 90 GLN D O 1
ATOM 5890 N N . GLN D 2 114 ? 153.685 145.184 175.334 1.00 77.52 91 GLN D N 1
ATOM 5891 C CA . GLN D 2 114 ? 152.589 145.426 174.335 1.00 77.52 91 GLN D CA 1
ATOM 5892 C C . GLN D 2 114 ? 152.097 144.022 174.028 1.00 77.52 91 GLN D C 1
ATOM 5893 O O . GLN D 2 114 ? 152.936 143.119 174.058 1.00 77.52 91 GLN D O 1
ATOM 5899 N N . PHE D 2 115 ? 150.904 143.808 173.495 1.00 72.74 92 PHE D N 1
ATOM 5900 C CA . PHE D 2 115 ? 150.305 142.468 173.723 1.00 72.74 92 PHE D CA 1
ATOM 5901 C C . PHE D 2 115 ? 150.832 141.381 172.761 1.00 72.74 92 PHE D C 1
ATOM 5902 O O . PHE D 2 115 ? 150.801 140.222 173.201 1.00 72.74 92 PHE D O 1
ATOM 5910 N N . ASN D 2 116 ? 151.301 141.712 171.540 1.00 73.99 93 ASN D N 1
ATOM 5911 C CA . ASN D 2 116 ? 151.930 140.752 170.585 1.00 73.99 93 ASN D CA 1
ATOM 5912 C C . ASN D 2 116 ? 150.853 139.706 170.269 1.00 73.99 93 ASN D C 1
ATOM 5913 O O . ASN D 2 116 ? 151.190 138.506 170.266 1.00 73.99 93 ASN D O 1
ATOM 5918 N N . LEU D 2 117 ? 149.619 140.141 169.998 1.00 72.60 94 LEU D N 1
ATOM 5919 C CA . LEU D 2 117 ? 148.549 139.229 169.493 1.00 72.60 94 LEU D CA 1
ATOM 5920 C C . LEU D 2 117 ? 148.170 139.265 168.019 1.00 72.60 94 LEU D C 1
ATOM 5921 O O . LEU D 2 117 ? 148.141 140.380 167.478 1.00 72.60 94 LEU D O 1
ATOM 5926 N N . LEU D 2 118 ? 147.979 138.110 167.374 1.00 74.96 95 LEU D N 1
ATOM 5927 C CA . LEU D 2 118 ? 147.693 138.066 165.918 1.00 74.96 95 LEU D CA 1
ATOM 5928 C C . LEU D 2 118 ? 146.339 138.768 165.878 1.00 74.96 95 LEU D C 1
ATOM 5929 O O . LEU D 2 118 ? 145.473 138.375 166.675 1.00 74.96 95 LEU D O 1
ATOM 5934 N N . SER D 2 119 ? 146.144 139.728 164.968 1.00 73.73 96 SER D N 1
ATOM 5935 C CA . SER D 2 119 ? 144.893 140.535 164.989 1.00 73.73 96 SER D CA 1
ATOM 5936 C C . SER D 2 119 ? 143.828 139.982 164.048 1.00 73.73 96 SER D C 1
ATOM 5937 O O . SER D 2 119 ? 142.652 140.325 164.243 1.00 73.73 96 SER D O 1
ATOM 5940 N N . ASN D 2 120 ? 144.214 139.162 163.073 1.00 76.66 97 ASN D N 1
ATOM 5941 C CA . ASN D 2 120 ? 143.246 138.706 162.085 1.00 76.66 97 ASN D CA 1
ATOM 5942 C C . ASN D 2 120 ? 142.683 137.324 162.399 1.00 76.66 97 ASN D C 1
ATOM 5943 O O . ASN D 2 120 ? 142.296 136.602 161.475 1.00 76.66 97 ASN D O 1
ATOM 5948 N N . ARG D 2 121 ? 142.633 136.935 163.672 1.00 76.66 98 ARG D N 1
ATOM 5949 C CA . ARG D 2 121 ? 141.986 135.692 164.065 1.00 76.66 98 ARG D CA 1
ATOM 5950 C C . ARG D 2 121 ? 141.440 135.828 165.479 1.00 76.66 98 ARG D C 1
ATOM 5951 O O . ARG D 2 121 ? 141.981 136.567 166.303 1.00 76.66 98 ARG D O 1
ATOM 5959 N N . THR D 2 122 ? 140.367 135.090 165.753 1.00 77.80 99 THR D N 1
ATOM 5960 C CA . THR D 2 122 ? 139.601 135.272 166.976 1.00 77.80 99 THR D CA 1
ATOM 5961 C C . THR D 2 122 ? 140.375 134.762 168.189 1.00 77.80 99 THR D C 1
ATOM 5962 O O . THR D 2 122 ? 141.348 134.017 168.069 1.00 77.80 99 THR D O 1
ATOM 5966 N N . VAL D 2 123 ? 139.915 135.167 169.378 1.00 77.04 100 VAL D N 1
ATOM 5967 C CA . VAL D 2 123 ? 140.676 134.900 170.598 1.00 77.04 100 VAL D CA 1
ATOM 5968 C C . VAL D 2 123 ? 140.837 133.403 170.823 1.00 77.04 100 VAL D C 1
ATOM 5969 O O . VAL D 2 123 ? 141.894 132.942 171.268 1.00 77.04 100 VAL D O 1
ATOM 5973 N N . ALA D 2 124 ? 139.800 132.619 170.538 1.00 76.64 101 ALA D N 1
ATOM 5974 C CA . ALA D 2 124 ? 139.932 131.178 170.712 1.00 76.64 101 ALA D CA 1
ATOM 5975 C C . ALA D 2 124 ? 141.070 130.628 169.867 1.00 76.64 101 ALA D C 1
ATOM 5976 O O . ALA D 2 124 ? 141.830 129.769 170.329 1.00 76.64 101 ALA D O 1
ATOM 5978 N N . ASP D 2 125 ? 141.220 131.117 168.640 1.00 75.97 102 ASP D N 1
ATOM 5979 C C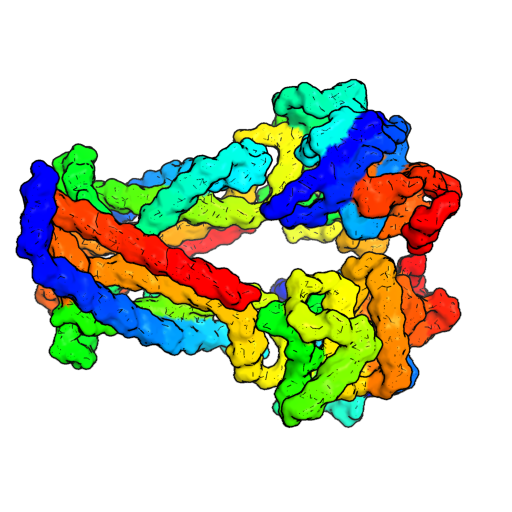A . ASP D 2 125 ? 142.338 130.707 167.803 1.00 75.97 102 ASP D CA 1
ATOM 5980 C C . ASP D 2 125 ? 143.668 131.259 168.294 1.00 75.97 102 ASP D C 1
ATOM 5981 O O . ASP D 2 125 ? 144.671 130.541 168.266 1.00 75.97 102 ASP D O 1
ATOM 5986 N N . ASN D 2 126 ? 143.688 132.501 168.786 1.00 73.69 103 ASN D N 1
ATOM 5987 C CA . ASN D 2 126 ? 144.950 133.034 169.370 1.00 73.69 103 ASN D CA 1
ATOM 5988 C C . ASN D 2 126 ? 145.399 132.109 170.507 1.00 73.69 103 ASN D C 1
ATOM 5989 O O . ASN D 2 126 ? 146.604 131.799 170.569 1.00 73.69 103 ASN D O 1
ATOM 5994 N N . VAL D 2 127 ? 144.466 131.684 171.364 1.00 74.25 104 VAL D N 1
ATOM 5995 C CA . VAL D 2 127 ? 144.786 130.738 172.478 1.00 74.25 104 VAL D CA 1
ATOM 5996 C C . VAL D 2 127 ? 145.179 129.371 171.902 1.00 74.25 104 VAL D C 1
ATOM 5997 O O . VAL D 2 127 ? 146.099 128.744 172.459 1.00 74.25 104 VAL D O 1
ATOM 6001 N N . ALA D 2 128 ? 144.502 128.921 170.841 1.00 75.19 105 ALA D N 1
ATOM 6002 C CA . ALA D 2 128 ? 144.757 127.583 170.251 1.00 75.19 105 ALA D CA 1
ATOM 6003 C C . ALA D 2 128 ? 146.071 127.543 169.467 1.00 75.19 105 ALA D C 1
ATOM 6004 O O . ALA D 2 128 ? 146.528 126.425 169.175 1.00 75.19 105 ALA D O 1
ATOM 6006 N N . PHE D 2 129 ? 146.671 128.695 169.157 1.00 74.78 106 PHE D N 1
ATOM 6007 C CA . PHE D 2 129 ? 147.866 128.702 168.269 1.00 74.78 106 PHE D CA 1
ATOM 6008 C C . PHE D 2 129 ? 149.032 127.869 168.830 1.00 74.78 106 PHE D C 1
ATOM 6009 O O . PHE D 2 129 ? 149.583 127.088 168.035 1.00 74.78 106 PHE D O 1
ATOM 6017 N N . PRO D 2 130 ? 149.430 127.929 170.124 1.00 72.52 107 PRO D N 1
ATOM 6018 C CA . PRO D 2 130 ? 150.503 127.058 170.628 1.00 72.52 107 PRO D CA 1
ATOM 6019 C C . PRO D 2 130 ? 150.153 125.564 170.534 1.00 72.52 107 PRO D C 1
ATOM 6020 O O . PRO D 2 130 ? 151.022 124.788 170.174 1.00 72.52 107 PRO D O 1
ATOM 6024 N N . LEU D 2 131 ? 148.906 125.201 170.851 1.00 76.34 108 LEU D N 1
ATOM 6025 C CA . LEU D 2 131 ? 148.468 123.781 170.775 1.00 76.34 108 LEU D CA 1
ATOM 6026 C C . LEU D 2 131 ? 148.556 123.307 169.321 1.00 76.34 108 LEU D C 1
ATOM 6027 O O . LEU D 2 131 ? 149.026 122.173 169.097 1.00 76.34 108 LEU D O 1
ATOM 6032 N N . GLU D 2 132 ? 148.139 124.156 168.376 1.00 78.14 109 GLU D N 1
ATOM 6033 C CA . GLU D 2 132 ? 148.207 123.802 166.933 1.00 78.14 109 GLU D CA 1
ATOM 6034 C C . GLU D 2 132 ? 149.673 123.603 166.542 1.00 78.14 109 GLU D C 1
ATOM 6035 O O . GLU D 2 132 ? 149.955 122.657 165.782 1.00 78.14 109 GLU D O 1
ATOM 6041 N N . ILE D 2 133 ? 150.565 124.460 167.049 1.00 73.02 110 ILE D N 1
ATOM 6042 C CA . ILE D 2 133 ? 152.004 124.382 166.659 1.00 73.02 110 ILE D CA 1
ATOM 6043 C C . ILE D 2 133 ? 152.586 123.033 167.099 1.00 73.02 110 ILE D C 1
ATOM 6044 O O . ILE D 2 133 ? 153.283 122.407 166.274 1.00 73.02 110 ILE D O 1
ATOM 6049 N N . ALA D 2 134 ? 152.300 122.581 168.327 1.00 76.78 111 ALA D N 1
ATOM 6050 C CA . ALA D 2 134 ? 152.949 121.326 168.775 1.00 76.78 111 ALA D CA 1
ATOM 6051 C C . ALA D 2 134 ? 152.484 120.168 167.892 1.00 76.78 111 ALA D C 1
ATOM 6052 O O . ALA D 2 134 ? 153.336 119.324 167.549 1.00 76.78 111 ALA D O 1
ATOM 6054 N N . GLY D 2 135 ? 151.195 120.114 167.540 1.00 80.57 112 GLY D N 1
ATOM 6055 C CA . GLY D 2 135 ? 150.686 118.946 166.847 1.00 80.57 112 GLY D CA 1
ATOM 6056 C C . GLY D 2 135 ? 149.636 118.164 167.606 1.00 80.57 112 GLY D C 1
ATOM 6057 O O . GLY D 2 135 ? 149.576 116.938 167.477 1.00 80.57 112 GLY D O 1
ATOM 6058 N N . TRP D 2 136 ? 148.810 118.835 168.402 1.00 80.84 113 TRP D N 1
ATOM 6059 C CA . TRP D 2 136 ? 147.727 118.149 169.082 1.00 80.84 113 TRP D CA 1
ATOM 6060 C C . TRP D 2 136 ? 146.568 117.905 168.115 1.00 80.84 113 TRP D C 1
ATOM 6061 O O . TRP D 2 136 ? 146.315 118.719 167.226 1.00 80.84 113 TRP D O 1
ATOM 6072 N N . PRO D 2 137 ? 145.847 116.795 168.265 1.00 85.18 114 PRO D N 1
ATOM 6073 C CA . PRO D 2 137 ? 144.598 116.635 167.510 1.00 85.18 114 PRO D CA 1
ATOM 6074 C C . PRO D 2 137 ? 143.567 117.664 167.944 1.00 85.18 114 PRO D C 1
ATOM 6075 O O . PRO D 2 137 ? 143.531 118.080 169.102 1.00 85.18 114 PRO D O 1
ATOM 6079 N N . SER D 2 138 ? 142.712 118.065 167.002 1.00 86.31 115 SER D N 1
ATOM 6080 C CA . SER D 2 138 ? 141.831 119.207 167.230 1.00 86.31 115 SER D CA 1
ATOM 6081 C C . SER D 2 138 ? 140.897 119.013 168.417 1.00 86.31 115 SER D C 1
ATOM 6082 O O . SER D 2 138 ? 140.547 119.998 169.084 1.00 86.31 115 SER D O 1
ATOM 6085 N N . GLU D 2 139 ? 140.479 117.779 168.698 1.00 87.67 116 GLU D N 1
ATOM 6086 C CA . GLU D 2 139 ? 139.531 117.571 169.785 1.00 87.67 116 GLU D CA 1
ATOM 6087 C C . GLU D 2 139 ? 140.107 117.996 171.127 1.00 87.67 116 GLU D C 1
ATOM 6088 O O . GLU D 2 139 ? 139.423 118.668 171.906 1.00 87.67 116 GLU D O 1
ATOM 6094 N N . LYS D 2 140 ? 141.352 117.620 171.418 1.00 84.23 117 LYS D N 1
ATOM 6095 C CA . LYS D 2 140 ? 141.981 118.070 172.652 1.00 84.23 117 LYS D CA 1
ATOM 6096 C C . LYS D 2 140 ? 142.228 119.569 172.633 1.00 84.23 117 LYS D C 1
ATOM 6097 O O . LYS D 2 140 ? 142.167 120.222 173.684 1.00 84.23 117 LYS D O 1
ATOM 6103 N N . ILE D 2 141 ? 142.513 120.123 171.457 1.00 80.58 118 ILE D N 1
ATOM 6104 C CA . ILE D 2 141 ? 142.724 121.561 171.346 1.00 80.58 118 ILE D CA 1
ATOM 6105 C C . ILE D 2 141 ? 141.482 122.306 171.809 1.00 80.58 118 ILE D C 1
ATOM 6106 O O . ILE D 2 141 ? 141.572 123.322 172.505 1.00 80.58 118 ILE D O 1
ATOM 6111 N N . LYS D 2 142 ? 140.302 121.819 171.427 1.00 84.13 119 LYS D N 1
ATOM 6112 C CA . LYS D 2 142 ? 139.079 122.497 171.847 1.00 84.13 119 LYS D CA 1
ATOM 6113 C C . LYS D 2 142 ? 138.915 122.479 173.361 1.00 84.13 119 LYS D C 1
ATOM 6114 O O . LYS D 2 142 ? 138.586 123.509 173.965 1.00 84.13 119 LYS D O 1
ATOM 6120 N N . ALA D 2 143 ? 139.150 121.330 173.995 1.00 81.67 120 ALA D N 1
ATOM 6121 C CA . ALA D 2 143 ? 138.991 121.237 175.442 1.00 81.67 120 ALA D CA 1
ATOM 6122 C C . ALA D 2 143 ? 139.968 122.160 176.159 1.00 81.67 120 ALA D C 1
ATOM 6123 O O . ALA D 2 143 ? 139.605 122.842 177.125 1.00 81.67 120 ALA D O 1
ATOM 6125 N N . ARG D 2 144 ? 141.222 122.192 175.704 1.00 78.22 121 ARG D N 1
ATOM 6126 C CA . ARG D 2 144 ? 142.198 123.064 176.350 1.00 78.22 121 ARG D CA 1
ATOM 6127 C C . ARG D 2 144 ? 141.857 124.532 176.140 1.00 78.22 121 ARG D C 1
ATOM 6128 O O . ARG D 2 144 ? 142.010 125.350 177.055 1.00 78.22 121 ARG D O 1
ATOM 6136 N N . VAL D 2 145 ? 141.413 124.896 174.936 1.00 79.04 122 VAL D N 1
ATOM 6137 C CA . VAL D 2 145 ? 141.047 126.283 174.684 1.00 79.04 122 VAL D CA 1
ATOM 6138 C C . VAL D 2 145 ? 139.884 126.688 175.567 1.00 79.04 122 VAL D C 1
ATOM 6139 O O . VAL D 2 145 ? 139.766 127.854 175.953 1.00 79.04 122 VAL D O 1
ATOM 6143 N N . LYS D 2 146 ? 138.986 125.754 175.872 1.00 82.19 123 LYS D N 1
ATOM 6144 C CA . LYS D 2 146 ? 137.911 126.066 176.808 1.00 82.19 123 LYS D CA 1
ATOM 6145 C C . LYS D 2 146 ? 138.442 126.237 178.229 1.00 82.19 123 LYS D C 1
ATOM 6146 O O . LYS D 2 146 ? 138.144 127.234 178.902 1.00 82.19 123 LYS D O 1
ATOM 6152 N N . GLU D 2 147 ? 139.246 125.280 178.694 1.00 82.24 124 GLU D N 1
ATOM 6153 C CA . GLU D 2 147 ? 139.711 125.305 180.078 1.00 82.24 124 GLU D CA 1
ATOM 6154 C C . GLU D 2 147 ? 140.570 126.532 180.347 1.00 82.24 124 GLU D C 1
ATOM 6155 O O . GLU D 2 147 ? 140.202 127.401 181.143 1.00 82.24 124 GLU D O 1
ATOM 6161 N N . CYS D 2 148 ? 141.720 126.629 179.676 1.00 78.79 125 CYS D N 1
ATOM 6162 C CA . CYS D 2 148 ? 142.642 127.721 179.963 1.00 78.79 125 CYS D CA 1
ATOM 6163 C C . CYS D 2 148 ? 142.093 129.077 179.553 1.00 78.79 125 CYS D C 1
ATOM 6164 O O . CYS D 2 148 ? 142.786 130.082 179.729 1.00 78.79 125 CYS D O 1
ATOM 6167 N N . LEU D 2 149 ? 140.885 129.130 179.000 1.00 79.48 126 LEU D N 1
ATOM 6168 C CA . LEU D 2 149 ? 140.229 130.397 178.717 1.00 79.48 126 LEU D CA 1
ATOM 6169 C C . LEU D 2 149 ? 139.186 130.751 179.763 1.00 79.48 126 LEU D C 1
ATOM 6170 O O . LEU D 2 149 ? 138.913 131.937 179.969 1.00 79.48 126 LEU D O 1
ATOM 6175 N N . GLU D 2 150 ? 138.584 129.759 180.424 1.00 82.83 127 GLU D N 1
ATOM 6176 C CA . GLU D 2 150 ? 137.724 130.085 181.559 1.00 82.83 127 GLU D CA 1
ATOM 6177 C C . GLU D 2 150 ? 138.533 130.427 182.804 1.00 82.83 127 GLU D C 1
ATOM 6178 O O . GLU D 2 150 ? 138.053 131.175 183.661 1.00 82.83 127 GLU D O 1
ATOM 6184 N N . ILE D 2 151 ? 139.748 129.890 182.923 1.00 78.83 128 ILE D N 1
ATOM 6185 C CA . ILE D 2 151 ? 140.558 130.120 184.116 1.00 78.83 128 ILE D CA 1
ATOM 6186 C C . ILE D 2 151 ? 140.819 131.605 184.308 1.00 78.83 128 ILE D C 1
ATOM 6187 O O . ILE D 2 151 ? 140.779 132.114 185.433 1.00 78.83 128 ILE D O 1
ATOM 6192 N N . VAL D 2 152 ? 141.068 132.317 183.202 1.00 76.02 129 VAL D N 1
ATOM 6193 C CA . VAL D 2 152 ? 141.329 133.789 183.273 1.00 76.02 129 VAL D CA 1
ATOM 6194 C C . VAL D 2 152 ? 139.986 134.525 183.340 1.00 76.02 129 VAL D C 1
ATOM 6195 O O . VAL D 2 152 ? 140.000 135.759 183.513 1.00 76.02 129 VAL D O 1
ATOM 6199 N N . GLY D 2 153 ? 138.876 133.794 183.208 1.00 79.69 130 GLY D N 1
ATOM 6200 C CA . GLY D 2 153 ? 137.524 134.390 183.258 1.00 79.69 130 GLY D CA 1
ATOM 6201 C C . GLY D 2 153 ? 137.223 135.210 182.020 1.00 79.69 130 GLY D C 1
ATOM 6202 O O . GLY D 2 153 ? 136.686 136.325 182.165 1.00 79.69 130 GLY D O 1
ATOM 6203 N N . LEU D 2 154 ? 137.562 134.675 180.843 1.00 79.81 131 LEU D N 1
ATOM 6204 C CA . LEU D 2 154 ? 137.323 135.356 179.582 1.00 79.81 131 LEU D CA 1
ATOM 6205 C C . LEU D 2 154 ? 136.573 134.491 178.581 1.00 79.81 131 LEU D C 1
ATOM 6206 O O . LEU D 2 154 ? 136.650 134.754 177.379 1.00 79.81 131 LEU D O 1
ATOM 6211 N N . THR D 2 155 ? 135.860 133.461 179.038 1.00 85.41 132 THR D N 1
ATOM 6212 C CA . THR D 2 155 ? 135.127 132.606 178.112 1.00 85.41 132 THR D CA 1
ATOM 6213 C C . THR D 2 155 ? 133.923 133.313 177.508 1.00 85.41 132 THR D C 1
ATOM 6214 O O . THR D 2 155 ? 133.374 132.837 176.509 1.00 85.41 132 THR D O 1
ATOM 6218 N N . GLU D 2 156 ? 133.496 134.433 178.091 1.00 88.04 133 GLU D N 1
ATOM 6219 C CA . GLU D 2 156 ? 132.335 135.145 177.574 1.00 88.04 133 GLU D CA 1
ATOM 6220 C C . GLU D 2 156 ? 132.649 135.910 176.297 1.00 88.04 133 GLU D C 1
ATOM 6221 O O . GLU D 2 156 ? 131.722 136.353 175.614 1.00 88.04 133 GLU D O 1
ATOM 6227 N N . ARG D 2 157 ? 133.930 136.077 175.959 1.00 83.41 134 ARG D N 1
ATOM 6228 C CA . ARG D 2 157 ? 134.339 136.800 174.760 1.00 83.41 134 ARG D CA 1
ATOM 6229 C C . ARG D 2 157 ? 135.169 135.919 173.834 1.00 83.41 134 ARG D C 1
ATOM 6230 O O . ARG D 2 157 ? 136.180 136.371 173.297 1.00 83.41 134 ARG D O 1
ATOM 6238 N N . ALA D 2 158 ? 134.760 134.665 173.640 1.00 82.39 135 ALA D N 1
ATOM 6239 C CA . ALA D 2 158 ? 135.590 133.711 172.917 1.00 82.39 135 ALA D CA 1
ATOM 6240 C C . ALA D 2 158 ? 135.499 133.868 171.407 1.00 82.39 135 ALA D C 1
ATOM 6241 O O . ALA D 2 158 ? 136.198 133.153 170.684 1.00 82.39 135 ALA D O 1
ATOM 6243 N N . GLY D 2 159 ? 134.644 134.753 170.908 1.00 80.26 136 GLY D N 1
ATOM 6244 C CA . GLY D 2 159 ? 134.485 134.943 169.484 1.00 80.26 136 GLY D CA 1
ATOM 6245 C C . GLY D 2 159 ? 134.980 136.260 168.936 1.00 80.26 136 GLY D C 1
ATOM 6246 O O . GLY D 2 159 ? 135.067 136.409 167.715 1.00 80.26 136 GLY D O 1
ATOM 6247 N N . HIS D 2 160 ? 135.318 137.217 169.791 1.00 82.35 137 HIS D N 1
ATOM 6248 C CA . HIS D 2 160 ? 135.682 138.548 169.338 1.00 82.35 137 HIS D CA 1
ATOM 6249 C C . HIS D 2 160 ? 137.086 138.553 168.747 1.00 82.35 137 HIS D C 1
ATOM 6250 O O . HIS D 2 160 ? 137.786 137.539 168.730 1.00 82.35 137 HIS D O 1
ATOM 6257 N N . TYR D 2 161 ? 137.486 139.711 168.248 1.00 78.44 138 TYR D N 1
ATOM 6258 C CA . TYR D 2 161 ? 138.819 139.925 167.713 1.00 78.44 138 TYR D CA 1
ATOM 6259 C C . TYR D 2 161 ? 139.589 140.900 168.587 1.00 78.44 138 TYR D C 1
ATOM 6260 O O . TYR D 2 161 ? 138.998 141.729 169.282 1.00 78.44 138 TYR D O 1
ATOM 6269 N N . PRO D 2 162 ? 140.921 140.844 168.565 1.00 74.97 139 PRO D N 1
ATOM 6270 C CA . PRO D 2 162 ? 141.705 141.755 169.410 1.00 74.97 139 PRO D CA 1
ATOM 6271 C C . PRO D 2 162 ? 141.388 143.224 169.206 1.00 74.97 139 PRO D C 1
ATOM 6272 O O . PRO D 2 162 ? 141.748 144.039 170.061 1.00 74.97 139 PRO D O 1
ATOM 6276 N N . ALA D 2 163 ? 140.749 143.600 168.102 1.00 78.40 140 ALA D N 1
ATOM 6277 C CA . ALA D 2 163 ? 140.342 144.988 167.936 1.00 78.40 140 ALA D CA 1
ATOM 6278 C C . ALA D 2 163 ? 139.136 145.347 168.789 1.00 78.40 140 ALA D C 1
ATOM 6279 O O . ALA D 2 163 ? 138.791 146.530 168.871 1.00 78.40 140 ALA D O 1
ATOM 6281 N N . GLN D 2 164 ? 138.492 144.365 169.421 1.00 80.16 141 GLN D N 1
ATOM 6282 C CA . GLN D 2 164 ? 137.300 144.585 170.228 1.00 80.16 141 GLN D CA 1
ATOM 6283 C C . GLN D 2 164 ? 137.523 144.262 171.702 1.00 80.16 141 GLN D C 1
ATOM 6284 O O . GLN D 2 164 ? 136.586 143.831 172.380 1.00 80.16 141 GLN D O 1
ATOM 6290 N N . LEU D 2 165 ? 138.737 144.457 172.209 1.00 77.94 142 LEU D N 1
ATOM 6291 C CA . LEU D 2 165 ? 139.078 144.149 173.588 1.00 77.94 142 LEU D CA 1
ATOM 6292 C C . LEU D 2 165 ? 139.851 145.308 174.199 1.00 77.94 142 LEU D C 1
ATOM 6293 O O . LEU D 2 165 ? 140.422 146.137 173.487 1.00 77.94 142 LEU D O 1
ATOM 6298 N N . SER D 2 166 ? 139.861 145.360 175.529 1.00 79.76 143 SER D N 1
ATOM 6299 C CA . SER D 2 166 ? 140.594 146.387 176.252 1.00 79.76 143 SER D CA 1
ATOM 6300 C C . SER D 2 166 ? 141.984 145.885 176.637 1.00 79.76 143 SER D C 1
ATOM 6301 O O . SER D 2 166 ? 142.319 144.712 176.465 1.00 79.76 143 SER D O 1
ATOM 6304 N N . GLY D 2 167 ? 142.797 146.793 177.179 1.00 75.83 144 GLY D N 1
ATOM 6305 C CA . GLY D 2 167 ? 144.162 146.427 177.523 1.00 75.83 144 GLY D CA 1
ATOM 6306 C C . GLY D 2 167 ? 144.231 145.261 178.491 1.00 75.83 144 GLY D C 1
ATOM 6307 O O . GLY D 2 167 ? 144.986 144.307 178.279 1.00 75.83 144 GLY D O 1
ATOM 6308 N N . GLY D 2 168 ? 143.451 145.328 179.573 1.00 76.62 145 GLY D N 1
ATOM 6309 C CA . GLY D 2 168 ? 143.504 144.251 180.580 1.00 76.62 145 GLY D CA 1
ATOM 6310 C C . GLY D 2 168 ? 143.070 142.927 179.979 1.00 76.62 145 GLY D C 1
ATOM 6311 O O . GLY D 2 168 ? 143.685 141.895 180.315 1.00 76.62 145 GLY D O 1
ATOM 6312 N N . GLN D 2 169 ? 142.061 142.958 179.102 1.00 77.49 146 GLN D N 1
ATOM 6313 C CA . GLN D 2 169 ? 141.563 141.723 178.439 1.00 77.49 146 GLN D CA 1
ATOM 6314 C C . GLN D 2 169 ? 142.656 141.141 177.535 1.00 77.49 146 GLN D C 1
ATOM 6315 O O . GLN D 2 169 ? 142.812 139.908 177.527 1.00 77.49 146 GLN D O 1
ATOM 6321 N N . LYS D 2 170 ? 143.376 141.999 176.806 1.00 74.65 147 LYS D N 1
ATOM 6322 C CA . LYS D 2 170 ? 144.463 141.535 175.901 1.00 74.65 147 LYS D CA 1
ATOM 6323 C C . LYS D 2 170 ? 145.571 140.874 176.728 1.00 74.65 147 LYS D C 1
ATOM 6324 O O . LYS D 2 170 ? 146.110 139.846 176.275 1.00 74.65 147 LYS D O 1
ATOM 6330 N N . GLN D 2 171 ? 145.899 141.450 177.888 1.00 74.24 148 GLN D N 1
ATOM 6331 C CA . GLN D 2 171 ? 146.927 140.845 178.778 1.00 74.24 148 GLN D CA 1
ATOM 6332 C C . GLN D 2 171 ? 146.440 139.470 179.245 1.00 74.24 148 GLN D C 1
ATOM 6333 O O . GLN D 2 171 ? 147.268 138.543 179.293 1.00 74.24 148 GLN D O 1
ATOM 6339 N N . ARG D 2 172 ? 145.147 139.349 179.564 1.00 75.89 149 ARG D N 1
ATOM 6340 C CA . ARG D 2 172 ? 144.574 138.043 179.990 1.00 75.89 149 ARG D CA 1
ATOM 6341 C C . ARG D 2 172 ? 144.693 137.030 178.846 1.00 75.89 149 ARG D C 1
ATOM 6342 O O . ARG D 2 172 ? 144.990 135.858 179.137 1.00 75.89 149 ARG D O 1
ATOM 6350 N N . VAL D 2 173 ? 144.473 137.467 177.601 1.00 74.03 150 VAL D N 1
ATOM 6351 C CA . VAL D 2 173 ? 144.618 136.556 176.424 1.00 74.03 150 VAL D CA 1
ATOM 6352 C C . VAL D 2 173 ? 146.073 136.076 176.365 1.00 74.03 150 VAL D C 1
ATOM 6353 O O . VAL D 2 173 ? 146.285 134.876 176.115 1.00 74.03 150 VAL D O 1
ATOM 6357 N N . GLY D 2 174 ? 147.031 136.975 176.612 1.00 71.01 151 GLY D N 1
ATOM 6358 C CA . GLY D 2 174 ? 148.456 136.590 176.606 1.00 71.01 151 GLY D CA 1
ATOM 6359 C C . GLY D 2 174 ? 148.770 135.572 177.689 1.00 71.01 151 GLY D C 1
ATOM 6360 O O . GLY D 2 174 ? 149.507 134.617 177.391 1.00 71.01 151 GLY D O 1
ATOM 6361 N N . ILE D 2 175 ? 148.228 135.760 178.898 1.00 71.02 152 ILE D N 1
ATOM 6362 C CA . ILE D 2 175 ? 148.433 134.786 180.015 1.00 71.02 152 ILE D CA 1
ATOM 6363 C C . ILE D 2 175 ? 147.786 133.451 179.631 1.00 71.02 152 ILE D C 1
ATOM 6364 O O . ILE D 2 175 ? 148.399 132.401 179.902 1.00 71.02 152 ILE D O 1
ATOM 6369 N N . ALA D 2 176 ? 146.612 133.494 178.995 1.00 72.74 153 ALA D N 1
ATOM 6370 C CA . ALA D 2 176 ? 145.873 132.263 178.625 1.00 72.74 153 ALA D CA 1
ATOM 6371 C C . ALA D 2 176 ? 146.568 131.573 177.449 1.00 72.74 153 ALA D C 1
ATOM 6372 O O . ALA D 2 176 ? 146.507 130.328 177.393 1.00 72.74 153 ALA D O 1
ATOM 6374 N N . ARG D 2 177 ? 147.210 132.329 176.553 1.00 71.74 154 ARG D N 1
ATOM 6375 C CA . ARG D 2 177 ? 148.021 131.652 175.497 1.00 71.74 154 ARG D CA 1
ATOM 6376 C C . ARG D 2 177 ? 149.285 131.063 176.124 1.00 71.74 154 ARG D C 1
ATOM 6377 O O . ARG D 2 177 ? 149.602 129.898 175.812 1.00 71.74 154 ARG D O 1
ATOM 6385 N N . ALA D 2 178 ? 149.986 131.854 176.939 1.00 68.01 155 ALA D N 1
ATOM 6386 C CA . ALA D 2 178 ? 151.218 131.385 177.617 1.00 68.01 155 ALA D CA 1
ATOM 6387 C C . ALA D 2 178 ? 150.930 130.099 178.393 1.00 68.01 155 ALA D C 1
ATOM 6388 O O . ALA D 2 178 ? 151.827 129.249 178.442 1.00 68.01 155 ALA D O 1
ATOM 6390 N N . LEU D 2 179 ? 149.727 129.961 178.961 1.00 71.82 156 LEU D N 1
ATOM 6391 C CA . LEU D 2 179 ? 149.430 128.793 179.836 1.00 71.82 156 LEU D CA 1
ATOM 6392 C C . LEU D 2 179 ? 149.004 127.566 179.019 1.00 71.82 156 LEU D C 1
ATOM 6393 O O . LEU D 2 179 ? 149.149 126.448 179.550 1.00 71.82 156 LEU D O 1
ATOM 6398 N N . ALA D 2 180 ? 148.520 127.729 177.785 1.00 72.27 157 ALA D N 1
ATOM 6399 C CA . ALA D 2 180 ? 147.996 126.544 177.059 1.00 72.27 157 ALA D CA 1
ATOM 6400 C C . ALA D 2 180 ? 149.036 125.441 176.792 1.00 72.27 157 ALA D C 1
ATOM 6401 O O . ALA D 2 180 ? 148.591 124.285 176.666 1.00 72.27 157 ALA D O 1
ATOM 6403 N N . PRO D 2 181 ? 150.355 125.687 176.560 1.00 70.83 158 PRO D N 1
ATOM 6404 C CA . PRO D 2 181 ? 151.341 124.603 176.411 1.00 70.83 158 PRO D CA 1
ATOM 6405 C C . PRO D 2 181 ? 151.610 123.919 177.756 1.00 70.83 158 PRO D C 1
ATOM 6406 O O . PRO D 2 181 ? 152.502 123.089 177.794 1.00 70.83 158 PRO D O 1
ATOM 6410 N N . LYS D 2 182 ? 150.867 124.288 178.808 1.00 72.40 159 LYS D N 1
ATOM 6411 C CA . LYS D 2 182 ? 151.159 123.752 180.168 1.00 72.40 159 LYS D CA 1
ATOM 6412 C C . LYS D 2 182 ? 152.643 123.988 180.468 1.00 72.40 159 LYS D C 1
ATOM 6413 O O . LYS D 2 182 ? 153.315 123.020 180.876 1.00 72.40 159 LYS D O 1
ATOM 6419 N N . PRO D 2 183 ? 153.176 125.236 180.492 1.00 67.83 160 PRO D N 1
ATOM 6420 C CA . PRO D 2 183 ? 154.607 125.430 180.657 1.00 67.83 160 PRO D CA 1
ATOM 6421 C C . PRO D 2 183 ? 155.095 125.382 182.108 1.00 67.83 160 PRO D C 1
ATOM 6422 O O . PRO D 2 183 ? 154.396 125.842 182.967 1.00 67.83 160 PRO D O 1
ATOM 6426 N N . GLN D 2 184 ? 156.262 124.786 182.348 1.00 67.70 161 GLN D N 1
ATOM 6427 C CA . GLN D 2 184 ? 156.865 124.759 183.708 1.00 67.70 161 GLN D CA 1
ATOM 6428 C C . GLN D 2 184 ? 157.281 126.164 184.150 1.00 67.70 161 GLN D C 1
ATOM 6429 O O . GLN D 2 184 ? 157.135 126.453 185.336 1.00 67.70 161 GLN D O 1
ATOM 6435 N N . VAL D 2 185 ? 157.822 126.983 183.249 1.00 61.58 162 VAL D N 1
ATOM 6436 C CA . VAL D 2 185 ? 158.314 128.344 183.607 1.00 61.58 162 VAL D CA 1
ATOM 6437 C C . VAL D 2 185 ? 157.566 129.371 182.761 1.00 61.58 162 VAL D C 1
ATOM 6438 O O . VAL D 2 185 ? 157.482 129.149 181.558 1.00 61.58 162 VAL D O 1
ATOM 6442 N N . ILE D 2 186 ? 157.040 130.445 183.346 1.00 61.61 163 ILE D N 1
ATOM 6443 C CA . ILE D 2 186 ? 156.405 131.531 182.540 1.00 61.61 163 ILE D CA 1
ATOM 6444 C C . ILE D 2 186 ? 157.249 132.785 182.733 1.00 61.61 163 ILE D C 1
ATOM 6445 O O . ILE D 2 186 ? 157.523 133.115 183.879 1.00 61.61 163 ILE D O 1
ATOM 6450 N N . LEU D 2 187 ? 157.653 133.444 181.655 1.00 65.21 164 LEU D N 1
ATOM 6451 C CA . LEU D 2 187 ? 158.550 134.619 181.752 1.00 65.21 164 LEU D CA 1
ATOM 6452 C C . LEU D 2 187 ? 157.714 135.838 181.380 1.00 65.21 164 LEU D C 1
ATOM 6453 O O . LEU D 2 187 ? 157.104 135.797 180.319 1.00 65.21 164 LEU D O 1
ATOM 6458 N N . ALA D 2 188 ? 157.689 136.879 182.206 1.00 67.98 165 ALA D N 1
ATOM 6459 C CA . ALA D 2 188 ? 156.813 138.034 181.924 1.00 67.98 165 ALA D CA 1
ATOM 6460 C C . ALA D 2 188 ? 157.663 139.285 181.744 1.00 67.98 165 ALA D C 1
ATOM 6461 O O . ALA D 2 188 ? 158.495 139.541 182.611 1.00 67.98 165 ALA D O 1
ATOM 6463 N N . ASP D 2 189 ? 157.453 140.032 180.664 1.00 73.40 166 ASP D N 1
ATOM 6464 C CA . ASP D 2 189 ? 158.273 141.238 180.388 1.00 73.40 166 ASP D CA 1
ATOM 6465 C C . ASP D 2 189 ? 157.435 142.488 180.648 1.00 73.40 166 ASP D C 1
ATOM 6466 O O . ASP D 2 189 ? 156.669 142.854 179.750 1.00 73.40 166 ASP D O 1
ATOM 6471 N N . GLU D 2 190 ? 157.583 143.115 181.818 1.00 75.10 167 GLU D N 1
ATOM 6472 C CA . GLU D 2 190 ? 156.849 144.386 182.103 1.00 75.10 167 GLU D CA 1
ATOM 6473 C C . GLU D 2 190 ? 155.371 144.267 181.713 1.00 75.10 167 GLU D C 1
ATOM 6474 O O . GLU D 2 190 ? 154.891 145.183 181.020 1.00 75.10 167 GLU D O 1
ATOM 6480 N N . PRO D 2 191 ? 154.605 143.231 182.122 1.00 71.57 168 PRO D N 1
ATOM 6481 C CA . PRO D 2 191 ? 153.229 143.056 181.624 1.00 71.57 168 PRO D CA 1
ATOM 6482 C C . PRO D 2 191 ? 152.184 144.128 181.973 1.00 71.57 168 PRO D C 1
ATOM 6483 O O . PRO D 2 191 ? 151.398 144.455 181.103 1.00 71.57 168 PRO D O 1
ATOM 6487 N N . THR D 2 192 ? 152.186 144.648 183.205 1.00 73.91 169 THR D N 1
ATOM 6488 C CA . THR D 2 192 ? 151.103 145.579 183.634 1.00 73.91 169 THR D CA 1
ATOM 6489 C C . THR D 2 192 ? 151.562 147.040 183.727 1.00 73.91 169 THR D C 1
ATOM 6490 O O . THR D 2 192 ? 150.792 147.846 184.287 1.00 73.91 169 THR D O 1
ATOM 6494 N N . SER D 2 193 ? 152.749 147.378 183.218 1.00 73.60 170 SER D N 1
ATOM 6495 C CA . SER D 2 193 ? 153.259 148.765 183.395 1.00 73.60 170 SER D CA 1
ATOM 6496 C C . SER D 2 193 ? 152.324 149.782 182.728 1.00 73.60 170 SER D C 1
ATOM 6497 O O . SER D 2 193 ? 152.032 150.814 183.364 1.00 73.60 170 SER D O 1
ATOM 6500 N N . ALA D 2 194 ? 151.867 149.501 181.503 1.00 74.54 171 ALA D N 1
ATOM 6501 C CA . ALA D 2 194 ? 150.952 150.410 180.768 1.00 74.54 171 ALA D CA 1
ATOM 6502 C C . ALA D 2 194 ? 149.585 150.498 181.456 1.00 74.54 171 ALA D C 1
ATOM 6503 O O . ALA D 2 194 ? 149.000 151.599 181.451 1.00 74.54 171 ALA D O 1
ATOM 6505 N N . LEU D 2 195 ? 149.093 149.392 182.019 1.00 75.25 172 LEU D N 1
ATOM 6506 C CA . LEU D 2 195 ? 147.718 149.338 182.594 1.00 75.25 172 LEU D CA 1
ATOM 6507 C C . LEU D 2 195 ? 147.502 150.305 183.766 1.00 75.25 172 LEU D C 1
ATOM 6508 O O . LEU D 2 195 ? 148.433 150.457 184.582 1.00 75.25 172 LEU D O 1
ATOM 6513 N N . ASP D 2 196 ? 146.314 150.922 183.847 1.00 76.68 173 ASP D N 1
ATOM 6514 C CA . ASP D 2 196 ? 145.945 151.803 184.981 1.00 76.68 173 ASP D CA 1
ATOM 6515 C C . ASP D 2 196 ? 145.726 150.929 186.228 1.00 76.68 173 ASP D C 1
ATOM 6516 O O . ASP D 2 196 ? 145.464 149.725 186.043 1.00 76.68 173 ASP D O 1
ATOM 6521 N N . PRO D 2 197 ? 145.769 151.453 187.485 1.00 74.33 174 PRO D N 1
ATOM 6522 C CA . PRO D 2 197 ? 145.668 150.607 188.685 1.00 74.33 174 PRO D CA 1
ATOM 6523 C C . PRO D 2 197 ? 144.492 149.626 188.766 1.00 74.33 174 PRO D C 1
ATOM 6524 O O . PRO D 2 197 ? 144.689 148.566 189.303 1.00 74.33 174 PRO D O 1
ATOM 6528 N N . ALA D 2 198 ? 143.310 149.989 188.280 1.00 75.45 175 ALA D N 1
ATOM 6529 C CA . ALA D 2 198 ? 142.182 149.047 188.444 1.00 75.45 175 ALA D CA 1
ATOM 6530 C C . ALA D 2 198 ? 142.460 147.761 187.667 1.00 75.45 175 ALA D C 1
ATOM 6531 O O . ALA D 2 198 ? 142.218 146.684 188.229 1.00 75.45 175 ALA D O 1
ATOM 6533 N N . THR D 2 199 ? 142.930 147.875 186.423 1.00 75.00 176 THR D N 1
ATOM 6534 C CA . THR D 2 199 ? 143.294 146.687 185.603 1.00 75.00 176 THR D CA 1
ATOM 6535 C C . THR D 2 199 ? 144.525 145.992 186.186 1.00 75.00 176 THR D C 1
ATOM 6536 O O . THR D 2 199 ? 144.550 144.757 186.162 1.00 75.00 176 THR D O 1
ATOM 6540 N N . THR D 2 200 ? 145.493 146.752 186.700 1.00 74.61 177 THR D N 1
ATOM 6541 C CA . THR D 2 200 ? 146.764 146.171 187.200 1.00 74.61 177 THR D CA 1
ATOM 6542 C C . THR D 2 200 ? 146.483 145.198 188.343 1.00 74.61 177 THR D C 1
ATOM 6543 O O . THR D 2 200 ? 147.121 144.143 188.373 1.00 74.61 177 THR D O 1
ATOM 6547 N N . ARG D 2 201 ? 145.559 145.527 189.240 1.00 77.05 178 ARG D N 1
ATOM 6548 C CA . ARG D 2 201 ? 145.188 144.589 190.332 1.00 77.05 178 ARG D CA 1
ATOM 6549 C C . ARG D 2 201 ? 144.563 143.320 189.751 1.00 77.05 178 ARG D C 1
ATOM 6550 O O . ARG D 2 201 ? 144.840 142.243 190.294 1.00 77.05 178 ARG D O 1
ATOM 6558 N N . SER D 2 202 ? 143.720 143.447 188.724 1.00 76.27 179 SER D N 1
ATOM 6559 C CA . SER D 2 202 ? 143.009 142.282 188.131 1.00 76.27 179 SER D CA 1
ATOM 6560 C C . SER D 2 202 ? 144.017 141.349 187.451 1.00 76.27 179 SER D C 1
ATOM 6561 O O . SER D 2 202 ? 143.838 140.127 187.566 1.00 76.27 179 SER D O 1
ATOM 6564 N N . VAL D 2 203 ? 145.013 141.892 186.748 1.00 74.54 180 VAL D N 1
ATOM 6565 C CA . VAL D 2 203 ? 145.981 141.023 186.016 1.00 74.54 180 VAL D CA 1
ATOM 6566 C C . VAL D 2 203 ? 146.918 140.310 187.010 1.00 74.54 180 VAL D C 1
ATOM 6567 O O . VAL D 2 203 ? 147.162 139.117 186.822 1.00 74.54 180 VAL D O 1
ATOM 6571 N N . LEU D 2 204 ? 147.382 141.005 188.051 1.00 73.57 181 LEU D N 1
ATOM 6572 C CA . LEU D 2 204 ? 148.222 140.376 189.105 1.00 73.57 181 LEU D CA 1
ATOM 6573 C C . LEU D 2 204 ? 147.478 139.297 189.899 1.00 73.57 181 LEU D C 1
ATOM 6574 O O . LEU D 2 204 ? 148.114 138.288 190.257 1.00 73.57 181 LEU D O 1
ATOM 6579 N N . GLU D 2 205 ? 146.185 139.507 190.166 1.00 76.37 182 GLU D N 1
ATOM 6580 C CA . GLU D 2 205 ? 145.366 138.490 190.880 1.00 76.37 182 GLU D CA 1
ATOM 6581 C C . GLU D 2 205 ? 145.314 137.213 190.032 1.00 76.37 182 GLU D C 1
ATOM 6582 O O . GLU D 2 205 ? 145.375 136.113 190.616 1.00 76.37 182 GLU D O 1
ATOM 6588 N N . CYS D 2 206 ? 145.205 137.356 188.708 1.00 74.24 183 CYS D N 1
ATOM 6589 C CA . CYS D 2 206 ? 145.188 136.177 187.799 1.00 74.24 183 CYS D CA 1
ATOM 6590 C C . CYS D 2 206 ? 146.514 135.417 187.921 1.00 74.24 183 CYS D C 1
ATOM 6591 O O . CYS D 2 206 ? 146.479 134.174 187.904 1.00 74.24 183 CYS D O 1
ATOM 6594 N N . LEU D 2 207 ? 147.634 136.136 188.040 1.00 71.29 184 LEU D N 1
ATOM 6595 C CA . LEU D 2 207 ? 148.964 135.485 188.206 1.00 71.29 184 LEU D CA 1
ATOM 6596 C C . LEU D 2 207 ? 148.987 134.682 189.513 1.00 71.29 184 LEU D C 1
ATOM 6597 O O . LEU D 2 207 ? 149.594 133.592 189.521 1.00 71.29 184 LEU D O 1
ATOM 6602 N N . GLU D 2 208 ? 148.361 135.201 190.576 1.00 74.13 185 GLU D N 1
ATOM 6603 C CA . GLU D 2 208 ? 148.278 134.450 191.859 1.00 74.13 185 GLU D CA 1
ATOM 6604 C C . GLU D 2 208 ? 147.510 133.146 191.619 1.00 74.13 185 GLU D C 1
ATOM 6605 O O . GLU D 2 208 ? 147.912 132.112 192.188 1.00 74.13 185 GLU D O 1
ATOM 6611 N N . ASP D 2 209 ? 146.448 133.198 190.808 1.00 74.97 186 ASP D N 1
ATOM 6612 C CA . ASP D 2 209 ? 145.645 131.985 190.492 1.00 74.97 186 ASP D CA 1
ATOM 6613 C C . ASP D 2 209 ? 146.536 130.966 189.771 1.00 74.97 186 ASP D C 1
ATOM 6614 O O . ASP D 2 209 ? 146.382 129.763 190.032 1.00 74.97 186 ASP D O 1
ATOM 6619 N N . ILE D 2 210 ? 147.421 131.435 188.886 1.00 71.98 187 ILE D N 1
ATOM 6620 C CA . ILE D 2 210 ? 148.333 130.524 188.130 1.00 71.98 187 ILE D CA 1
ATOM 6621 C C . ILE D 2 210 ? 149.257 129.792 189.114 1.00 71.98 187 ILE D C 1
ATOM 6622 O O . ILE D 2 210 ? 149.505 128.591 188.899 1.00 71.98 187 ILE D O 1
ATOM 6627 N N . ASN D 2 211 ? 149.735 130.476 190.158 1.00 70.26 188 ASN D N 1
ATOM 6628 C CA . ASN D 2 211 ? 150.705 129.863 191.110 1.00 70.26 188 ASN D CA 1
ATOM 6629 C C . ASN D 2 211 ? 150.065 128.681 191.855 1.00 70.26 188 ASN D C 1
ATOM 6630 O O . ASN D 2 211 ? 150.806 127.978 192.570 1.00 70.26 188 ASN D O 1
ATOM 6635 N N . LYS D 2 212 ? 148.755 128.467 191.699 1.00 74.44 189 LYS D N 1
ATOM 6636 C CA . LYS D 2 212 ? 148.032 127.381 192.426 1.00 74.44 189 LYS D CA 1
ATOM 6637 C C . LYS D 2 212 ? 148.539 126.114 191.754 1.00 74.44 189 LYS D C 1
ATOM 6638 O O . LYS D 2 212 ? 149.122 125.269 192.452 1.00 74.44 189 LYS D O 1
ATOM 6644 N N . ARG D 2 213 ? 148.395 126.026 190.424 1.00 74.70 190 ARG D N 1
ATOM 6645 C CA . ARG D 2 213 ? 148.811 124.812 189.665 1.00 74.70 190 ARG D CA 1
ATOM 6646 C C . ARG D 2 213 ? 150.340 124.700 189.635 1.00 74.70 190 ARG D C 1
ATOM 6647 O O . ARG D 2 213 ? 151.014 125.549 190.255 1.00 74.70 190 ARG D O 1
ATOM 6655 N N . PHE D 2 214 ? 150.870 123.716 188.898 1.00 75.79 191 PHE D N 1
ATOM 6656 C CA . PHE D 2 214 ? 152.341 123.502 188.845 1.00 75.79 191 PHE D CA 1
ATOM 6657 C C . PHE D 2 214 ? 152.994 124.490 187.872 1.00 75.79 191 PHE D C 1
ATOM 6658 O O . PHE D 2 214 ? 153.503 124.031 186.831 1.00 75.79 191 PHE D O 1
ATOM 6666 N N . ASN D 2 215 ? 153.000 125.786 188.194 1.00 71.57 192 ASN D N 1
ATOM 6667 C CA . ASN D 2 215 ? 153.708 126.784 187.344 1.00 71.57 192 ASN D CA 1
ATOM 6668 C C . ASN D 2 215 ? 154.725 127.490 188.241 1.00 71.57 192 ASN D C 1
ATOM 6669 O O . ASN D 2 215 ? 154.288 128.151 189.204 1.00 71.57 192 ASN D O 1
ATOM 6674 N N . VAL D 2 216 ? 156.023 127.358 187.947 1.00 68.96 193 VAL D N 1
ATOM 6675 C CA . VAL D 2 216 ? 157.032 127.912 188.899 1.00 68.96 193 VAL D CA 1
ATOM 6676 C C . VAL D 2 216 ? 157.871 128.985 188.203 1.00 68.96 193 VAL D C 1
ATOM 6677 O O . VAL D 2 216 ? 157.733 129.130 186.970 1.00 68.96 193 VAL D O 1
ATOM 6681 N N . THR D 2 217 ? 158.617 129.744 188.984 1.00 64.34 194 THR D N 1
ATOM 6682 C CA . THR D 2 217 ? 159.533 130.744 188.412 1.00 64.34 194 THR D CA 1
ATOM 6683 C C . THR D 2 217 ? 158.789 131.653 187.430 1.00 64.34 194 THR D C 1
ATOM 6684 O O . THR D 2 217 ? 159.160 131.669 186.262 1.00 64.34 194 THR D O 1
ATOM 6688 N N . ILE D 2 218 ? 157.798 132.411 187.886 1.00 62.98 195 ILE D N 1
ATOM 6689 C CA . ILE D 2 218 ? 157.147 133.389 186.973 1.00 62.98 195 ILE D CA 1
ATOM 6690 C C . ILE D 2 218 ? 157.976 134.674 186.992 1.00 62.98 195 ILE D C 1
ATOM 6691 O O . ILE D 2 218 ? 157.476 135.665 187.526 1.00 62.98 195 ILE D O 1
ATOM 6696 N N . VAL D 2 219 ? 159.185 134.669 186.422 1.00 64.91 196 VAL D N 1
ATOM 6697 C CA . VAL D 2 219 ? 160.096 135.860 186.447 1.00 64.91 196 VAL D CA 1
ATOM 6698 C C . VAL D 2 219 ? 159.414 137.097 185.839 1.00 64.91 196 VAL D C 1
ATOM 6699 O O . VAL D 2 219 ? 159.211 137.086 184.625 1.00 64.91 196 VAL D O 1
ATOM 6703 N N . ILE D 2 220 ? 159.110 138.138 186.633 1.00 69.68 197 ILE D N 1
ATOM 6704 C CA . ILE D 2 220 ? 158.387 139.344 186.131 1.00 69.68 197 ILE D CA 1
ATOM 6705 C C . ILE D 2 220 ? 159.353 140.541 186.108 1.00 69.68 197 ILE D C 1
ATOM 6706 O O . ILE D 2 220 ? 159.753 140.994 187.201 1.00 69.68 197 ILE D O 1
ATOM 6711 N N . VAL D 2 221 ? 159.743 141.024 184.923 1.00 74.95 198 VAL D N 1
ATOM 6712 C CA . VAL D 2 221 ? 160.595 142.224 184.873 1.00 74.95 198 VAL D CA 1
ATOM 6713 C C . VAL D 2 221 ? 159.767 143.477 185.112 1.00 74.95 198 VAL D C 1
ATOM 6714 O O . VAL D 2 221 ? 158.677 143.568 184.569 1.00 74.95 198 VAL D O 1
ATOM 6718 N N . THR D 2 222 ? 160.259 144.458 185.868 1.00 76.22 199 THR D N 1
ATOM 6719 C CA . THR D 2 222 ? 159.547 145.730 186.100 1.00 76.22 199 THR D CA 1
ATOM 6720 C C . THR D 2 222 ? 160.469 146.901 186.407 1.00 76.22 199 THR D C 1
ATOM 6721 O O . THR D 2 222 ? 161.339 146.803 187.262 1.00 76.22 199 THR D O 1
ATOM 6725 N N . HIS D 2 223 ? 160.168 148.067 185.825 1.00 80.59 200 HIS D N 1
ATOM 6726 C CA . HIS D 2 223 ? 160.968 149.289 186.119 1.00 80.59 200 HIS D CA 1
ATOM 6727 C C . HIS D 2 223 ? 160.319 150.068 187.274 1.00 80.59 200 HIS D C 1
ATOM 6728 O O . HIS D 2 223 ? 160.397 151.312 187.258 1.00 80.59 200 HIS D O 1
ATOM 6735 N N . GLU D 2 224 ? 159.752 149.373 188.268 1.00 80.46 201 GLU D N 1
ATOM 6736 C CA . GLU D 2 224 ? 159.017 150.065 189.367 1.00 80.46 201 GLU D CA 1
ATOM 6737 C C . GLU D 2 224 ? 158.952 149.146 190.593 1.00 80.46 201 GLU D C 1
ATOM 6738 O O . GLU D 2 224 ? 159.426 147.998 190.481 1.00 80.46 201 GLU D O 1
ATOM 6744 N N . MET D 2 225 ? 158.396 149.623 191.717 1.00 83.78 202 MET D N 1
ATOM 6745 C CA . MET D 2 225 ? 158.412 148.766 192.938 1.00 83.78 202 MET D CA 1
ATOM 6746 C C . MET D 2 225 ? 157.019 148.303 193.378 1.00 83.78 202 MET D C 1
ATOM 6747 O O . MET D 2 225 ? 156.954 147.327 194.150 1.00 83.78 202 MET D O 1
ATOM 6752 N N . SER D 2 226 ? 155.946 148.949 192.918 1.00 80.48 203 SER D N 1
ATOM 6753 C CA . SER D 2 226 ? 154.609 148.559 193.437 1.00 80.48 203 SER D CA 1
ATOM 6754 C C . SER D 2 226 ? 154.341 147.091 193.092 1.00 80.48 203 SER D C 1
ATOM 6755 O O . SER D 2 226 ? 153.903 146.339 193.991 1.00 80.48 203 SER D O 1
ATOM 6758 N N . VAL D 2 227 ? 154.648 146.691 191.856 1.00 76.72 204 VAL D N 1
ATOM 6759 C CA . VAL D 2 227 ? 154.444 145.279 191.419 1.00 76.72 204 VAL D CA 1
ATOM 6760 C C . VAL D 2 227 ? 155.356 144.358 192.237 1.00 76.72 204 VAL D C 1
ATOM 6761 O O . VAL D 2 227 ? 154.877 143.288 192.667 1.00 76.72 204 VAL D O 1
ATOM 6765 N N . ILE D 2 228 ? 156.609 144.766 192.464 1.00 77.26 205 ILE D N 1
ATOM 6766 C CA . ILE D 2 228 ? 157.581 143.871 193.163 1.00 77.26 205 ILE D CA 1
ATOM 6767 C C . ILE D 2 228 ? 157.093 143.573 194.585 1.00 77.26 205 ILE D C 1
ATOM 6768 O O . ILE D 2 228 ? 157.086 142.390 194.965 1.00 77.26 205 ILE D O 1
ATOM 6773 N N . ARG D 2 229 ? 156.662 144.591 195.332 1.00 81.71 206 ARG D N 1
ATOM 6774 C CA . ARG D 2 229 ? 156.284 144.333 196.747 1.00 81.71 206 ARG D CA 1
ATOM 6775 C C . ARG D 2 229 ? 155.057 143.420 196.797 1.00 81.71 206 ARG D C 1
ATOM 6776 O O . ARG D 2 229 ? 155.058 142.480 197.615 1.00 81.71 206 ARG D O 1
ATOM 6784 N N . ARG D 2 230 ? 154.057 143.684 195.952 1.00 75.19 207 ARG D N 1
ATOM 6785 C CA . ARG D 2 230 ? 152.786 142.911 196.002 1.00 75.19 207 ARG D CA 1
ATOM 6786 C C . ARG D 2 230 ? 152.850 141.396 195.777 1.00 75.19 207 ARG D C 1
ATOM 6787 O O . ARG D 2 230 ? 152.200 140.669 196.554 1.00 75.19 207 ARG D O 1
ATOM 6795 N N . LEU D 2 231 ? 153.598 140.911 194.782 1.00 73.59 208 LEU D N 1
ATOM 6796 C CA . LEU D 2 231 ? 153.610 139.458 194.522 1.00 73.59 208 LEU D CA 1
ATOM 6797 C C . LEU D 2 231 ? 155.029 138.771 194.295 1.00 73.59 208 LEU D C 1
ATOM 6798 O O . LEU D 2 231 ? 155.185 137.736 193.629 1.00 73.59 208 LEU D O 1
ATOM 6803 N N . CYS D 2 232 ? 156.091 139.422 194.745 1.00 71.03 209 CYS D N 1
ATOM 6804 C CA . CYS D 2 232 ? 157.393 138.746 194.579 1.00 71.03 209 CYS D CA 1
ATOM 6805 C C . CYS D 2 232 ? 157.783 138.131 195.916 1.00 71.03 209 CYS D C 1
ATOM 6806 O O . CYS D 2 232 ? 157.499 138.749 196.947 1.00 71.03 209 CYS D O 1
ATOM 6809 N N . ASP D 2 233 ? 158.355 136.928 195.874 1.00 70.47 210 ASP D N 1
ATOM 6810 C CA . ASP D 2 233 ? 158.898 136.226 197.067 1.00 70.47 210 ASP D CA 1
ATOM 6811 C C . ASP D 2 233 ? 160.352 136.679 197.221 1.00 70.47 210 ASP D C 1
ATOM 6812 O O . ASP D 2 233 ? 160.766 136.946 198.366 1.00 70.47 210 ASP D O 1
ATOM 6817 N N . ARG D 2 234 ? 161.086 136.767 196.105 1.00 72.82 211 ARG D N 1
ATOM 6818 C CA . ARG D 2 234 ? 162.505 137.223 196.121 1.00 72.82 211 ARG D CA 1
ATOM 6819 C C . ARG D 2 234 ? 162.706 138.206 194.960 1.00 72.82 211 ARG D C 1
ATOM 6820 O O . ARG D 2 234 ? 161.942 138.106 193.979 1.00 72.82 211 ARG D O 1
ATOM 6828 N N . ALA D 2 235 ? 163.686 139.113 195.061 1.00 74.74 212 ALA D N 1
ATOM 6829 C CA . ALA D 2 235 ? 163.884 140.115 194.015 1.00 74.74 212 ALA D CA 1
ATOM 6830 C C . ALA D 2 235 ? 165.359 140.412 193.772 1.00 74.74 212 ALA D C 1
ATOM 6831 O O . ALA D 2 235 ? 166.148 140.306 194.700 1.00 74.74 212 ALA D O 1
ATOM 6833 N N . ALA D 2 236 ? 165.734 140.838 192.570 1.00 80.34 213 ALA D N 1
ATOM 6834 C CA . ALA D 2 236 ? 167.105 141.204 192.221 1.00 80.34 213 ALA D CA 1
ATOM 6835 C C . ALA D 2 236 ? 167.197 142.651 191.735 1.00 80.34 213 ALA D C 1
ATOM 6836 O O . ALA D 2 236 ? 166.306 143.120 191.035 1.00 80.34 213 ALA D O 1
ATOM 6838 N N . LEU D 2 237 ? 168.285 143.336 192.082 1.00 86.06 214 LEU D N 1
ATOM 6839 C CA . LEU D 2 237 ? 168.561 144.749 191.827 1.00 86.06 214 LEU D CA 1
ATOM 6840 C C . LEU D 2 237 ? 169.844 144.875 190.989 1.00 86.06 214 LEU D C 1
ATOM 6841 O O . LEU D 2 237 ? 170.745 144.060 191.147 1.00 86.06 214 LEU D O 1
ATOM 6846 N N . LEU D 2 238 ? 169.983 145.881 190.119 1.00 88.78 215 LEU D N 1
ATOM 6847 C CA . LEU D 2 238 ? 171.217 146.120 189.345 1.00 88.78 215 LEU D CA 1
ATOM 6848 C C . LEU D 2 238 ? 171.552 147.585 189.055 1.00 88.78 215 LEU D C 1
ATOM 6849 O O . LEU D 2 238 ? 170.693 148.457 189.093 1.00 88.78 215 LEU D O 1
ATOM 6854 N N . ASP D 2 239 ? 172.816 147.819 188.717 1.00 93.57 216 ASP D N 1
ATOM 6855 C CA . ASP D 2 239 ? 173.354 149.052 188.146 1.00 93.57 216 ASP D CA 1
ATOM 6856 C C . ASP D 2 239 ? 174.085 148.730 186.829 1.00 93.57 216 ASP D C 1
ATOM 6857 O O . ASP D 2 239 ? 175.059 147.983 186.826 1.00 93.57 216 ASP D O 1
ATOM 6862 N N . LYS D 2 240 ? 173.598 149.260 185.705 1.00 93.92 217 LYS D N 1
ATOM 6863 C CA . LYS D 2 240 ? 174.210 149.198 184.359 1.00 93.92 217 LYS D CA 1
ATOM 6864 C C . LYS D 2 240 ? 174.819 147.831 183.987 1.00 93.92 217 LYS D C 1
ATOM 6865 O O . LYS D 2 240 ? 175.948 147.724 183.525 1.00 93.92 217 LYS D O 1
ATOM 6871 N N . GLY D 2 241 ? 174.036 146.774 184.193 1.00 90.36 218 GLY D N 1
ATOM 6872 C CA . GLY D 2 241 ? 174.336 145.388 183.827 1.00 90.36 218 GLY D CA 1
ATOM 6873 C C . GLY D 2 241 ? 174.951 144.519 184.928 1.00 90.36 218 GLY D C 1
ATOM 6874 O O . GLY D 2 241 ? 175.193 143.338 184.692 1.00 90.36 218 GLY D O 1
ATOM 6875 N N . LYS D 2 242 ? 175.143 145.087 186.118 1.00 89.54 219 LYS D N 1
ATOM 6876 C CA . LYS D 2 242 ? 175.797 144.333 187.217 1.00 89.54 219 LYS D CA 1
ATOM 6877 C C . LYS D 2 242 ? 174.852 144.228 188.415 1.00 89.54 219 LYS D C 1
ATOM 6878 O O . LYS D 2 242 ? 174.598 145.267 189.044 1.00 89.54 219 LYS D O 1
ATOM 6884 N N . VAL D 2 243 ? 174.370 143.027 188.723 1.00 86.53 220 VAL D N 1
ATOM 6885 C CA . VAL D 2 243 ? 173.472 142.767 189.860 1.00 86.53 220 VAL D CA 1
ATOM 6886 C C . VAL D 2 243 ? 174.182 143.117 191.163 1.00 86.53 220 VAL D C 1
ATOM 6887 O O . VAL D 2 243 ? 175.283 142.647 191.427 1.00 86.53 220 VAL D O 1
ATOM 6891 N N . VAL D 2 244 ? 173.565 144.022 191.926 1.00 88.98 221 VAL D N 1
ATOM 6892 C CA . VAL D 2 244 ? 174.220 144.532 193.163 1.00 88.98 221 VAL D CA 1
ATOM 6893 C C . VAL D 2 244 ? 173.731 143.744 194.379 1.00 88.98 221 VAL D C 1
ATOM 6894 O O . VAL D 2 244 ? 174.558 143.496 195.271 1.00 88.98 221 VAL D O 1
ATOM 6898 N N . GLU D 2 245 ? 172.454 143.359 194.409 1.00 87.81 222 GLU D N 1
ATOM 6899 C CA . GLU D 2 245 ? 171.918 142.678 195.614 1.00 87.81 222 GLU D CA 1
ATOM 6900 C C . GLU D 2 245 ? 170.545 142.055 195.360 1.00 87.81 222 GLU D C 1
ATOM 6901 O O . GLU D 2 245 ? 169.730 142.699 194.678 1.00 87.81 222 GLU D O 1
ATOM 6907 N N . ILE D 2 246 ? 170.365 140.836 195.885 1.00 80.80 223 ILE D N 1
ATOM 6908 C CA . ILE D 2 246 ? 169.074 140.103 195.775 1.00 80.80 223 ILE D CA 1
ATOM 6909 C C . ILE D 2 246 ? 168.431 140.116 197.164 1.00 80.80 223 ILE D C 1
ATOM 6910 O O . ILE D 2 246 ? 169.117 139.769 198.138 1.00 80.80 223 ILE D O 1
ATOM 6915 N N . VAL D 2 247 ? 167.177 140.556 197.259 1.00 83.80 224 VAL D N 1
ATOM 6916 C CA . VAL D 2 247 ? 166.472 140.674 198.570 1.00 83.80 224 VAL D CA 1
ATOM 6917 C C . VAL D 2 247 ? 165.344 139.648 198.652 1.00 83.80 224 VAL D C 1
ATOM 6918 O O . VAL D 2 247 ? 165.085 138.973 197.637 1.00 83.80 224 VAL D O 1
ATOM 6922 N N . GLU D 2 248 ? 164.707 139.536 199.820 1.00 83.66 225 GLU D N 1
ATOM 6923 C CA . GLU D 2 248 ? 163.518 138.654 199.960 1.00 83.66 225 GLU D CA 1
ATOM 6924 C C . GLU D 2 248 ? 162.356 139.559 200.374 1.00 83.66 225 GLU D C 1
ATOM 6925 O O . GLU D 2 248 ? 162.523 140.308 201.356 1.00 83.66 225 GLU D O 1
ATOM 6931 N N . VAL D 2 249 ? 161.228 139.503 199.661 1.00 81.58 226 VAL D N 1
ATOM 6932 C CA . VAL D 2 249 ? 160.115 140.450 199.969 1.00 81.58 226 VAL D CA 1
ATOM 6933 C C . VAL D 2 249 ? 159.164 139.785 200.969 1.00 81.58 226 VAL D C 1
ATOM 6934 O O . VAL D 2 249 ? 158.459 138.835 200.574 1.00 81.58 226 VAL D O 1
ATOM 6938 N N . ARG D 2 250 ? 159.168 140.258 202.219 1.00 89.73 227 ARG D N 1
ATOM 6939 C CA . ARG D 2 250 ? 158.258 139.710 203.260 1.00 89.73 227 ARG D CA 1
ATOM 6940 C C . ARG D 2 250 ? 157.294 140.812 203.713 1.00 89.73 227 ARG D C 1
ATOM 6941 O O . ARG D 2 250 ? 157.711 141.976 203.715 1.00 89.73 227 ARG D O 1
ATOM 6949 N N . GLY D 2 251 ? 156.058 140.454 204.071 1.00 90.96 228 GLY D N 1
ATOM 6950 C CA . GLY D 2 251 ? 155.075 141.440 204.564 1.00 90.96 228 GLY D CA 1
ATOM 6951 C C . GLY D 2 251 ? 155.059 142.696 203.711 1.00 90.96 228 GLY D C 1
ATOM 6952 O O . GLY D 2 251 ? 154.932 143.792 204.293 1.00 90.96 228 GLY D O 1
ATOM 6953 N N . ASN D 2 252 ? 155.204 142.539 202.391 1.00 89.90 229 ASN D N 1
ATOM 6954 C CA . ASN D 2 252 ? 155.193 143.683 201.436 1.00 89.90 229 ASN D CA 1
ATOM 6955 C C . ASN D 2 252 ? 156.178 144.793 201.810 1.00 89.90 229 ASN D C 1
ATOM 6956 O O . ASN D 2 252 ? 155.779 145.973 201.752 1.00 89.90 229 ASN D O 1
ATOM 6961 N N . GLN D 2 253 ? 157.430 144.431 202.118 1.00 89.81 230 GLN D N 1
ATOM 6962 C CA . GLN D 2 253 ? 158.508 145.425 202.348 1.00 89.81 230 GLN D CA 1
ATOM 6963 C C . GLN D 2 253 ? 159.745 144.867 201.645 1.00 89.81 230 GLN D C 1
ATOM 6964 O O . GLN D 2 253 ? 159.606 143.789 201.041 1.00 89.81 230 GLN D O 1
ATOM 6970 N N . ILE D 2 254 ? 160.924 145.488 201.790 1.00 86.15 231 ILE D N 1
ATOM 6971 C CA . ILE D 2 254 ? 162.174 144.942 201.174 1.00 86.15 231 ILE D CA 1
ATOM 6972 C C . ILE D 2 254 ? 163.379 144.892 202.125 1.00 86.15 231 ILE D C 1
ATOM 6973 O O . ILE D 2 254 ? 164.063 143.857 202.129 1.00 86.15 231 ILE D O 1
ATOM 6978 N N . HIS D 2 255 ? 163.607 145.935 202.927 1.00 93.07 232 HIS D N 1
ATOM 6979 C CA . HIS D 2 255 ? 164.774 146.004 203.858 1.00 93.07 232 HIS D CA 1
ATOM 6980 C C . HIS D 2 255 ? 166.114 145.811 203.138 1.00 93.07 232 HIS D C 1
ATOM 6981 O O . HIS D 2 255 ? 166.855 144.887 203.510 1.00 93.07 232 HIS D O 1
ATOM 6988 N N . ALA D 2 256 ? 166.403 146.644 202.139 1.00 92.47 233 ALA D N 1
ATOM 6989 C CA . ALA D 2 256 ? 167.651 146.509 201.356 1.00 92.47 233 ALA D CA 1
ATOM 6990 C C . ALA D 2 256 ? 168.900 146.726 202.207 1.00 92.47 233 ALA D C 1
ATOM 6991 O O . ALA D 2 256 ? 168.942 147.727 202.939 1.00 92.47 233 ALA D O 1
ATOM 6993 N N . GLN D 2 257 ? 169.876 145.824 202.103 1.00 97.06 234 GLN D N 1
ATOM 6994 C CA . GLN D 2 257 ? 171.196 145.950 202.784 1.00 97.06 234 GLN D CA 1
ATOM 6995 C C . GLN D 2 257 ? 172.173 146.778 201.939 1.00 97.06 234 GLN D C 1
ATOM 6996 O O . GLN D 2 257 ? 172.942 147.558 202.537 1.00 97.06 234 GLN D O 1
ATOM 7002 N N . SER D 2 258 ? 172.140 146.637 200.609 1.00 96.51 235 SER D N 1
ATOM 7003 C CA . SER D 2 258 ? 173.143 147.298 199.725 1.00 96.51 235 SER D CA 1
ATOM 7004 C C . SER D 2 258 ? 173.056 148.827 199.778 1.00 96.51 235 SER D C 1
ATOM 7005 O O . SER D 2 258 ? 171.965 149.353 200.078 1.00 96.51 235 SER D O 1
ATOM 7008 N N . ASP D 2 259 ? 174.169 149.506 199.468 1.00 98.75 236 ASP D N 1
ATOM 7009 C CA . ASP D 2 259 ? 174.207 150.993 199.523 1.00 98.75 236 ASP D CA 1
ATOM 7010 C C . ASP D 2 259 ? 173.555 151.523 198.249 1.00 98.75 236 ASP D C 1
ATOM 7011 O O . ASP D 2 259 ? 172.473 152.113 198.385 1.00 98.75 236 ASP D O 1
ATOM 7016 N N . ILE D 2 260 ? 174.155 151.359 197.066 1.00 94.95 237 ILE D N 1
ATOM 7017 C CA . ILE D 2 260 ? 173.482 151.928 195.859 1.00 94.95 237 ILE D CA 1
ATOM 7018 C C . ILE D 2 260 ? 172.087 151.306 195.762 1.00 94.95 237 ILE D C 1
ATOM 7019 O O . ILE D 2 260 ? 171.211 151.906 195.119 1.00 94.95 237 ILE D O 1
ATOM 7024 N N . GLY D 2 261 ? 171.889 150.157 196.406 1.00 94.04 238 GLY D N 1
ATOM 7025 C CA . GLY D 2 261 ? 170.576 149.491 196.404 1.00 94.04 238 GLY D CA 1
ATOM 7026 C C . GLY D 2 261 ? 169.526 150.338 197.087 1.00 94.04 238 GLY D C 1
ATOM 7027 O O . GLY D 2 261 ? 168.386 150.346 196.609 1.00 94.04 238 GLY D O 1
ATOM 7028 N N . ARG D 2 262 ? 169.893 151.039 198.156 1.00 95.01 239 ARG D N 1
ATOM 7029 C CA . ARG D 2 262 ? 168.888 151.803 198.939 1.00 95.01 239 ARG D CA 1
ATOM 7030 C C . ARG D 2 262 ? 168.229 152.844 198.033 1.00 95.01 239 ARG D C 1
ATOM 7031 O O . ARG D 2 262 ? 167.018 153.077 198.193 1.00 95.01 239 ARG D O 1
ATOM 7039 N N . GLU D 2 263 ? 168.998 153.443 197.124 1.00 94.02 240 GLU D N 1
ATOM 7040 C CA . GLU D 2 263 ? 168.443 154.462 196.198 1.00 94.02 240 GLU D CA 1
ATOM 7041 C C . GLU D 2 263 ? 167.357 153.836 195.313 1.00 94.02 240 GLU D C 1
ATOM 7042 O O . GLU D 2 263 ? 166.336 154.506 195.084 1.00 94.02 240 GLU D O 1
ATOM 7048 N N . LEU D 2 264 ? 167.568 152.608 194.834 1.00 89.89 241 LEU D N 1
ATOM 7049 C CA . LEU D 2 264 ? 166.551 151.919 193.996 1.00 89.89 241 LEU D CA 1
ATOM 7050 C C . LEU D 2 264 ? 165.274 151.677 194.808 1.00 89.89 241 LEU D C 1
ATOM 7051 O O . LEU D 2 264 ? 164.186 151.834 194.240 1.00 89.89 241 LEU D O 1
ATOM 7056 N N . ILE D 2 265 ? 165.392 151.325 196.087 1.00 89.56 242 ILE D N 1
ATOM 7057 C CA . ILE D 2 265 ? 164.194 150.954 196.900 1.00 89.56 242 ILE D CA 1
ATOM 7058 C C . ILE D 2 265 ? 163.305 152.171 197.186 1.00 89.56 242 ILE D C 1
ATOM 7059 O O . ILE D 2 265 ? 162.097 151.963 197.356 1.00 89.56 242 ILE D O 1
ATOM 7064 N N . ARG D 2 266 ? 163.858 153.387 197.236 1.00 89.10 243 ARG D N 1
ATOM 7065 C CA . ARG D 2 266 ? 163.060 154.592 197.608 1.00 89.10 243 ARG D CA 1
ATOM 7066 C C . ARG D 2 266 ? 161.777 154.660 196.779 1.00 89.10 243 ARG D C 1
ATOM 7067 O O . ARG D 2 266 ? 160.815 155.292 197.244 1.00 89.10 243 ARG D O 1
ATOM 7075 N N . GLU D 2 267 ? 161.773 154.044 195.595 1.00 89.23 244 GLU D N 1
ATOM 7076 C CA . GLU D 2 267 ? 160.587 154.062 194.697 1.00 89.23 244 GLU D CA 1
ATOM 7077 C C . GLU D 2 267 ? 159.339 153.548 195.436 1.00 89.23 244 GLU D C 1
ATOM 7078 O O . GLU D 2 267 ? 158.236 153.711 194.878 1.00 89.23 244 GLU D O 1
ATOM 7084 N N . ASP D 2 268 ? 159.497 152.944 196.623 1.00 89.41 245 ASP D N 1
ATOM 7085 C CA . ASP D 2 268 ? 158.342 152.354 197.356 1.00 89.41 245 ASP D CA 1
ATOM 7086 C C . ASP D 2 268 ? 157.147 153.313 197.290 1.00 89.41 245 ASP D C 1
ATOM 7087 O O . ASP D 2 268 ? 157.296 154.474 197.672 1.00 89.41 245 ASP D O 1
#

Nearest PDB structures (foldseek):
  7mc0-assembly1_C  TM=1.004E+00  e=2.430E-52  Neisseria meningitidis MC58
  3tuj-assembly1_C  TM=9.502E-01  e=1.277E-27  Escherichia coli K-12
  6cvl-assembly1_D  TM=9.075E-01  e=7.932E-28  Escherichia coli K-12
  3dhw-assembly2_G  TM=9.356E-01  e=1.354E-24  Escherichia coli K-12
  6z67-assembly2_B  TM=9.330E-01  e=9.282E-23  Streptococcus pneumoniae

Sequence (931 aa):
TFQQAVSTIVGMKDEIFRALGETFVMVGLSTTFAVIFGTLLGVLLFVTSSRQLHYNKLVNFLLDNLVNLMRAFPFVILMIAMIPATRAIVGSTIGPVAASLVLSVSGLFYFARLVEQNLREVPKGVIEAAAAMGAPPIAIVCKVLLNEARAGMVSSITVLAIGLLSYSAAAGMIGGGGLGDLAIRYGYYRYQTEVIIFIVALLVLLVILIQSTGNALARKLDTFQQAVSTIVGMKDEIFRALGETFVMVGLSTTFAVIFGTLLGVLLFVTSSRQLHYNKLVNFLLDNLVNLMRAFPFVILMIAMIPATRAIVGSTIGPVAASLVLSVSGLFYFARLVEQNLREVPKGVIEAAAAMGAPPIAIVCKVLLNEARAGMVSSITVLAIGLLSYSAAAGMIGGGGLGDLAIRYGYYRYQTEVIIFIVALLVLLVILIQSTGNALARKLDIILDKVSKHYQTRDKTRFAAVEPTSLEIRDGEIFGLMGYSGAGKSTLLRLINLLERPDSGKVNVCGQELTALDAAALRQARQNIGMVFQQFNLLSNRTVADNVAFPLEIAGWPSEKIKARVKECLEIVGLTERAGHYPAQLSGGQKQRVGIARALAPKPQVILADEPTSALDPATTRSVLECLEDINKRFNVTIVIVTHEMSVIRRLCDRAALLDKGKVVEIVEVRGNQIHAQSDIGRELIRMIILDKVSKHYQTRDKTRFAAVEPTSLEIRDGEIFGLMGYSGAGKSTLLRLINLLERPDSGKVNVCGQELTALDAAALRQARQNIGMVFQQFNLLSNRTVADNVAFPLEIAGWPSEKIKARVKECLEIVGLTERAGHYPAQLSGGQKQRVGIARALAPKPQVILADEPTSALDPATTRSVLECLEDINKRFNVTIVIVTHEMSVIRRLCDRAALLDKGKVVEIVEVRGNQIHAQSDIGRELIRED

InterPro domains:
  IPR000515 ABC transporter type 1, transmembrane domain MetI-like [PF00528] (44-228)
  IPR000515 ABC transporter type 1, transmembrane domain MetI-like [PS50928] (24-215)
  IPR000515 ABC transporter type 1, transmembrane domain MetI-like [cd06261] (24-172)
  IPR035906 MetI-like superfamily [G3DSA:1.10.3720.10] (16-228)
  IPR035906 MetI-like superfamily [SSF161098] (18-212)
  IPR051322 Amino Acid ABC Transporter Permease [PTHR30450] (13-228)